Protein 9FHK (pdb70)

B-factor: mean 66.82, std 17.43, range [40.03, 145.8]

Nearest PDB structures (foldseek):
  8q1x-assembly1_A  TM=9.048E-01  e=1.992E-31  Homo sapiens
  8q1x-assembly1_B  TM=8.945E-01  e=1.234E-30  Homo sapiens
  8v05-assembly1_A-2  TM=8.817E-01  e=1.022E-30  Mus musculus
  8v08-assembly1_A  TM=8.621E-01  e=4.176E-29  Homo sapiens
  8q1k-assembly1_B  TM=8.665E-01  e=1.666E-28  Homo sapiens

InterPro domains:
  IPR001736 Phospholipase D/Transphosphatidylase [PS50035] (307-334)
  IPR001736 Phospholipase D/Transphosphatidylase [SM00155] (113-140)
  IPR001736 Phospholipase D/Transphosphatidylase [SM00155] (307-334)
  IPR032803 PLD3/4-like, PLD-like domain [PF13918] (140-310)
  IPR050874 Diverse function phospholipase D-related protein [PTHR10185] (12-371)

Structure (mmCIF, N/CA/C/O backbone):
data_9FHK
#
_entry.id   9FHK
#
_cell.length_a   52.350
_cell.length_b   94.111
_cell.length_c   73.197
_cell.angle_alpha   90.000
_cell.angle_beta   98.941
_cell.angle_gamma   90.000
#
_symmetry.space_group_name_H-M   'P 1 21 1'
#
loop_
_entity.id
_entity.type
_entity.pdbx_description
1 polymer 'Envelope phospholipase OPG057'
2 water water
#
loop_
_atom_site.group_PDB
_atom_site.id
_atom_site.type_symbol
_atom_site.label_atom_id
_atom_site.label_alt_id
_atom_site.label_comp_id
_atom_site.label_asym_id
_atom_site.label_entity_id
_atom_site.label_seq_id
_atom_site.pdbx_PDB_ins_code
_atom_site.Cartn_x
_atom_site.Cartn_y
_atom_site.Cartn_z
_atom_site.occupancy
_atom_site.B_iso_or_equiv
_atom_site.auth_seq_id
_atom_site.auth_comp_id
_atom_site.auth_asym_id
_atom_site.auth_atom_id
_atom_site.pdbx_PDB_model_num
ATOM 1 N N . SER A 1 33 ? -28.19765 -4.78995 15.42295 1.000 83.57953 6 SER B N 1
ATOM 2 C CA . SER A 1 33 ? -27.01415 -3.95960 15.23593 1.000 80.44686 6 SER B CA 1
ATOM 3 C C . SER A 1 33 ? -26.85807 -3.55329 13.77556 1.000 85.66203 6 SER B C 1
ATOM 4 O O . SER A 1 33 ? -27.09207 -2.40069 13.41312 1.000 84.60417 6 SER B O 1
ATOM 7 N N . VAL A 1 34 ? -26.46267 -4.50630 12.94547 1.000 74.84676 7 VAL B N 1
ATOM 8 C CA . VAL A 1 34 ? -26.25851 -4.28344 11.51522 1.000 78.92645 7 VAL B CA 1
ATOM 9 C C . VAL A 1 34 ? -27.51913 -4.70957 10.77954 1.000 76.53227 7 VAL B C 1
ATOM 10 O O . VAL A 1 34 ? -27.99344 -5.83630 10.98831 1.000 79.16207 7 VAL B O 1
ATOM 14 N N . PRO A 1 35 ? -28.08875 -3.86546 9.91968 1.000 70.99038 8 PRO B N 1
ATOM 15 C CA . PRO A 1 35 ? -29.30895 -4.25520 9.20781 1.000 72.72402 8 PRO B CA 1
ATOM 16 C C . PRO A 1 35 ? -29.01306 -5.26817 8.11311 1.000 73.78294 8 PRO B C 1
ATOM 17 O O . PRO A 1 35 ? -28.00630 -5.17248 7.40670 1.000 70.34713 8 PRO B O 1
ATOM 21 N N . ALA A 1 36 ? -29.89850 -6.25478 7.98946 1.000 72.14500 9 ALA B N 1
ATOM 22 C CA . ALA A 1 36 ? -29.76269 -7.25152 6.93622 1.000 70.83325 9 ALA B CA 1
ATOM 23 C C . ALA A 1 36 ? -29.92135 -6.59880 5.56905 1.000 69.25994 9 ALA B C 1
ATOM 24 O O . ALA A 1 36 ? -30.87959 -5.85923 5.32753 1.000 70.82458 9 ALA B O 1
ATOM 26 N N . GLY A 1 37 ? -28.97616 -6.87704 4.67172 1.000 69.10761 10 GLY B N 1
ATOM 27 C CA . GLY A 1 37 ? -28.95092 -6.26132 3.36398 1.000 65.41350 10 GLY B CA 1
ATOM 28 C C . GLY A 1 37 ? -28.17431 -4.96543 3.28058 1.000 68.05884 10 GLY B C 1
ATOM 29 O O . GLY A 1 37 ? -27.92764 -4.48406 2.16669 1.000 59.71356 10 GLY B O 1
ATOM 30 N N . ALA A 1 38 ? -27.78419 -4.38886 4.42060 1.000 65.95527 11 ALA B N 1
ATOM 31 C CA . ALA A 1 38 ? -26.99488 -3.15545 4.46960 1.000 61.89002 11 ALA B CA 1
ATOM 32 C C . ALA A 1 38 ? -27.69466 -2.00871 3.74261 1.000 63.45645 11 ALA B C 1
ATOM 33 O O . ALA A 1 38 ? -27.05122 -1.16728 3.11115 1.000 63.12114 11 ALA B O 1
ATOM 35 N N . LYS A 1 39 ? -29.02615 -1.97684 3.83812 1.000 62.79903 12 LYS B N 1
ATOM 36 C CA . LYS A 1 39 ? -29.84293 -0.91117 3.25237 1.000 63.31448 12 LYS B CA 1
ATOM 37 C C . LYS A 1 39 ? -29.60734 -0.77659 1.74805 1.000 63.23460 12 LYS B C 1
ATOM 38 O O . LYS A 1 39 ? -29.63866 0.32336 1.19263 1.000 62.66504 12 LYS B O 1
ATOM 44 N N . CYS A 1 40 ? -29.37516 -1.90395 1.08028 1.000 63.43389 13 CYS B N 1
ATOM 45 C CA . CYS A 1 40 ? -29.13842 -1.91188 -0.35660 1.000 63.23449 13 CYS B CA 1
ATOM 46 C C . CYS A 1 40 ? -30.44612 -2.08410 -1.11918 1.000 65.08095 13 CYS B C 1
ATOM 47 O O . CYS A 1 40 ? -31.32644 -2.84620 -0.70868 1.000 65.30767 13 CYS B O 1
ATOM 50 N N . ARG A 1 41 ? -30.56461 -1.36496 -2.23400 1.000 61.19790 14 ARG B N 1
ATOM 51 C CA . ARG A 1 41 ? -31.70339 -1.48157 -3.13255 1.000 63.54399 14 ARG B CA 1
ATOM 52 C C . ARG A 1 41 ? -31.20338 -1.41678 -4.56747 1.000 64.34148 14 ARG B C 1
ATOM 53 O O . ARG A 1 41 ? -30.25193 -0.69011 -4.86790 1.000 66.34565 14 ARG B O 1
ATOM 61 N N . LEU A 1 42 ? -31.84463 -2.17927 -5.44857 1.000 65.57038 15 LEU B N 1
ATOM 62 C CA . LEU A 1 42 ? -31.38035 -2.27239 -6.82453 1.000 63.86363 15 LEU B CA 1
ATOM 63 C C . LEU A 1 42 ? -31.71183 -1.00186 -7.59880 1.000 63.16855 15 LEU B C 1
ATOM 64 O O . LEU A 1 42 ? -32.73089 -0.34732 -7.36257 1.000 62.17062 15 LEU B O 1
ATOM 69 N N . VAL A 1 43 ? -30.83257 -0.65996 -8.53802 1.000 61.07351 16 VAL B N 1
ATOM 70 C CA . VAL A 1 43 ? -30.99057 0.51047 -9.39123 1.000 58.70666 16 VAL B CA 1
ATOM 71 C C . VAL A 1 43 ? -30.87305 0.06615 -10.84149 1.000 62.06214 16 VAL B C 1
ATOM 72 O O . VAL A 1 43 ? -30.01820 -0.76036 -11.17841 1.000 59.51664 16 VAL B O 1
ATOM 76 N N . GLU A 1 44 ? -31.72780 0.61683 -11.70142 1.000 62.36634 17 GLU B N 1
ATOM 77 C CA . GLU A 1 44 ? -31.75767 0.23078 -13.10331 1.000 61.12600 17 GLU B CA 1
ATOM 78 C C . GLU A 1 44 ? -31.91427 1.45852 -13.98608 1.000 60.86891 17 GLU B C 1
ATOM 79 O O . GLU A 1 44 ? -32.53747 2.45008 -13.59848 1.000 62.12941 17 GLU B O 1
ATOM 85 N N . THR A 1 45 ? -31.33607 1.37810 -15.18092 1.000 61.97939 18 THR B N 1
ATOM 86 C CA . THR A 1 45 ? -31.63640 2.29484 -16.27419 1.000 61.89003 18 THR B CA 1
ATOM 87 C C . THR A 1 45 ? -32.41567 1.50906 -17.31890 1.000 62.96318 18 THR B C 1
ATOM 88 O O . THR A 1 45 ? -31.84770 0.66234 -18.01624 1.000 63.78626 18 THR B O 1
ATOM 92 N N . LEU A 1 46 ? -33.71163 1.78530 -17.42567 1.000 64.15983 19 LEU B N 1
ATOM 93 C CA . LEU A 1 46 ? -34.56289 1.09481 -18.38788 1.000 68.66555 19 LEU B CA 1
ATOM 94 C C . LEU A 1 46 ? -35.01110 2.07890 -19.45769 1.000 70.13841 19 LEU B C 1
ATOM 95 O O . LEU A 1 46 ? -35.95850 2.84884 -19.23362 1.000 69.38356 19 LEU B O 1
ATOM 100 N N . PRO A 1 47 ? -34.35824 2.11200 -20.61920 1.000 71.13564 20 PRO B N 1
ATOM 101 C CA . PRO A 1 47 ? -34.74727 3.07440 -21.65599 1.000 77.84849 20 PRO B CA 1
ATOM 102 C C . PRO A 1 47 ? -36.18498 2.85643 -22.10230 1.000 83.55073 20 PRO B C 1
ATOM 103 O O . PRO A 1 47 ? -36.66594 1.72434 -22.18574 1.000 83.18667 20 PRO B O 1
ATOM 107 N N . GLU A 1 48 ? -36.87338 3.96474 -22.38456 1.000 103.57665 21 GLU B N 1
ATOM 108 C CA . GLU A 1 48 ? -38.29126 3.89084 -22.71999 1.000 94.09323 21 GLU B CA 1
ATOM 109 C C . GLU A 1 48 ? -38.52277 3.18934 -24.05162 1.000 100.95337 21 GLU B C 1
ATOM 110 O O . GLU A 1 48 ? -39.60015 2.62434 -24.27164 1.000 106.01543 21 GLU B O 1
ATOM 116 N N . ASN A 1 49 ? -37.53880 3.21645 -24.94901 1.000 88.94653 22 ASN B N 1
ATOM 117 C CA . ASN A 1 49 ? -37.65841 2.51514 -26.22012 1.000 85.32904 22 ASN B CA 1
ATOM 118 C C . ASN A 1 49 ? -37.44479 1.01346 -26.08234 1.000 83.30732 22 ASN B C 1
ATOM 119 O O . ASN A 1 49 ? -37.56754 0.29186 -27.07762 1.000 81.66514 22 ASN B O 1
ATOM 124 N N . MET A 1 50 ? -37.12842 0.53135 -24.88480 1.000 85.62030 23 MET B N 1
ATOM 125 C CA . MET A 1 50 ? -36.98545 -0.88797 -24.60660 1.000 82.04160 23 MET B CA 1
ATOM 126 C C . MET A 1 50 ? -38.14119 -1.35684 -23.73025 1.000 80.84565 23 MET B C 1
ATOM 127 O O . MET A 1 50 ? -38.79466 -0.56310 -23.04775 1.000 81.69257 23 MET B O 1
ATOM 132 N N . ASP A 1 51 ? -38.39144 -2.66389 -23.75889 1.000 78.98660 24 ASP B N 1
ATOM 133 C CA . ASP A 1 51 ? -39.54536 -3.25221 -23.09049 1.000 78.96138 24 ASP B CA 1
ATOM 134 C C . ASP A 1 51 ? -39.28677 -3.59654 -21.62678 1.000 81.13495 24 ASP B C 1
ATOM 135 O O . ASP A 1 51 ? -40.15810 -4.18837 -20.98150 1.000 82.72474 24 ASP B O 1
ATOM 140 N N . PHE A 1 52 ? -38.12088 -3.24506 -21.09084 1.000 79.83678 25 PHE B N 1
ATOM 141 C CA . PHE A 1 52 ? -37.80583 -3.57020 -19.70558 1.000 78.59106 25 PHE B CA 1
ATOM 142 C C . PHE A 1 52 ? -38.62430 -2.70520 -18.75386 1.000 80.76483 25 PHE B C 1
ATOM 143 O O . PHE A 1 52 ? -38.64660 -1.47661 -18.87618 1.000 83.15183 25 PHE B O 1
ATOM 151 N N . ARG A 1 53 ? -39.29673 -3.35167 -17.80217 1.000 83.79788 26 ARG B N 1
ATOM 152 C CA . ARG A 1 53 ? -40.10375 -2.66946 -16.80067 1.000 86.81046 26 ARG B CA 1
ATOM 153 C C . ARG A 1 53 ? -39.74128 -3.17840 -15.41386 1.000 85.78368 26 ARG B C 1
ATOM 154 O O . ARG A 1 53 ? -39.45863 -4.36677 -15.23399 1.000 88.47579 26 ARG B O 1
ATOM 162 N N . SER A 1 54 ? -39.76298 -2.27593 -14.43669 1.000 81.44273 27 SER B N 1
ATOM 163 C CA . SER A 1 54 ? -39.53955 -2.62976 -13.03978 1.000 84.18205 27 SER B CA 1
ATOM 164 C C . SER A 1 54 ? -39.96721 -1.45073 -12.17647 1.000 86.78285 27 SER B C 1
ATOM 165 O O . SER A 1 54 ? -40.20575 -0.34659 -12.67313 1.000 87.15107 27 SER B O 1
ATOM 168 N N . ASP A 1 55 ? -40.06606 -1.70310 -10.87006 1.000 87.90852 28 ASP B N 1
ATOM 169 C CA . ASP A 1 55 ? -40.41112 -0.67789 -9.89330 1.000 84.71887 28 ASP B CA 1
ATOM 170 C C . ASP A 1 55 ? -39.20827 -0.24947 -9.05970 1.000 86.51423 28 ASP B C 1
ATOM 171 O O . ASP A 1 55 ? -39.37842 0.32963 -7.98201 1.000 87.28228 28 ASP B O 1
ATOM 176 N N . HIS A 1 56 ? -37.99784 -0.52136 -9.53793 1.000 78.60684 29 HIS B N 1
ATOM 177 C CA . HIS A 1 56 ? -36.79280 -0.17240 -8.80550 1.000 74.55612 29 HIS B CA 1
ATOM 178 C C . HIS A 1 56 ? -36.44110 1.29973 -8.99983 1.000 71.77535 29 HIS B C 1
ATOM 179 O O . HIS A 1 56 ? -36.89187 1.95931 -9.94085 1.000 71.96027 29 HIS B O 1
ATOM 186 N N . LEU A 1 57 ? -35.63404 1.81321 -8.07352 1.000 70.69516 30 LEU B N 1
ATOM 187 C CA . LEU A 1 57 ? -35.09474 3.16043 -8.19895 1.000 68.61559 30 LEU B CA 1
ATOM 188 C C . LEU A 1 57 ? -34.29833 3.28942 -9.49130 1.000 66.98416 30 LEU B C 1
ATOM 189 O O . LEU A 1 57 ? -33.46465 2.43675 -9.80734 1.000 65.74209 30 LEU B O 1
ATOM 194 N N . THR A 1 58 ? -34.55955 4.35399 -10.24317 1.000 69.56009 31 THR B N 1
ATOM 195 C CA . THR A 1 58 ? -33.84867 4.55859 -11.49445 1.000 67.17879 31 THR B CA 1
ATOM 196 C C . THR A 1 58 ? -32.49928 5.22652 -11.24284 1.000 66.84898 31 THR B C 1
ATOM 197 O O . THR A 1 58 ? -32.27174 5.86212 -10.20951 1.000 66.30346 31 THR B O 1
ATOM 201 N N . THR A 1 59 ? -31.59162 5.05923 -12.20926 1.000 64.08791 32 THR B N 1
ATOM 202 C CA . THR A 1 59 ? -30.27037 5.67282 -12.10540 1.000 65.05430 32 THR B CA 1
ATOM 203 C C . THR A 1 59 ? -30.37350 7.18875 -11.99992 1.000 66.32439 32 THR B C 1
ATOM 204 O O . THR A 1 59 ? -29.63009 7.81895 -11.23764 1.000 64.62380 32 THR B O 1
ATOM 208 N N . PHE A 1 60 ? -31.28501 7.79099 -12.76680 1.000 66.09761 33 PHE B N 1
ATOM 209 C CA . PHE A 1 60 ? -31.50392 9.23067 -12.67748 1.000 67.85191 33 PHE B CA 1
ATOM 210 C C . PHE A 1 60 ? -31.95896 9.62616 -11.27757 1.000 67.93309 33 PHE B C 1
ATOM 211 O O . PHE A 1 60 ? -31.41569 10.55924 -10.67454 1.000 69.83148 33 PHE B O 1
ATOM 219 N N . GLU A 1 61 ? -32.96641 8.92695 -10.74784 1.000 66.28623 34 GLU B N 1
ATOM 220 C CA . GLU A 1 61 ? -33.44089 9.21045 -9.39662 1.000 69.84364 34 GLU B CA 1
ATOM 221 C C . GLU A 1 61 ? -32.35016 8.96040 -8.36238 1.000 70.87120 34 GLU B C 1
ATOM 222 O O . GLU A 1 61 ? -32.24850 9.68867 -7.36776 1.000 68.39456 34 GLU B O 1
ATOM 228 N N . CYS A 1 62 ? -31.53046 7.92806 -8.57576 1.000 67.26944 35 CYS B N 1
ATOM 229 C CA . CYS A 1 62 ? -30.45898 7.61923 -7.63340 1.000 66.76692 35 CYS B CA 1
ATOM 230 C C . CYS A 1 62 ? -29.43284 8.74455 -7.57968 1.000 68.68900 35 CYS B C 1
ATOM 231 O O . CYS A 1 62 ? -29.08874 9.23565 -6.49802 1.000 68.88033 35 CYS B O 1
ATOM 234 N N . PHE A 1 63 ? -28.91913 9.15517 -8.74245 1.000 66.71063 36 PHE B N 1
ATOM 235 C CA . PHE A 1 63 ? -27.96364 10.25813 -8.78013 1.000 66.75775 36 PHE B CA 1
ATOM 236 C C . PHE A 1 63 ? -28.58505 11.54106 -8.24227 1.000 69.79216 36 PHE B C 1
ATOM 237 O O . PHE A 1 63 ? -27.90872 12.33774 -7.58153 1.000 71.44313 36 PHE B O 1
ATOM 245 N N . ASN A 1 64 ? -29.87331 11.75919 -8.51866 1.000 69.61846 37 ASN B N 1
ATOM 246 C CA . ASN A 1 64 ? -30.54751 12.95189 -8.01588 1.000 72.48250 37 ASN B CA 1
ATOM 247 C C . ASN A 1 64 ? -30.62403 12.93735 -6.49415 1.000 73.66622 37 ASN B C 1
ATOM 248 O O . ASN A 1 64 ? -30.40943 13.96710 -5.84386 1.000 75.59386 37 ASN B O 1
ATOM 253 N N . GLU A 1 65 ? -30.93088 11.77704 -5.90888 1.000 73.08899 38 GLU B N 1
ATOM 254 C CA . GLU A 1 65 ? -31.00524 11.67493 -4.45482 1.000 74.22850 38 GLU B CA 1
ATOM 255 C C . GLU A 1 65 ? -29.63644 11.87411 -3.81439 1.000 73.34628 38 GLU B C 1
ATOM 256 O O . GLU A 1 65 ? -29.53114 12.46180 -2.73143 1.000 73.77820 38 GLU B O 1
ATOM 262 N N . ILE A 1 66 ? -28.57764 11.38882 -4.46600 1.000 72.44537 39 ILE B N 1
ATOM 263 C CA . ILE A 1 66 ? -27.23027 11.56672 -3.93323 1.000 72.45769 39 ILE B CA 1
ATOM 264 C C . ILE A 1 66 ? -26.83036 13.03760 -3.95784 1.000 74.73031 39 ILE B C 1
ATOM 265 O O . ILE A 1 66 ? -26.27516 13.56055 -2.98412 1.000 75.23625 39 ILE B O 1
ATOM 270 N N . ILE A 1 67 ? -27.10929 13.72886 -5.06492 1.000 74.29326 40 ILE B N 1
ATOM 271 C CA . ILE A 1 67 ? -26.74619 15.13875 -5.17652 1.000 75.11750 40 ILE B CA 1
ATOM 272 C C . ILE A 1 67 ? -27.56965 15.98849 -4.21531 1.000 76.89117 40 ILE B C 1
ATOM 273 O O . ILE A 1 67 ? -27.05155 16.92442 -3.59381 1.000 77.86982 40 ILE B O 1
ATOM 278 N N . THR A 1 68 ? -28.85954 15.67745 -4.07257 1.000 76.00050 41 THR B N 1
ATOM 279 C CA . THR A 1 68 ? -29.73172 16.49484 -3.23405 1.000 81.57976 41 THR B CA 1
ATOM 280 C C . THR A 1 68 ? -29.35107 16.38413 -1.76138 1.000 82.12353 41 THR B C 1
ATOM 281 O O . THR A 1 68 ? -29.22206 17.39779 -1.06495 1.000 84.74657 41 THR B O 1
ATOM 285 N N . LEU A 1 69 ? -29.16493 15.16051 -1.26999 1.000 80.66794 42 LEU B N 1
ATOM 286 C CA . LEU A 1 69 ? -28.86200 14.92568 0.13679 1.000 80.55308 42 LEU B CA 1
ATOM 287 C C . LEU A 1 69 ? -27.41493 15.23155 0.50413 1.000 81.95207 42 LEU B C 1
ATOM 288 O O . LEU A 1 69 ? -27.04985 15.08048 1.67497 1.000 82.06299 42 LEU B O 1
ATOM 293 N N . ALA A 1 70 ? -26.58871 15.64900 -0.45138 1.000 82.43915 43 ALA B N 1
ATOM 294 C CA . ALA A 1 70 ? -25.17390 15.86261 -0.17942 1.000 82.31360 43 ALA B CA 1
ATOM 295 C C . ALA A 1 70 ? -24.97043 17.02777 0.78122 1.000 83.37065 43 ALA B C 1
ATOM 296 O O . ALA A 1 70 ? -25.58293 18.08946 0.63729 1.000 81.90878 43 ALA B O 1
ATOM 298 N N . LYS A 1 71 ? -24.09751 16.82242 1.76659 1.000 87.35364 44 LYS B N 1
ATOM 299 C CA . LYS A 1 71 ? -23.77884 17.84268 2.75502 1.000 90.67496 44 LYS B CA 1
ATOM 300 C C . LYS A 1 71 ? -22.32078 18.27356 2.74581 1.000 93.79296 44 LYS B C 1
ATOM 301 O O . LYS A 1 71 ? -22.03591 19.43023 3.06376 1.000 91.40474 44 LYS B O 1
ATOM 307 N N . LYS A 1 72 ? -21.39404 17.38504 2.38690 1.000 84.77421 45 LYS B N 1
ATOM 308 C CA . LYS A 1 72 ? -19.97293 17.70799 2.43119 1.000 83.54797 45 LYS B CA 1
ATOM 309 C C . LYS A 1 72 ? -19.28605 17.43371 1.09974 1.000 77.44136 45 LYS B C 1
ATOM 310 O O . LYS A 1 72 ? -18.65593 18.32905 0.52720 1.000 79.06075 45 LYS B O 1
ATOM 316 N N . TYR A 1 73 ? -19.39776 16.20680 0.59516 1.000 74.40156 46 TYR B N 1
ATOM 317 C CA . TYR A 1 73 ? -18.68518 15.84180 -0.61888 1.000 72.21407 46 TYR B CA 1
ATOM 318 C C . TYR A 1 73 ? -19.51016 14.86091 -1.43684 1.000 69.60804 46 TYR B C 1
ATOM 319 O O . TYR A 1 73 ? -20.42993 14.21272 -0.93187 1.000 68.47085 46 TYR B O 1
ATOM 328 N N . ILE A 1 74 ? -19.16209 14.77180 -2.72019 1.000 66.65003 47 ILE B N 1
ATOM 329 C CA . ILE A 1 74 ? -19.64474 13.73156 -3.62290 1.000 65.53180 47 ILE B CA 1
ATOM 330 C C . ILE A 1 74 ? -18.45000 13.26003 -4.43831 1.000 62.09578 47 ILE B C 1
ATOM 331 O O . ILE A 1 74 ? -17.81565 14.06318 -5.13167 1.000 59.82556 47 ILE B O 1
ATOM 336 N N . TYR A 1 75 ? -18.14256 11.96947 -4.36280 1.000 60.94700 48 TYR B N 1
ATOM 337 C CA . TYR A 1 75 ? -17.04782 11.37779 -5.11915 1.000 60.48940 48 TYR B CA 1
ATOM 338 C C . TYR A 1 75 ? -17.62442 10.47207 -6.19661 1.000 59.29716 48 TYR B C 1
ATOM 339 O O . TYR A 1 75 ? -18.52253 9.66918 -5.92202 1.000 56.17913 48 TYR B O 1
ATOM 348 N N . ILE A 1 76 ? -17.10721 10.60278 -7.41663 1.000 59.08682 49 ILE B N 1
ATOM 349 C CA . ILE A 1 76 ? -17.58819 9.84895 -8.56770 1.000 56.51528 49 ILE B CA 1
ATOM 350 C C . ILE A 1 76 ? -16.38811 9.25182 -9.28709 1.000 56.21234 49 ILE B C 1
ATOM 351 O O . ILE A 1 76 ? -15.39784 9.94845 -9.53587 1.000 56.84178 49 ILE B O 1
ATOM 356 N N . ALA A 1 77 ? -16.47674 7.96540 -9.61873 1.000 54.89758 50 ALA B N 1
ATOM 357 C CA . ALA A 1 77 ? -15.41895 7.25938 -10.33046 1.000 56.27288 50 ALA B CA 1
ATOM 358 C C . ALA A 1 77 ? -16.03178 6.51102 -11.50342 1.000 56.85425 50 ALA B C 1
ATOM 359 O O . ALA A 1 77 ? -16.93093 5.68681 -11.31384 1.000 54.06749 50 ALA B O 1
ATOM 361 N N . SER A 1 78 ? -15.55535 6.80903 -12.70950 1.000 53.78025 51 SER B N 1
ATOM 362 C CA . SER A 1 78 ? -16.02661 6.15745 -13.92301 1.000 54.75713 51 SER B CA 1
ATOM 363 C C . SER A 1 78 ? -14.91848 6.22797 -14.96115 1.000 52.86842 51 SER B C 1
ATOM 364 O O . SER A 1 78 ? -13.95314 6.97986 -14.81039 1.000 52.20188 51 SER B O 1
ATOM 367 N N . PHE A 1 79 ? -15.05303 5.41743 -16.01286 1.000 51.49215 52 PHE B N 1
ATOM 368 C CA . PHE A 1 79 ? -14.05226 5.43238 -17.07567 1.000 54.45632 52 PHE B CA 1
ATOM 369 C C . PHE A 1 79 ? -14.01302 6.78811 -17.76931 1.000 51.37922 52 PHE B C 1
ATOM 370 O O . PHE A 1 79 ? -12.93734 7.35756 -17.98719 1.000 53.39199 52 PHE B O 1
ATOM 378 N N . CYS A 1 80 ? -15.17983 7.32150 -18.12306 1.000 54.14580 53 CYS B N 1
ATOM 379 C CA . CYS A 1 80 ? -15.27142 8.62807 -18.75468 1.000 57.07245 53 CYS B CA 1
ATOM 380 C C . CYS A 1 80 ? -16.45005 9.38804 -18.16635 1.000 58.49625 53 CYS B C 1
ATOM 381 O O . CYS A 1 80 ? -17.36507 8.80392 -17.58087 1.000 57.85935 53 CYS B O 1
ATOM 384 N N . CYS A 1 81 ? -16.41113 10.70743 -18.32353 1.000 59.15134 54 CYS B N 1
ATOM 385 C CA . CYS A 1 81 ? -17.47420 11.59740 -17.86409 1.000 61.08090 54 CYS B CA 1
ATOM 386 C C . CYS A 1 81 ? -18.01604 12.33107 -19.08619 1.000 65.09864 54 CYS B C 1
ATOM 387 O O . CYS A 1 81 ? -17.37738 13.25521 -19.59925 1.000 67.25844 54 CYS B O 1
ATOM 390 N N . ASN A 1 82 ? -19.19072 11.91481 -19.55367 1.000 63.77314 55 ASN B N 1
ATOM 391 C CA . ASN A 1 82 ? -19.82671 12.49889 -20.73599 1.000 64.07691 55 ASN B CA 1
ATOM 392 C C . ASN A 1 82 ? -21.31949 12.63979 -20.47509 1.000 61.70040 55 ASN B C 1
ATOM 393 O O . ASN A 1 82 ? -22.14684 11.96585 -21.10022 1.000 63.15203 55 ASN B O 1
ATOM 398 N N . PRO A 1 83 ? -21.70500 13.52719 -19.55163 1.000 62.85867 56 PRO B N 1
ATOM 399 C CA . PRO A 1 83 ? -23.12468 13.62942 -19.18719 1.000 64.57388 56 PRO B CA 1
ATOM 400 C C . PRO A 1 83 ? -23.96478 14.41883 -20.17544 1.000 66.55219 56 PRO B C 1
ATOM 401 O O . PRO A 1 83 ? -25.18700 14.22445 -20.20715 1.000 67.97807 56 PRO B O 1
ATOM 405 N N . LEU A 1 84 ? -23.36151 15.28881 -20.98303 1.000 67.24988 57 LEU B N 1
ATOM 406 C CA . LEU A 1 84 ? -24.10703 16.16124 -21.88277 1.000 68.56048 57 LEU B CA 1
ATOM 407 C C . LEU A 1 84 ? -24.63836 15.44226 -23.11906 1.000 68.13035 57 LEU B C 1
ATOM 408 O O . LEU A 1 84 ? -25.19311 16.10246 -24.00429 1.000 68.98925 57 LEU B O 1
ATOM 413 N N . SER A 1 85 ? -24.48642 14.11831 -23.20702 1.000 67.39647 58 SER B N 1
ATOM 414 C CA . SER A 1 85 ? -24.93576 13.40931 -24.40079 1.000 68.24584 58 SER B CA 1
ATOM 415 C C . SER A 1 85 ? -26.45484 13.30399 -24.46090 1.000 69.20720 58 SER B C 1
ATOM 416 O O . SER A 1 85 ? -27.02152 13.18976 -25.55356 1.000 72.10537 58 SER B O 1
ATOM 419 N N . THR A 1 86 ? -27.12867 13.33750 -23.31276 1.000 71.69079 59 THR B N 1
ATOM 420 C CA . THR A 1 86 ? -28.58309 13.32411 -23.26147 1.000 73.19346 59 THR B CA 1
ATOM 421 C C . THR A 1 86 ? -29.06812 14.43897 -22.34543 1.000 75.48525 59 THR B C 1
ATOM 422 O O . THR A 1 86 ? -28.30531 14.99776 -21.55321 1.000 73.32296 59 THR B O 1
ATOM 426 N N . THR A 1 87 ? -30.35738 14.76269 -22.47125 1.000 76.75869 60 THR B N 1
ATOM 427 C CA . THR A 1 87 ? -30.93813 15.82163 -21.65117 1.000 78.32367 60 THR B CA 1
ATOM 428 C C . THR A 1 87 ? -30.96971 15.42994 -20.17881 1.000 77.27253 60 THR B C 1
ATOM 429 O O . THR A 1 87 ? -30.71044 16.26443 -19.30357 1.000 77.59456 60 THR B O 1
ATOM 433 N N . ARG A 1 88 ? -31.29291 14.16803 -19.88548 1.000 75.50140 61 ARG B N 1
ATOM 434 C CA . ARG A 1 88 ? -31.32964 13.72015 -18.49729 1.000 78.48355 61 ARG B CA 1
ATOM 435 C C . ARG A 1 88 ? -29.93829 13.73782 -17.87604 1.000 75.12988 61 ARG B C 1
ATOM 436 O O . ARG A 1 88 ? -29.77905 14.10403 -16.70551 1.000 79.50636 61 ARG B O 1
ATOM 444 N N . GLY A 1 89 ? -28.91996 13.34484 -18.64373 1.000 75.65494 62 GLY B N 1
ATOM 445 C CA . GLY A 1 89 ? -27.55926 13.40322 -18.13616 1.000 73.88300 62 GLY B CA 1
ATOM 446 C C . GLY A 1 89 ? -27.07926 14.82466 -17.91538 1.000 75.08977 62 GLY B C 1
ATOM 447 O O . GLY A 1 89 ? -26.36704 15.10576 -16.94739 1.000 73.71621 62 GLY B O 1
ATOM 448 N N . ALA A 1 90 ? -27.45800 15.73993 -18.81158 1.000 74.14002 63 ALA B N 1
ATOM 449 C CA . ALA A 1 90 ? -27.10401 17.14334 -18.63131 1.000 74.97987 63 ALA B CA 1
ATOM 450 C C . ALA A 1 90 ? -27.80834 17.74735 -17.42454 1.000 77.63806 63 ALA B C 1
ATOM 451 O O . ALA A 1 90 ? -27.24894 18.62458 -16.75664 1.000 78.11665 63 ALA B O 1
ATOM 453 N N . LEU A 1 91 ? -29.03005 17.29598 -17.13199 1.000 75.54806 64 LEU B N 1
ATOM 454 C CA . LEU A 1 91 ? -29.72940 17.77359 -15.94426 1.000 76.53340 64 LEU B CA 1
ATOM 455 C C . LEU A 1 91 ? -29.01857 17.31240 -14.67719 1.000 75.72510 64 LEU B C 1
ATOM 456 O O . LEU A 1 91 ? -28.86639 18.08812 -13.72608 1.000 75.27161 64 LEU B O 1
ATOM 461 N N . ILE A 1 92 ? -28.58805 16.04829 -14.64367 1.000 76.28172 65 ILE B N 1
ATOM 462 C CA . ILE A 1 92 ? -27.78699 15.55730 -13.52497 1.000 75.98173 65 ILE B CA 1
ATOM 463 C C . ILE A 1 92 ? -26.48985 16.34847 -13.41379 1.000 75.25337 65 ILE B C 1
ATOM 464 O O . ILE A 1 92 ? -26.04361 16.68882 -12.31108 1.000 72.65486 65 ILE B O 1
ATOM 469 N N . PHE A 1 93 ? -25.86775 16.65750 -14.55471 1.000 75.09320 66 PHE B N 1
ATOM 470 C CA . PHE A 1 93 ? -24.62583 17.42367 -14.54240 1.000 75.62471 66 PHE B CA 1
ATOM 471 C C . PHE A 1 93 ? -24.84188 18.81544 -13.96194 1.000 78.55622 66 PHE B C 1
ATOM 472 O O . PHE A 1 93 ? -23.99232 19.32654 -13.22276 1.000 78.36319 66 PHE B O 1
ATOM 480 N N . ASP A 1 94 ? -25.97315 19.44628 -14.28784 1.000 77.96563 67 ASP B N 1
ATOM 481 C CA . ASP A 1 94 ? -26.24991 20.77891 -13.76338 1.000 80.29287 67 ASP B CA 1
ATOM 482 C C . ASP A 1 94 ? -26.57334 20.74039 -12.27522 1.000 80.44767 67 ASP B C 1
ATOM 483 O O . ASP A 1 94 ? -26.21816 21.67127 -11.54298 1.000 82.58929 67 ASP B O 1
ATOM 488 N N . LYS A 1 95 ? -27.24905 19.68514 -11.81094 1.000 78.44725 68 LYS B N 1
ATOM 489 C CA . LYS A 1 95 ? -27.46161 19.52444 -10.37569 1.000 81.99800 68 LYS B CA 1
ATOM 490 C C . LYS A 1 95 ? -26.13717 19.35988 -9.64187 1.000 80.23030 68 LYS B C 1
ATOM 491 O O . LYS A 1 95 ? -25.94612 19.92021 -8.55613 1.000 83.56835 68 LYS B O 1
ATOM 497 N N . LEU A 1 96 ? -25.21164 18.58803 -10.21757 1.000 79.36915 69 LEU B N 1
ATOM 498 C CA . LEU A 1 96 ? -23.87894 18.47072 -9.63506 1.000 80.33708 69 LEU B CA 1
ATOM 499 C C . LEU A 1 96 ? -23.14398 19.80411 -9.67946 1.000 82.61713 69 LEU B C 1
ATOM 500 O O . LEU A 1 96 ? -22.39656 20.14224 -8.75363 1.000 81.85452 69 LEU B O 1
ATOM 505 N N . LYS A 1 97 ? -23.33775 20.57060 -10.75649 1.000 84.69714 70 LYS B N 1
ATOM 506 C CA . LYS A 1 97 ? -22.74887 21.90312 -10.83761 1.000 85.94014 70 LYS B CA 1
ATOM 507 C C . LYS A 1 97 ? -23.31851 22.81802 -9.76113 1.000 88.01987 70 LYS B C 1
ATOM 508 O O . LYS A 1 97 ? -22.57974 23.58359 -9.13104 1.000 88.52907 70 LYS B O 1
ATOM 514 N N . GLU A 1 98 ? -24.63431 22.75477 -9.54083 1.000 87.46024 71 GLU B N 1
ATOM 515 C CA . GLU A 1 98 ? -25.25356 23.54933 -8.48429 1.000 89.43310 71 GLU B CA 1
ATOM 516 C C . GLU A 1 98 ? -24.69614 23.17901 -7.11563 1.000 88.83276 71 GLU B C 1
ATOM 517 O O . GLU A 1 98 ? -24.46600 24.05467 -6.27256 1.000 89.88573 71 GLU B O 1
ATOM 523 N N . ALA A 1 99 ? -24.48765 21.88251 -6.87145 1.000 88.67996 72 ALA B N 1
ATOM 524 C CA . ALA A 1 99 ? -23.91850 21.45120 -5.59894 1.000 88.32420 72 ALA B CA 1
ATOM 525 C C . ALA A 1 99 ? -22.51371 22.00761 -5.40710 1.000 88.36450 72 ALA B C 1
ATOM 526 O O . ALA A 1 99 ? -22.14985 22.42916 -4.30270 1.000 86.28625 72 ALA B O 1
ATOM 528 N N . SER A 1 100 ? -21.71094 22.02151 -6.47422 1.000 88.66763 73 SER B N 1
ATOM 529 C CA . SER A 1 100 ? -20.37238 22.59587 -6.38474 1.000 89.14250 73 SER B CA 1
ATOM 530 C C . SER A 1 100 ? -20.43405 24.08387 -6.06661 1.000 92.14355 73 SER B C 1
ATOM 531 O O . SER A 1 100 ? -19.60105 24.60151 -5.31349 1.000 91.43085 73 SER B O 1
ATOM 534 N N . GLU A 1 101 ? -21.41393 24.78941 -6.63369 1.000 89.80364 74 GLU B N 1
ATOM 535 C CA . GLU A 1 101 ? -21.58133 26.20932 -6.35410 1.000 91.41726 74 GLU B CA 1
ATOM 536 C C . GLU A 1 101 ? -22.09295 26.47347 -4.94523 1.000 91.61946 74 GLU B C 1
ATOM 537 O O . GLU A 1 101 ? -22.06034 27.62542 -4.50079 1.000 94.67747 74 GLU B O 1
ATOM 543 N N . LYS A 1 102 ? -22.57559 25.44901 -4.24207 1.000 91.99436 75 LYS B N 1
ATOM 544 C CA . LYS A 1 102 ? -23.07322 25.59583 -2.88064 1.000 91.68678 75 LYS B CA 1
ATOM 545 C C . LYS A 1 102 ? -22.12091 24.98591 -1.85459 1.000 92.76694 75 LYS B C 1
ATOM 546 O O . LYS A 1 102 ? -22.55339 24.51341 -0.80083 1.000 94.12347 75 LYS B O 1
ATOM 552 N N . GLY A 1 103 ? -20.82052 24.99292 -2.15040 1.000 92.56179 76 GLY B N 1
ATOM 553 C CA . GLY A 1 103 ? -19.80551 24.60185 -1.19663 1.000 91.88431 76 GLY B CA 1
ATOM 554 C C . GLY A 1 103 ? -19.49733 23.12064 -1.12995 1.000 87.84041 76 GLY B C 1
ATOM 555 O O . GLY A 1 103 ? -18.56478 22.73375 -0.41405 1.000 85.79260 76 GLY B O 1
ATOM 556 N N . ILE A 1 104 ? -20.24045 22.27776 -1.84634 1.000 87.66065 77 ILE B N 1
ATOM 557 C CA . ILE A 1 104 ? -19.99597 20.84120 -1.79367 1.000 85.26416 77 ILE B CA 1
ATOM 558 C C . ILE A 1 104 ? -18.73209 20.51038 -2.57640 1.000 83.07454 77 ILE B C 1
ATOM 559 O O . ILE A 1 104 ? -18.54964 20.96079 -3.71521 1.000 81.40987 77 ILE B O 1
ATOM 564 N N . LYS A 1 105 ? -17.85207 19.71849 -1.96615 1.000 77.02087 78 LYS B N 1
ATOM 565 C CA . LYS A 1 105 ? -16.59896 19.30900 -2.59415 1.000 76.05010 78 LYS B CA 1
ATOM 566 C C . LYS A 1 105 ? -16.86967 18.12679 -3.51631 1.000 73.24864 78 LYS B C 1
ATOM 567 O O . LYS A 1 105 ? -17.15787 17.02052 -3.05079 1.000 72.80319 78 LYS B O 1
ATOM 573 N N . ILE A 1 106 ? -16.76697 18.34837 -4.82302 1.000 71.83155 79 ILE B N 1
ATOM 574 C CA . ILE A 1 106 ? -17.08265 17.33347 -5.82029 1.000 69.59698 79 ILE B CA 1
ATOM 575 C C . ILE A 1 106 ? -15.79724 16.93988 -6.53157 1.000 66.28213 79 ILE B C 1
ATOM 576 O O . ILE A 1 106 ? -15.08908 17.79963 -7.06945 1.000 67.59106 79 ILE B O 1
ATOM 581 N N . ILE A 1 107 ? -15.49831 15.64363 -6.53661 1.000 64.40864 80 ILE B N 1
ATOM 582 C CA . ILE A 1 107 ? -14.33404 15.10334 -7.22642 1.000 63.73959 80 ILE B CA 1
ATOM 583 C C . ILE A 1 107 ? -14.81100 14.01191 -8.17206 1.000 62.24181 80 ILE B C 1
ATOM 584 O O . ILE A 1 107 ? -15.51574 13.08652 -7.75345 1.000 59.23296 80 ILE B O 1
ATOM 589 N N . VAL A 1 108 ? -14.43071 14.12002 -9.44150 1.000 60.03548 81 VAL B N 1
ATOM 590 C CA . VAL A 1 108 ? -14.81751 13.15973 -10.46782 1.000 59.94094 81 VAL B CA 1
ATOM 591 C C . VAL A 1 108 ? -13.55377 12.48338 -10.97498 1.000 56.59103 81 VAL B C 1
ATOM 592 O O . VAL A 1 108 ? -12.66329 13.14873 -11.51900 1.000 63.41803 81 VAL B O 1
ATOM 596 N N . LEU A 1 109 ? -13.47433 11.16849 -10.79867 1.000 53.17692 82 LEU B N 1
ATOM 597 C CA . LEU A 1 109 ? -12.34802 10.38510 -11.28465 1.000 57.51561 82 LEU B CA 1
ATOM 598 C C . LEU A 1 109 ? -12.69584 9.78060 -12.63628 1.000 58.22589 82 LEU B C 1
ATOM 599 O O . LEU A 1 109 ? -13.76895 9.19105 -12.80262 1.000 54.59436 82 LEU B O 1
ATOM 604 N N . LEU A 1 110 ? -11.78340 9.92385 -13.59223 1.000 56.99119 83 LEU B N 1
ATOM 605 C CA . LEU A 1 110 ? -11.94070 9.34626 -14.91600 1.000 57.13941 83 LEU B CA 1
ATOM 606 C C . LEU A 1 110 ? -10.58325 8.85858 -15.39589 1.000 57.29634 83 LEU B C 1
ATOM 607 O O . LEU A 1 110 ? -9.54255 9.38752 -14.99800 1.000 58.25139 83 LEU B O 1
ATOM 612 N N . ASP A 1 111 ? -10.60088 7.83693 -16.24597 1.000 55.75937 84 ASP B N 1
ATOM 613 C CA . ASP A 1 111 ? -9.35526 7.27771 -16.74637 1.000 59.26277 84 ASP B CA 1
ATOM 614 C C . ASP A 1 111 ? -8.67485 8.25383 -17.69899 1.000 62.73882 84 ASP B C 1
ATOM 615 O O . ASP A 1 111 ? -9.31819 9.10281 -18.32210 1.000 59.77801 84 ASP B O 1
ATOM 620 N N . GLU A 1 112 ? -7.34920 8.12552 -17.80012 1.000 61.08755 85 GLU B N 1
ATOM 621 C CA . GLU A 1 112 ? -6.58036 9.00932 -18.66940 1.000 64.17945 85 GLU B CA 1
ATOM 622 C C . GLU A 1 112 ? -6.99047 8.85407 -20.12713 1.000 68.94855 85 GLU B C 1
ATOM 623 O O . GLU A 1 112 ? -6.93619 9.82199 -20.89427 1.000 73.11687 85 GLU B O 1
ATOM 629 N N . ARG A 1 113 ? -7.39819 7.65192 -20.52679 1.000 64.15339 86 ARG B N 1
ATOM 630 C CA . ARG A 1 113 ? -7.83949 7.38689 -21.88899 1.000 65.50007 86 ARG B CA 1
ATOM 631 C C . ARG A 1 113 ? -9.28304 7.81633 -22.13208 1.000 65.92657 86 ARG B C 1
ATOM 632 O O . ARG A 1 113 ? -9.86234 7.45353 -23.16199 1.000 67.39077 86 ARG B O 1
ATOM 640 N N . GLY A 1 114 ? -9.86589 8.57941 -21.21018 1.000 66.83294 87 GLY B N 1
ATOM 641 C CA . GLY A 1 114 ? -11.17315 9.17737 -21.39588 1.000 67.69442 87 GLY B CA 1
ATOM 642 C C . GLY A 1 114 ? -11.09453 10.67799 -21.21204 1.000 71.39188 87 GLY B C 1
ATOM 643 O O . GLY A 1 114 ? -12.03603 11.31566 -20.73087 1.000 71.95251 87 GLY B O 1
ATOM 644 N N . LYS A 1 115 ? -9.95657 11.24498 -21.60424 1.000 72.83353 88 LYS B N 1
ATOM 645 C CA . LYS A 1 115 ? -9.62947 12.64851 -21.40034 1.000 76.26860 88 LYS B CA 1
ATOM 646 C C . LYS A 1 115 ? -10.12655 13.53768 -22.53720 1.000 78.21269 88 LYS B C 1
ATOM 647 O O . LYS A 1 115 ? -9.70578 14.69495 -22.63637 1.000 82.10946 88 LYS B O 1
ATOM 653 N N . ARG A 1 116 ? -11.01360 13.02405 -23.39221 1.000 81.47014 89 ARG B N 1
ATOM 654 C CA . ARG A 1 116 ? -11.42250 13.76546 -24.58226 1.000 82.95274 89 ARG B CA 1
ATOM 655 C C . ARG A 1 116 ? -12.14634 15.05857 -24.21966 1.000 84.85720 89 ARG B C 1
ATOM 656 O O . ARG A 1 116 ? -11.77748 16.14112 -24.68981 1.000 83.51408 89 ARG B O 1
ATOM 664 N N . ASN A 1 117 ? -13.18071 14.96896 -23.38320 1.000 86.28048 90 ASN B N 1
ATOM 665 C CA . ASN A 1 117 ? -13.99530 16.12464 -23.03064 1.000 86.40204 90 ASN B CA 1
ATOM 666 C C . ASN A 1 117 ? -13.56042 16.78351 -21.72461 1.000 86.78052 90 ASN B C 1
ATOM 667 O O . ASN A 1 117 ? -14.36980 17.46528 -21.08747 1.000 88.67200 90 ASN B O 1
ATOM 672 N N . LEU A 1 118 ? -12.30204 16.59902 -21.31559 1.000 86.43203 91 LEU B N 1
ATOM 673 C CA . LEU A 1 118 ? -11.84569 17.16614 -20.04888 1.000 85.01497 91 LEU B CA 1
ATOM 674 C C . LEU A 1 118 ? -11.93932 18.68744 -20.05192 1.000 87.37112 91 LEU B C 1
ATOM 675 O O . LEU A 1 118 ? -12.36977 19.29176 -19.06223 1.000 86.36522 91 LEU B O 1
ATOM 680 N N . GLY A 1 119 ? -11.52723 19.32396 -21.15002 1.000 89.17515 92 GLY B N 1
ATOM 681 C CA . GLY A 1 119 ? -11.59123 20.77502 -21.22060 1.000 89.86611 92 GLY B CA 1
ATOM 682 C C . GLY A 1 119 ? -13.00903 21.30829 -21.14215 1.000 95.00953 92 GLY B C 1
ATOM 683 O O . GLY A 1 119 ? -13.26379 22.32991 -20.49927 1.000 96.50466 92 GLY B O 1
ATOM 684 N N . GLU A 1 120 ? -13.95195 20.62628 -21.79707 1.000 96.52922 93 GLU B N 1
ATOM 685 C CA . GLU A 1 120 ? -15.34239 21.06665 -21.75155 1.000 97.42651 93 GLU B CA 1
ATOM 686 C C . GLU A 1 120 ? -15.96745 20.82100 -20.38444 1.000 94.24476 93 GLU B C 1
ATOM 687 O O . GLU A 1 120 ? -16.83401 21.59119 -19.95460 1.000 100.85249 93 GLU B O 1
ATOM 693 N N . LEU A 1 121 ? -15.54678 19.76075 -19.69074 1.000 92.38231 94 LEU B N 1
ATOM 694 C CA . LEU A 1 121 ? -16.07589 19.49386 -18.35712 1.000 88.81589 94 LEU B CA 1
ATOM 695 C C . LEU A 1 121 ? -15.62657 20.55662 -17.36267 1.000 90.73387 94 LEU B C 1
ATOM 696 O O . LEU A 1 121 ? -16.39407 20.95032 -16.47656 1.000 92.72407 94 LEU B O 1
ATOM 701 N N . GLN A 1 122 ? -14.38747 21.03380 -17.49276 1.000 90.11854 95 GLN B N 1
ATOM 702 C CA . GLN A 1 122 ? -13.89326 22.06686 -16.59097 1.000 91.63903 95 GLN B CA 1
ATOM 703 C C . GLN A 1 122 ? -14.39715 23.45007 -16.98087 1.000 98.59472 95 GLN B C 1
ATOM 704 O O . GLN A 1 122 ? -14.53270 24.32179 -16.11475 1.000 99.27026 95 GLN B O 1
ATOM 710 N N . SER A 1 123 ? -14.67249 23.67098 -18.26885 1.000 100.10229 96 SER B N 1
ATOM 711 C CA . SER A 1 123 ? -15.26197 24.93663 -18.69342 1.000 103.74444 96 SER B CA 1
ATOM 712 C C . SER A 1 123 ? -16.69643 25.07093 -18.19907 1.000 103.08962 96 SER B C 1
ATOM 713 O O . SER A 1 123 ? -17.11480 26.15444 -17.77534 1.000 110.16685 96 SER B O 1
ATOM 716 N N . HIS A 1 124 ? -17.46532 23.98111 -18.25101 1.000 102.52111 97 HIS B N 1
ATOM 717 C CA . HIS A 1 124 ? -18.84968 24.02487 -17.79228 1.000 105.54760 97 HIS B CA 1
ATOM 718 C C . HIS A 1 124 ? -18.92948 24.20140 -16.28136 1.000 104.03121 97 HIS B C 1
ATOM 719 O O . HIS A 1 124 ? -19.77962 24.94793 -15.78238 1.000 104.41103 97 HIS B O 1
ATOM 726 N N . CYS A 1 125 ? -18.05683 23.52409 -15.53677 1.000 105.03615 98 CYS B N 1
ATOM 727 C CA . CYS A 1 125 ? -18.08890 23.53549 -14.07551 1.000 100.90527 98 CYS B CA 1
ATOM 728 C C . CYS A 1 125 ? -16.68291 23.76581 -13.53849 1.000 100.65529 98 CYS B C 1
ATOM 729 O O . CYS A 1 125 ? -15.91681 22.81237 -13.33913 1.000 100.43127 98 CYS B O 1
ATOM 732 N N . PRO A 1 126 ? -16.30611 25.02386 -13.29164 1.000 98.92914 99 PRO B N 1
ATOM 733 C CA . PRO A 1 126 ? -14.95813 25.29541 -12.76576 1.000 95.13097 99 PRO B CA 1
ATOM 734 C C . PRO A 1 126 ? -14.75307 24.83341 -11.33281 1.000 92.85840 99 PRO B C 1
ATOM 735 O O . PRO A 1 126 ? -13.59923 24.68763 -10.91057 1.000 94.10832 99 PRO B O 1
ATOM 739 N N . ASP A 1 127 ? -15.82233 24.60049 -10.57281 1.000 90.24859 100 ASP B N 1
ATOM 740 C CA . ASP A 1 127 ? -15.70014 24.21651 -9.17293 1.000 88.63439 100 ASP B CA 1
ATOM 741 C C . ASP A 1 127 ? -15.60384 22.71012 -8.96756 1.000 87.05696 100 ASP B C 1
ATOM 742 O O . ASP A 1 127 ? -15.27423 22.27316 -7.85942 1.000 84.90813 100 ASP B O 1
ATOM 747 N N . ILE A 1 128 ? -15.87991 21.91194 -9.99420 1.000 86.21111 101 ILE B N 1
ATOM 748 C CA . ILE A 1 128 ? -15.70640 20.46686 -9.91026 1.000 79.74259 101 ILE B CA 1
ATOM 749 C C . ILE A 1 128 ? -14.23657 20.13385 -10.11926 1.000 77.65359 101 ILE B C 1
ATOM 750 O O . ILE A 1 128 ? -13.55832 20.74358 -10.95516 1.000 77.51908 101 ILE B O 1
ATOM 755 N N . ASN A 1 129 ? -13.73454 19.16455 -9.35926 1.000 73.20825 102 ASN B N 1
ATOM 756 C CA . ASN A 1 129 ? -12.35686 18.70400 -9.48747 1.000 70.69209 102 ASN B CA 1
ATOM 757 C C . ASN A 1 129 ? -12.34691 17.45355 -10.36044 1.000 67.84315 102 ASN B C 1
ATOM 758 O O . ASN A 1 129 ? -12.76124 16.37658 -9.91972 1.000 66.33157 102 ASN B O 1
ATOM 763 N N . PHE A 1 130 ? -11.87197 17.59729 -11.59424 1.000 68.52808 103 PHE B N 1
ATOM 764 C CA . PHE A 1 130 ? -11.74240 16.48191 -12.52224 1.000 65.93747 103 PHE B CA 1
ATOM 765 C C . PHE A 1 130 ? -10.30302 15.98788 -12.51283 1.000 65.80950 103 PHE B C 1
ATOM 766 O O . PHE A 1 130 ? -9.37006 16.77447 -12.70456 1.000 66.22632 103 PHE B O 1
ATOM 774 N N . ILE A 1 131 ? -10.12761 14.68866 -12.28970 1.000 60.16066 104 ILE B N 1
ATOM 775 C CA . ILE A 1 131 ? -8.81015 14.07672 -12.17405 1.000 63.66188 104 ILE B CA 1
ATOM 776 C C . ILE A 1 131 ? -8.72459 12.90509 -13.14177 1.000 63.06241 104 ILE B C 1
ATOM 777 O O . ILE A 1 131 ? -9.58609 12.01845 -13.12847 1.000 58.63158 104 ILE B O 1
ATOM 782 N N . THR A 1 132 ? -7.68829 12.90266 -13.97712 1.000 64.25762 105 THR B N 1
ATOM 783 C CA . THR A 1 132 ? -7.39447 11.76885 -14.84038 1.000 63.04771 105 THR B CA 1
ATOM 784 C C . THR A 1 132 ? -6.49065 10.79403 -14.09902 1.000 63.93791 105 THR B C 1
ATOM 785 O O . THR A 1 132 ? -5.55516 11.20194 -13.40473 1.000 66.10106 105 THR B O 1
ATOM 789 N N . VAL A 1 133 ? -6.77274 9.50223 -14.25260 1.000 60.55364 106 VAL B N 1
ATOM 790 C CA . VAL A 1 133 ? -6.10937 8.45845 -13.48211 1.000 60.81648 106 VAL B CA 1
ATOM 791 C C . VAL A 1 133 ? -5.49852 7.43871 -14.43286 1.000 61.48164 106 VAL B C 1
ATOM 792 O O . VAL A 1 133 ? -6.09272 7.09674 -15.46132 1.000 59.11180 106 VAL B O 1
ATOM 796 N N . ASN A 1 134 ? -4.30600 6.95652 -14.08489 1.000 61.33347 107 ASN B N 1
ATOM 797 C CA . ASN A 1 134 ? -3.66154 5.83194 -14.76154 1.000 58.87615 107 ASN B CA 1
ATOM 798 C C . ASN A 1 134 ? -3.24686 4.84149 -13.67721 1.000 59.29343 107 ASN B C 1
ATOM 799 O O . ASN A 1 134 ? -2.24234 5.05085 -12.99013 1.000 58.60576 107 ASN B O 1
ATOM 804 N N . ILE A 1 135 ? -4.02001 3.76293 -13.52113 1.000 55.61011 108 ILE B N 1
ATOM 805 C CA . ILE A 1 135 ? -3.73664 2.78968 -12.46816 1.000 56.51114 108 ILE B CA 1
ATOM 806 C C . ILE A 1 135 ? -2.63983 1.81047 -12.84648 1.000 59.24510 108 ILE B C 1
ATOM 807 O O . ILE A 1 135 ? -2.18756 1.04172 -11.98850 1.000 53.25350 108 ILE B O 1
ATOM 812 N N . ASP A 1 136 ? -2.19163 1.81782 -14.10425 1.000 54.46079 109 ASP B N 1
ATOM 813 C CA . ASP A 1 136 ? -1.18624 0.87530 -14.59882 1.000 60.73248 109 ASP B CA 1
ATOM 814 C C . ASP A 1 136 ? -0.09866 1.69546 -15.28845 1.000 68.48280 109 ASP B C 1
ATOM 815 O O . ASP A 1 136 ? -0.03959 1.76905 -16.51709 1.000 67.03129 109 ASP B O 1
ATOM 820 N N . LYS A 1 137 ? 0.76589 2.31799 -14.48578 1.000 64.69682 110 LYS B N 1
ATOM 821 C CA . LYS A 1 137 ? 1.86729 3.09091 -15.04466 1.000 71.04154 110 LYS B CA 1
ATOM 822 C C . LYS A 1 137 ? 2.93146 2.19457 -15.66605 1.000 74.74193 110 LYS B C 1
ATOM 823 O O . LYS A 1 137 ? 3.68047 2.64982 -16.53728 1.000 77.83198 110 LYS B O 1
ATOM 829 N N . LYS A 1 138 ? 3.00474 0.93012 -15.24704 1.000 72.64203 111 LYS B N 1
ATOM 830 C CA . LYS A 1 138 ? 4.00806 0.01150 -15.77520 1.000 75.78072 111 LYS B CA 1
ATOM 831 C C . LYS A 1 138 ? 3.64744 -0.46239 -17.17991 1.000 78.74635 111 LYS B C 1
ATOM 832 O O . LYS A 1 138 ? 4.42579 -0.29064 -18.12405 1.000 80.91852 111 LYS B O 1
ATOM 838 N N . ASN A 1 139 ? 2.46755 -1.06455 -17.33529 1.000 73.37243 112 ASN B N 1
ATOM 839 C CA . ASN A 1 139 ? 2.08379 -1.68608 -18.59569 1.000 73.41675 112 ASN B CA 1
ATOM 840 C C . ASN A 1 139 ? 1.15540 -0.83012 -19.44623 1.000 69.94502 112 ASN B C 1
ATOM 841 O O . ASN A 1 139 ? 1.04095 -1.08798 -20.64975 1.000 66.94174 112 ASN B O 1
ATOM 846 N N . ASN A 1 140 ? 0.49559 0.16985 -18.85653 1.000 69.56856 113 ASN B N 1
ATOM 847 C CA . ASN A 1 140 ? -0.45709 1.02433 -19.57100 1.000 67.28691 113 ASN B CA 1
ATOM 848 C C . ASN A 1 140 ? -1.57667 0.20247 -20.20616 1.000 63.66241 113 ASN B C 1
ATOM 849 O O . ASN A 1 140 ? -2.03189 0.48926 -21.31509 1.000 61.65702 113 ASN B O 1
ATOM 854 N N . VAL A 1 141 ? -2.02092 -0.83162 -19.49662 1.000 63.56528 114 VAL B N 1
ATOM 855 C CA . VAL A 1 141 ? -3.12961 -1.66500 -19.93274 1.000 59.07338 114 VAL B CA 1
ATOM 856 C C . VAL A 1 141 ? -4.33666 -1.51406 -19.01619 1.000 56.17240 114 VAL B C 1
ATOM 857 O O . VAL A 1 141 ? -5.47376 -1.44518 -19.48950 1.000 53.28666 114 VAL B O 1
ATOM 861 N N . GLY A 1 142 ? -4.11095 -1.45126 -17.70757 1.000 55.69917 115 GLY B N 1
ATOM 862 C CA . GLY A 1 142 ? -5.21636 -1.33878 -16.77375 1.000 53.06649 115 GLY B CA 1
ATOM 863 C C . GLY A 1 142 ? -5.95646 -0.02220 -16.93695 1.000 48.94672 115 GLY B C 1
ATOM 864 O O . GLY A 1 142 ? -5.35504 1.04348 -17.07931 1.000 52.61707 115 GLY B O 1
ATOM 865 N N . LEU A 1 143 ? -7.28278 -0.10414 -16.91248 1.000 47.58457 116 LEU B N 1
ATOM 866 C CA . LEU A 1 143 ? -8.14577 1.05735 -17.05807 1.000 49.84656 116 LEU B CA 1
ATOM 867 C C . LEU A 1 143 ? -8.97289 1.23555 -15.79561 1.000 50.26002 116 LEU B C 1
ATOM 868 O O . LEU A 1 143 ? -9.38065 0.25453 -15.16461 1.000 44.85699 116 LEU B O 1
ATOM 873 N N . LEU A 1 144 ? -9.22147 2.48814 -15.43020 1.000 48.89958 117 LEU B N 1
ATOM 874 C CA . LEU A 1 144 ? -10.12652 2.77317 -14.32840 1.000 49.90371 117 LEU B CA 1
ATOM 875 C C . LEU A 1 144 ? -11.55976 2.65069 -14.82437 1.000 50.23201 117 LEU B C 1
ATOM 876 O O . LEU A 1 144 ? -11.95869 3.34285 -15.76712 1.000 49.51454 117 LEU B O 1
ATOM 881 N N . LEU A 1 145 ? -12.33232 1.77947 -14.18772 1.000 48.63324 118 LEU B N 1
ATOM 882 C CA . LEU A 1 145 ? -13.75597 1.67941 -14.45892 1.000 46.73690 118 LEU B CA 1
ATOM 883 C C . LEU A 1 145 ? -14.61100 2.01703 -13.25372 1.000 54.43217 118 LEU B C 1
ATOM 884 O O . LEU A 1 145 ? -15.67046 2.62257 -13.42719 1.000 50.81212 118 LEU B O 1
ATOM 889 N N . GLY A 1 146 ? -14.14923 1.69358 -12.04256 1.000 50.11524 119 GLY B N 1
ATOM 890 C CA . GLY A 1 146 ? -14.851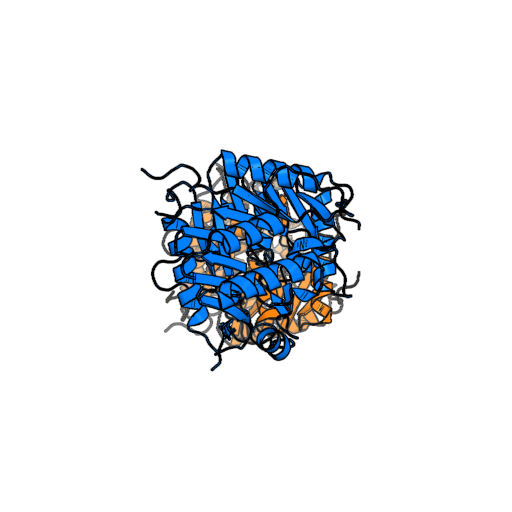23 1.95381 -10.79671 1.000 50.89776 119 GLY B CA 1
ATOM 891 C C . GLY A 1 146 ? -16.36031 1.87592 -10.87444 1.000 52.27688 119 GLY B C 1
ATOM 892 O O . GLY A 1 146 ? -16.97705 0.92997 -10.37518 1.000 56.80204 119 GLY B O 1
ATOM 893 N N . CYS A 1 147 ? -16.95567 2.89165 -11.49870 1.000 59.47852 120 CYS B N 1
ATOM 894 C CA . CYS A 1 147 ? -18.39742 2.98234 -11.70729 1.000 60.64095 120 CYS B CA 1
ATOM 895 C C . CYS A 1 147 ? -19.13931 2.95093 -10.37105 1.000 55.65764 120 CYS B C 1
ATOM 896 O O . CYS A 1 147 ? -19.91500 2.03941 -10.07275 1.000 52.19454 120 CYS B O 1
ATOM 899 N N . PHE A 1 148 ? -18.88254 3.97912 -9.56537 1.000 54.97619 121 PHE B N 1
ATOM 900 C CA . PHE A 1 148 ? -19.58498 4.14654 -8.30489 1.000 57.25499 121 PHE B CA 1
ATOM 901 C C . PHE A 1 148 ? -19.61697 5.61928 -7.92657 1.000 56.39156 121 PHE B C 1
ATOM 902 O O . PHE A 1 148 ? -18.73647 6.39591 -8.30568 1.000 58.28992 121 PHE B O 1
ATOM 910 N N . TRP A 1 149 ? -20.64657 5.98808 -7.17229 1.000 56.88245 122 TRP B N 1
ATOM 911 C CA . TRP A 1 149 ? -20.73740 7.27649 -6.50536 1.000 55.55347 122 TRP B CA 1
ATOM 912 C C . TRP A 1 149 ? -20.70442 7.05014 -5.00019 1.000 58.34771 122 TRP B C 1
ATOM 913 O O . TRP A 1 149 ? -21.17889 6.02569 -4.50584 1.000 57.11283 122 TRP B O 1
ATOM 924 N N . VAL A 1 150 ? -20.11605 7.99699 -4.27552 1.000 57.22249 123 VAL B N 1
ATOM 925 C CA . VAL A 1 150 ? -20.10662 7.95375 -2.81598 1.000 60.20357 123 VAL B CA 1
ATOM 926 C C . VAL A 1 150 ? -20.08731 9.38507 -2.29783 1.000 60.33676 123 VAL B C 1
ATOM 927 O O . VAL A 1 150 ? -19.41742 10.25432 -2.86321 1.000 61.09874 123 VAL B O 1
ATOM 931 N N . SER A 1 151 ? -20.83673 9.63230 -1.22458 1.000 64.49165 124 SER B N 1
ATOM 932 C CA . SER A 1 151 ? -21.02250 10.98803 -0.73007 1.000 64.54668 124 SER B CA 1
ATOM 933 C C . SER A 1 151 ? -21.19990 10.97561 0.78117 1.000 67.66259 124 SER B C 1
ATOM 934 O O . SER A 1 151 ? -21.93129 10.14146 1.32168 1.000 68.15598 124 SER B O 1
ATOM 937 N N . ASP A 1 152 ? -20.51686 11.90581 1.45147 1.000 68.09240 125 ASP B N 1
ATOM 938 C CA . ASP A 1 152 ? -20.67389 12.17596 2.88123 1.000 69.06099 125 ASP B CA 1
ATOM 939 C C . ASP A 1 152 ? -20.36735 10.96396 3.75656 1.000 70.55861 125 ASP B C 1
ATOM 940 O O . ASP A 1 152 ? -20.71288 10.95768 4.94305 1.000 69.20625 125 ASP B O 1
ATOM 945 N N . ASP A 1 153 ? -19.71235 9.94132 3.19961 1.000 60.82409 126 ASP B N 1
ATOM 946 C CA . ASP A 1 153 ? -19.47997 8.67401 3.89968 1.000 65.82854 126 ASP B CA 1
ATOM 947 C C . ASP A 1 153 ? -20.78716 8.06394 4.40123 1.000 66.87606 126 ASP B C 1
ATOM 948 O O . ASP A 1 153 ? -20.81059 7.35008 5.40643 1.000 66.62511 126 ASP B O 1
ATOM 953 N N . GLU A 1 154 ? -21.88375 8.34323 3.70601 1.000 64.61772 127 GLU B N 1
ATOM 954 C CA . GLU A 1 154 ? -23.20228 7.87005 4.11537 1.000 67.34760 127 GLU B CA 1
ATOM 955 C C . GLU A 1 154 ? -23.97640 7.20323 2.98938 1.000 68.23351 127 GLU B C 1
ATOM 956 O O . GLU A 1 154 ? -24.61304 6.17359 3.21957 1.000 69.62727 127 GLU B O 1
ATOM 962 N N . ARG A 1 155 ? -23.93105 7.75375 1.78001 1.000 66.34342 128 ARG B N 1
ATOM 963 C CA . ARG A 1 155 ? -24.69428 7.24158 0.65294 1.000 65.66059 128 ARG B CA 1
ATOM 964 C C . ARG A 1 155 ? -23.75269 6.86949 -0.48313 1.000 64.47743 128 ARG B C 1
ATOM 965 O O . ARG A 1 155 ? -22.69090 7.47749 -0.65560 1.000 64.90649 128 ARG B O 1
ATOM 973 N N . CYS A 1 156 ? -24.15183 5.86681 -1.26347 1.000 62.79840 129 CYS B N 1
ATOM 974 C CA . CYS A 1 156 ? -23.31273 5.41496 -2.36240 1.000 61.87774 129 CYS B CA 1
ATOM 975 C C . CYS A 1 156 ? -24.14385 4.64351 -3.37697 1.000 61.98303 129 CYS B C 1
ATOM 976 O O . CYS A 1 156 ? -25.15647 4.02590 -3.03658 1.000 60.79733 129 CYS B O 1
ATOM 979 N N . TYR A 1 157 ? -23.69319 4.69423 -4.62791 1.000 59.59234 130 TYR B N 1
ATOM 980 C CA . TYR A 1 157 ? -24.18071 3.84915 -5.70613 1.000 57.28714 130 TYR B CA 1
ATOM 981 C C . TYR A 1 157 ? -23.00754 3.07500 -6.28808 1.000 58.35831 130 TYR B C 1
ATOM 982 O O . TYR A 1 157 ? -21.88118 3.57224 -6.32119 1.000 58.32170 130 TYR B O 1
ATOM 991 N N . VAL A 1 158 ? -23.26908 1.84791 -6.72974 1.000 54.69956 131 VAL B N 1
ATOM 992 C CA . VAL A 1 158 ? -22.24661 1.03583 -7.38490 1.000 57.50689 131 VAL B CA 1
ATOM 993 C C . VAL A 1 158 ? -22.92286 0.14231 -8.41612 1.000 56.82512 131 VAL B C 1
ATOM 994 O O . VAL A 1 158 ? -23.94665 -0.48630 -8.13130 1.000 57.29721 131 VAL B O 1
ATOM 998 N N . GLY A 1 159 ? -22.35600 0.09379 -9.61954 1.000 54.69332 132 GLY B N 1
ATOM 999 C CA . GLY A 1 159 ? -22.90900 -0.73395 -10.67306 1.000 52.56896 132 GLY B CA 1
ATOM 1000 C C . GLY A 1 159 ? -22.16282 -0.62535 -11.98631 1.000 53.32352 132 GLY B C 1
ATOM 1001 O O . GLY A 1 159 ? -20.92841 -0.61543 -12.00920 1.000 50.12374 132 GLY B O 1
ATOM 1002 N N . ASN A 1 160 ? -22.90509 -0.54358 -13.09372 1.000 49.04126 133 ASN B N 1
ATOM 1003 C CA . ASN A 1 160 ? -22.30461 -0.44275 -14.41867 1.000 50.64066 133 ASN B CA 1
ATOM 1004 C C . ASN A 1 160 ? -22.85341 0.74298 -15.20598 1.000 54.49606 133 ASN B C 1
ATOM 1005 O O . ASN A 1 160 ? -22.75653 0.76028 -16.43702 1.000 52.96762 133 ASN B O 1
ATOM 1010 N N . ALA A 1 161 ? -23.42087 1.73568 -14.52313 1.000 54.10248 134 ALA B N 1
ATOM 1011 C CA . ALA A 1 161 ? -23.87843 2.97297 -15.15305 1.000 54.30245 134 ALA B CA 1
ATOM 1012 C C . ALA A 1 161 ? -22.79778 4.02928 -14.95463 1.000 57.68722 134 ALA B C 1
ATOM 1013 O O . ALA A 1 161 ? -22.67213 4.60794 -13.87218 1.000 56.65168 134 ALA B O 1
ATOM 1015 N N . SER A 1 162 ? -22.01349 4.27660 -16.00119 1.000 54.92579 135 SER B N 1
ATOM 1016 C CA . SER A 1 162 ? -20.98822 5.30534 -15.93815 1.000 56.27646 135 SER B CA 1
ATOM 1017 C C . SER A 1 162 ? -21.62899 6.68971 -15.84842 1.000 56.44349 135 SER B C 1
ATOM 1018 O O . SER A 1 162 ? -22.84495 6.85598 -15.98250 1.000 57.90115 135 SER B O 1
ATOM 1021 N N . PHE A 1 163 ? -20.78761 7.70030 -15.62503 1.000 55.52047 136 PHE B N 1
ATOM 1022 C CA . PHE A 1 163 ? -21.25609 9.08239 -15.53306 1.000 58.65794 136 PHE B CA 1
ATOM 1023 C C . PHE A 1 163 ? -21.38549 9.68973 -16.93253 1.000 58.53229 136 PHE B C 1
ATOM 1024 O O . PHE A 1 163 ? -20.73205 10.66841 -17.29226 1.000 58.07660 136 PHE B O 1
ATOM 1032 N N . THR A 1 164 ? -22.25799 9.07683 -17.72817 1.000 57.48741 137 THR B N 1
ATOM 1033 C CA . THR A 1 164 ? -22.56276 9.54433 -19.07023 1.000 57.84376 137 THR B CA 1
ATOM 1034 C C . THR A 1 164 ? -24.07153 9.63848 -19.23863 1.000 60.13821 137 THR B C 1
ATOM 1035 O O . THR A 1 164 ? -24.83897 8.97511 -18.53765 1.000 61.07978 137 THR B O 1
ATOM 1039 N N . GLY A 1 165 ? -24.49032 10.47962 -20.18482 1.000 60.82796 138 GLY B N 1
ATOM 1040 C CA . GLY A 1 165 ? -25.90577 10.58673 -20.48851 1.000 62.63631 138 GLY B CA 1
ATOM 1041 C C . GLY A 1 165 ? -26.49837 9.29406 -21.01081 1.000 62.59851 138 GLY B C 1
ATOM 1042 O O . GLY A 1 165 ? -27.68352 9.02062 -20.80151 1.000 64.42785 138 GLY B O 1
ATOM 1043 N N . GLY A 1 166 ? -25.69014 8.48619 -21.69935 1.000 60.04557 139 GLY B N 1
ATOM 1044 C CA . GLY A 1 166 ? -26.18102 7.20827 -22.18984 1.000 60.92065 139 GLY B CA 1
ATOM 1045 C C . GLY A 1 166 ? -26.50590 6.23920 -21.06874 1.000 62.28007 139 GLY B C 1
ATOM 1046 O O . GLY A 1 166 ? -27.59013 5.64973 -21.03571 1.000 62.62586 139 GLY B O 1
ATOM 1047 N N . SER A 1 167 ? -25.56924 6.06228 -20.13274 1.000 58.97588 140 SER B N 1
ATOM 1048 C CA . SER A 1 167 ? -25.80472 5.18029 -18.99498 1.000 58.77559 140 SER B CA 1
ATOM 1049 C C . SER A 1 167 ? -26.93983 5.67293 -18.10880 1.000 61.11057 140 SER B C 1
ATOM 1050 O O . SER A 1 167 ? -27.53269 4.87346 -17.37601 1.000 60.56087 140 SER B O 1
ATOM 1053 N N . ILE A 1 168 ? -27.25308 6.96485 -18.15796 1.000 59.94637 141 ILE B N 1
ATOM 1054 C CA . ILE A 1 168 ? -28.32141 7.51271 -17.33255 1.000 61.97407 141 ILE B CA 1
ATOM 1055 C C . ILE A 1 168 ? -29.69106 7.37113 -17.99776 1.000 64.91231 141 ILE B C 1
ATOM 1056 O O . ILE A 1 168 ? -30.69910 7.19801 -17.30362 1.000 63.47716 141 ILE B O 1
ATOM 1061 N N . HIS A 1 169 ? -29.75335 7.39702 -19.33002 1.000 64.08733 142 HIS B N 1
ATOM 1062 C CA . HIS A 1 169 ? -31.04523 7.47472 -20.00199 1.000 63.76329 142 HIS B CA 1
ATOM 1063 C C . HIS A 1 169 ? -31.23393 6.40837 -21.07730 1.000 67.90122 142 HIS B C 1
ATOM 1064 O O . HIS A 1 169 ? -32.25559 5.71416 -21.08771 1.000 72.93061 142 HIS B O 1
ATOM 1071 N N . THR A 1 170 ? -30.26751 6.26479 -21.98571 1.000 64.67655 143 THR B N 1
ATOM 1072 C CA . THR A 1 170 ? -30.47807 5.48798 -23.20212 1.000 65.52864 143 THR B CA 1
ATOM 1073 C C . THR A 1 170 ? -29.84098 4.10253 -23.18202 1.000 67.06120 143 THR B C 1
ATOM 1074 O O . THR A 1 170 ? -30.11876 3.30561 -24.08443 1.000 66.60182 143 THR B O 1
ATOM 1078 N N . ILE A 1 171 ? -29.00366 3.78904 -22.19631 1.000 65.03461 144 ILE B N 1
ATOM 1079 C CA . ILE A 1 171 ? -28.31037 2.50636 -22.13177 1.000 62.47530 144 ILE B CA 1
ATOM 1080 C C . ILE A 1 171 ? -28.79669 1.74739 -20.90541 1.000 62.68663 144 ILE B C 1
ATOM 1081 O O . ILE A 1 171 ? -28.84998 2.30725 -19.80413 1.000 60.95315 144 ILE B O 1
ATOM 1086 N N . LYS A 1 172 ? -29.14919 0.47678 -21.09856 1.000 60.00992 145 LYS B N 1
ATOM 1087 C CA . LYS A 1 172 ? -29.58220 -0.36229 -19.98867 1.000 63.59832 145 LYS B CA 1
ATOM 1088 C C . LYS A 1 172 ? -28.42670 -0.61330 -19.02760 1.000 59.18416 145 LYS B C 1
ATOM 1089 O O . LYS A 1 172 ? -27.35827 -1.08061 -19.43350 1.000 58.38799 145 LYS B O 1
ATOM 1095 N N . THR A 1 173 ? -28.64339 -0.30566 -17.74881 1.000 57.20439 146 THR B N 1
ATOM 1096 C CA . THR A 1 173 ? -27.64390 -0.52982 -16.71307 1.000 59.52691 146 THR B CA 1
ATOM 1097 C C . THR A 1 173 ? -28.31225 -1.13568 -15.48663 1.000 58.28484 146 THR B C 1
ATOM 1098 O O . THR A 1 173 ? -29.53719 -1.11213 -15.34309 1.000 59.03991 146 THR B O 1
ATOM 1102 N N . LEU A 1 174 ? -27.48434 -1.68461 -14.59950 1.000 55.45715 147 LEU B N 1
ATOM 1103 C CA . LEU A 1 174 ? -27.94857 -2.26771 -13.34748 1.000 53.59096 147 LEU B CA 1
ATOM 1104 C C . LEU A 1 174 ? -26.94929 -1.93867 -12.25031 1.000 54.45991 147 LEU B C 1
ATOM 1105 O O . LEU A 1 174 ? -25.74555 -2.15579 -12.41993 1.000 50.30156 147 LEU B O 1
ATOM 1110 N N . GLY A 1 175 ? -27.44780 -1.41553 -11.13198 1.000 53.76621 148 GLY B N 1
ATOM 1111 C CA . GLY A 1 175 ? -26.58650 -1.07010 -10.01780 1.000 56.55627 148 GLY B CA 1
ATOM 1112 C C . GLY A 1 175 ? -27.23926 -1.24534 -8.66161 1.000 57.91395 148 GLY B C 1
ATOM 1113 O O . GLY A 1 175 ? -28.32314 -1.82736 -8.55550 1.000 55.87475 148 GLY B O 1
ATOM 1114 N N . VAL A 1 176 ? -26.58546 -0.74441 -7.61508 1.000 56.47309 149 VAL B N 1
ATOM 1115 C CA . VAL A 1 176 ? -27.06214 -0.87504 -6.24212 1.000 60.05061 149 VAL B CA 1
ATOM 1116 C C . VAL A 1 176 ? -26.86746 0.45750 -5.53237 1.000 59.11678 149 VAL B C 1
ATOM 1117 O O . VAL A 1 176 ? -25.81076 1.08649 -5.64974 1.000 58.40700 149 VAL B O 1
ATOM 1121 N N . TYR A 1 177 ? -27.88722 0.88426 -4.79108 1.000 59.91884 150 TYR B N 1
ATOM 1122 C CA . TYR A 1 177 ? -27.82877 2.09126 -3.97937 1.000 60.85717 150 TYR B CA 1
ATOM 1123 C C . TYR A 1 177 ? -27.98467 1.72226 -2.51147 1.000 61.95087 150 TYR B C 1
ATOM 1124 O O . TYR A 1 177 ? -28.77560 0.83937 -2.16389 1.000 63.07685 150 TYR B O 1
ATOM 1133 N N . SER A 1 178 ? -27.22655 2.40015 -1.65286 1.000 62.64776 151 SER B N 1
ATOM 1134 C CA . SER A 1 178 ? -27.27681 2.14290 -0.22183 1.000 62.10614 151 SER B CA 1
ATOM 1135 C C . SER A 1 178 ? -26.96061 3.42486 0.53159 1.000 65.02079 151 SER B C 1
ATOM 1136 O O . SER A 1 178 ? -26.09307 4.19871 0.11793 1.000 64.04138 151 SER B O 1
ATOM 1139 N N . ASP A 1 179 ? -27.66848 3.63938 1.64019 1.000 64.22198 152 ASP B N 1
ATOM 1140 C CA . ASP A 1 179 ? -27.40239 4.75187 2.54283 1.000 66.15758 152 ASP B CA 1
ATOM 1141 C C . ASP A 1 179 ? -26.90155 4.26898 3.90217 1.000 64.07086 152 ASP B C 1
ATOM 1142 O O . ASP A 1 179 ? -27.18456 4.88558 4.93255 1.000 66.02979 152 ASP B O 1
ATOM 1147 N N . TYR A 1 180 ? -26.15476 3.16482 3.91409 1.000 63.23518 153 TYR B N 1
ATOM 1148 C CA . TYR A 1 180 ? -25.56635 2.64653 5.14136 1.000 63.18882 153 TYR B CA 1
ATOM 1149 C C . TYR A 1 180 ? -24.14910 3.18799 5.28548 1.000 62.50772 153 TYR B C 1
ATOM 1150 O O . TYR A 1 180 ? -23.29030 2.86381 4.45336 1.000 60.78669 153 TYR B O 1
ATOM 1159 N N . PRO A 1 181 ? -23.86864 4.00188 6.29943 1.000 60.65985 154 PRO B N 1
ATOM 1160 C CA . PRO A 1 181 ? -22.57717 4.70911 6.37651 1.000 61.70059 154 PRO B CA 1
ATOM 1161 C C . PRO A 1 181 ? -21.37885 3.77065 6.33814 1.000 59.45886 154 PRO B C 1
ATOM 1162 O O . PRO A 1 181 ? -20.39115 4.08023 5.65535 1.000 58.95734 154 PRO B O 1
ATOM 1166 N N . PRO A 1 182 ? -21.39153 2.63323 7.05672 1.000 59.35454 155 PRO B N 1
ATOM 1167 C CA . PRO A 1 182 ? -20.21546 1.74616 6.97127 1.000 58.57645 155 PRO B CA 1
ATOM 1168 C C . PRO A 1 182 ? -19.94395 1.23155 5.56835 1.000 58.51252 155 PRO B C 1
ATOM 1169 O O . PRO A 1 182 ? -18.77687 1.10128 5.17806 1.000 56.36966 155 PRO B O 1
ATOM 1173 N N . LEU A 1 183 ? -20.99097 0.93468 4.79524 1.000 56.06058 156 LEU B N 1
ATOM 1174 C CA . LEU A 1 183 ? -20.78502 0.44970 3.43438 1.000 58.36507 156 LEU B CA 1
ATOM 1175 C C . LEU A 1 183 ? -20.24778 1.55079 2.52791 1.000 58.32175 156 LEU B C 1
ATOM 1176 O O . LEU A 1 183 ? -19.33427 1.31344 1.72840 1.000 57.49536 156 LEU B O 1
ATOM 1181 N N . ALA A 1 184 ? -20.80539 2.75993 2.63409 1.000 55.41718 157 ALA B N 1
ATOM 1182 C CA . ALA A 1 184 ? -20.30967 3.87552 1.83419 1.000 56.90854 157 ALA B CA 1
ATOM 1183 C C . ALA A 1 184 ? -18.87419 4.22850 2.20280 1.000 60.25306 157 ALA B C 1
ATOM 1184 O O . ALA A 1 184 ? -18.08137 4.61535 1.33591 1.000 55.48256 157 ALA B O 1
ATOM 1186 N N . THR A 1 185 ? -18.52234 4.10596 3.48608 1.000 56.92276 158 THR B N 1
ATOM 1187 C CA . THR A 1 185 ? -17.15085 4.37584 3.90655 1.000 57.43380 158 THR B CA 1
ATOM 1188 C C . THR A 1 185 ? -16.18154 3.36715 3.30160 1.000 56.17961 158 THR B C 1
ATOM 1189 O O . THR A 1 185 ? -15.07701 3.73414 2.88209 1.000 56.08335 158 THR B O 1
ATOM 1193 N N . ASP A 1 186 ? -16.57743 2.09154 3.24813 1.000 55.25192 159 ASP B N 1
ATOM 1194 C CA . ASP A 1 186 ? -15.77213 1.09349 2.55014 1.000 55.03768 159 ASP B CA 1
ATOM 1195 C C . ASP A 1 186 ? -15.54941 1.48727 1.09555 1.000 53.03200 159 ASP B C 1
ATOM 1196 O O . ASP A 1 186 ? -14.43125 1.38012 0.57873 1.000 52.55793 159 ASP B O 1
ATOM 1201 N N . LEU A 1 187 ? -16.60605 1.94634 0.42025 1.000 53.27685 160 LEU B N 1
ATOM 1202 C CA . LEU A 1 187 ? -16.48162 2.36201 -0.97274 1.000 53.76802 160 LEU B CA 1
ATOM 1203 C C . LEU A 1 187 ? -15.63187 3.61912 -1.11205 1.000 54.44156 160 LEU B C 1
ATOM 1204 O O . LEU A 1 187 ? -14.93405 3.78516 -2.11946 1.000 54.41398 160 LEU B O 1
ATOM 1209 N N . ARG A 1 188 ? -15.68738 4.51708 -0.12446 1.000 54.20559 161 ARG B N 1
ATOM 1210 C CA . ARG A 1 188 ? -14.86177 5.71949 -0.16671 1.000 55.05571 161 ARG B CA 1
ATOM 1211 C C . ARG A 1 188 ? -13.37766 5.38135 -0.11815 1.000 54.87698 161 ARG B C 1
ATOM 1212 O O . ARG A 1 188 ? -12.56114 6.08205 -0.72795 1.000 54.96863 161 ARG B O 1
ATOM 1220 N N . ARG A 1 189 ? -13.00842 4.31538 0.59571 1.000 54.67533 162 ARG B N 1
ATOM 1221 C CA . ARG A 1 189 ? -11.60865 3.90737 0.63185 1.000 54.49860 162 ARG B CA 1
ATOM 1222 C C . ARG A 1 189 ? -11.13086 3.42910 -0.73263 1.000 53.12770 162 ARG B C 1
ATOM 1223 O O . ARG A 1 189 ? -9.95798 3.61562 -1.07590 1.000 53.10610 162 ARG B O 1
ATOM 1231 N N . ARG A 1 190 ? -12.01373 2.80687 -1.51732 1.000 52.03679 163 ARG B N 1
ATOM 1232 C CA . ARG A 1 190 ? -11.67010 2.49151 -2.89997 1.000 51.86356 163 ARG B CA 1
ATOM 1233 C C . ARG A 1 190 ? -11.40815 3.76197 -3.69764 1.000 53.35827 163 ARG B C 1
ATOM 1234 O O . ARG A 1 190 ? -10.51436 3.79657 -4.55182 1.000 51.33873 163 ARG B O 1
ATOM 1242 N N . PHE A 1 191 ? -12.18837 4.81469 -3.43853 1.000 52.11559 164 PHE B N 1
ATOM 1243 C CA . PHE A 1 191 ? -11.96190 6.08935 -4.11007 1.000 52.63153 164 PHE B CA 1
ATOM 1244 C C . PHE A 1 191 ? -10.60633 6.67354 -3.73052 1.000 54.15788 164 PHE B C 1
ATOM 1245 O O . PHE A 1 191 ? -9.90857 7.24329 -4.57756 1.000 54.85923 164 PHE B O 1
ATOM 1253 N N . ASP A 1 192 ? -10.22303 6.55348 -2.45563 1.000 54.29707 165 ASP B N 1
ATOM 1254 C CA . ASP A 1 192 ? -8.89904 7.00096 -2.03195 1.000 55.00599 165 ASP B CA 1
ATOM 1255 C C . ASP A 1 192 ? -7.80346 6.25521 -2.78313 1.000 54.04408 165 ASP B C 1
ATOM 1256 O O . ASP A 1 192 ? -6.80708 6.85545 -3.20388 1.000 56.03889 165 ASP B O 1
ATOM 1261 N N . THR A 1 193 ? -7.96423 4.93973 -2.94291 1.000 52.93322 166 THR B N 1
ATOM 1262 C CA . THR A 1 193 ? -6.98620 4.14726 -3.68225 1.000 54.41391 166 THR B CA 1
ATOM 1263 C C . THR A 1 193 ? -6.86529 4.62324 -5.12620 1.000 54.35577 166 THR B C 1
ATOM 1264 O O . THR A 1 193 ? -5.75631 4.80674 -5.64193 1.000 54.36952 166 THR B O 1
ATOM 1268 N N . PHE A 1 194 ? -8.00227 4.82652 -5.79696 1.000 51.00450 167 PHE B N 1
ATOM 1269 C CA . PHE A 1 194 ? -7.97188 5.21815 -7.20315 1.000 53.54829 167 PHE B CA 1
ATOM 1270 C C . PHE A 1 194 ? -7.47566 6.64885 -7.37389 1.000 55.55686 167 PHE B C 1
ATOM 1271 O O . PHE A 1 194 ? -6.71676 6.93953 -8.30569 1.000 56.03821 167 PHE B O 1
ATOM 1279 N N . LYS A 1 195 ? -7.89822 7.55664 -6.48924 1.000 55.32488 168 LYS B N 1
ATOM 1280 C CA . LYS A 1 195 ? -7.48755 8.95342 -6.60079 1.000 53.70830 168 LYS B CA 1
ATOM 1281 C C . LYS A 1 195 ? -5.97705 9.11141 -6.47296 1.000 55.78134 168 LYS B C 1
ATOM 1282 O O . LYS A 1 195 ? -5.39421 10.01792 -7.07989 1.000 57.60014 168 LYS B O 1
ATOM 1288 N N . ALA A 1 196 ? -5.32442 8.23400 -5.70736 1.000 54.32155 169 ALA B N 1
ATOM 1289 C CA . ALA A 1 196 ? -3.87882 8.31063 -5.52968 1.000 54.44391 169 ALA B CA 1
ATOM 1290 C C . ALA A 1 196 ? -3.10207 8.08971 -6.82210 1.000 57.92473 169 ALA B C 1
ATOM 1291 O O . ALA A 1 196 ? -1.89707 8.36213 -6.85144 1.000 57.50961 169 ALA B O 1
ATOM 1293 N N . PHE A 1 197 ? -3.74769 7.61073 -7.88302 1.000 58.43442 170 PHE B N 1
ATOM 1294 C CA . PHE A 1 197 ? -3.08543 7.36913 -9.16335 1.000 59.61633 170 PHE B CA 1
ATOM 1295 C C . PHE A 1 197 ? -3.36576 8.48245 -10.16316 1.000 63.28783 170 PHE B C 1
ATOM 1296 O O . PHE A 1 197 ? -3.55962 8.23365 -11.35699 1.000 63.55420 170 PHE B O 1
ATOM 1304 N N . ASN A 1 198 ? -3.40070 9.72259 -9.67912 1.000 66.41866 171 ASN B N 1
ATOM 1305 C CA . ASN A 1 198 ? -3.54674 10.88102 -10.54921 1.000 69.75532 171 ASN B CA 1
ATOM 1306 C C . ASN A 1 198 ? -2.42297 10.92036 -11.57785 1.000 75.83685 171 ASN B C 1
ATOM 1307 O O . ASN A 1 198 ? -1.27034 10.59668 -11.27837 1.000 76.83964 171 ASN B O 1
ATOM 1312 N N . SER A 1 199 ? -2.77061 11.31597 -12.80493 1.000 76.35805 172 SER B N 1
ATOM 1313 C CA . SER A 1 199 ? -1.76454 11.43378 -13.85451 1.000 79.72805 172 SER B CA 1
ATOM 1314 C C . SER A 1 199 ? -0.81165 12.59184 -13.59009 1.000 85.00634 172 SER B C 1
ATOM 1315 O O . SER A 1 199 ? 0.35516 12.53735 -13.99522 1.000 90.06579 172 SER B O 1
ATOM 1318 N N . ALA A 1 200 ? -1.28406 13.63896 -12.92144 1.000 94.77661 173 ALA B N 1
ATOM 1319 C CA . ALA A 1 200 ? -0.44834 14.78952 -12.60041 1.000 93.17312 173 ALA B CA 1
ATOM 1320 C C . ALA A 1 200 ? 0.50337 14.46671 -11.45322 1.000 98.77394 173 ALA B C 1
ATOM 1321 O O . ALA A 1 200 ? 1.71243 14.67213 -11.55921 1.000 112.79648 173 ALA B O 1
ATOM 1323 N N . ALA A 1 219 ? -12.41868 -17.25786 2.97635 1.000 103.49738 192 ALA B N 1
ATOM 1324 C CA . ALA A 1 219 ? -12.08431 -16.51360 4.18462 1.000 104.44042 192 ALA B CA 1
ATOM 1325 C C . ALA A 1 219 ? -13.25655 -16.50050 5.16062 1.000 105.78069 192 ALA B C 1
ATOM 1326 O O . ALA A 1 219 ? -14.18858 -17.29525 5.03777 1.000 109.69948 192 ALA B O 1
ATOM 1328 N N . TYR A 1 220 ? -13.20214 -15.58982 6.13171 1.000 96.11207 193 TYR B N 1
ATOM 1329 C CA . TYR A 1 220 ? -14.22862 -15.47192 7.16056 1.000 92.13342 193 TYR B CA 1
ATOM 1330 C C . TYR A 1 220 ? -15.26209 -14.39970 6.83952 1.000 88.19736 193 TYR B C 1
ATOM 1331 O O . TYR A 1 220 ? -16.46660 -14.65875 6.91537 1.000 87.82695 193 TYR B O 1
ATOM 1340 N N . HIS A 1 221 ? -14.81463 -13.19323 6.48470 1.000 87.55705 194 HIS B N 1
ATOM 1341 C CA . HIS A 1 221 ? -15.74851 -12.11769 6.17436 1.000 83.70927 194 HIS B CA 1
ATOM 1342 C C . HIS A 1 221 ? -16.47873 -12.34361 4.85719 1.000 84.21789 194 HIS B C 1
ATOM 1343 O O . HIS A 1 221 ? -17.51811 -11.71794 4.62556 1.000 83.78122 194 HIS B O 1
ATOM 1350 N N . ILE A 1 222 ? -15.95926 -13.21244 3.98929 1.000 85.33909 195 ILE B N 1
ATOM 1351 C CA . ILE A 1 222 ? -16.65363 -13.51108 2.74179 1.000 80.52440 195 ILE B CA 1
ATOM 1352 C C . ILE A 1 222 ? -17.75448 -14.54853 2.95510 1.000 82.59178 195 ILE B C 1
ATOM 1353 O O . ILE A 1 222 ? -18.75404 -14.55549 2.22700 1.000 80.36815 195 ILE B O 1
ATOM 1358 N N . LYS A 1 223 ? -17.61287 -15.42000 3.95654 1.000 85.41040 196 LYS B N 1
ATOM 1359 C CA . LYS A 1 223 ? -18.61681 -16.45624 4.17485 1.000 88.71578 196 LYS B CA 1
ATOM 1360 C C . LYS A 1 223 ? -19.82993 -15.91726 4.92419 1.000 89.21320 196 LYS B C 1
ATOM 1361 O O . LYS A 1 223 ? -20.97026 -16.25606 4.58798 1.000 92.22378 196 LYS B O 1
ATOM 1367 N N . ASN A 1 224 ? -19.60699 -15.07937 5.93450 1.000 87.79055 197 ASN B N 1
ATOM 1368 C CA . ASN A 1 224 ? -20.67840 -14.45459 6.70974 1.000 89.01861 197 ASN B CA 1
ATOM 1369 C C . ASN A 1 224 ? -20.42058 -12.95465 6.72488 1.000 90.50081 197 ASN B C 1
ATOM 1370 O O . ASN A 1 224 ? -19.89497 -12.40873 7.70454 1.000 91.74835 197 ASN B O 1
ATOM 1375 N N . PRO A 1 225 ? -20.77467 -12.25797 5.64908 1.000 88.07158 198 PRO B N 1
ATOM 1376 C CA . PRO A 1 225 ? -20.45393 -10.83124 5.54930 1.000 87.97437 198 PRO B CA 1
ATOM 1377 C C . PRO A 1 225 ? -21.30273 -9.99113 6.48972 1.000 90.91106 198 PRO B C 1
ATOM 1378 O O . PRO A 1 225 ? -22.33868 -10.42223 7.00109 1.000 88.05877 198 PRO B O 1
ATOM 1382 N N . ILE A 1 226 ? -20.83647 -8.76359 6.71217 1.000 109.48859 199 ILE B N 1
ATOM 1383 C CA . ILE A 1 226 ? -21.58032 -7.80596 7.52177 1.000 102.26477 199 ILE B CA 1
ATOM 1384 C C . ILE A 1 226 ? -22.82180 -7.38008 6.74993 1.000 104.52506 199 ILE B C 1
ATOM 1385 O O . ILE A 1 226 ? -22.72753 -6.76287 5.68237 1.000 104.82746 199 ILE B O 1
ATOM 1390 N N . GLY A 1 227 ? -23.99309 -7.71334 7.28723 1.000 79.89842 200 GLY B N 1
ATOM 1391 C CA . GLY A 1 227 ? -25.23710 -7.41314 6.60966 1.000 77.62904 200 GLY B CA 1
ATOM 1392 C C . GLY A 1 227 ? -25.44700 -8.17193 5.32095 1.000 75.69538 200 GLY B C 1
ATOM 1393 O O . GLY A 1 227 ? -26.30729 -7.79222 4.52263 1.000 71.22190 200 GLY B O 1
ATOM 1394 N N . GLY A 1 228 ? -24.68431 -9.24012 5.09350 1.000 74.66880 201 GLY B N 1
ATOM 1395 C CA . GLY A 1 228 ? -24.82092 -10.01472 3.87806 1.000 69.65250 201 GLY B CA 1
ATOM 1396 C C . GLY A 1 228 ? -24.29890 -9.34817 2.62745 1.000 66.53397 201 GLY B C 1
ATOM 1397 O O . GLY A 1 228 ? -24.59332 -9.82095 1.52705 1.000 60.67631 201 GLY B O 1
ATOM 1398 N N . VAL A 1 229 ? -23.53777 -8.26305 2.75739 1.000 66.57116 202 VAL B N 1
ATOM 1399 C CA . VAL A 1 229 ? -23.05039 -7.48931 1.62201 1.000 58.64174 202 VAL B CA 1
ATOM 1400 C C . VAL A 1 229 ? -21.55848 -7.24395 1.79918 1.000 58.42168 202 VAL B C 1
ATOM 1401 O O . VAL A 1 229 ? -21.10241 -6.91444 2.89981 1.000 60.88902 202 VAL B O 1
ATOM 1405 N N . PHE A 1 230 ? -20.79825 -7.40018 0.71518 1.000 56.11676 203 PHE B N 1
ATOM 1406 C CA . PHE A 1 230 ? -19.37006 -7.12051 0.74842 1.000 57.04714 203 PHE B CA 1
ATOM 1407 C C . PHE A 1 230 ? -18.89442 -6.75488 -0.65030 1.000 54.37316 203 PHE B C 1
ATOM 1408 O O . PHE A 1 230 ? -19.51910 -7.10677 -1.65438 1.000 51.80199 203 PHE B O 1
ATOM 1416 N N . PHE A 1 231 ? -17.77832 -6.03412 -0.70110 1.000 55.12090 204 PHE B N 1
ATOM 1417 C CA . PHE A 1 231 ? -17.16526 -5.61783 -1.95282 1.000 53.00058 204 PHE B CA 1
ATOM 1418 C C . PHE A 1 231 ? -15.96738 -6.49737 -2.28965 1.000 53.12427 204 PHE B C 1
ATOM 1419 O O . PHE A 1 231 ? -15.24665 -6.96849 -1.40549 1.000 55.17749 204 PHE B O 1
ATOM 1427 N N . THR A 1 232 ? -15.76385 -6.71048 -3.58641 1.000 50.36849 205 THR B N 1
ATOM 1428 C CA . THR A 1 232 ? -14.55366 -7.32044 -4.11113 1.000 50.05236 205 THR B CA 1
ATOM 1429 C C . THR A 1 232 ? -13.89690 -6.34152 -5.07617 1.000 48.89926 205 THR B C 1
ATOM 1430 O O . THR A 1 232 ? -14.55072 -5.45259 -5.62887 1.000 47.57825 205 THR B O 1
ATOM 1434 N N . ASP A 1 233 ? -12.59197 -6.50632 -5.27639 1.000 49.50487 206 ASP B N 1
ATOM 1435 C CA . ASP A 1 233 ? -11.78653 -5.46456 -5.89325 1.000 50.84809 206 ASP B CA 1
ATOM 1436 C C . ASP A 1 233 ? -10.86637 -6.03399 -6.96375 1.000 50.49266 206 ASP B C 1
ATOM 1437 O O . ASP A 1 233 ? -10.61541 -7.24025 -7.03429 1.000 50.15578 206 ASP B O 1
ATOM 1442 N N . SER A 1 234 ? -10.36124 -5.12460 -7.79567 1.000 47.11659 207 SER B N 1
ATOM 1443 C CA . SER A 1 234 ? -9.44839 -5.43588 -8.88593 1.000 48.91941 207 SER B CA 1
ATOM 1444 C C . SER A 1 234 ? -8.71259 -4.15755 -9.25297 1.000 46.87344 207 SER B C 1
ATOM 1445 O O . SER A 1 234 ? -9.28451 -3.06859 -9.13097 1.000 46.57667 207 SER B O 1
ATOM 1448 N N . PRO A 1 235 ? -7.45002 -4.24509 -9.69744 1.000 45.28395 208 PRO B N 1
ATOM 1449 C CA . PRO A 1 235 ? -6.64085 -5.44687 -9.93347 1.000 49.16814 208 PRO B CA 1
ATOM 1450 C C . PRO A 1 235 ? -5.88254 -5.89957 -8.69410 1.000 48.90960 208 PRO B C 1
ATOM 1451 O O . PRO A 1 235 ? -6.01099 -5.30985 -7.62301 1.000 50.87949 208 PRO B O 1
ATOM 1455 N N . GLU A 1 236 ? -5.08757 -6.96382 -8.82613 1.000 46.20497 209 GLU B N 1
ATOM 1456 C CA . GLU A 1 236 ? -4.42784 -7.55221 -7.66497 1.000 50.78411 209 GLU B CA 1
ATOM 1457 C C . GLU A 1 236 ? -3.40784 -6.59776 -7.05330 1.000 52.83994 209 GLU B C 1
ATOM 1458 O O . GLU A 1 236 ? -3.24465 -6.56140 -5.82820 1.000 49.91797 209 GLU B O 1
ATOM 1464 N N . HIS A 1 237 ? -2.70675 -5.82093 -7.88281 1.000 48.52769 210 HIS B N 1
ATOM 1465 C CA . HIS A 1 237 ? -1.67728 -4.92907 -7.35608 1.000 52.73242 210 HIS B CA 1
ATOM 1466 C C . HIS A 1 237 ? -2.24813 -3.72536 -6.61387 1.000 50.97526 210 HIS B C 1
ATOM 1467 O O . HIS A 1 237 ? -1.46609 -2.91147 -6.11054 1.000 53.72603 210 HIS B O 1
ATOM 1474 N N . LEU A 1 238 ? -3.57220 -3.58741 -6.53321 1.000 50.28862 211 LEU B N 1
ATOM 1475 C CA . LEU A 1 238 ? -4.20846 -2.52516 -5.76377 1.000 51.90502 211 LEU B CA 1
ATOM 1476 C C . LEU A 1 238 ? -4.99552 -3.05306 -4.57048 1.000 50.46306 211 LEU B C 1
ATOM 1477 O O . LEU A 1 238 ? -5.67539 -2.27287 -3.89526 1.000 48.29116 211 LEU B O 1
ATOM 1482 N N . LEU A 1 239 ? -4.92075 -4.35667 -4.29331 1.000 50.44364 212 LEU B N 1
ATOM 1483 C CA . LEU A 1 239 ? -5.73462 -4.93446 -3.22884 1.000 51.47341 212 LEU B CA 1
ATOM 1484 C C . LEU A 1 239 ? -5.29777 -4.46084 -1.84966 1.000 52.16677 212 LEU B C 1
ATOM 1485 O O . LEU A 1 239 ? -6.12562 -4.37867 -0.93510 1.000 52.81979 212 LEU B O 1
ATOM 1490 N N . GLY A 1 240 ? -4.01725 -4.14042 -1.67741 1.000 51.65581 213 GLY B N 1
ATOM 1491 C CA . GLY A 1 240 ? -3.54414 -3.88281 -0.33329 1.000 53.58924 213 GLY B CA 1
ATOM 1492 C C . GLY A 1 240 ? -3.39664 -5.18402 0.43753 1.000 55.13559 213 GLY B C 1
ATOM 1493 O O . GLY A 1 240 ? -3.06023 -6.23514 -0.11596 1.000 58.18392 213 GLY B O 1
ATOM 1494 N N . TYR A 1 241 ? -3.65079 -5.11121 1.74300 1.000 55.38554 214 TYR B N 1
ATOM 1495 C CA . TYR A 1 241 ? -3.52971 -6.27391 2.60917 1.000 56.24007 214 TYR B CA 1
ATOM 1496 C C . TYR A 1 241 ? -4.86471 -6.85949 3.04832 1.000 55.38896 214 TYR B C 1
ATOM 1497 O O . TYR A 1 241 ? -4.88178 -7.97489 3.58001 1.000 54.57807 214 TYR B O 1
ATOM 1506 N N . SER A 1 242 ? -5.97813 -6.15154 2.84629 1.000 52.48084 215 SER B N 1
ATOM 1507 C CA . SER A 1 242 ? -7.25971 -6.57510 3.39200 1.000 52.19475 215 SER B CA 1
ATOM 1508 C C . SER A 1 242 ? -8.32758 -6.87932 2.35178 1.000 56.37913 215 SER B C 1
ATOM 1509 O O . SER A 1 242 ? -9.28568 -7.58949 2.67628 1.000 57.83425 215 SER B O 1
ATOM 1512 N N . ARG A 1 243 ? -8.20002 -6.37634 1.12819 1.000 52.02929 216 ARG B N 1
ATOM 1513 C CA . ARG A 1 243 ? -9.26242 -6.52383 0.14553 1.000 52.01346 216 ARG B CA 1
ATOM 1514 C C . ARG A 1 243 ? -9.16192 -7.86389 -0.57399 1.000 51.99754 216 ARG B C 1
ATOM 1515 O O . ARG A 1 243 ? -8.07706 -8.42789 -0.74244 1.000 51.30210 216 ARG B O 1
ATOM 1523 N N . ASP A 1 244 ? -10.31494 -8.36905 -1.00175 1.000 49.15510 217 ASP B N 1
ATOM 1524 C CA . ASP A 1 244 ? -10.42110 -9.68257 -1.62214 1.000 52.10096 217 ASP B CA 1
ATOM 1525 C C . ASP A 1 244 ? -10.44972 -9.53632 -3.13731 1.000 48.53854 217 ASP B C 1
ATOM 1526 O O . ASP A 1 244 ? -11.16176 -8.67885 -3.67105 1.000 46.37756 217 ASP B O 1
ATOM 1531 N N . LEU A 1 245 ? -9.67188 -10.37007 -3.82200 1.000 51.50714 218 LEU B N 1
ATOM 1532 C CA . LEU A 1 245 ? -9.61821 -10.32580 -5.27648 1.000 46.10867 218 LEU B CA 1
ATOM 1533 C C . LEU A 1 245 ? -10.93302 -10.81837 -5.86940 1.000 45.28989 218 LEU B C 1
ATOM 1534 O O . LEU A 1 245 ? -11.39835 -11.91641 -5.54923 1.000 46.86326 218 LEU B O 1
ATOM 1539 N N . ASP A 1 246 ? -11.53346 -9.99777 -6.73607 1.000 43.40318 219 ASP B N 1
ATOM 1540 C CA . ASP A 1 246 ? -12.80593 -10.36532 -7.34987 1.000 44.01731 219 ASP B CA 1
ATOM 1541 C C . ASP A 1 246 ? -12.68301 -11.63057 -8.18958 1.000 47.57110 219 ASP B C 1
ATOM 1542 O O . ASP A 1 246 ? -13.63617 -12.41359 -8.27242 1.000 43.75966 219 ASP B O 1
ATOM 1547 N N . THR A 1 247 ? -11.53011 -11.83595 -8.83136 1.000 43.02762 220 THR B N 1
ATOM 1548 C CA . THR A 1 247 ? -11.31526 -13.04102 -9.62883 1.000 48.38916 220 THR B CA 1
ATOM 1549 C C . THR A 1 247 ? -11.52868 -14.30267 -8.79878 1.000 48.34403 220 THR B C 1
ATOM 1550 O O . THR A 1 247 ? -12.24997 -15.21783 -9.21239 1.000 49.64196 220 THR B O 1
ATOM 1554 N N . ASP A 1 248 ? -10.90498 -14.36815 -7.61996 1.000 47.83316 221 ASP B N 1
ATOM 1555 C CA . ASP A 1 248 ? -11.00572 -15.56627 -6.79147 1.000 49.02238 221 ASP B CA 1
ATOM 1556 C C . ASP A 1 248 ? -12.42802 -15.78388 -6.28896 1.000 49.44763 221 ASP B C 1
ATOM 1557 O O . ASP A 1 248 ? -12.90132 -16.92478 -6.22811 1.000 50.08061 221 ASP B O 1
ATOM 1562 N N . VAL A 1 249 ? -13.12226 -14.70552 -5.92140 1.000 47.98545 222 VAL B N 1
ATOM 1563 C CA . VAL A 1 249 ? -14.47366 -14.83671 -5.38405 1.000 51.01766 222 VAL B CA 1
ATOM 1564 C C . VAL A 1 249 ? -15.43448 -15.32419 -6.46245 1.000 49.26967 222 VAL B C 1
ATOM 1565 O O . VAL A 1 249 ? -16.25352 -16.22015 -6.22658 1.000 50.50437 222 VAL B O 1
ATOM 1569 N N . VAL A 1 250 ? -15.34989 -14.74142 -7.66085 1.000 49.69649 223 VAL B N 1
ATOM 1570 C CA . VAL A 1 250 ? -16.24107 -15.13837 -8.74943 1.000 49.07291 223 VAL B CA 1
ATOM 1571 C C . VAL A 1 250 ? -16.00687 -16.59677 -9.12406 1.000 50.14637 223 VAL B C 1
ATOM 1572 O O . VAL A 1 250 ? -16.95454 -17.37158 -9.30036 1.000 50.25969 223 VAL B O 1
ATOM 1576 N N . ILE A 1 251 ? -14.73848 -16.99300 -9.24667 1.000 48.19368 224 ILE B N 1
ATOM 1577 C CA . ILE A 1 251 ? -14.42361 -18.36923 -9.61697 1.000 51.77709 224 ILE B CA 1
ATOM 1578 C C . ILE A 1 251 ? -14.87015 -19.33342 -8.52350 1.000 50.89133 224 ILE B C 1
ATOM 1579 O O . ILE A 1 251 ? -15.39308 -20.41766 -8.80931 1.000 48.23215 224 ILE B O 1
ATOM 1584 N N . ASP A 1 252 ? -14.68357 -18.95313 -7.25666 1.000 50.62599 225 ASP B N 1
ATOM 1585 C CA . ASP A 1 252 ? -15.12197 -19.80869 -6.15754 1.000 52.30462 225 ASP B CA 1
ATOM 1586 C C . ASP A 1 252 ? -16.63475 -19.98942 -6.16666 1.000 52.98103 225 ASP B C 1
ATOM 1587 O O . ASP A 1 252 ? -17.13469 -21.10512 -5.98101 1.000 56.20365 225 ASP B O 1
ATOM 1592 N N . LYS A 1 253 ? -17.38058 -18.90253 -6.38022 1.000 52.14063 226 LYS B N 1
ATOM 1593 C CA . LYS A 1 253 ? -18.83611 -19.00197 -6.42259 1.000 51.97301 226 LYS B CA 1
ATOM 1594 C C . LYS A 1 253 ? -19.30089 -19.82955 -7.61510 1.000 55.48803 226 LYS B C 1
ATOM 1595 O O . LYS A 1 253 ? -20.27896 -20.57918 -7.51279 1.000 56.90776 226 LYS B O 1
ATOM 1601 N N . LEU A 1 254 ? -18.61730 -19.70454 -8.75564 1.000 50.95687 227 LEU B N 1
ATOM 1602 C CA . LEU A 1 254 ? -18.97117 -20.51373 -9.91817 1.000 53.97134 227 LEU B CA 1
ATOM 1603 C C . LEU A 1 254 ? -18.66418 -21.98745 -9.68048 1.000 55.23898 227 LEU B C 1
ATOM 1604 O O . LEU A 1 254 ? -19.43910 -22.86167 -10.08615 1.000 57.66063 227 LEU B O 1
ATOM 1609 N N . LYS A 1 255 ? -17.53575 -22.28333 -9.02972 1.000 52.26938 228 LYS B N 1
ATOM 1610 C CA . LYS A 1 255 ? -17.18616 -23.67251 -8.75162 1.000 56.15141 228 LYS B CA 1
ATOM 1611 C C . LYS A 1 255 ? -18.07736 -24.27385 -7.67250 1.000 57.53380 228 LYS B C 1
ATOM 1612 O O . LYS A 1 255 ? -18.27214 -25.49417 -7.64133 1.000 60.94478 228 LYS B O 1
ATOM 1618 N N . SER A 1 256 ? -18.61755 -23.44507 -6.78077 1.000 57.08718 229 SER B N 1
ATOM 1619 C CA . SER A 1 256 ? -19.49037 -23.92413 -5.71683 1.000 59.13398 229 SER B CA 1
ATOM 1620 C C . SER A 1 256 ? -20.94154 -24.05884 -6.15642 1.000 59.57118 229 SER B C 1
ATOM 1621 O O . SER A 1 256 ? -21.77634 -24.48378 -5.35049 1.000 64.58732 229 SER B O 1
ATOM 1624 N N . ALA A 1 257 ? -21.25955 -23.70293 -7.39944 1.000 61.02622 230 ALA B N 1
ATOM 1625 C CA . ALA A 1 257 ? -22.63831 -23.74548 -7.86740 1.000 62.36841 230 ALA B CA 1
ATOM 1626 C C . ALA A 1 257 ? -23.16559 -25.17412 -7.86917 1.000 65.26421 230 ALA B C 1
ATOM 1627 O O . ALA A 1 257 ? -22.54626 -26.08057 -8.43385 1.000 61.43427 230 ALA B O 1
ATOM 1629 N N . LYS A 1 258 ? -24.31627 -25.37042 -7.22709 1.000 66.88514 231 LYS B N 1
ATOM 1630 C CA . LYS A 1 258 ? -24.94779 -26.67909 -7.14571 1.000 68.29074 231 LYS B CA 1
ATOM 1631 C C . LYS A 1 258 ? -26.15911 -26.82576 -8.05580 1.000 67.03317 231 LYS B C 1
ATOM 1632 O O . LYS A 1 258 ? -26.49884 -27.95465 -8.42636 1.000 67.03497 231 LYS B O 1
ATOM 1638 N N . THR A 1 259 ? -26.81545 -25.72475 -8.42346 1.000 66.58658 232 THR B N 1
ATOM 1639 C CA . THR A 1 259 ? -28.08141 -25.81366 -9.14070 1.000 67.53497 232 THR B CA 1
ATOM 1640 C C . THR A 1 259 ? -28.11220 -24.95574 -10.40004 1.000 66.47139 232 THR B C 1
ATOM 1641 O O . THR A 1 259 ? -28.31169 -25.47802 -11.50164 1.000 66.99469 232 THR B O 1
ATOM 1645 N N . SER A 1 260 ? -27.91683 -23.64534 -10.25863 1.000 67.36114 233 SER B N 1
ATOM 1646 C CA . SER A 1 260 ? -28.13374 -22.72808 -11.36767 1.000 65.12047 233 SER B CA 1
ATOM 1647 C C . SER A 1 260 ? -27.04596 -21.66469 -11.40835 1.000 63.27888 233 SER B C 1
ATOM 1648 O O . SER A 1 260 ? -26.50090 -21.26520 -10.37606 1.000 60.57444 233 SER B O 1
ATOM 1651 N N . ILE A 1 261 ? -26.74150 -21.21094 -12.62456 1.000 61.71711 234 ILE B N 1
ATOM 1652 C CA . ILE A 1 261 ? -25.83702 -20.09088 -12.86735 1.000 60.39017 234 ILE B CA 1
ATOM 1653 C C . ILE A 1 261 ? -26.47503 -19.20139 -13.92521 1.000 61.33031 234 ILE B C 1
ATOM 1654 O O . ILE A 1 261 ? -26.68093 -19.63795 -15.06299 1.000 57.40137 234 ILE B O 1
ATOM 1659 N N . ASP A 1 262 ? -26.79171 -17.96313 -13.55733 1.000 59.40256 235 ASP B N 1
ATOM 1660 C CA . ASP A 1 262 ? -27.35469 -16.98596 -14.47961 1.000 57.80788 235 ASP B CA 1
ATOM 1661 C C . ASP A 1 262 ? -26.37107 -15.83944 -14.65728 1.000 57.06628 235 ASP B C 1
ATOM 1662 O O . ASP A 1 262 ? -25.93201 -15.23658 -13.67234 1.000 52.67487 235 ASP B O 1
ATOM 1667 N N . ILE A 1 263 ? -26.03469 -15.53563 -15.90968 1.000 53.81270 236 ILE B N 1
ATOM 1668 C CA . ILE A 1 263 ? -25.03559 -14.52520 -16.23558 1.000 54.88597 236 ILE B CA 1
ATOM 1669 C C . ILE A 1 263 ? -25.57810 -13.62941 -17.33914 1.000 57.55915 236 ILE B C 1
ATOM 1670 O O . ILE A 1 263 ? -26.00727 -14.11962 -18.38964 1.000 55.30586 236 ILE B O 1
ATOM 1675 N N . GLU A 1 264 ? -25.56070 -12.32114 -17.09901 1.000 55.52938 237 GLU B N 1
ATOM 1676 C CA . GLU A 1 264 ? -25.84440 -11.31835 -18.12262 1.000 52.32000 237 GLU B CA 1
ATOM 1677 C C . GLU A 1 264 ? -24.61617 -10.42042 -18.23027 1.000 51.07546 237 GLU B C 1
ATOM 1678 O O . GLU A 1 264 ? -24.43786 -9.50143 -17.42498 1.000 51.17096 237 GLU B O 1
ATOM 1684 N N . HIS A 1 265 ? -23.77282 -10.68866 -19.22380 1.000 50.83735 238 HIS B N 1
ATOM 1685 C CA . HIS A 1 265 ? -22.55345 -9.93112 -19.45835 1.000 50.12926 238 HIS B CA 1
ATOM 1686 C C . HIS A 1 265 ? -22.45464 -9.58355 -20.93691 1.000 52.81245 238 HIS B C 1
ATOM 1687 O O . HIS A 1 265 ? -23.27906 -10.00076 -21.75336 1.000 53.55171 238 HIS B O 1
ATOM 1694 N N . LEU A 1 266 ? -21.43359 -8.79609 -21.27799 1.000 49.62957 239 LEU B N 1
ATOM 1695 C CA . LEU A 1 266 ? -21.26007 -8.38083 -22.66599 1.000 53.86178 239 LEU B CA 1
ATOM 1696 C C . LEU A 1 266 ? -20.74563 -9.52982 -23.52553 1.000 54.61307 239 LEU B C 1
ATOM 1697 O O . LEU A 1 266 ? -21.25247 -9.76744 -24.62809 1.000 54.49929 239 LEU B O 1
ATOM 1702 N N . ALA A 1 267 ? -19.73904 -10.25502 -23.03988 1.000 53.29670 240 ALA B N 1
ATOM 1703 C CA . ALA A 1 267 ? -19.15816 -11.34666 -23.81143 1.000 52.97987 240 ALA B CA 1
ATOM 1704 C C . ALA A 1 267 ? -18.49375 -12.33753 -22.86894 1.000 55.04933 240 ALA B C 1
ATOM 1705 O O . ALA A 1 267 ? -17.75493 -11.93620 -21.96467 1.000 52.69307 240 ALA B O 1
ATOM 1707 N N . ILE A 1 268 ? -18.75987 -13.62498 -23.08311 1.000 54.66152 241 ILE B N 1
ATOM 1708 C CA . ILE A 1 268 ? -18.07077 -14.68990 -22.36388 1.000 52.50766 241 ILE B CA 1
ATOM 1709 C C . ILE A 1 268 ? -17.12709 -15.37959 -23.33980 1.000 55.71952 241 ILE B C 1
ATOM 1710 O O . ILE A 1 268 ? -17.47829 -16.39502 -23.95190 1.000 62.87536 241 ILE B O 1
ATOM 1715 N N . VAL A 1 269 ? -15.93183 -14.82261 -23.50617 1.000 54.19490 242 VAL B N 1
ATOM 1716 C CA . VAL A 1 269 ? -14.96458 -15.33942 -24.47115 1.000 53.81988 242 VAL B CA 1
ATOM 1717 C C . VAL A 1 269 ? -13.63028 -15.56666 -23.77035 1.000 51.86506 242 VAL B C 1
ATOM 1718 O O . VAL A 1 269 ? -13.23691 -14.76906 -22.90643 1.000 53.93783 242 VAL B O 1
ATOM 1722 N N . PRO A 1 270 ? -12.90763 -16.64158 -24.09757 1.000 51.38853 243 PRO B N 1
ATOM 1723 C CA . PRO A 1 270 ? -11.61349 -16.88758 -23.44856 1.000 49.72725 243 PRO B CA 1
ATOM 1724 C C . PRO A 1 270 ? -10.46651 -16.06417 -24.00873 1.000 51.15443 243 PRO B C 1
ATOM 1725 O O . PRO A 1 270 ? -9.3920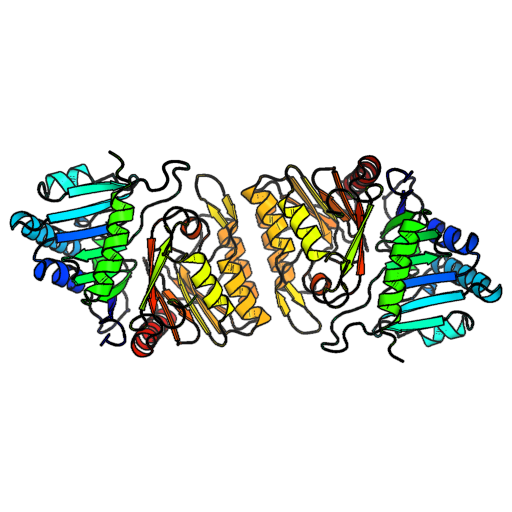8 -16.04249 -23.39302 1.000 48.71570 243 PRO B O 1
ATOM 1729 N N . THR A 1 271 ? -10.65015 -15.38667 -25.14046 1.000 50.60896 244 THR B N 1
ATOM 1730 C CA . THR A 1 271 ? -9.57538 -14.63938 -25.77932 1.000 51.58380 244 THR B CA 1
ATOM 1731 C C . THR A 1 271 ? -10.04337 -13.22402 -26.07845 1.000 54.16477 244 THR B C 1
ATOM 1732 O O . THR A 1 271 ? -11.11154 -13.02828 -26.66676 1.000 54.67971 244 THR B O 1
ATOM 1736 N N . THR A 1 272 ? -9.24298 -12.24462 -25.66730 1.000 55.10343 245 THR B N 1
ATOM 1737 C CA . THR A 1 272 ? -9.49545 -10.83802 -25.93468 1.000 59.35501 245 THR B CA 1
ATOM 1738 C C . THR A 1 272 ? -8.22046 -10.19708 -26.46410 1.000 62.02391 245 THR B C 1
ATOM 1739 O O . THR A 1 272 ? -7.14604 -10.80327 -26.46597 1.000 62.17727 245 THR B O 1
ATOM 1743 N N . ARG A 1 273 ? -8.34983 -8.95595 -26.92099 1.000 72.52232 246 ARG B N 1
ATOM 1744 C CA . ARG A 1 273 ? -7.22258 -8.16693 -27.40476 1.000 77.53849 246 ARG B CA 1
ATOM 1745 C C . ARG A 1 273 ? -6.94356 -7.10608 -26.34811 1.000 84.52208 246 ARG B C 1
ATOM 1746 O O . ARG A 1 273 ? -7.71890 -6.15689 -26.19065 1.000 88.32057 246 ARG B O 1
ATOM 1754 N N . VAL A 1 274 ? -5.83612 -7.27153 -25.62751 1.000 101.54763 247 VAL B N 1
ATOM 1755 C CA . VAL A 1 274 ? -5.50122 -6.40101 -24.50646 1.000 102.06076 247 VAL B CA 1
ATOM 1756 C C . VAL A 1 274 ? -4.85027 -5.10798 -24.98283 1.000 100.63836 247 VAL B C 1
ATOM 1757 O O . VAL A 1 274 ? -5.42520 -4.02329 -24.83752 1.000 108.91690 247 VAL B O 1
ATOM 1761 N N . ASP A 1 275 ? -3.64582 -5.20770 -25.55256 1.000 96.41680 248 ASP B N 1
ATOM 1762 C CA . ASP A 1 275 ? -2.89493 -4.05092 -26.00944 1.000 99.94465 248 ASP B CA 1
ATOM 1763 C C . ASP A 1 275 ? -2.29648 -4.39353 -27.37662 1.000 95.76861 248 ASP B C 1
ATOM 1764 O O . ASP A 1 275 ? -1.09100 -4.57985 -27.53740 1.000 97.61813 248 ASP B O 1
ATOM 1769 N N . GLY A 1 276 ? -3.16248 -4.48106 -28.38765 1.000 93.39507 249 GLY B N 1
ATOM 1770 C CA . GLY A 1 276 ? -2.73136 -4.80988 -29.72728 1.000 82.72755 249 GLY B CA 1
ATOM 1771 C C . GLY A 1 276 ? -2.43028 -6.27523 -29.94356 1.000 83.45151 249 GLY B C 1
ATOM 1772 O O . GLY A 1 276 ? -2.14454 -6.67371 -31.08074 1.000 80.46664 249 GLY B O 1
ATOM 1773 N N . ASN A 1 277 ? -2.46902 -7.08520 -28.88776 1.000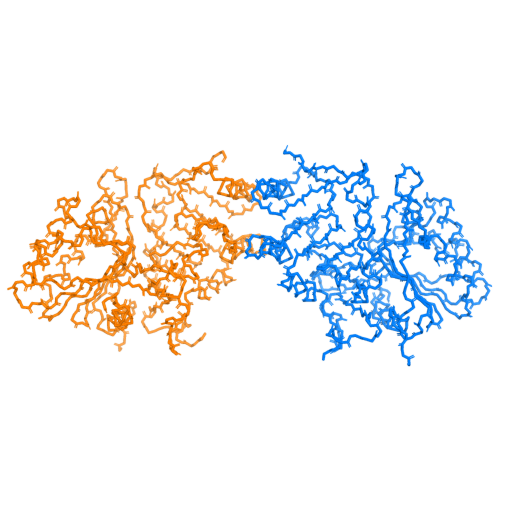 81.57559 250 ASN B N 1
ATOM 1774 C CA . ASN A 1 277 ? -2.13366 -8.49817 -28.93703 1.000 76.71382 250 ASN B CA 1
ATOM 1775 C C . ASN A 1 277 ? -3.24816 -9.30955 -28.29640 1.000 74.27680 250 ASN B C 1
ATOM 1776 O O . ASN A 1 277 ? -3.97972 -8.81817 -27.43206 1.000 76.36827 250 ASN B O 1
ATOM 1781 N N . SER A 1 278 ? -3.36682 -10.56083 -28.72487 1.000 70.12629 251 SER B N 1
ATOM 1782 C CA . SER A 1 278 ? -4.38432 -11.44662 -28.18541 1.000 66.32936 251 SER B CA 1
ATOM 1783 C C . SER A 1 278 ? -3.91816 -12.01161 -26.84957 1.000 59.95364 251 SER B C 1
ATOM 1784 O O . SER A 1 278 ? -2.73481 -12.30850 -26.66091 1.000 58.24545 251 SER B O 1
ATOM 1787 N N . TYR A 1 279 ? -4.85632 -12.14782 -25.91593 1.000 58.80146 252 TYR B N 1
ATOM 1788 C CA . TYR A 1 279 ? -4.57008 -12.66665 -24.58570 1.000 54.33362 252 TYR B CA 1
ATOM 1789 C C . TYR A 1 279 ? -5.58005 -13.75106 -24.24702 1.000 50.65787 252 TYR B C 1
ATOM 1790 O O . TYR A 1 279 ? -6.79022 -13.54231 -24.37975 1.000 49.12856 252 TYR B O 1
ATOM 1799 N N . TYR A 1 280 ? -5.07879 -14.90442 -23.81486 1.000 46.86914 253 TYR B N 1
ATOM 1800 C CA . TYR A 1 280 ? -5.89910 -16.08112 -23.56039 1.000 45.77258 253 TYR B CA 1
ATOM 1801 C C . TYR A 1 280 ? -6.09317 -16.24251 -22.05690 1.000 44.03856 253 TYR B C 1
ATOM 1802 O O . TYR A 1 280 ? -5.11564 -16.34812 -21.30798 1.000 44.10279 253 TYR B O 1
ATOM 1811 N N . TRP A 1 281 ? -7.35140 -16.26239 -21.62206 1.000 43.49533 254 TRP B N 1
ATOM 1812 C CA . TRP A 1 281 ? -7.68084 -16.31847 -20.19743 1.000 47.12013 254 TRP B CA 1
ATOM 1813 C C . TRP A 1 281 ? -9.03059 -16.99864 -20.05247 1.000 43.58465 254 TRP B C 1
ATOM 1814 O O . TRP A 1 281 ? -10.08401 -16.34849 -20.10589 1.000 45.84686 254 TRP B O 1
ATOM 1825 N N . PRO A 1 282 ? -9.04273 -18.32171 -19.87951 1.000 43.21543 255 PRO B N 1
ATOM 1826 C CA . PRO A 1 282 ? -10.31155 -19.05719 -19.88396 1.000 46.93743 255 PRO B CA 1
ATOM 1827 C C . PRO A 1 282 ? -10.80360 -19.42549 -18.49273 1.000 44.98954 255 PRO B C 1
ATOM 1828 O O . PRO A 1 282 ? -11.61779 -20.34240 -18.34964 1.000 48.70522 255 PRO B O 1
ATOM 1832 N N . ASP A 1 283 ? -10.32012 -18.72403 -17.46447 1.000 45.34148 256 ASP B N 1
ATOM 1833 C CA . ASP A 1 283 ? -10.60342 -19.12668 -16.08817 1.000 46.22459 256 ASP B CA 1
ATOM 1834 C C . ASP A 1 283 ? -12.10011 -19.10303 -15.79456 1.000 45.77096 256 ASP B C 1
ATOM 1835 O O . ASP A 1 283 ? -12.66409 -20.09093 -15.30993 1.000 47.96295 256 ASP B O 1
ATOM 1840 N N . ILE A 1 284 ? -12.76209 -17.97968 -16.07676 1.000 47.72754 257 ILE B N 1
ATOM 1841 C CA . ILE A 1 284 ? -14.20318 -17.90239 -15.85498 1.000 47.70229 257 ILE B CA 1
ATOM 1842 C C . ILE A 1 284 ? -14.94307 -18.75661 -16.87667 1.000 49.26760 257 ILE B C 1
ATOM 1843 O O . ILE A 1 284 ? -15.92707 -19.43130 -16.54889 1.000 49.84056 257 ILE B O 1
ATOM 1848 N N . TYR A 1 285 ? -14.48048 -18.73943 -18.12868 1.000 48.02496 258 TYR B N 1
ATOM 1849 C CA . TYR A 1 285 ? -15.08144 -19.56376 -19.17286 1.000 49.48992 258 TYR B CA 1
ATOM 1850 C C . TYR A 1 285 ? -15.08009 -21.03815 -18.78196 1.000 51.95977 258 TYR B C 1
ATOM 1851 O O . TYR A 1 285 ? -16.09525 -21.73017 -18.92222 1.000 49.52889 258 TYR B O 1
ATOM 1860 N N . ASN A 1 286 ? -13.94717 -21.53377 -18.27594 1.000 48.40088 259 ASN B N 1
ATOM 1861 C CA . ASN A 1 286 ? -13.86711 -22.93448 -17.87197 1.000 50.49708 259 ASN B CA 1
ATOM 1862 C C . ASN A 1 286 ? -14.75990 -23.22144 -16.67118 1.000 51.04411 259 ASN B C 1
ATOM 1863 O O . ASN A 1 286 ? -15.40220 -24.27595 -16.60871 1.000 50.65922 259 ASN B O 1
ATOM 1868 N N . SER A 1 287 ? -14.80349 -22.30161 -15.70369 1.000 45.81104 260 SER B N 1
ATOM 1869 C CA . SER A 1 287 ? -15.64676 -22.49887 -14.52836 1.000 54.33974 260 SER B CA 1
ATOM 1870 C C . SER A 1 287 ? -17.11063 -22.65416 -14.92025 1.000 51.73100 260 SER B C 1
ATOM 1871 O O . SER A 1 287 ? -17.82475 -23.49551 -14.36230 1.000 53.16725 260 SER B O 1
ATOM 1874 N N . ILE A 1 288 ? -17.57615 -21.84385 -15.87307 1.000 51.82984 261 ILE B N 1
ATOM 1875 C CA . ILE A 1 288 ? -18.94522 -21.97300 -16.36631 1.000 51.80274 261 ILE B CA 1
ATOM 1876 C C . ILE A 1 288 ? -19.14467 -23.32800 -17.03498 1.000 53.01611 261 ILE B C 1
ATOM 1877 O O . ILE A 1 288 ? -20.07967 -24.06989 -16.71068 1.000 52.37699 261 ILE B O 1
ATOM 1882 N N . ILE A 1 289 ? -18.26513 -23.66897 -17.98161 1.000 52.66990 262 ILE B N 1
ATOM 1883 C CA . ILE A 1 289 ? -18.45224 -24.87877 -18.78064 1.000 53.15991 262 ILE B CA 1
ATOM 1884 C C . ILE A 1 289 ? -18.37199 -26.12733 -17.90998 1.000 54.70829 262 ILE B C 1
ATOM 1885 O O . ILE A 1 289 ? -19.18449 -27.05038 -18.04956 1.000 54.70494 262 ILE B O 1
ATOM 1890 N N . GLU A 1 290 ? -17.39103 -26.18408 -17.00445 1.000 51.58076 263 GLU B N 1
ATOM 1891 C CA . GLU A 1 290 ? -17.23469 -27.37874 -16.18032 1.000 53.92121 263 GLU B CA 1
ATOM 1892 C C . GLU A 1 290 ? -18.39762 -27.54638 -15.20911 1.000 56.20915 263 GLU B C 1
ATOM 1893 O O . GLU A 1 290 ? -18.75975 -28.67928 -14.87240 1.000 55.99749 263 GLU B O 1
ATOM 1899 N N . ALA A 1 291 ? -18.99226 -26.44181 -14.75007 1.000 54.82661 264 ALA B N 1
ATOM 1900 C CA . ALA A 1 291 ? -20.18927 -26.53560 -13.91960 1.000 57.44430 264 ALA B CA 1
ATOM 1901 C C . ALA A 1 291 ? -21.32848 -27.20486 -14.67886 1.000 60.04679 264 ALA B C 1
ATOM 1902 O O . ALA A 1 291 ? -22.02022 -28.07937 -14.14353 1.000 60.08663 264 ALA B O 1
ATOM 1904 N N . ALA A 1 292 ? -21.53924 -26.80059 -15.93368 1.000 58.06323 265 ALA B N 1
ATOM 1905 C CA . ALA A 1 292 ? -22.62623 -27.36849 -16.72477 1.000 59.00947 265 ALA B CA 1
ATOM 1906 C C . ALA A 1 292 ? -22.36151 -28.82728 -17.07993 1.000 60.58906 265 ALA B C 1
ATOM 1907 O O . ALA A 1 292 ? -23.26863 -29.66429 -16.99972 1.000 60.55128 265 ALA B O 1
ATOM 1909 N N . ILE A 1 293 ? -21.13091 -29.15172 -17.47857 1.000 56.82999 266 ILE B N 1
ATOM 1910 C CA . ILE A 1 293 ? -20.84528 -30.48465 -18.00156 1.000 60.38221 266 ILE B CA 1
ATOM 1911 C C . ILE A 1 293 ? -20.60946 -31.47864 -16.87047 1.000 58.60511 266 ILE B C 1
ATOM 1912 O O . ILE A 1 293 ? -21.15530 -32.58792 -16.87799 1.000 56.14326 266 ILE B O 1
ATOM 1917 N N . ASN A 1 294 ? -19.79552 -31.10460 -15.88250 1.000 56.05741 267 ASN B N 1
ATOM 1918 C CA . ASN A 1 294 ? -19.38667 -32.04770 -14.84855 1.000 57.07232 267 ASN B CA 1
ATOM 1919 C C . ASN A 1 294 ? -20.33100 -32.09403 -13.65469 1.000 57.91148 267 ASN B C 1
ATOM 1920 O O . ASN A 1 294 ? -20.36560 -33.11275 -12.95500 1.000 56.59138 267 ASN B O 1
ATOM 1925 N N . ARG A 1 295 ? -21.09202 -31.02984 -13.39698 1.000 58.14506 268 ARG B N 1
ATOM 1926 C CA . ARG A 1 295 ? -21.97737 -30.99126 -12.23875 1.000 59.20494 268 ARG B CA 1
ATOM 1927 C C . ARG A 1 295 ? -23.43965 -30.78096 -12.61336 1.000 60.30441 268 ARG B C 1
ATOM 1928 O O . ARG A 1 295 ? -24.28014 -30.63035 -11.71701 1.000 59.78951 268 ARG B O 1
ATOM 1936 N N . GLY A 1 296 ? -23.76790 -30.77404 -13.90392 1.000 61.64983 269 GLY B N 1
ATOM 1937 C CA . GLY A 1 296 ? -25.15907 -30.68742 -14.32009 1.000 60.15147 269 GLY B CA 1
ATOM 1938 C C . GLY A 1 296 ? -25.85501 -29.39868 -13.94691 1.000 63.50217 269 GLY B C 1
ATOM 1939 O O . GLY A 1 296 ? -27.08201 -29.38298 -13.80661 1.000 65.28561 269 GLY B O 1
ATOM 1940 N N . VAL A 1 297 ? -25.10391 -28.31224 -13.77370 1.000 62.56583 270 VAL B N 1
ATOM 1941 C CA . VAL A 1 297 ? -25.70337 -27.04208 -13.38271 1.000 62.69534 270 VAL B CA 1
ATOM 1942 C C . VAL A 1 297 ? -26.44753 -26.44266 -14.56834 1.000 66.78556 270 VAL B C 1
ATOM 1943 O O . VAL A 1 297 ? -25.91592 -26.36866 -15.68405 1.000 67.09318 270 VAL B O 1
ATOM 1947 N N . LYS A 1 298 ? -27.68609 -26.01179 -14.33244 1.000 68.09787 271 LYS B N 1
ATOM 1948 C CA . LYS A 1 298 ? -28.44782 -25.30567 -15.35556 1.000 71.61345 271 LYS B CA 1
ATOM 1949 C C . LYS A 1 298 ? -27.90187 -23.89065 -15.50009 1.000 67.99515 271 LYS B C 1
ATOM 1950 O O . LYS A 1 298 ? -27.89435 -23.11944 -14.53531 1.000 66.17660 271 LYS B O 1
ATOM 1956 N N . ILE A 1 299 ? -27.44792 -23.54538 -16.70157 1.000 69.42180 272 ILE B N 1
ATOM 1957 C CA . ILE A 1 299 ? -26.75813 -22.28491 -16.94376 1.000 67.29845 272 ILE B CA 1
ATOM 1958 C C . ILE A 1 299 ? -27.45830 -21.54097 -18.07052 1.000 68.58665 272 ILE B C 1
ATOM 1959 O O . ILE A 1 299 ? -27.72661 -22.11768 -19.13046 1.000 68.94596 272 ILE B O 1
ATOM 1964 N N . ARG A 1 300 ? -27.75421 -20.26398 -17.83709 1.000 62.04671 273 ARG B N 1
ATOM 1965 C CA . ARG A 1 300 ? -28.32764 -19.37772 -18.84168 1.000 62.65914 273 ARG B CA 1
ATOM 1966 C C . ARG A 1 300 ? -27.39827 -18.18554 -19.01254 1.000 61.49735 273 ARG B C 1
ATOM 1967 O O . ARG A 1 300 ? -27.15747 -17.44115 -18.05584 1.000 62.18959 273 ARG B O 1
ATOM 1975 N N . LEU A 1 301 ? -26.87932 -18.00706 -20.22418 1.000 60.72738 274 LEU B N 1
ATOM 1976 C CA . LEU A 1 301 ? -25.93548 -16.94011 -20.53282 1.000 60.07573 274 LEU B CA 1
ATOM 1977 C C . LEU A 1 301 ? -26.59784 -15.94470 -21.47471 1.000 61.95888 274 LEU B C 1
ATOM 1978 O O . LEU A 1 301 ? -27.00704 -16.30959 -22.58210 1.000 63.87340 274 LEU B O 1
ATOM 1983 N N . LEU A 1 302 ? -26.70008 -14.69518 -21.03537 1.000 58.34634 275 LEU B N 1
ATOM 1984 C CA . LEU A 1 302 ? -27.24104 -13.60715 -21.84504 1.000 59.28146 275 LEU B CA 1
ATOM 1985 C C . LEU A 1 302 ? -26.08415 -12.67356 -22.18539 1.000 58.63049 275 LEU B C 1
ATOM 1986 O O . LEU A 1 302 ? -25.64364 -11.88358 -21.34520 1.000 57.97734 275 LEU B O 1
ATOM 1991 N N . VAL A 1 303 ? -25.59789 -12.76204 -23.42159 1.000 59.87622 276 VAL B N 1
ATOM 1992 C CA . VAL A 1 303 ? -24.41278 -12.03516 -23.85005 1.000 58.45792 276 VAL B CA 1
ATOM 1993 C C . VAL A 1 303 ? -24.77947 -11.15932 -25.04162 1.000 62.54485 276 VAL B C 1
ATOM 1994 O O . VAL A 1 303 ? -25.83148 -11.31674 -25.65886 1.000 61.26179 276 VAL B O 1
ATOM 1998 N N . GLY A 1 304 ? -23.89295 -10.21379 -25.35025 1.000 59.55881 277 GLY B N 1
ATOM 1999 C CA . GLY A 1 304 ? -24.11601 -9.34556 -26.48238 1.000 66.68685 277 GLY B CA 1
ATOM 2000 C C . GLY A 1 304 ? -23.77843 -10.01620 -27.79737 1.000 77.31854 277 GLY B C 1
ATOM 2001 O O . GLY A 1 304 ? -23.08518 -11.03137 -27.85261 1.000 74.80557 277 GLY B O 1
ATOM 2002 N N . ASN A 1 305 ? -24.28104 -9.43203 -28.88008 1.000 81.24333 278 ASN B N 1
ATOM 2003 C CA . ASN A 1 305 ? -24.00938 -9.98814 -30.19501 1.000 93.03218 278 ASN B CA 1
ATOM 2004 C C . ASN A 1 305 ? -22.56088 -9.73109 -30.59498 1.000 101.09446 278 ASN B C 1
ATOM 2005 O O . ASN A 1 305 ? -21.96803 -8.70220 -30.25897 1.000 98.66877 278 ASN B O 1
ATOM 2010 N N . TRP A 1 306 ? -21.99962 -10.68208 -31.33173 1.000 116.69418 279 TRP B N 1
ATOM 2011 C CA . TRP A 1 306 ? -20.61410 -10.65704 -31.76693 1.000 118.73581 279 TRP B CA 1
ATOM 2012 C C . TRP A 1 306 ? -20.52941 -10.56994 -33.28291 1.000 119.57290 279 TRP B C 1
ATOM 2013 O O . TRP A 1 306 ? -21.47066 -10.91662 -34.00167 1.000 121.51012 279 TRP B O 1
ATOM 2024 N N . ASP A 1 307 ? -19.36187 -10.12119 -33.74645 1.000 121.37656 280 ASP B N 1
ATOM 2025 C CA . ASP A 1 307 ? -18.93777 -10.18918 -35.14017 1.000 124.23557 280 ASP B CA 1
ATOM 2026 C C . ASP A 1 307 ? -17.53978 -9.60004 -35.27359 1.000 126.49369 280 ASP B C 1
ATOM 2027 O O . ASP A 1 307 ? -16.55746 -10.21717 -34.84809 1.000 121.15572 280 ASP B O 1
ATOM 2032 N N . LYS A 1 308 ? -17.44870 -8.40836 -35.86856 1.000 134.26018 281 LYS B N 1
ATOM 2033 C CA . LYS A 1 308 ? -16.18156 -7.72837 -36.15112 1.000 135.13383 281 LYS B CA 1
ATOM 2034 C C . LYS A 1 308 ? -15.22126 -8.60892 -36.95287 1.000 139.71168 281 LYS B C 1
ATOM 2035 O O . LYS A 1 308 ? -14.01276 -8.35122 -36.98311 1.000 138.75987 281 LYS B O 1
ATOM 2041 N N . ASN A 1 309 ? -15.75313 -9.63920 -37.61889 1.000 128.59724 282 ASN B N 1
ATOM 2042 C CA . ASN A 1 309 ? -14.94834 -10.66279 -38.29300 1.000 123.76714 282 ASN B CA 1
ATOM 2043 C C . ASN A 1 309 ? -13.93484 -11.30207 -37.34534 1.000 114.39246 282 ASN B C 1
ATOM 2044 O O . ASN A 1 309 ? -12.89280 -11.80416 -37.77365 1.000 115.12116 282 ASN B O 1
ATOM 2049 N N . ASP A 1 310 ? -14.23554 -11.28073 -36.04765 1.000 110.36339 283 ASP B N 1
ATOM 2050 C CA . ASP A 1 310 ? -13.33805 -11.82563 -35.03458 1.000 98.34407 283 ASP B CA 1
ATOM 2051 C C . ASP A 1 310 ? -13.40440 -13.34737 -35.08343 1.000 87.45086 283 ASP B C 1
ATOM 2052 O O . ASP A 1 310 ? -14.44482 -13.94319 -34.78635 1.000 86.62566 283 ASP B O 1
ATOM 2057 N N . VAL A 1 311 ? -12.29569 -13.97630 -35.47687 1.000 82.12871 284 VAL B N 1
ATOM 2058 C CA . VAL A 1 311 ? -12.24634 -15.43339 -35.55720 1.000 80.44792 284 VAL B CA 1
ATOM 2059 C C . VAL A 1 311 ? -12.42460 -16.05578 -34.17742 1.000 80.44395 284 VAL B C 1
ATOM 2060 O O . VAL A 1 311 ? -13.03208 -17.12419 -34.03674 1.000 74.63115 284 VAL B O 1
ATOM 2064 N N . TYR A 1 312 ? -11.90459 -15.39758 -33.13779 1.000 76.23397 285 TYR B N 1
ATOM 2065 C CA . TYR A 1 312 ? -11.99759 -15.94759 -31.78824 1.000 76.66670 285 TYR B CA 1
ATOM 2066 C C . TYR A 1 312 ? -13.43033 -15.90523 -31.27035 1.000 74.85617 285 TYR B C 1
ATOM 2067 O O . TYR A 1 312 ? -13.95393 -16.91375 -30.78229 1.000 72.29580 285 TYR B O 1
ATOM 2076 N N . SER A 1 313 ? -14.08007 -14.74238 -31.36355 1.000 77.77727 286 SER B N 1
ATOM 2077 C CA . SER A 1 313 ? -15.45616 -14.62742 -30.89042 1.000 76.76823 286 SER B CA 1
ATOM 2078 C C . SER A 1 313 ? -16.39082 -15.52702 -31.69003 1.000 77.89087 286 SER B C 1
ATOM 2079 O O . SER A 1 313 ? -17.33357 -16.10539 -31.13614 1.000 77.97905 286 SER B O 1
ATOM 2082 N N . MET A 1 314 ? -16.14719 -15.65372 -32.99660 1.000 75.33433 287 MET B N 1
ATOM 2083 C CA . MET A 1 314 ? -16.96971 -16.53093 -33.82292 1.000 80.63435 287 MET B CA 1
ATOM 2084 C C . MET A 1 314 ? -16.77581 -17.99387 -33.43869 1.000 75.47470 287 MET B C 1
ATOM 2085 O O . MET A 1 314 ? -17.74908 -18.75036 -33.34587 1.000 74.58977 287 MET B O 1
ATOM 2090 N N . ALA A 1 315 ? -15.52544 -18.40931 -33.21266 1.000 73.19122 288 ALA B N 1
ATOM 2091 C CA . ALA A 1 315 ? -15.25693 -19.78647 -32.80553 1.000 72.12879 288 ALA B CA 1
ATOM 2092 C C . ALA A 1 315 ? -15.86500 -20.09694 -31.44273 1.000 69.12808 288 ALA B C 1
ATOM 2093 O O . ALA A 1 315 ? -16.40590 -21.18898 -31.23067 1.000 68.78095 288 ALA B O 1
ATOM 2095 N N . THR A 1 316 ? -15.78253 -19.14980 -30.50446 1.000 69.18143 289 THR B N 1
ATOM 2096 C CA . THR A 1 316 ? -16.39832 -19.34699 -29.19523 1.000 69.61297 289 THR B CA 1
ATOM 2097 C C . THR A 1 316 ? -17.90882 -19.49351 -29.32200 1.000 65.01072 289 THR B C 1
ATOM 2098 O O . THR A 1 316 ? -18.53379 -20.26107 -28.57993 1.000 66.20387 289 THR B O 1
ATOM 2102 N N . ALA A 1 317 ? -18.51040 -18.76312 -30.26163 1.000 70.76226 290 ALA B N 1
ATOM 2103 C CA . ALA A 1 317 ? -19.94216 -18.88863 -30.50778 1.000 76.52881 290 ALA B CA 1
ATOM 2104 C C . ALA A 1 317 ? -20.30147 -20.30175 -30.94709 1.000 72.62923 290 ALA B C 1
ATOM 2105 O O . ALA A 1 317 ? -21.28042 -20.88588 -30.46797 1.000 73.49223 290 ALA B O 1
ATOM 2107 N N . ARG A 1 318 ? -19.51876 -20.86480 -31.86960 1.000 71.97429 291 ARG B N 1
ATOM 2108 C CA . ARG A 1 318 ? -19.77684 -22.22371 -32.33250 1.000 73.62455 291 ARG B CA 1
ATOM 2109 C C . ARG A 1 318 ? -19.58392 -23.23085 -31.20668 1.000 73.62556 291 ARG B C 1
ATOM 2110 O O . ARG A 1 318 ? -20.30110 -24.23546 -31.13064 1.000 74.81734 291 ARG B O 1
ATOM 2118 N N . SER A 1 319 ? -18.61380 -22.97928 -30.32438 1.000 70.79264 292 SER B N 1
ATOM 2119 C CA . SER A 1 319 ? -18.38291 -23.87649 -29.19727 1.000 74.25886 292 SER B CA 1
ATOM 2120 C C . SER A 1 319 ? -19.54575 -23.84758 -28.21298 1.000 76.58366 292 SER B C 1
ATOM 2121 O O . SER A 1 319 ? -19.99535 -24.90108 -27.74723 1.000 80.02214 292 SER B O 1
ATOM 2124 N N . LEU A 1 320 ? -20.04221 -22.65285 -27.87891 1.000 73.56575 293 LEU B N 1
ATOM 2125 C CA . LEU A 1 320 ? -21.17005 -22.55730 -26.95675 1.000 77.80087 293 LEU B CA 1
ATOM 2126 C C . LEU A 1 320 ? -22.42489 -23.18582 -27.54866 1.000 82.42048 293 LEU B C 1
ATOM 2127 O O . LEU A 1 320 ? -23.16943 -23.87983 -26.84688 1.000 85.49577 293 LEU B O 1
ATOM 2132 N N . ASP A 1 321 ? -22.67682 -22.95599 -28.83928 1.000 79.20145 294 ASP B N 1
ATOM 2133 C CA . ASP A 1 321 ? -23.81534 -23.59618 -29.48800 1.000 84.03960 294 ASP B CA 1
ATOM 2134 C C . ASP A 1 321 ? -23.63905 -25.10760 -29.54410 1.000 84.14747 294 ASP B C 1
ATOM 2135 O O . ASP A 1 321 ? -24.62444 -25.85036 -29.46572 1.000 85.35174 294 ASP B O 1
ATOM 2140 N N . ALA A 1 322 ? -22.39591 -25.57654 -29.68202 1.000 85.41678 295 ALA B N 1
ATOM 2141 C CA . ALA A 1 322 ? -22.12842 -27.00933 -29.63358 1.000 85.70408 295 ALA B CA 1
ATOM 2142 C C . ALA A 1 322 ? -22.45077 -27.59288 -28.26455 1.000 88.08802 295 ALA B C 1
ATOM 2143 O O . ALA A 1 322 ? -22.89306 -28.74326 -28.16716 1.000 88.98977 295 ALA B O 1
ATOM 2145 N N . LEU A 1 323 ? -22.23117 -26.82026 -27.19894 1.000 88.65529 296 LEU B N 1
ATOM 2146 C CA . LEU A 1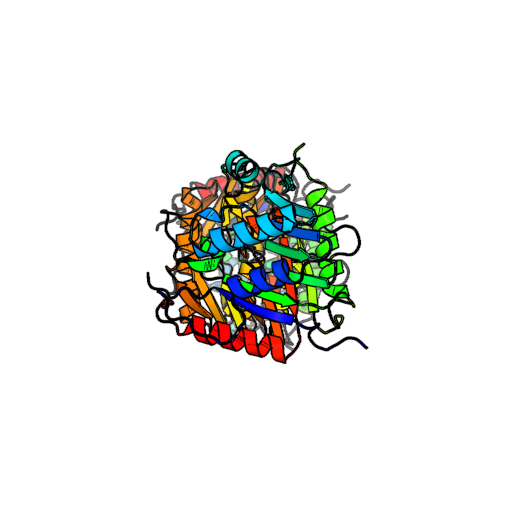 323 ? -22.55843 -27.27398 -25.85260 1.000 90.01246 296 LEU B CA 1
ATOM 2147 C C . LEU A 1 323 ? -24.05610 -27.24120 -25.57700 1.000 96.66416 296 LEU B C 1
ATOM 2148 O O . LEU A 1 323 ? -24.52503 -27.95125 -24.68108 1.000 95.66848 296 LEU B O 1
ATOM 2153 N N . CYS A 1 324 ? -24.81082 -26.43067 -26.32197 1.000 90.83201 297 CYS B N 1
ATOM 2154 C CA . CYS A 1 324 ? -26.24300 -26.28582 -26.08736 1.000 90.91212 297 CYS B CA 1
ATOM 2155 C C . CYS A 1 324 ? -27.04230 -27.51895 -26.49187 1.000 89.58172 297 CYS B C 1
ATOM 2156 O O . CYS A 1 324 ? -28.20176 -27.64599 -26.08410 1.000 88.35264 297 CYS B O 1
ATOM 2159 N N . VAL A 1 325 ? -26.46095 -28.42726 -27.27721 1.000 91.10187 298 VAL B N 1
ATOM 2160 C CA . VAL A 1 325 ? -27.23498 -29.53448 -27.83053 1.000 90.81780 298 VAL B CA 1
ATOM 2161 C C . VAL A 1 325 ? -27.32183 -30.74400 -26.90437 1.000 93.03282 298 VAL B C 1
ATOM 2162 O O . VAL A 1 325 ? -28.19132 -31.60360 -27.10887 1.000 90.69643 298 VAL B O 1
ATOM 2166 N N . GLN A 1 326 ? -26.45329 -30.84152 -25.89635 1.000 92.90758 299 GLN B N 1
ATOM 2167 C CA . GLN A 1 326 ? -26.44188 -31.99993 -25.01309 1.000 94.07654 299 GLN B CA 1
ATOM 2168 C C . GLN A 1 326 ? -26.42116 -31.65812 -23.53107 1.000 92.38072 299 GLN B C 1
ATOM 2169 O O . GLN A 1 326 ? -26.59396 -32.56703 -22.71158 1.000 96.17799 299 GLN B O 1
ATOM 2175 N N . ASN A 1 327 ? -26.21844 -30.39952 -23.15773 1.000 88.60511 300 ASN B N 1
ATOM 2176 C CA . ASN A 1 327 ? -26.15185 -30.00501 -21.76014 1.000 85.12916 300 ASN B CA 1
ATOM 2177 C C . ASN A 1 327 ? -27.22389 -28.96171 -21.47249 1.000 85.69777 300 ASN B C 1
ATOM 2178 O O . ASN A 1 327 ? -27.82808 -28.38725 -22.38142 1.000 86.14350 300 ASN B O 1
ATOM 2183 N N . ASP A 1 328 ? -27.44874 -28.71228 -20.18319 1.000 84.96903 301 ASP B N 1
ATOM 2184 C CA . ASP A 1 328 ? -28.43157 -27.72433 -19.75399 1.000 83.57277 301 ASP B CA 1
ATOM 2185 C C . ASP A 1 328 ? -27.84243 -26.31844 -19.78097 1.000 81.41885 301 ASP B C 1
ATOM 2186 O O . ASP A 1 328 ? -27.89132 -25.59874 -18.77813 1.000 87.83458 301 ASP B O 1
ATOM 2191 N N . LEU A 1 329 ? -27.28309 -25.91926 -20.92062 1.000 81.34843 302 LEU B N 1
ATOM 2192 C CA . LEU A 1 329 ? -26.69346 -24.59734 -21.09479 1.000 79.58724 302 LEU B CA 1
ATOM 2193 C C . LEU A 1 329 ? -27.39807 -23.89419 -22.24553 1.000 81.80561 302 LEU B C 1
ATOM 2194 O O . LEU A 1 329 ? -27.39078 -24.38955 -23.37737 1.000 89.03007 302 LEU B O 1
ATOM 2199 N N . SER A 1 330 ? -28.01060 -22.74966 -21.95256 1.000 76.30417 303 SER B N 1
ATOM 2200 C CA . SER A 1 330 ? -28.72269 -21.95152 -22.94007 1.000 73.04939 303 SER B CA 1
ATOM 2201 C C . SER A 1 330 ? -28.05615 -20.59024 -23.07687 1.000 71.63932 303 SER B C 1
ATOM 2202 O O . SER A 1 330 ? -27.66634 -19.97601 -22.07820 1.000 66.54891 303 SER B O 1
ATOM 2205 N N . VAL A 1 331 ? -27.92447 -20.12290 -24.31625 1.000 68.57571 304 VAL B N 1
ATOM 2206 C CA . VAL A 1 331 ? -27.29065 -18.84502 -24.61708 1.000 66.60091 304 VAL B CA 1
ATOM 2207 C C . VAL A 1 331 ? -28.26805 -17.99383 -25.41436 1.000 69.53161 304 VAL B C 1
ATOM 2208 O O . VAL A 1 331 ? -28.77784 -18.43126 -26.45285 1.000 72.37968 304 VAL B O 1
ATOM 2212 N N . LYS A 1 332 ? -28.52403 -16.78183 -24.92794 1.000 67.03913 305 LYS B N 1
ATOM 2213 C CA . LYS A 1 332 ? -29.31028 -15.78790 -25.64102 1.000 69.06894 305 LYS B CA 1
ATOM 2214 C C . LYS A 1 332 ? -28.46522 -14.54677 -25.89283 1.000 68.58362 305 LYS B C 1
ATOM 2215 O O . LYS A 1 332 ? -27.54511 -14.23689 -25.13013 1.000 64.16320 305 LYS B O 1
ATOM 2221 N N . VAL A 1 333 ? -28.78503 -13.83795 -26.97298 1.000 69.38480 306 VAL B N 1
ATOM 2222 C CA . VAL A 1 333 ? -27.99905 -12.70021 -27.43263 1.000 68.44241 306 VAL B CA 1
ATOM 2223 C C . VAL A 1 333 ? -28.87746 -11.45665 -27.44595 1.000 70.71731 306 VAL B C 1
ATOM 2224 O O . VAL A 1 333 ? -30.07072 -11.52906 -27.76153 1.000 73.77021 306 VAL B O 1
ATOM 2228 N N . PHE A 1 334 ? -28.29240 -10.31996 -27.07019 1.000 65.81090 307 PHE B N 1
ATOM 2229 C CA . PHE A 1 334 ? -28.95938 -9.03153 -27.17501 1.000 66.72553 307 PHE B CA 1
ATOM 2230 C C . PHE A 1 334 ? -28.18085 -8.11681 -28.11132 1.000 66.66239 307 PHE B C 1
ATOM 2231 O O . PHE A 1 334 ? -26.94896 -8.16938 -28.17886 1.000 66.88095 307 PHE B O 1
ATOM 2239 N N . THR A 1 335 ? -28.91832 -7.28131 -28.84247 1.000 65.86965 308 THR B N 1
ATOM 2240 C CA . THR A 1 335 ? -28.32418 -6.28425 -29.72228 1.000 67.71389 308 THR B CA 1
ATOM 2241 C C . THR A 1 335 ? -28.39440 -4.87382 -29.15423 1.000 65.25503 308 THR B C 1
ATOM 2242 O O . THR A 1 335 ? -27.63120 -4.00625 -29.59371 1.000 64.37367 308 THR B O 1
ATOM 2246 N N . ILE A 1 336 ? -29.29705 -4.63092 -28.19965 1.000 64.66983 309 ILE B N 1
ATOM 2247 C CA . ILE A 1 336 ? -29.41876 -3.31810 -27.58074 1.000 64.37230 309 ILE B CA 1
ATOM 2248 C C . ILE A 1 336 ? -28.12559 -2.93425 -26.86323 1.000 64.66833 309 ILE B C 1
ATOM 2249 O O . ILE A 1 336 ? -27.29309 -3.78026 -26.51311 1.000 64.05080 309 ILE B O 1
ATOM 2254 N N . GLN A 1 337 ? -27.96332 -1.63171 -26.64179 1.000 63.52331 310 GLN B N 1
ATOM 2255 C CA . GLN A 1 337 ? -26.87384 -1.14299 -25.80774 1.000 59.52349 310 GLN B CA 1
ATOM 2256 C C . GLN A 1 337 ? -27.15867 -1.51489 -24.35824 1.000 61.37709 310 GLN B C 1
ATOM 2257 O O . GLN A 1 337 ? -28.17018 -1.09009 -23.78989 1.000 60.83144 310 GLN B O 1
ATOM 2263 N N . ASN A 1 338 ? -26.27470 -2.30856 -23.75906 1.000 58.35293 311 ASN B N 1
ATOM 2264 C CA . ASN A 1 338 ? -26.54076 -2.87022 -22.43912 1.000 58.39034 311 ASN B CA 1
ATOM 2265 C C . ASN A 1 338 ? -25.23010 -3.00666 -21.68185 1.000 56.14440 311 ASN B C 1
ATOM 2266 O O . ASN A 1 338 ? -24.34321 -3.75325 -22.10722 1.000 54.15674 311 ASN B O 1
ATOM 2271 N N . ASN A 1 339 ? -25.11301 -2.29148 -20.56503 1.000 53.91545 312 ASN B N 1
ATOM 2272 C CA . ASN A 1 339 ? -23.94360 -2.37030 -19.70025 1.000 52.71452 312 ASN B CA 1
ATOM 2273 C C . ASN A 1 339 ? -24.11442 -3.36058 -18.55513 1.000 52.67715 312 ASN B C 1
ATOM 2274 O O . ASN A 1 339 ? -23.20491 -3.48613 -17.72963 1.000 48.96505 312 ASN B O 1
ATOM 2279 N N . THR A 1 340 ? -25.24922 -4.05574 -18.48318 1.000 52.28208 313 THR B N 1
ATOM 2280 C CA . THR A 1 340 ? -25.52698 -4.94138 -17.35808 1.000 51.98930 313 THR B CA 1
ATOM 2281 C C . THR A 1 340 ? -24.45734 -6.01884 -17.22408 1.000 52.14867 313 THR B C 1
ATOM 2282 O O . THR A 1 340 ? -24.17118 -6.75334 -18.17410 1.000 45.68157 313 THR B O 1
ATOM 2286 N N . LYS A 1 341 ? -23.86906 -6.10763 -16.03366 1.000 47.27738 314 LYS B N 1
ATOM 2287 C CA . LYS A 1 341 ? -22.91433 -7.15565 -15.67910 1.000 46.05646 314 LYS B CA 1
ATOM 2288 C C . LYS A 1 341 ? -23.46067 -7.83960 -14.43039 1.000 49.47360 314 LYS B C 1
ATOM 2289 O O . LYS A 1 341 ? -23.26810 -7.35038 -13.31284 1.000 49.63629 314 LYS B O 1
ATOM 2295 N N . LEU A 1 342 ? -24.14283 -8.96719 -14.61746 1.000 49.49945 315 LEU B N 1
ATOM 2296 C CA . LEU A 1 342 ? -24.89604 -9.60751 -13.54927 1.000 46.83273 315 LEU B CA 1
ATOM 2297 C C . LEU A 1 342 ? -24.55907 -11.08960 -13.48168 1.000 49.80438 315 LEU B C 1
ATOM 2298 O O . LEU A 1 342 ? -24.43196 -11.75689 -14.51298 1.000 50.81801 315 LEU B O 1
ATOM 2303 N N . LEU A 1 343 ? -24.41169 -11.59516 -12.25795 1.000 50.50987 316 LEU B N 1
ATOM 2304 C CA . LEU A 1 343 ? -24.16540 -13.00904 -12.00748 1.000 49.93096 316 LEU B CA 1
ATOM 2305 C C . LEU A 1 343 ? -24.97474 -13.43894 -10.79465 1.000 50.82567 316 LEU B C 1
ATOM 2306 O O . LEU A 1 343 ? -24.93692 -12.77429 -9.75510 1.000 51.68667 316 LEU B O 1
ATOM 2311 N N . ILE A 1 344 ? -25.69938 -14.54814 -10.92830 1.000 53.57241 317 ILE B N 1
ATOM 2312 C CA . ILE A 1 344 ? -26.52047 -15.09776 -9.85538 1.000 54.28989 317 ILE B CA 1
ATOM 2313 C C . ILE A 1 344 ? -26.23203 -16.58836 -9.75112 1.000 57.87256 317 ILE B C 1
ATOM 2314 O O . ILE A 1 344 ? -26.26804 -17.30276 -10.75948 1.000 58.12232 317 ILE B O 1
ATOM 2319 N N . VAL A 1 345 ? -25.94574 -17.05532 -8.53752 1.000 57.82137 318 VAL B N 1
ATOM 2320 C CA . VAL A 1 345 ? -25.55928 -18.44086 -8.29393 1.000 58.96419 318 VAL B CA 1
ATOM 2321 C C . VAL A 1 345 ? -26.55129 -19.05959 -7.31838 1.000 65.40759 318 VAL B C 1
ATOM 2322 O O . VAL A 1 345 ? -26.71859 -18.56367 -6.19670 1.000 64.10402 318 VAL B O 1
ATOM 2326 N N . ASP A 1 346 ? -27.20233 -20.14330 -7.74834 1.000 63.64241 319 ASP B N 1
ATOM 2327 C CA . ASP A 1 346 ? -28.07540 -20.96833 -6.90729 1.000 69.10611 319 ASP B CA 1
ATOM 2328 C C . ASP A 1 346 ? -29.17267 -20.16105 -6.21582 1.000 70.91587 319 ASP B C 1
ATOM 2329 O O . ASP A 1 346 ? -29.69822 -20.58759 -5.18157 1.000 74.40360 319 ASP B O 1
ATOM 2334 N N . ASP A 1 347 ? -29.53699 -19.00514 -6.77714 1.000 71.41201 320 ASP B N 1
ATOM 2335 C CA . ASP A 1 347 ? -30.54108 -18.11604 -6.18367 1.000 75.02462 320 ASP B CA 1
ATOM 2336 C C . ASP A 1 347 ? -30.21314 -17.78048 -4.73003 1.000 77.90858 320 ASP B C 1
ATOM 2337 O O . ASP A 1 347 ? -31.10747 -17.56350 -3.90870 1.000 75.82674 320 ASP B O 1
ATOM 2342 N N . GLU A 1 348 ? -28.92116 -17.73936 -4.40356 1.000 69.83874 321 GLU B N 1
ATOM 2343 C CA . GLU A 1 348 ? -28.48059 -17.38473 -3.06255 1.000 68.53608 321 GLU B CA 1
ATOM 2344 C C . GLU A 1 348 ? -27.26039 -16.47550 -3.05631 1.000 64.91802 321 GLU B C 1
ATOM 2345 O O . GLU A 1 348 ? -26.78323 -16.12179 -1.97318 1.000 62.63635 321 GLU B O 1
ATOM 2351 N N . TYR A 1 349 ? -26.74280 -16.09032 -4.22015 1.000 61.85620 322 TYR B N 1
ATOM 2352 C CA . TYR A 1 349 ? -25.60949 -15.18381 -4.31943 1.000 58.46041 322 TYR B CA 1
ATOM 2353 C C . TYR A 1 349 ? -25.79521 -14.32159 -5.55767 1.000 59.20291 322 TYR B C 1
ATOM 2354 O O . TYR A 1 349 ? -26.15385 -14.82961 -6.62285 1.000 59.67891 322 TYR B O 1
ATOM 2363 N N . VAL A 1 350 ? -25.55047 -13.02135 -5.41347 1.000 55.20633 323 VAL B N 1
ATOM 2364 C CA . VAL A 1 350 ? -25.69084 -12.06865 -6.50750 1.000 53.18580 323 VAL B CA 1
ATOM 2365 C C . VAL A 1 350 ? -24.38955 -11.29041 -6.64481 1.000 54.20451 323 VAL B C 1
ATOM 2366 O O . VAL A 1 350 ? -23.75428 -10.93811 -5.64429 1.000 53.46977 323 VAL B O 1
ATOM 2370 N N . HIS A 1 351 ? -23.98712 -11.03627 -7.88874 1.000 48.72961 324 HIS B N 1
ATOM 2371 C CA . HIS A 1 351 ? -22.74953 -10.32439 -8.18390 1.000 47.12486 324 HIS B CA 1
ATOM 2372 C C . HIS A 1 351 ? -23.03747 -9.29034 -9.25974 1.000 50.46927 324 HIS B C 1
ATOM 2373 O O . HIS A 1 351 ? -23.40452 -9.64818 -10.38290 1.000 45.91924 324 HIS B O 1
ATOM 2380 N N . ILE A 1 352 ? -22.87607 -8.01516 -8.91677 1.000 48.18231 325 ILE B N 1
ATOM 2381 C CA . ILE A 1 352 ? -23.11037 -6.90748 -9.83524 1.000 44.15244 325 ILE B CA 1
ATOM 2382 C C . ILE A 1 352 ? -21.83672 -6.07942 -9.90888 1.000 47.76084 325 ILE B C 1
ATOM 2383 O O . ILE A 1 352 ? -21.27427 -5.70423 -8.87337 1.000 45.54451 325 ILE B O 1
ATOM 2388 N N . THR A 1 353 ? -21.38358 -5.79656 -11.12768 1.000 42.67740 326 THR B N 1
ATOM 2389 C CA . THR A 1 353 ? -20.11755 -5.10837 -11.32712 1.000 43.89993 326 THR B CA 1
ATOM 2390 C C . THR A 1 353 ? -20.19765 -4.27367 -12.59807 1.000 45.16421 326 THR B C 1
ATOM 2391 O O . THR A 1 353 ? -21.23433 -4.21228 -13.26522 1.000 47.64200 326 THR B O 1
ATOM 2395 N N . SER A 1 354 ? -19.08467 -3.61457 -12.92033 1.000 41.66860 327 SER B N 1
ATOM 2396 C CA . SER A 1 354 ? -18.93775 -2.88536 -14.16977 1.000 45.39468 327 SER B CA 1
ATOM 2397 C C . SER A 1 354 ? -18.00562 -3.57172 -15.15636 1.000 45.18797 327 SER B C 1
ATOM 2398 O O . SER A 1 354 ? -17.95720 -3.16441 -16.32216 1.000 44.37095 327 SER B O 1
ATOM 2401 N N . ALA A 1 355 ? -17.26611 -4.58771 -14.72435 1.000 41.35072 328 ALA B N 1
ATOM 2402 C CA . ALA A 1 355 ? -16.32388 -5.28515 -15.58357 1.000 46.64057 328 ALA B CA 1
ATOM 2403 C C . ALA A 1 355 ? -16.99564 -6.45436 -16.29095 1.000 45.82996 328 ALA B C 1
ATOM 2404 O O . ALA A 1 355 ? -17.98381 -7.01579 -15.81037 1.000 41.91983 328 ALA B O 1
ATOM 2406 N N . ASN A 1 356 ? -16.44650 -6.81338 -17.44598 1.000 45.33638 329 ASN B N 1
ATOM 2407 C CA . ASN A 1 356 ? -16.88319 -7.99038 -18.17921 1.000 46.28182 329 ASN B CA 1
ATOM 2408 C C . ASN A 1 356 ? -16.02594 -9.19283 -17.80454 1.000 43.91719 329 ASN B C 1
ATOM 2409 O O . ASN A 1 356 ? -14.83300 -9.06476 -17.51619 1.000 44.72695 329 ASN B O 1
ATOM 2414 N N . PHE A 1 357 ? -16.64971 -10.37134 -17.81221 1.000 43.40619 330 PHE B N 1
ATOM 2415 C CA . PHE A 1 357 ? -15.96585 -11.61936 -17.47234 1.000 43.52789 330 PHE B CA 1
ATOM 2416 C C . PHE A 1 357 ? -15.02350 -12.00288 -18.61036 1.000 46.25616 330 PHE B C 1
ATOM 2417 O O . PHE A 1 357 ? -15.29553 -12.89253 -19.41905 1.000 43.52582 330 PHE B O 1
ATOM 2425 N N . ASP A 1 358 ? -13.88773 -11.31331 -18.67182 1.000 42.27902 331 ASP B N 1
ATOM 2426 C CA . ASP A 1 358 ? -12.83181 -11.67339 -19.60500 1.000 43.43681 331 ASP B CA 1
ATOM 2427 C C . ASP A 1 358 ? -11.48429 -11.39756 -18.95251 1.000 46.32481 331 ASP B C 1
ATOM 2428 O O . ASP A 1 358 ? -11.40095 -10.83839 -17.85590 1.000 43.82791 331 ASP B O 1
ATOM 2433 N N . GLY A 1 359 ? -10.42103 -11.80090 -19.65014 1.000 44.21975 332 GLY B N 1
ATOM 2434 C CA . GLY A 1 359 ? -9.08640 -11.69209 -19.08946 1.000 44.84040 332 GLY B CA 1
ATOM 2435 C C . GLY A 1 359 ? -8.57775 -10.26800 -19.01305 1.000 49.75694 332 GLY B C 1
ATOM 2436 O O . GLY A 1 359 ? -7.84199 -9.92003 -18.08564 1.000 50.381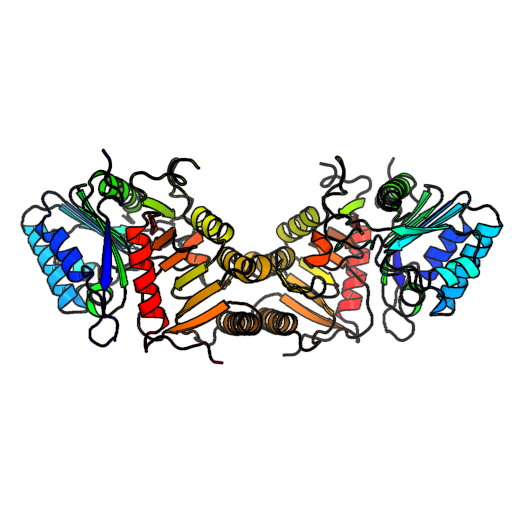46 332 GLY B O 1
ATOM 2437 N N . THR A 1 360 ? -8.94596 -9.43129 -19.98543 1.000 49.30774 333 THR B N 1
ATOM 2438 C CA . THR A 1 360 ? -8.50466 -8.03956 -19.97974 1.000 50.28315 333 THR B CA 1
ATOM 2439 C C . THR A 1 360 ? -8.95708 -7.32599 -18.71070 1.000 46.84141 333 THR B C 1
ATOM 2440 O O . THR A 1 360 ? -8.16849 -6.63320 -18.05703 1.000 46.39382 333 THR B O 1
ATOM 2444 N N . HIS A 1 361 ? -10.23256 -7.48365 -18.35005 1.000 42.96686 334 HIS B N 1
ATOM 2445 C CA . HIS A 1 361 ? -10.76256 -6.82763 -17.15815 1.000 46.74947 334 HIS B CA 1
ATOM 2446 C C . HIS A 1 361 ? -10.14972 -7.39656 -15.88455 1.000 44.52241 334 HIS B C 1
ATOM 2447 O O . HIS A 1 361 ? -9.59983 -6.65489 -15.06237 1.000 47.42742 334 HIS B O 1
ATOM 2454 N N . TYR A 1 362 ? -10.23560 -8.71057 -15.70247 1.000 43.87598 335 TYR B N 1
ATOM 2455 C CA . TYR A 1 362 ? -9.88510 -9.33439 -14.43280 1.000 48.00006 335 TYR B CA 1
ATOM 2456 C C . TYR A 1 362 ? -8.38944 -9.56486 -14.26244 1.000 49.19463 335 TYR B C 1
ATOM 2457 O O . TYR A 1 362 ? -7.98737 -10.22053 -13.29575 1.000 45.94767 335 TYR B O 1
ATOM 2466 N N . GLN A 1 363 ? -7.56013 -9.05371 -15.16973 1.000 46.18394 336 GLN B N 1
ATOM 2467 C CA . GLN A 1 363 ? -6.12005 -9.04870 -14.97204 1.000 48.06529 336 GLN B CA 1
ATOM 2468 C C . GLN A 1 363 ? -5.51254 -7.65360 -14.92080 1.000 47.97655 336 GLN B C 1
ATOM 2469 O O . GLN A 1 363 ? -4.35778 -7.52217 -14.50359 1.000 49.77087 336 GLN B O 1
ATOM 2475 N N . ASN A 1 364 ? -6.24522 -6.61230 -15.31839 1.000 47.38406 337 ASN B N 1
ATOM 2476 C CA . ASN A 1 364 ? -5.65200 -5.28496 -15.43246 1.000 48.29833 337 ASN B CA 1
ATOM 2477 C C . ASN A 1 364 ? -6.51912 -4.17164 -14.85608 1.000 46.36669 337 ASN B C 1
ATOM 2478 O O . ASN A 1 364 ? -6.00784 -3.25855 -14.20093 1.000 49.33147 337 ASN B O 1
ATOM 2483 N N . HIS A 1 365 ? -7.82373 -4.23754 -15.09102 1.000 44.76721 338 HIS B N 1
ATOM 2484 C CA . HIS A 1 365 ? -8.68365 -3.08438 -14.87431 1.000 46.16662 338 HIS B CA 1
ATOM 2485 C C . HIS A 1 365 ? -9.01816 -2.89084 -13.40032 1.000 46.78696 338 HIS B C 1
ATOM 2486 O O . HIS A 1 365 ? -9.02906 -3.83514 -12.60493 1.000 44.11221 338 HIS B O 1
ATOM 2493 N N . GLY A 1 366 ? -9.29777 -1.63872 -13.04605 1.000 44.93304 339 GLY B N 1
ATOM 2494 C CA . GLY A 1 366 ? -9.63487 -1.27543 -11.68408 1.000 45.33652 339 GLY B CA 1
ATOM 2495 C C . GLY A 1 366 ? -11.11759 -1.04194 -11.49855 1.000 45.06503 339 GLY B C 1
ATOM 2496 O O . GLY A 1 366 ? -11.68040 -0.09895 -12.06232 1.000 43.91307 339 GLY B O 1
ATOM 2497 N N . PHE A 1 367 ? -11.76179 -1.89283 -10.70542 1.000 42.55704 340 PHE B N 1
ATOM 2498 C CA . PHE A 1 367 ? -13.19569 -1.78976 -10.49325 1.000 43.77390 340 PHE B CA 1
ATOM 2499 C C . PHE A 1 367 ? -13.54709 -2.37352 -9.13413 1.000 45.33863 340 PHE B C 1
ATOM 2500 O O . PHE A 1 367 ? -12.78521 -3.14853 -8.54983 1.000 44.56457 340 PHE B O 1
ATOM 2508 N N . VAL A 1 368 ? -14.71651 -1.98228 -8.63641 1.000 43.27474 341 VAL B N 1
ATOM 2509 C CA . VAL A 1 368 ? -15.28341 -2.51939 -7.40637 1.000 48.23922 341 VAL B CA 1
ATOM 2510 C C . VAL A 1 368 ? -16.53768 -3.29582 -7.77590 1.000 45.31418 341 VAL B C 1
ATOM 2511 O O . VAL A 1 368 ? -17.36195 -2.81593 -8.56394 1.000 46.41464 341 VAL B O 1
ATOM 2515 N N . SER A 1 369 ? -16.68444 -4.48857 -7.20869 1.000 41.58036 342 SER B N 1
ATOM 2516 C CA . SER A 1 369 ? -17.79675 -5.37139 -7.52416 1.000 43.75658 342 SER B CA 1
ATOM 2517 C C . SER A 1 369 ? -18.67403 -5.55752 -6.29543 1.000 49.66277 342 SER B C 1
ATOM 2518 O O . SER A 1 369 ? -18.17244 -5.71666 -5.17776 1.000 48.18188 342 SER B O 1
ATOM 2521 N N . PHE A 1 370 ? -19.98570 -5.53428 -6.51234 1.000 47.97343 343 PHE B N 1
ATOM 2522 C CA . PHE A 1 370 ? -20.95614 -5.69843 -5.44031 1.000 46.40060 343 PHE B CA 1
ATOM 2523 C C . PHE A 1 370 ? -21.30054 -7.17257 -5.27551 1.000 50.39011 343 PHE B C 1
ATOM 2524 O O . PHE A 1 370 ? -21.56401 -7.86974 -6.26043 1.000 48.99877 343 PHE B O 1
ATOM 2532 N N . ASN A 1 371 ? -21.29408 -7.64104 -4.03018 1.000 47.19400 344 A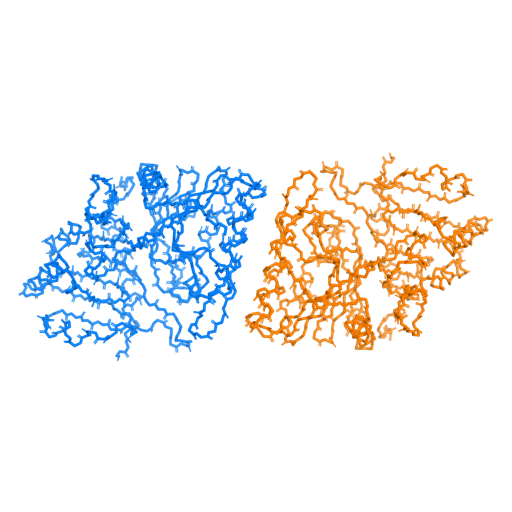SN B N 1
ATOM 2533 C CA . ASN A 1 371 ? -21.63175 -9.01725 -3.69950 1.000 48.65998 344 ASN B CA 1
ATOM 2534 C C . ASN A 1 371 ? -22.65146 -9.01769 -2.57199 1.000 53.10016 344 ASN B C 1
ATOM 2535 O O . ASN A 1 371 ? -22.57392 -8.19297 -1.65626 1.000 50.95959 344 ASN B O 1
ATOM 2540 N N . SER A 1 372 ? -23.60670 -9.94224 -2.63883 1.000 54.30551 345 SER B N 1
ATOM 2541 C CA . SER A 1 372 ? -24.59667 -10.07047 -1.58033 1.000 58.00119 345 SER B CA 1
ATOM 2542 C C . SER A 1 372 ? -25.13616 -11.49238 -1.53727 1.000 60.55627 345 SER B C 1
ATOM 2543 O O . SER A 1 372 ? -25.32842 -12.12445 -2.57933 1.000 55.16227 345 SER B O 1
ATOM 2546 N N . ILE A 1 373 ? -25.37341 -11.98593 -0.32253 1.000 61.13556 346 ILE B N 1
ATOM 2547 C CA . ILE A 1 373 ? -26.06833 -13.24655 -0.09744 1.000 61.86367 346 ILE B CA 1
ATOM 2548 C C . ILE A 1 373 ? -27.40200 -13.03040 0.60568 1.000 67.65280 346 ILE B C 1
ATOM 2549 O O . ILE A 1 373 ? -28.03746 -13.99822 1.03910 1.000 67.52291 346 ILE B O 1
ATOM 2554 N N . ASP A 1 374 ? -27.83683 -11.77901 0.73744 1.000 69.51340 347 ASP B N 1
ATOM 2555 C CA . ASP A 1 374 ? -29.13884 -11.47524 1.31791 1.000 72.72580 347 ASP B CA 1
ATOM 2556 C C . ASP A 1 374 ? -30.24591 -12.02941 0.43083 1.000 76.85747 347 ASP B C 1
ATOM 2557 O O . ASP A 1 374 ? -30.29999 -11.73186 -0.76586 1.000 75.21286 347 ASP B O 1
ATOM 2562 N N . LYS A 1 375 ? -31.12394 -12.84361 1.02349 1.000 81.32706 348 LYS B N 1
ATOM 2563 C CA . LYS A 1 375 ? -32.12263 -13.56817 0.24168 1.000 83.51818 348 LYS B CA 1
ATOM 2564 C C . LYS A 1 375 ? -33.05538 -12.62013 -0.50285 1.000 86.16974 348 LYS B C 1
ATOM 2565 O O . LYS A 1 375 ? -33.45328 -12.89766 -1.64045 1.000 82.79498 348 LYS B O 1
ATOM 2571 N N . GLN A 1 376 ? -33.41857 -11.49814 0.12167 1.000 96.26947 349 GLN B N 1
ATOM 2572 C CA . GLN A 1 376 ? -34.34701 -10.56588 -0.51138 1.000 92.99697 349 GLN B CA 1
ATOM 2573 C C . GLN A 1 376 ? -33.71713 -9.89912 -1.72863 1.000 88.87540 349 GLN B C 1
ATOM 2574 O O . GLN A 1 376 ? -34.33626 -9.81969 -2.79628 1.000 85.43716 349 GLN B O 1
ATOM 2580 N N . LEU A 1 377 ? -32.48337 -9.41058 -1.58477 1.000 81.89197 350 LEU B N 1
ATOM 2581 C CA . LEU A 1 377 ? -31.81204 -8.75079 -2.70000 1.000 77.64329 350 LEU B CA 1
ATOM 2582 C C . LEU A 1 377 ? -31.50622 -9.73029 -3.82681 1.000 74.24325 350 LEU B C 1
ATOM 2583 O O . LEU A 1 377 ? -31.57592 -9.36643 -5.00712 1.000 72.93540 350 LEU B O 1
ATOM 2588 N N . VAL A 1 378 ? -31.15938 -10.97345 -3.48491 1.000 75.40052 351 VAL B N 1
ATOM 2589 C CA . VAL A 1 378 ? -30.89977 -11.97710 -4.51265 1.000 75.25275 351 VAL B CA 1
ATOM 2590 C C . VAL A 1 378 ? -32.17647 -12.30348 -5.27877 1.000 73.43363 351 VAL B C 1
ATOM 2591 O O . VAL A 1 378 ? -32.15868 -12.45268 -6.50697 1.000 71.25684 351 VAL B O 1
ATOM 2595 N N . SER A 1 379 ? -33.30438 -12.41190 -4.57212 1.000 76.75876 352 SER B N 1
ATOM 2596 C CA . SER A 1 379 ? -34.56830 -12.70385 -5.24144 1.000 75.15104 352 SER B CA 1
ATOM 2597 C C . SER A 1 379 ? -34.97803 -11.56585 -6.16805 1.000 75.41903 352 SER B C 1
ATOM 2598 O O . SER A 1 379 ? -35.53725 -11.80557 -7.24511 1.000 73.89201 352 SER B O 1
ATOM 2601 N N . GLU A 1 380 ? -34.70935 -10.32092 -5.76648 1.000 72.82971 353 GLU B N 1
ATOM 2602 C CA . GLU A 1 380 ? -34.98390 -9.18794 -6.64409 1.000 72.97591 353 GLU B CA 1
ATOM 2603 C C . GLU A 1 380 ? -34.09279 -9.21909 -7.87968 1.000 70.38543 353 GLU B C 1
ATOM 2604 O O . GLU A 1 380 ? -34.55400 -8.94107 -8.99168 1.000 71.13524 353 GLU B O 1
ATOM 2610 N N . ALA A 1 381 ? -32.81027 -9.54106 -7.70581 1.000 72.61105 354 ALA B N 1
ATOM 2611 C CA . ALA A 1 381 ? -31.93022 -9.67692 -8.86044 1.000 72.86803 354 ALA B CA 1
ATOM 2612 C C . ALA A 1 381 ? -32.33682 -10.85395 -9.73669 1.000 71.67636 354 ALA B C 1
ATOM 2613 O O . ALA A 1 381 ? -32.18455 -10.79440 -10.96226 1.000 67.15717 354 ALA B O 1
ATOM 2615 N N . LYS A 1 382 ? -32.84398 -11.92964 -9.12865 1.000 72.28950 355 LYS B N 1
ATOM 2616 C CA . LYS A 1 382 ? -33.27913 -13.08587 -9.90517 1.000 70.93023 355 LYS B CA 1
ATOM 2617 C C . LYS A 1 382 ? -34.46400 -12.73923 -10.80015 1.000 72.01705 355 LYS B C 1
ATOM 2618 O O . LYS A 1 382 ? -34.52248 -13.17177 -11.95718 1.000 75.36682 355 LYS B O 1
ATOM 2624 N N . LYS A 1 383 ? -35.41757 -11.95491 -10.28784 1.000 72.29690 356 LYS B N 1
ATOM 2625 C CA . LYS A 1 383 ? -36.54223 -11.54043 -11.12193 1.000 73.50870 356 LYS B CA 1
ATOM 2626 C C . LYS A 1 383 ? -36.09584 -10.58766 -12.22517 1.000 70.81213 356 LYS B C 1
ATOM 2627 O O . LYS A 1 383 ? -36.69558 -10.57179 -13.30617 1.000 70.55058 356 LYS B O 1
ATOM 2633 N N . ILE A 1 384 ? -35.05879 -9.78503 -11.97219 1.000 70.37062 357 ILE B N 1
ATOM 2634 C CA . ILE A 1 384 ? -34.50710 -8.92768 -13.01906 1.000 69.75981 357 ILE B CA 1
ATOM 2635 C C . ILE A 1 384 ? -33.97097 -9.77429 -14.16706 1.000 69.60456 357 ILE B C 1
ATOM 2636 O O . ILE A 1 384 ? -34.22891 -9.49360 -15.34372 1.000 68.30783 357 ILE B O 1
ATOM 2641 N N . PHE A 1 385 ? -33.21254 -10.82457 -13.84139 1.000 67.97382 358 PHE B N 1
ATOM 2642 C CA . PHE A 1 385 ? -32.65873 -11.68181 -14.88438 1.000 67.14785 358 PHE B CA 1
ATOM 2643 C C . PHE A 1 385 ? -33.75945 -12.44253 -15.61360 1.000 68.40876 358 PHE B C 1
ATOM 2644 O O . PHE A 1 385 ? -33.68187 -12.63839 -16.83227 1.000 68.11213 358 PHE B O 1
ATOM 2652 N N . GLU A 1 386 ? -34.78488 -12.89077 -14.88273 1.000 67.75632 359 GLU B N 1
ATOM 2653 C CA . GLU A 1 386 ? -35.90308 -13.57926 -15.52048 1.000 71.33614 359 GLU B CA 1
ATOM 2654 C C . GLU A 1 386 ? -36.61429 -12.66587 -16.50976 1.000 70.20634 359 GLU B C 1
ATOM 2655 O O . GLU A 1 386 ? -37.05021 -13.11234 -17.57741 1.000 72.19673 359 GLU B O 1
ATOM 2661 N N . ARG A 1 387 ? -36.74594 -11.38273 -16.16782 1.000 70.83463 360 ARG B N 1
ATOM 2662 C CA . ARG A 1 387 ? -37.32113 -10.41999 -17.10060 1.000 69.59080 360 ARG B CA 1
ATOM 2663 C C . ARG A 1 387 ? -36.43443 -10.25671 -18.32901 1.000 72.00420 360 ARG B C 1
ATOM 2664 O O . ARG A 1 387 ? -36.91827 -10.26725 -19.46667 1.000 72.32329 360 ARG B O 1
ATOM 2672 N N . ASP A 1 388 ? -35.12495 -10.10559 -18.11554 1.000 68.36065 361 ASP B N 1
ATOM 2673 C CA . ASP A 1 388 ? -34.20702 -9.92594 -19.23525 1.000 69.24927 361 ASP B CA 1
ATOM 2674 C C . ASP A 1 388 ? -34.10904 -11.17810 -20.09888 1.000 70.67982 361 ASP B C 1
ATOM 2675 O O . ASP A 1 388 ? -33.88744 -11.07592 -21.31085 1.000 72.14999 361 ASP B O 1
ATOM 2680 N N . TRP A 1 389 ? -34.26683 -12.36107 -19.49997 1.000 70.46642 362 TRP B N 1
ATOM 2681 C CA . TRP A 1 389 ? -34.08504 -13.60136 -20.24912 1.000 71.49310 362 TRP B CA 1
ATOM 2682 C C . TRP A 1 389 ? -35.18087 -13.79260 -21.29301 1.000 73.71864 362 TRP B C 1
ATOM 2683 O O . TRP A 1 389 ? -34.90066 -14.19062 -22.42842 1.000 74.17768 362 TRP B O 1
ATOM 2694 N N . VAL A 1 390 ? -36.43443 -13.52798 -20.92466 1.000 73.07993 363 VAL B N 1
ATOM 2695 C CA . VAL A 1 390 ? -37.57397 -13.67959 -21.82368 1.000 75.60183 363 VAL B CA 1
ATOM 2696 C C . VAL A 1 390 ? -37.94310 -12.36371 -22.49520 1.000 78.56405 363 VAL B C 1
ATOM 2697 O O . VAL A 1 390 ? -39.04242 -12.23668 -23.04631 1.000 80.01481 363 VAL B O 1
ATOM 2701 N N . SER A 1 391 ? -37.05830 -11.37508 -22.44486 1.000 83.28571 364 SER B N 1
ATOM 2702 C CA . SER A 1 391 ? -37.32705 -10.10113 -23.08667 1.000 83.28338 364 SER B CA 1
ATOM 2703 C C . SER A 1 391 ? -37.32133 -10.24953 -24.60528 1.000 82.02001 364 SER B C 1
ATOM 2704 O O . SER A 1 391 ? -36.76027 -11.19487 -25.16522 1.000 84.61933 364 SER B O 1
ATOM 2707 N N . SER A 1 392 ? -37.96720 -9.29220 -25.27455 1.000 84.60944 365 SER B N 1
ATOM 2708 C CA . SER A 1 392 ? -37.98892 -9.29327 -26.73138 1.000 84.39277 365 SER B CA 1
ATOM 2709 C C . SER A 1 392 ? -36.64533 -8.90023 -27.33140 1.000 85.94684 365 SER B C 1
ATOM 2710 O O . SER A 1 392 ? -36.42843 -9.12064 -28.52757 1.000 84.63050 365 SER B O 1
ATOM 2713 N N . HIS A 1 393 ? -35.74580 -8.32169 -26.53841 1.000 90.29544 366 HIS B N 1
ATOM 2714 C CA . HIS A 1 393 ? -34.41364 -7.96081 -27.00280 1.000 87.09847 366 HIS B CA 1
ATOM 2715 C C . HIS A 1 393 ? -33.39640 -9.07361 -26.78413 1.000 84.70648 366 HIS B C 1
ATOM 2716 O O . HIS A 1 393 ? -32.20368 -8.86501 -27.02963 1.000 84.49010 366 HIS B O 1
ATOM 2723 N N . SER A 1 394 ? -33.83868 -10.24175 -26.32389 1.000 83.71042 367 SER B N 1
ATOM 2724 C CA . SER A 1 394 ? -32.97214 -11.39123 -26.09578 1.000 80.39639 367 SER B CA 1
ATOM 2725 C C . SER A 1 394 ? -33.47309 -12.55146 -26.94261 1.000 83.35917 367 SER B C 1
ATOM 2726 O O . SER A 1 394 ? -34.59977 -13.02147 -26.75093 1.000 85.67140 367 SER B O 1
ATOM 2729 N N . LYS A 1 395 ? -32.64020 -13.00945 -27.87338 1.000 83.97864 368 LYS B N 1
ATOM 2730 C CA . LYS A 1 395 ? -32.99692 -14.08007 -28.79074 1.000 82.49664 368 LYS B CA 1
ATOM 2731 C C . LYS A 1 395 ? -31.99436 -15.21993 -28.67065 1.000 81.40940 368 LYS B C 1
ATOM 2732 O O . LYS A 1 395 ? -30.80805 -14.99840 -28.40938 1.000 78.64143 368 LYS B O 1
ATOM 2738 N N . SER A 1 396 ? -32.48687 -16.44361 -28.85985 1.000 83.15012 369 SER B N 1
ATOM 2739 C CA . SER A 1 396 ? -31.64222 -17.62621 -28.75047 1.000 84.75193 369 SER B CA 1
ATOM 2740 C C . SER A 1 396 ? -30.51531 -17.57962 -29.77745 1.000 90.11930 369 SER B C 1
ATOM 2741 O O . SER A 1 396 ? -30.64767 -16.98729 -30.85199 1.000 93.86441 369 SER B O 1
ATOM 2744 N N . LEU A 1 397 ? -29.38514 -18.19653 -29.42672 1.000 90.07865 370 LEU B N 1
ATOM 2745 C CA . LEU A 1 397 ? -28.21426 -18.17111 -30.29550 1.000 93.72500 370 LEU B CA 1
ATOM 2746 C C . LEU A 1 397 ? -28.47119 -18.89093 -31.61531 1.000 103.04743 370 LEU B C 1
ATOM 2747 O O . LEU A 1 397 ? -28.66827 -20.11056 -31.64238 1.000 103.00797 370 LEU B O 1
ATOM 2752 N N . LYS A 1 398 ? -28.46703 -18.13880 -32.71068 1.000 107.02951 371 LYS B N 1
ATOM 2753 C CA . LYS A 1 398 ? -28.52193 -18.67163 -34.06306 1.000 110.01435 371 LYS B CA 1
ATOM 2754 C C . LYS A 1 398 ? -27.21192 -18.38060 -34.78427 1.000 116.54626 371 LYS B C 1
ATOM 2755 O O . LYS A 1 398 ? -26.51898 -17.40862 -34.46778 1.000 117.44532 371 LYS B O 1
ATOM 2761 N N . ILE A 1 399 ? -26.87066 -19.25379 -35.73255 1.000 120.40873 372 ILE B N 1
ATOM 2762 C CA . ILE A 1 399 ? -25.63571 -19.17110 -36.52059 1.000 127.11243 372 ILE B CA 1
ATOM 2763 C C . ILE A 1 399 ? -24.40989 -19.46787 -35.66102 1.000 128.71271 372 ILE B C 1
ATOM 2764 O O . ILE A 1 399 ? -24.19119 -18.86668 -34.60947 1.000 125.79102 372 ILE B O 1
ATOM 2770 N N . SER B 1 33 ? 29.54833 -42.86462 -12.53415 1.000 84.35955 6 SER A N 1
ATOM 2771 C CA . SER B 1 33 ? 28.68059 -43.76575 -11.78536 1.000 84.99054 6 SER A CA 1
ATOM 2772 C C . SER B 1 33 ? 27.47476 -44.18282 -12.61947 1.000 82.84451 6 SER A C 1
ATOM 2773 O O . SER B 1 33 ? 27.39160 -45.31952 -13.08428 1.000 88.65728 6 SER A O 1
ATOM 2776 N N . VAL B 1 34 ? 26.54703 -43.25612 -12.80562 1.000 77.43135 7 VAL A N 1
ATOM 2777 C CA . VAL B 1 34 ? 25.32561 -43.49325 -13.57104 1.000 70.87298 7 VAL A CA 1
ATOM 2778 C C . VAL B 1 34 ? 25.55205 -42.99940 -14.99659 1.000 68.73082 7 VAL A C 1
ATOM 2779 O O . VAL B 1 34 ? 25.98229 -41.85202 -15.17654 1.000 70.36740 7 VAL A O 1
ATOM 2783 N N . PRO B 1 35 ? 25.28189 -43.81292 -16.01525 1.000 62.09550 8 PRO A N 1
ATOM 2784 C CA . PRO B 1 35 ? 25.49895 -43.35701 -17.39271 1.000 61.98195 8 PRO A CA 1
ATOM 2785 C C . PRO B 1 35 ? 24.43720 -42.35575 -17.81931 1.000 61.06983 8 PRO A C 1
ATOM 2786 O O . PRO B 1 35 ? 23.25562 -42.49750 -17.49508 1.000 59.02740 8 PRO A O 1
ATOM 2790 N N . ALA B 1 36 ? 24.87473 -41.33181 -18.54987 1.000 60.31945 9 ALA A N 1
ATOM 2791 C CA . ALA B 1 36 ? 23.95032 -40.32998 -19.06294 1.000 54.98359 9 ALA A CA 1
ATOM 2792 C C . ALA B 1 36 ? 22.97445 -40.96674 -20.04307 1.000 57.76718 9 ALA A C 1
ATOM 2793 O O . ALA B 1 36 ? 23.37683 -41.68098 -20.96576 1.000 59.59421 9 ALA A O 1
ATOM 2795 N N . GLY B 1 37 ? 21.68509 -40.70081 -19.84163 1.000 55.40488 10 GLY A N 1
ATOM 2796 C CA . GLY B 1 37 ? 20.64224 -41.31917 -20.62724 1.000 51.40099 10 GLY A CA 1
ATOM 2797 C C . GLY B 1 37 ? 20.11030 -42.61911 -20.06564 1.000 55.39370 10 GLY A C 1
ATOM 2798 O O . GLY B 1 37 ? 19.09289 -43.11726 -20.56532 1.000 52.82493 10 GLY A O 1
ATOM 2799 N N . ALA B 1 38 ? 20.77017 -43.18517 -19.05085 1.000 52.87041 11 ALA A N 1
ATOM 2800 C CA . ALA B 1 38 ? 20.33158 -44.42127 -18.39886 1.000 50.69247 11 ALA A CA 1
ATOM 2801 C C . ALA B 1 38 ? 20.20602 -45.56900 -19.39893 1.000 52.99846 11 ALA A C 1
ATOM 2802 O O . ALA B 1 38 ? 19.31193 -46.41165 -19.29321 1.000 51.68357 11 ALA A O 1
ATOM 2804 N N . LYS B 1 39 ? 21.11236 -45.59649 -20.37981 1.000 53.70665 12 LYS A N 1
ATOM 2805 C CA . LYS B 1 39 ? 21.17235 -46.65585 -21.38970 1.000 51.56074 12 LYS A CA 1
ATOM 2806 C C . LYS B 1 39 ? 19.85602 -46.79662 -22.14940 1.000 52.49537 12 LYS A C 1
ATOM 2807 O O . LYS B 1 39 ? 19.46268 -47.90006 -22.53604 1.000 51.49615 12 LYS A O 1
ATOM 2813 N N . CYS B 1 40 ? 19.17303 -45.67969 -22.37807 1.000 49.83407 13 CYS A N 1
ATOM 2814 C CA . CYS B 1 40 ? 17.90358 -45.68173 -23.08724 1.000 53.74815 13 CYS A CA 1
ATOM 2815 C C . CYS B 1 40 ? 18.12432 -45.49378 -24.58204 1.000 54.82046 13 CYS A C 1
ATOM 2816 O O . CYS B 1 40 ? 18.98233 -44.71372 -25.00490 1.000 53.71491 13 CYS A O 1
ATOM 2819 N N . ARG B 1 41 ? 17.33888 -46.21496 -25.37757 1.000 51.69835 14 ARG A N 1
ATOM 2820 C CA . ARG B 1 41 ? 17.35257 -46.08210 -26.82587 1.000 50.68386 14 ARG A CA 1
ATOM 2821 C C . ARG B 1 41 ? 15.91929 -46.15245 -27.32789 1.000 53.31522 14 ARG A C 1
ATOM 2822 O O . ARG B 1 41 ? 15.09665 -46.88826 -26.77502 1.000 51.32754 14 ARG A O 1
ATOM 2830 N N . LEU B 1 42 ? 15.62243 -45.37962 -28.36832 1.000 49.43429 15 LEU A N 1
ATOM 2831 C CA . LEU B 1 42 ? 14.25319 -45.28484 -28.85041 1.000 51.83635 15 LEU A CA 1
ATOM 2832 C C . LEU B 1 42 ? 13.84913 -46.54943 -29.59919 1.000 52.28674 15 LEU A C 1
ATOM 2833 O O . LEU B 1 42 ? 14.66618 -47.20641 -30.25015 1.000 53.29426 15 LEU A O 1
ATOM 2838 N N . VAL B 1 43 ? 12.56551 -46.88465 -29.49685 1.000 51.40688 16 VAL A N 1
ATOM 2839 C CA . VAL B 1 43 ? 11.98778 -48.05102 -30.15055 1.000 50.15320 16 VAL A CA 1
ATOM 2840 C C . VAL B 1 43 ? 10.79284 -47.59061 -30.97169 1.000 53.60142 16 VAL A C 1
ATOM 2841 O O . VAL B 1 43 ? 10.01222 -46.74336 -30.52432 1.000 52.49628 16 VAL A O 1
ATOM 2845 N N . GLU B 1 44 ? 10.64837 -48.14657 -32.17316 1.000 52.68296 17 GLU A N 1
ATOM 2846 C CA . GLU B 1 44 ? 9.58056 -47.74555 -33.07539 1.000 52.87744 17 GLU A CA 1
ATOM 2847 C C . GLU B 1 44 ? 8.95671 -48.96569 -33.73190 1.000 53.87817 17 GLU A C 1
ATOM 2848 O O . GLU B 1 44 ? 9.62398 -49.97447 -33.97430 1.000 57.25975 17 GLU A O 1
ATOM 2854 N N . THR B 1 45 ? 7.66430 -48.85593 -34.01975 1.000 53.09002 18 THR A N 1
ATOM 2855 C CA . THR B 1 45 ? 6.97239 -49.76183 -34.92736 1.000 54.13058 18 THR A CA 1
ATOM 2856 C C . THR B 1 45 ? 6.66658 -48.96669 -36.18801 1.000 58.44588 18 THR A C 1
ATOM 2857 O O . THR B 1 45 ? 5.81206 -48.07471 -36.17318 1.000 56.79302 18 THR A O 1
ATOM 2861 N N . LEU B 1 46 ? 7.37144 -49.27779 -37.27047 1.000 55.96842 19 LEU A N 1
ATOM 2862 C CA . LEU B 1 46 ? 7.17556 -48.58095 -38.53619 1.000 61.15036 19 LEU A CA 1
ATOM 2863 C C . LEU B 1 46 ? 6.54771 -49.54280 -39.53378 1.000 64.22179 19 LEU A C 1
ATOM 2864 O O . LEU B 1 46 ? 7.25735 -50.36567 -40.13368 1.000 66.49820 19 LEU A O 1
ATOM 2869 N N . PRO B 1 47 ? 5.22964 -49.49570 -39.72975 1.000 62.90685 20 PRO A N 1
ATOM 2870 C CA . PRO B 1 47 ? 4.58165 -50.44093 -40.64609 1.000 70.66989 20 PRO A CA 1
ATOM 2871 C C . PRO B 1 47 ? 5.12762 -50.31520 -42.05963 1.000 67.96738 20 PRO A C 1
ATOM 2872 O O . PRO B 1 47 ? 5.45210 -49.22305 -42.53042 1.000 69.17596 20 PRO A O 1
ATOM 2876 N N . GLU B 1 48 ? 5.22610 -51.46077 -42.73446 1.000 74.42749 21 GLU A N 1
ATOM 2877 C CA . GLU B 1 48 ? 5.86798 -51.50337 -44.04241 1.000 73.82926 21 GLU A CA 1
ATOM 2878 C C . GLU B 1 48 ? 5.07564 -50.73810 -45.09454 1.000 72.34590 21 GLU A C 1
ATOM 2879 O O . GLU B 1 48 ? 5.66145 -50.22795 -46.05605 1.000 74.01341 21 GLU A O 1
ATOM 2885 N N . ASN B 1 49 ? 3.75737 -50.63917 -44.93259 1.000 72.67154 22 ASN A N 1
ATOM 2886 C CA . ASN B 1 49 ? 2.92852 -49.88177 -45.86208 1.000 76.84122 22 ASN A CA 1
ATOM 2887 C C . ASN B 1 49 ? 2.98985 -48.37767 -45.62556 1.000 78.65617 22 ASN A C 1
ATOM 2888 O O . ASN B 1 49 ? 2.37000 -47.62466 -46.38470 1.000 75.64766 22 ASN A O 1
ATOM 2893 N N . MET B 1 50 ? 3.71894 -47.92437 -44.60951 1.000 72.60823 23 MET A N 1
ATOM 2894 C CA . MET B 1 50 ? 3.88478 -46.50902 -44.31896 1.000 72.92232 23 MET A CA 1
ATOM 2895 C C . MET B 1 50 ? 5.30031 -46.06300 -44.66329 1.000 74.30157 23 MET A C 1
ATOM 2896 O O . MET B 1 50 ? 6.23007 -46.87055 -44.74315 1.000 72.97793 23 MET A O 1
ATOM 2901 N N . ASP B 1 51 ? 5.45469 -44.75592 -44.86367 1.000 74.94792 24 ASP A N 1
ATOM 2902 C CA . ASP B 1 51 ? 6.71187 -44.18723 -45.33136 1.000 78.57215 24 ASP A CA 1
ATOM 2903 C C . ASP B 1 51 ? 7.69139 -43.87337 -44.20659 1.000 73.79127 24 ASP A C 1
ATOM 2904 O O . ASP B 1 51 ? 8.76225 -43.32028 -44.47854 1.000 75.82975 24 ASP A O 1
ATOM 2909 N N . PHE B 1 52 ? 7.36043 -44.20556 -42.96059 1.000 70.13164 25 PHE A N 1
ATOM 2910 C CA . PHE B 1 52 ? 8.25886 -43.90990 -41.85241 1.000 68.76419 25 PHE A CA 1
ATOM 2911 C C . PHE B 1 52 ? 9.45981 -44.84635 -41.88071 1.000 68.32193 25 PHE A C 1
ATOM 2912 O O . PHE B 1 52 ? 9.30481 -46.07103 -41.91034 1.000 70.81832 25 PHE A O 1
ATOM 2920 N N . ARG B 1 53 ? 10.65899 -44.26689 -41.86174 1.000 63.71915 26 ARG A N 1
ATOM 2921 C CA . ARG B 1 53 ? 11.90185 -45.02418 -41.84062 1.000 66.19821 26 ARG A CA 1
ATOM 2922 C C . ARG B 1 53 ? 12.82310 -44.47306 -40.76319 1.000 64.07595 26 ARG A C 1
ATOM 2923 O O . ARG B 1 53 ? 12.85389 -43.26299 -40.51929 1.000 62.24122 26 ARG A O 1
ATOM 2931 N N . SER B 1 54 ? 13.57196 -45.36767 -40.12457 1.000 61.02572 27 SER A N 1
ATOM 2932 C CA . SER B 1 54 ? 14.56477 -44.99126 -39.12549 1.000 61.53562 27 SER A CA 1
ATOM 2933 C C . SER B 1 54 ? 15.45805 -46.19676 -38.86972 1.000 62.11544 27 SER A C 1
ATOM 2934 O O . SER B 1 54 ? 15.16475 -47.31443 -39.30286 1.000 59.50785 27 SER A O 1
ATOM 2937 N N . ASP B 1 55 ? 16.55550 -45.95468 -38.15217 1.000 58.27480 28 ASP A N 1
ATOM 2938 C CA . ASP B 1 55 ? 17.49387 -47.00289 -37.77764 1.000 58.67190 28 ASP A CA 1
ATOM 2939 C C . ASP B 1 55 ? 17.37107 -47.39439 -36.30973 1.000 57.80924 28 ASP A C 1
ATOM 2940 O O . ASP B 1 55 ? 18.30264 -47.98309 -35.75123 1.000 58.65290 28 ASP A O 1
ATOM 2945 N N . HIS B 1 56 ? 16.24341 -47.08397 -35.67720 1.000 58.19313 29 HIS A N 1
ATOM 2946 C CA . HIS B 1 56 ? 16.05325 -47.42045 -34.27714 1.000 58.53672 29 HIS A CA 1
ATOM 2947 C C . HIS B 1 56 ? 15.66552 -48.88730 -34.12627 1.000 58.55984 29 HIS A C 1
ATOM 2948 O O . HIS B 1 56 ? 15.20970 -49.54135 -35.06908 1.000 55.93914 29 HIS A O 1
ATOM 2955 N N . LEU B 1 57 ? 15.87149 -49.40262 -32.91717 1.000 58.52540 30 LEU A N 1
ATOM 2956 C CA . LEU B 1 57 ? 15.42281 -50.74597 -32.58121 1.000 63.84514 30 LEU A CA 1
ATOM 2957 C C . LEU B 1 57 ? 13.91811 -50.85921 -32.78864 1.000 65.24818 30 LEU A C 1
ATOM 2958 O O . LEU B 1 57 ? 13.15277 -50.00015 -32.34322 1.000 61.99568 30 LEU A O 1
ATOM 2963 N N . THR B 1 58 ? 13.49306 -51.91529 -33.47438 1.000 60.93737 31 THR A N 1
ATOM 2964 C CA . THR B 1 58 ? 12.07173 -52.09679 -33.71516 1.000 61.59006 31 THR A CA 1
ATOM 2965 C C . THR B 1 58 ? 11.40815 -52.75641 -32.51038 1.000 58.21105 31 THR A C 1
ATOM 2966 O O . THR B 1 58 ? 12.05773 -53.40632 -31.68663 1.000 59.32660 31 THR A O 1
ATOM 2970 N N . THR B 1 59 ? 10.08891 -52.57088 -32.41435 1.000 56.65706 32 THR A N 1
ATOM 2971 C CA . THR B 1 59 ? 9.33213 -53.16919 -31.31889 1.000 55.62269 32 THR A CA 1
ATOM 2972 C C . THR B 1 59 ? 9.47145 -54.68557 -31.31923 1.000 59.33289 32 THR A C 1
ATOM 2973 O O . THR B 1 59 ? 9.60117 -55.30596 -30.25678 1.000 60.74808 32 THR A O 1
ATOM 2977 N N . PHE B 1 60 ? 9.44506 -55.29932 -32.50382 1.000 59.88734 33 PHE A N 1
ATOM 2978 C CA . PHE B 1 60 ? 9.65252 -56.74002 -32.59858 1.000 61.00613 33 PHE A CA 1
ATOM 2979 C C . PHE B 1 60 ? 11.03058 -57.12981 -32.07652 1.000 61.77112 33 PHE A C 1
ATOM 2980 O O . PHE B 1 60 ? 11.16120 -58.04879 -31.25968 1.000 63.35108 33 PHE A O 1
ATOM 2988 N N . GLU B 1 61 ? 12.07456 -56.43853 -32.54286 1.000 61.83937 34 GLU A N 1
ATOM 2989 C CA . GLU B 1 61 ? 13.42810 -56.73153 -32.07980 1.000 62.01692 34 GLU A CA 1
ATOM 2990 C C . GLU B 1 61 ? 13.56699 -56.49239 -30.58133 1.000 61.43168 34 GLU A C 1
ATOM 2991 O O . GLU B 1 61 ? 14.27675 -57.23294 -29.89036 1.000 61.68577 34 GLU A O 1
ATOM 2997 N N . CYS B 1 62 ? 12.90240 -55.45742 -30.06295 1.000 60.42287 35 CYS A N 1
ATOM 2998 C CA . CYS B 1 62 ? 12.97732 -55.16332 -28.63513 1.000 59.49455 35 CYS A CA 1
ATOM 2999 C C . CYS B 1 62 ? 12.35936 -56.28602 -27.81056 1.000 59.71615 35 CYS A C 1
ATOM 3000 O O . CYS B 1 62 ? 12.98865 -56.81202 -26.88515 1.000 60.45209 35 CYS A O 1
ATOM 3003 N N . PHE B 1 63 ? 11.11913 -56.66371 -28.13236 1.000 61.41791 36 PHE A N 1
ATOM 3004 C CA . PHE B 1 63 ? 10.46355 -57.74988 -27.41047 1.000 59.61733 36 PHE A CA 1
ATOM 3005 C C . PHE B 1 63 ? 11.22598 -59.05957 -27.56616 1.000 64.62243 36 PHE A C 1
ATOM 3006 O O . PHE B 1 63 ? 11.31655 -59.84986 -26.61941 1.000 65.02873 36 PHE A O 1
ATOM 3014 N N . ASN B 1 64 ? 11.78038 -59.30707 -28.75567 1.000 65.09344 37 ASN A N 1
ATOM 3015 C CA . ASN B 1 64 ? 12.52582 -60.54061 -28.98544 1.000 67.45296 37 ASN A CA 1
ATOM 3016 C C . ASN B 1 64 ? 13.79512 -60.59291 -28.14313 1.000 67.33090 37 ASN A C 1
ATOM 3017 O O . ASN B 1 64 ? 14.11483 -61.63542 -27.55993 1.000 67.01399 37 ASN A O 1
ATOM 3022 N N . GLU B 1 65 ? 14.53151 -59.48162 -28.06529 1.000 65.62820 38 GLU A N 1
ATOM 3023 C CA . GLU B 1 65 ? 15.75424 -59.47025 -27.26825 1.000 71.66592 38 GLU A CA 1
ATOM 3024 C C . GLU B 1 65 ? 15.44612 -59.61520 -25.78282 1.000 64.97354 38 GLU A C 1
ATOM 3025 O O . GLU B 1 65 ? 16.20609 -60.25377 -25.04527 1.000 68.17256 38 GLU A O 1
ATOM 3031 N N . ILE B 1 66 ? 14.33416 -59.03429 -25.32674 1.000 64.44298 39 ILE A N 1
ATOM 3032 C CA . ILE B 1 66 ? 13.95651 -59.15900 -23.92245 1.000 65.20245 39 ILE A CA 1
ATOM 3033 C C . ILE B 1 66 ? 13.62878 -60.60877 -23.58642 1.000 66.07464 39 ILE A C 1
ATOM 3034 O O . ILE B 1 66 ? 14.04893 -61.12943 -22.54597 1.000 65.42449 39 ILE A O 1
ATOM 3039 N N . ILE B 1 67 ? 12.88167 -61.28543 -24.46116 1.000 66.42737 40 ILE A N 1
ATOM 3040 C CA . ILE B 1 67 ? 12.54076 -62.68431 -24.22218 1.000 64.77687 40 ILE A CA 1
ATOM 3041 C C . ILE B 1 67 ? 13.78603 -63.55918 -24.30668 1.000 67.20716 40 ILE A C 1
ATOM 3042 O O . ILE B 1 67 ? 13.96197 -64.49173 -23.51305 1.000 68.73648 40 ILE A O 1
ATOM 3047 N N . THR B 1 68 ? 14.67312 -63.26768 -25.26114 1.000 66.84236 41 THR A N 1
ATOM 3048 C CA . THR B 1 68 ? 15.85606 -64.09931 -25.46387 1.000 68.00098 41 THR A CA 1
ATOM 3049 C C . THR B 1 68 ? 16.81560 -63.99682 -24.28327 1.000 66.99315 41 THR A C 1
ATOM 3050 O O . THR B 1 68 ? 17.29309 -65.01476 -23.76844 1.000 67.91905 41 THR A O 1
ATOM 3054 N N . LEU B 1 69 ? 17.11161 -62.77512 -23.84124 1.000 69.05806 42 LEU A N 1
ATOM 3055 C CA . LEU B 1 69 ? 18.05831 -62.55659 -22.75423 1.000 68.76576 42 LEU A CA 1
ATOM 3056 C C . LEU B 1 69 ? 17.47555 -62.86164 -21.38039 1.000 69.18069 42 LEU A C 1
ATOM 3057 O O . LEU B 1 69 ? 18.19476 -62.73985 -20.38293 1.000 69.48119 42 LEU A O 1
ATOM 3062 N N . ALA B 1 70 ? 16.20453 -63.24652 -21.30133 1.000 67.76423 43 ALA A N 1
ATOM 3063 C CA . ALA B 1 70 ? 15.56100 -63.45817 -20.01198 1.000 67.16069 43 ALA A CA 1
ATOM 3064 C C . ALA B 1 70 ? 16.15902 -64.66282 -19.29555 1.000 70.24569 43 ALA A C 1
ATOM 3065 O O . ALA B 1 70 ? 16.36268 -65.72215 -19.89673 1.000 70.65901 43 ALA A O 1
ATOM 3067 N N . LYS B 1 71 ? 16.43711 -64.49544 -18.00487 1.000 69.28862 44 LYS A N 1
ATOM 3068 C CA . LYS B 1 71 ? 16.97541 -65.55515 -17.16429 1.000 69.68928 44 LYS A CA 1
ATOM 3069 C C . LYS B 1 71 ? 16.07208 -65.93727 -16.00329 1.000 72.13303 44 LYS A C 1
ATOM 3070 O O . LYS B 1 71 ? 16.10991 -67.09107 -15.57096 1.000 72.14713 44 LYS A O 1
ATOM 3076 N N . LYS B 1 72 ? 15.26261 -65.01120 -15.48842 1.000 72.37660 45 LYS A N 1
ATOM 3077 C CA . LYS B 1 72 ? 14.45370 -65.30086 -14.31109 1.000 72.48805 45 LYS A CA 1
ATOM 3078 C C . LYS B 1 72 ? 12.97313 -65.01863 -14.54070 1.000 71.46227 45 LYS A C 1
ATOM 3079 O O . LYS B 1 72 ? 12.13694 -65.90756 -14.34810 1.000 73.56376 45 LYS A O 1
ATOM 3085 N N . TYR B 1 73 ? 12.62893 -63.79822 -14.94970 1.000 67.02432 46 TYR A N 1
ATOM 3086 C CA . TYR B 1 73 ? 11.22375 -63.44401 -15.08835 1.000 66.56066 46 TYR A CA 1
ATOM 3087 C C . TYR B 1 73 ? 11.03388 -62.47934 -16.24984 1.000 64.45817 46 TYR A C 1
ATOM 3088 O O . TYR B 1 73 ? 11.97447 -61.82295 -16.70344 1.000 62.87578 46 TYR A O 1
ATOM 3097 N N . ILE B 1 74 ? 9.79016 -62.40945 -16.72635 1.000 62.41789 47 ILE A N 1
ATOM 3098 C CA . ILE B 1 74 ? 9.34525 -61.39669 -17.67955 1.000 60.33967 47 ILE A CA 1
ATOM 3099 C C . ILE B 1 74 ? 7.97727 -60.90606 -17.22594 1.000 60.73051 47 ILE A C 1
ATOM 3100 O O . ILE B 1 74 ? 7.03668 -61.70071 -17.11811 1.000 61.63011 47 ILE A O 1
ATOM 3105 N N . TYR B 1 75 ? 7.86116 -59.60832 -16.95993 1.000 56.29618 48 TYR A N 1
ATOM 3106 C CA . TYR B 1 75 ? 6.60029 -58.99671 -16.56057 1.000 58.26320 48 TYR A CA 1
ATOM 3107 C C . TYR B 1 75 ? 6.11589 -58.06693 -17.66453 1.000 56.99424 48 TYR A C 1
ATOM 3108 O O . TYR B 1 75 ? 6.89344 -57.26289 -18.18948 1.000 55.81160 48 TYR A O 1
ATOM 3117 N N . ILE B 1 76 ? 4.83411 -58.17648 -18.00972 1.000 58.28432 49 ILE A N 1
ATOM 3118 C CA . ILE B 1 76 ? 4.22829 -57.39422 -19.08093 1.000 56.57898 49 ILE A CA 1
ATOM 3119 C C . ILE B 1 76 ? 2.92108 -56.80637 -18.56891 1.000 54.27887 49 ILE A C 1
ATOM 3120 O O . ILE B 1 76 ? 2.11513 -57.51499 -17.95600 1.000 57.71302 49 ILE A O 1
ATOM 3125 N N . ALA B 1 77 ? 2.71141 -55.51594 -18.82229 1.000 51.39335 50 ALA A N 1
ATOM 3126 C CA . ALA B 1 77 ? 1.49710 -54.81747 -18.41825 1.000 57.65439 50 ALA A CA 1
ATOM 3127 C C . ALA B 1 77 ? 0.94550 -54.06889 -19.62092 1.000 60.05289 50 ALA A C 1
ATOM 3128 O O . ALA B 1 77 ? 1.64604 -53.24308 -20.21387 1.000 58.94736 50 ALA A O 1
ATOM 3130 N N . SER B 1 78 ? -0.30080 -54.36522 -19.98308 1.000 59.12956 51 SER A N 1
ATOM 3131 C CA . SER B 1 78 ? -0.95709 -53.72403 -21.11315 1.000 59.62326 51 SER A CA 1
ATOM 3132 C C . SER B 1 78 ? -2.46121 -53.75855 -20.89039 1.000 61.56387 51 SER A C 1
ATOM 3133 O O . SER B 1 78 ? -2.96292 -54.50084 -20.04329 1.000 60.87315 51 SER A O 1
ATOM 3136 N N . PHE B 1 79 ? -3.18009 -52.93159 -21.65419 1.000 60.18222 52 PHE A N 1
ATOM 3137 C CA . PHE B 1 79 ? -4.63593 -52.90863 -21.54145 1.000 63.58175 52 PHE A CA 1
ATOM 3138 C C . PHE B 1 79 ? -5.23827 -54.24382 -21.96193 1.000 66.97059 52 PHE A C 1
ATOM 3139 O O . PHE B 1 79 ? -6.08647 -54.80606 -21.25924 1.000 64.27488 52 PHE A O 1
ATOM 3147 N N . CYS B 1 80 ? -4.81203 -54.76536 -23.11026 1.000 64.99807 53 CYS A N 1
ATOM 3148 C CA . CYS B 1 80 ? -5.26699 -56.06025 -23.59108 1.000 68.14345 53 CYS A CA 1
ATOM 3149 C C . CYS B 1 80 ? -4.08558 -56.80783 -24.19057 1.000 67.79328 53 CYS A C 1
ATOM 3150 O O . CYS B 1 80 ? -3.07381 -56.21284 -24.56906 1.000 67.87565 53 CYS A O 1
ATOM 3153 N N . CYS B 1 81 ? -4.22671 -58.12699 -24.27190 1.000 69.16666 54 CYS A N 1
ATOM 3154 C CA . CYS B 1 81 ? -3.21046 -59.00445 -24.84820 1.000 71.98660 54 CYS A CA 1
ATOM 3155 C C . CYS B 1 81 ? -3.83798 -59.73426 -26.03100 1.000 74.37786 54 CYS A C 1
ATOM 3156 O O . CYS B 1 81 ? -4.62699 -60.66610 -25.84739 1.000 78.87514 54 CYS A O 1
ATOM 3159 N N . ASN B 1 82 ? -3.48982 -59.30811 -27.24295 1.000 73.93784 55 ASN A N 1
ATOM 3160 C CA . ASN B 1 82 ? -4.02676 -59.89114 -28.47398 1.000 73.61636 55 ASN A CA 1
ATOM 3161 C C . ASN B 1 82 ? -2.89867 -60.01682 -29.48876 1.000 72.61136 55 ASN A C 1
ATOM 3162 O O . ASN B 1 82 ? -2.88277 -59.33350 -30.51910 1.000 73.22824 55 ASN A O 1
ATOM 3167 N N . PRO B 1 83 ? -1.92944 -60.90140 -29.22818 1.000 73.18929 56 PRO A N 1
ATOM 3168 C CA . PRO B 1 83 ? -0.75972 -60.98567 -30.11433 1.000 72.42537 56 PRO A CA 1
ATOM 3169 C C . PRO B 1 83 ? -1.00121 -61.75806 -31.39957 1.000 75.07116 56 PRO A C 1
ATOM 3170 O O . PRO B 1 83 ? -0.25358 -61.55489 -32.36513 1.000 73.88090 56 PRO A O 1
ATOM 3174 N N . LEU B 1 84 ? -2.01035 -62.62504 -31.45218 1.000 75.96566 57 LEU A N 1
ATOM 3175 C CA . LEU B 1 84 ? -2.23459 -63.48968 -32.60541 1.000 77.86928 57 LEU A CA 1
ATOM 3176 C C . LEU B 1 84 ? -2.84248 -62.76283 -33.80222 1.000 78.31707 57 LEU A C 1
ATOM 3177 O O . LEU B 1 84 ? -3.17960 -63.41925 -34.79348 1.000 83.81068 57 LEU A O 1
ATOM 3182 N N . SER B 1 85 ? -2.99313 -61.43757 -33.74156 1.000 81.42326 58 SER A N 1
ATOM 3183 C CA . SER B 1 85 ? -3.61948 -60.72018 -34.84772 1.000 76.80515 58 SER A CA 1
ATOM 3184 C C . SER B 1 85 ? -2.69921 -60.62266 -36.05955 1.000 76.57445 58 SER A C 1
ATOM 3185 O O . SER B 1 85 ? -3.18227 -60.49764 -37.19079 1.000 88.83192 58 SER A O 1
ATOM 3188 N N . THR B 1 86 ? -1.38455 -60.67582 -35.85187 1.000 77.20161 59 THR A N 1
ATOM 3189 C CA . THR B 1 86 ? -0.41925 -60.66911 -36.94168 1.000 80.66420 59 THR A CA 1
ATOM 3190 C C . THR B 1 86 ? 0.57539 -61.80491 -36.74463 1.000 83.78824 59 THR A C 1
ATOM 3191 O O . THR B 1 86 ? 0.69752 -62.36999 -35.65464 1.000 78.80234 59 THR A O 1
ATOM 3195 N N . THR B 1 87 ? 1.29243 -62.13229 -37.82349 1.000 82.53366 60 THR A N 1
ATOM 3196 C CA . THR B 1 87 ? 2.26187 -63.22330 -37.76757 1.000 83.07569 60 THR A CA 1
ATOM 3197 C C . THR B 1 87 ? 3.42802 -62.89157 -36.84109 1.000 79.75829 60 THR A C 1
ATOM 3198 O O . THR B 1 87 ? 3.90571 -63.76193 -36.10379 1.000 79.63576 60 THR A O 1
ATOM 3202 N N . ARG B 1 88 ? 3.90525 -61.64384 -36.86785 1.000 78.75263 61 ARG A N 1
ATOM 3203 C CA . ARG B 1 88 ? 5.00284 -61.25358 -35.98727 1.000 76.70276 61 ARG A CA 1
ATOM 3204 C C . ARG B 1 88 ? 4.57936 -61.28519 -34.52389 1.000 74.37835 61 ARG A C 1
ATOM 3205 O O . ARG B 1 88 ? 5.36906 -61.66671 -33.65181 1.000 72.79373 61 ARG A O 1
ATOM 3213 N N . GLY B 1 89 ? 3.34202 -60.88008 -34.23394 1.000 74.82710 62 GLY A N 1
ATOM 3214 C CA . GLY B 1 89 ? 2.85730 -60.94912 -32.86577 1.000 73.82169 62 GLY A CA 1
ATOM 3215 C C . GLY B 1 89 ? 2.73049 -62.37559 -32.36730 1.000 74.32424 62 GLY A C 1
ATOM 3216 O O . GLY B 1 89 ? 3.01100 -62.66180 -31.20003 1.000 74.44126 62 GLY A O 1
ATOM 3217 N N . ALA B 1 90 ? 2.30419 -63.29006 -33.24248 1.000 76.11008 63 ALA A N 1
ATOM 3218 C CA . ALA B 1 90 ? 2.23852 -64.69746 -32.86512 1.000 76.49270 63 ALA A CA 1
ATOM 3219 C C . ALA B 1 90 ? 3.62658 -65.27883 -32.63043 1.000 76.70609 63 ALA A C 1
ATOM 3220 O O . ALA B 1 90 ? 3.79273 -66.15623 -31.77543 1.000 76.47557 63 ALA A O 1
ATOM 3222 N N . LEU B 1 91 ? 4.63003 -64.80619 -33.37461 1.000 77.10242 64 LEU A N 1
ATOM 3223 C CA . LEU B 1 91 ? 5.99880 -65.26118 -33.15017 1.000 77.30435 64 LEU A CA 1
ATOM 3224 C C . LEU B 1 91 ? 6.52111 -64.80480 -31.79401 1.000 75.44514 64 LEU A C 1
ATOM 3225 O O . LEU B 1 91 ? 7.16605 -65.58061 -31.07873 1.000 75.83476 64 LEU A O 1
ATOM 3230 N N . ILE B 1 92 ? 6.26567 -63.54586 -31.43056 1.000 73.20220 65 ILE A N 1
ATOM 3231 C CA . ILE B 1 92 ? 6.63501 -63.06459 -30.10201 1.000 72.76352 65 ILE A CA 1
ATOM 3232 C C . ILE B 1 92 ? 5.92345 -63.87908 -29.02955 1.000 72.53140 65 ILE A C 1
ATOM 3233 O O . ILE B 1 92 ? 6.51105 -64.22739 -27.99777 1.000 73.62321 65 ILE A O 1
ATOM 3238 N N . PHE B 1 93 ? 4.64726 -64.19754 -29.25899 1.000 73.24147 66 PHE A N 1
ATOM 3239 C CA . PHE B 1 93 ? 3.89214 -64.99491 -28.29873 1.000 74.15580 66 PHE A CA 1
ATOM 3240 C C . PHE B 1 93 ? 4.48096 -66.39356 -28.15604 1.000 75.93313 66 PHE A C 1
ATOM 3241 O O . PHE B 1 93 ? 4.54766 -66.93653 -27.04698 1.000 77.29133 66 PHE A O 1
ATOM 3249 N N . ASP B 1 94 ? 4.91302 -66.99411 -29.26895 1.000 76.57227 67 ASP A N 1
ATOM 3250 C CA . ASP B 1 94 ? 5.47958 -68.33825 -29.20914 1.000 77.81698 67 ASP A CA 1
ATOM 3251 C C . ASP B 1 94 ? 6.85521 -68.33310 -28.55315 1.000 76.61675 67 ASP A C 1
ATOM 3252 O O . ASP B 1 94 ? 7.20888 -69.27614 -27.83567 1.000 77.97501 67 ASP A O 1
ATOM 3257 N N . LYS B 1 95 ? 7.64860 -67.28526 -28.79191 1.000 75.21215 68 LYS A N 1
ATOM 3258 C CA . LYS B 1 95 ? 8.91755 -67.14830 -28.08361 1.000 76.84625 68 LYS A CA 1
ATOM 3259 C C . LYS B 1 95 ? 8.68746 -66.99020 -26.58681 1.000 74.58629 68 LYS A C 1
ATOM 3260 O O . LYS B 1 95 ? 9.42761 -67.55402 -25.77202 1.000 74.06966 68 LYS A O 1
ATOM 3266 N N . LEU B 1 96 ? 7.66450 -66.22013 -26.20841 1.000 74.42145 69 LEU A N 1
ATOM 3267 C CA . LEU B 1 96 ? 7.29828 -66.10529 -24.80142 1.000 74.45709 69 LEU A CA 1
ATOM 3268 C C . LEU B 1 96 ? 6.82943 -67.44689 -24.25288 1.000 77.67840 69 LEU A C 1
ATOM 3269 O O . LEU B 1 96 ? 7.09252 -67.78015 -23.09121 1.000 75.94266 69 LEU A O 1
ATOM 3274 N N . LYS B 1 97 ? 6.12679 -68.22786 -25.07852 1.000 78.79834 70 LYS A N 1
ATOM 3275 C CA . LYS B 1 97 ? 5.71443 -69.56823 -24.67445 1.000 79.97501 70 LYS A CA 1
ATOM 3276 C C . LYS B 1 97 ? 6.92291 -70.46350 -24.42730 1.000 83.42988 70 LYS A C 1
ATOM 3277 O O . LYS B 1 97 ? 6.93796 -71.24862 -23.47207 1.000 83.11921 70 LYS A O 1
ATOM 3283 N N . GLU B 1 98 ? 7.93987 -70.37095 -25.28854 1.000 84.46841 71 GLU A N 1
ATOM 3284 C CA . GLU B 1 98 ? 9.16104 -71.14484 -25.08312 1.000 84.06112 71 GLU A CA 1
ATOM 3285 C C . GLU B 1 98 ? 9.83235 -70.78333 -23.76418 1.000 81.52307 71 GLU A C 1
ATOM 3286 O O . GLU B 1 98 ? 10.32948 -71.66271 -23.05019 1.000 83.81899 71 GLU A O 1
ATOM 3292 N N . ALA B 1 99 ? 9.87023 -69.49077 -23.43168 1.000 82.15210 72 ALA A N 1
ATOM 3293 C CA . ALA B 1 99 ? 10.46748 -69.07062 -22.16851 1.000 81.81420 72 ALA A CA 1
ATOM 3294 C C . ALA B 1 99 ? 9.70493 -69.64150 -20.98027 1.000 82.42256 72 ALA A C 1
ATOM 3295 O O . ALA B 1 99 ? 10.31185 -70.08052 -19.99612 1.000 84.71437 72 ALA A O 1
ATOM 3297 N N . SER B 1 100 ? 8.37235 -69.65774 -21.05968 1.000 80.68352 73 SER A N 1
ATOM 3298 C CA . SER B 1 100 ? 7.57692 -70.22827 -19.97787 1.000 84.36665 73 SER A CA 1
ATOM 3299 C C . SER B 1 100 ? 7.86034 -71.71542 -19.80618 1.000 89.59921 73 SER A C 1
ATOM 3300 O O . SER B 1 100 ? 7.90616 -72.21883 -18.67795 1.000 90.65214 73 SER A O 1
ATOM 3303 N N . GLU B 1 101 ? 8.05236 -72.43634 -20.91303 1.000 88.99788 74 GLU A N 1
ATOM 3304 C CA . GLU B 1 101 ? 8.36341 -73.85902 -20.84113 1.000 90.02040 74 GLU A CA 1
ATOM 3305 C C . GLU B 1 101 ? 9.77503 -74.13406 -20.33946 1.000 89.98768 74 GLU A C 1
ATOM 3306 O O . GLU B 1 101 ? 10.07346 -75.28003 -19.98469 1.000 94.86087 74 GLU A O 1
ATOM 3312 N N . LYS B 1 102 ? 10.64828 -73.12656 -20.30998 1.000 89.84661 75 LYS A N 1
ATOM 3313 C CA . LYS B 1 102 ? 12.01761 -73.28645 -19.83730 1.000 94.54848 75 LYS A CA 1
ATOM 3314 C C . LYS B 1 102 ? 12.24472 -72.61518 -18.48472 1.000 94.68474 75 LYS A C 1
ATOM 3315 O O . LYS B 1 102 ? 13.34483 -72.13708 -18.19998 1.000 92.34131 75 LYS A O 1
ATOM 3321 N N . GLY B 1 103 ? 11.21057 -72.56857 -17.64481 1.000 90.97390 76 GLY A N 1
ATOM 3322 C CA . GLY B 1 103 ? 11.34735 -72.12727 -16.27353 1.000 91.13648 76 GLY A CA 1
ATOM 3323 C C . GLY B 1 103 ? 11.22735 -70.63638 -16.03172 1.000 86.00953 76 GLY A C 1
ATOM 3324 O O . GLY B 1 103 ? 11.23764 -70.21670 -14.86722 1.000 87.86528 76 GLY A O 1
ATOM 3325 N N . ILE B 1 104 ? 11.11485 -69.81828 -17.07767 1.000 84.94377 77 ILE A N 1
ATOM 3326 C CA . ILE B 1 104 ? 11.01540 -68.37723 -16.87674 1.000 80.21789 77 ILE A CA 1
ATOM 3327 C C . ILE B 1 104 ? 9.63093 -68.03535 -16.34285 1.000 78.19162 77 ILE A C 1
ATOM 3328 O O . ILE B 1 104 ? 8.60996 -68.47370 -16.88913 1.000 78.31300 77 ILE A O 1
ATOM 3333 N N . LYS B 1 105 ? 9.59001 -67.24708 -15.26974 1.000 76.05749 78 LYS A N 1
ATOM 3334 C CA . LYS B 1 105 ? 8.32916 -66.83308 -14.66095 1.000 75.03850 78 LYS A CA 1
ATOM 3335 C C . LYS B 1 105 ? 7.78708 -65.62662 -15.41718 1.000 70.26449 78 LYS A C 1
ATOM 3336 O O . LYS B 1 105 ? 8.31992 -64.51950 -15.29930 1.000 67.37673 78 LYS A O 1
ATOM 3342 N N . ILE B 1 106 ? 6.71874 -65.82914 -16.18135 1.000 69.18679 79 ILE A N 1
ATOM 3343 C CA . ILE B 1 106 ? 6.14476 -64.78697 -17.02255 1.000 68.77299 79 ILE A CA 1
ATOM 3344 C C . ILE B 1 106 ? 4.74993 -64.45681 -16.51170 1.000 67.76337 79 ILE A C 1
ATOM 3345 O O . ILE B 1 106 ? 3.90456 -65.34898 -16.37627 1.000 68.05463 79 ILE A O 1
ATOM 3350 N N . ILE B 1 107 ? 4.51501 -63.17686 -16.22874 1.000 65.00446 80 ILE A N 1
ATOM 3351 C CA . ILE B 1 107 ? 3.22447 -62.68376 -15.76286 1.000 66.28987 80 ILE A CA 1
ATOM 3352 C C . ILE B 1 107 ? 2.77842 -61.56043 -16.68790 1.000 63.33597 80 ILE A C 1
ATOM 3353 O O . ILE B 1 107 ? 3.53620 -60.61500 -16.93233 1.000 61.92684 80 ILE A O 1
ATOM 3358 N N . VAL B 1 108 ? 1.55443 -61.66404 -17.20002 1.000 63.13151 81 VAL A N 1
ATOM 3359 C CA . VAL B 1 108 ? 0.99030 -60.68496 -18.12366 1.000 62.80214 81 VAL A CA 1
ATOM 3360 C C . VAL B 1 108 ? -0.20589 -60.02572 -17.45086 1.000 61.96174 81 VAL A C 1
ATOM 3361 O O . VAL B 1 108 ? -1.17787 -60.70497 -17.09646 1.000 64.66410 81 VAL A O 1
ATOM 3365 N N . LEU B 1 109 ? -0.13494 -58.70839 -17.27641 1.000 59.20348 82 LEU A N 1
ATOM 3366 C CA . LEU B 1 109 ? -1.21749 -57.92979 -16.68853 1.000 61.50275 82 LEU A CA 1
ATOM 3367 C C . LEU B 1 109 ? -2.08442 -57.33634 -17.79072 1.000 61.31228 82 LEU A C 1
ATOM 3368 O O . LEU B 1 109 ? -1.56592 -56.76587 -18.75621 1.000 62.88698 82 LEU A O 1
ATOM 3373 N N . LEU B 1 110 ? -3.40054 -57.47273 -17.64275 1.000 62.61608 83 LEU A N 1
ATOM 3374 C CA . LEU B 1 110 ? -4.35276 -56.90070 -18.58196 1.000 63.22582 83 LEU A CA 1
ATOM 3375 C C . LEU B 1 110 ? -5.56378 -56.38808 -17.81757 1.000 65.88648 83 LEU A C 1
ATOM 3376 O O . LEU B 1 110 ? -5.90021 -56.89595 -16.74578 1.000 69.05419 83 LEU A O 1
ATOM 3381 N N . ASP B 1 111 ? -6.20800 -55.36587 -18.37336 1.000 65.13731 84 ASP A N 1
ATOM 3382 C CA . ASP B 1 111 ? -7.38108 -54.78842 -17.73709 1.000 68.19945 84 ASP A CA 1
ATOM 3383 C C . ASP B 1 111 ? -8.56490 -55.74890 -17.83233 1.000 72.26093 84 ASP A C 1
ATOM 3384 O O . ASP B 1 111 ? -8.62914 -56.61491 -18.70920 1.000 73.44266 84 ASP A O 1
ATOM 3389 N N . GLU B 1 112 ? -9.50843 -55.59151 -16.89910 1.000 74.26112 85 GLU A N 1
ATOM 3390 C CA . GLU B 1 112 ? -10.67984 -56.46303 -16.87592 1.000 75.72588 85 GLU A CA 1
ATOM 3391 C C . GLU B 1 112 ? -11.51964 -56.32969 -18.13969 1.000 78.91241 85 GLU A C 1
ATOM 3392 O O . GLU B 1 112 ? -12.12701 -57.31021 -18.58419 1.000 82.73126 85 GLU A O 1
ATOM 3398 N N . ARG B 1 113 ? -11.57570 -55.13706 -18.72733 1.000 78.38780 86 ARG A N 1
ATOM 3399 C CA . ARG B 1 113 ? -12.34464 -54.92172 -19.94678 1.000 80.47630 86 ARG A CA 1
ATOM 3400 C C . ARG B 1 113 ? -11.60400 -55.35699 -21.20708 1.000 81.95088 86 ARG A C 1
ATOM 3401 O O . ARG B 1 113 ? -12.03416 -55.01082 -22.31310 1.000 83.71071 86 ARG A O 1
ATOM 3409 N N . GLY B 1 114 ? -10.50934 -56.10022 -21.06628 1.000 83.64164 87 GLY A N 1
ATOM 3410 C CA . GLY B 1 114 ? -9.84618 -56.70852 -22.20252 1.000 84.46236 87 GLY A CA 1
ATOM 3411 C C . GLY B 1 114 ? -9.72518 -58.20345 -21.99644 1.000 90.90178 87 GLY A C 1
ATOM 3412 O O . GLY B 1 114 ? -8.77111 -58.83868 -22.45582 1.000 95.88313 87 GLY A O 1
ATOM 3413 N N . LYS B 1 115 ? -10.70688 -58.76866 -21.29741 1.000 89.89347 88 LYS A N 1
ATOM 3414 C CA . LYS B 1 115 ? -10.71423 -60.16662 -20.89255 1.000 92.39477 88 LYS A CA 1
ATOM 3415 C C . LYS B 1 115 ? -11.37024 -61.07799 -21.92809 1.000 97.24479 88 LYS A C 1
ATOM 3416 O O . LYS B 1 115 ? -11.67421 -62.23429 -21.61674 1.000 99.20723 88 LYS A O 1
ATOM 3422 N N . ARG B 1 116 ? -11.59516 -60.58650 -23.14928 1.000 97.79609 89 ARG A N 1
ATOM 3423 C CA . ARG B 1 116 ? -12.33563 -61.36712 -24.13725 1.000 102.38722 89 ARG A CA 1
ATOM 3424 C C . ARG B 1 116 ? -11.58706 -62.64237 -24.50757 1.000 102.89271 89 ARG A C 1
ATOM 3425 O O . ARG B 1 116 ? -12.14856 -63.74296 -24.45877 1.000 104.05493 89 ARG A O 1
ATOM 3433 N N . ASN B 1 117 ? -10.31449 -62.51386 -24.88130 1.000 101.38530 90 ASN A N 1
ATOM 3434 C CA . ASN B 1 117 ? -9.51407 -63.64481 -25.32778 1.000 101.34480 90 ASN A CA 1
ATOM 3435 C C . ASN B 1 117 ? -8.68589 -64.26439 -24.20636 1.000 98.79407 90 ASN A C 1
ATOM 3436 O O . ASN B 1 117 ? -7.66632 -64.90504 -24.48609 1.000 99.61047 90 ASN A O 1
ATOM 3441 N N . LEU B 1 118 ? -9.09866 -64.08515 -22.94828 1.000 98.05357 91 LEU A N 1
ATOM 3442 C CA . LEU B 1 118 ? -8.32661 -64.62048 -21.83041 1.000 95.93148 91 LEU A CA 1
ATOM 3443 C C . LEU B 1 118 ? -8.22950 -66.13924 -21.89735 1.000 98.00983 91 LEU A C 1
ATOM 3444 O O . LEU B 1 118 ? -7.15660 -66.70980 -21.66864 1.000 98.89905 91 LEU A O 1
ATOM 3449 N N . GLY B 1 119 ? -9.34124 -66.81036 -22.20520 1.000 100.48021 92 GLY A N 1
ATOM 3450 C CA . GLY B 1 119 ? -9.32297 -68.26282 -22.27445 1.000 98.79134 92 GLY A CA 1
ATOM 3451 C C . GLY B 1 119 ? -8.39422 -68.79112 -23.35052 1.000 103.62053 92 GLY A C 1
ATOM 3452 O O . GLY B 1 119 ? -7.70678 -69.79591 -23.15268 1.000 105.13431 92 GLY A O 1
ATOM 3453 N N . GLU B 1 120 ? -8.36181 -68.12348 -24.50534 1.000 102.41029 93 GLU A N 1
ATOM 3454 C CA . GLU B 1 120 ? -7.47819 -68.55651 -25.58233 1.000 103.72953 93 GLU A CA 1
ATOM 3455 C C . GLU B 1 120 ? -6.01464 -68.27807 -25.26174 1.000 101.63670 93 GLU A C 1
ATOM 3456 O O . GLU B 1 120 ? -5.13482 -69.03402 -25.69009 1.000 101.72437 93 GLU A O 1
ATOM 3462 N N . LEU B 1 121 ? -5.73297 -67.20631 -24.51672 1.000 99.60369 94 LEU A N 1
ATOM 3463 C CA . LEU B 1 121 ? -4.35145 -66.90354 -24.15589 1.000 97.24925 94 LEU A CA 1
ATOM 3464 C C . LEU B 1 121 ? -3.78649 -67.94044 -23.19277 1.000 99.39332 94 LEU A C 1
ATOM 3465 O O . LEU B 1 121 ? -2.61946 -68.33224 -23.30891 1.000 100.42314 94 LEU A O 1
ATOM 3470 N N . GLN B 1 122 ? -4.59775 -68.40166 -22.23938 1.000 98.18490 95 GLN A N 1
ATOM 3471 C CA . GLN B 1 122 ? -4.12916 -69.40709 -21.29275 1.000 100.10713 95 GLN A CA 1
ATOM 3472 C C . GLN B 1 122 ? -4.17489 -70.81109 -21.88192 1.000 104.50450 95 GLN A C 1
ATOM 3473 O O . GLN B 1 122 ? -3.39323 -71.67589 -21.47017 1.000 104.45866 95 GLN A O 1
ATOM 3479 N N . SER B 1 123 ? -5.07711 -71.05713 -22.83536 1.000 104.38065 96 SER A N 1
ATOM 3480 C CA . SER B 1 123 ? -5.09903 -72.34740 -23.51698 1.000 107.14609 96 SER A CA 1
ATOM 3481 C C . SER B 1 123 ? -3.86155 -72.53036 -24.38544 1.000 106.83833 96 SER A C 1
ATOM 3482 O O . SER B 1 123 ? -3.29936 -73.62951 -24.45256 1.000 109.59399 96 SER A O 1
ATOM 3485 N N . HIS B 1 124 ? -3.42859 -71.46574 -25.06370 1.000 106.03988 97 HIS A N 1
ATOM 3486 C CA . HIS B 1 124 ? -2.23957 -71.55402 -25.90404 1.000 108.05732 97 HIS A CA 1
ATOM 3487 C C . HIS B 1 124 ? -0.98535 -71.74607 -25.06061 1.000 107.79070 97 HIS A C 1
ATOM 3488 O O . HIS B 1 124 ? -0.08966 -72.51230 -25.43448 1.000 108.92801 97 HIS A O 1
ATOM 3495 N N . CYS B 1 125 ? -0.90227 -71.05841 -23.92204 1.000 105.51569 98 CYS A N 1
ATOM 3496 C CA . CYS B 1 125 ? 0.27141 -71.09647 -23.05119 1.000 103.05010 98 CYS A CA 1
ATOM 3497 C C . CYS B 1 125 ? -0.19647 -71.30250 -21.61702 1.000 100.66828 98 CYS A C 1
ATOM 3498 O O . CYS B 1 125 ? -0.48964 -70.33463 -20.90081 1.000 97.68421 98 CYS A O 1
ATOM 3501 N N . PRO B 1 126 ? -0.27853 -72.55592 -21.16035 1.000 101.66479 99 PRO A N 1
ATOM 3502 C CA . PRO B 1 126 ? -0.73399 -72.80696 -19.78286 1.000 99.25805 99 PRO A CA 1
ATOM 3503 C C . PRO B 1 126 ? 0.25034 -72.35732 -18.71688 1.000 96.51884 99 PRO A C 1
ATOM 3504 O O . PRO B 1 126 ? -0.15417 -72.19915 -17.55833 1.000 95.05023 99 PRO A O 1
ATOM 3508 N N . ASP B 1 127 ? 1.52031 -72.14847 -19.06019 1.000 97.05751 100 ASP A N 1
ATOM 3509 C CA . ASP B 1 127 ? 2.52673 -71.77376 -18.07623 1.000 92.99718 100 ASP A CA 1
ATOM 3510 C C . ASP B 1 127 ? 2.64246 -70.26786 -17.87795 1.000 92.24100 100 ASP A C 1
ATOM 3511 O O . ASP B 1 127 ? 3.30056 -69.83484 -16.92563 1.000 96.95530 100 ASP A O 1
ATOM 3516 N N . ILE B 1 128 ? 2.02885 -69.46495 -18.74226 1.000 89.07036 101 ILE A N 1
ATOM 3517 C CA . ILE B 1 128 ? 1.99311 -68.02074 -18.54708 1.000 84.56709 101 ILE A CA 1
ATOM 3518 C C . ILE B 1 128 ? 0.90696 -67.68786 -17.53537 1.000 82.21049 101 ILE A C 1
ATOM 3519 O O . ILE B 1 128 ? -0.17916 -68.28015 -17.54755 1.000 82.66976 101 ILE A O 1
ATOM 3524 N N . ASN B 1 129 ? 1.19470 -66.73515 -16.65330 1.000 73.35460 102 ASN A N 1
ATOM 3525 C CA . ASN B 1 129 ? 0.23989 -66.27866 -15.65049 1.000 73.85146 102 ASN A CA 1
ATOM 3526 C C . ASN B 1 129 ? -0.42983 -65.00881 -16.16441 1.000 71.42717 102 ASN A C 1
ATOM 3527 O O . ASN B 1 129 ? 0.19219 -63.94254 -16.20451 1.000 69.49983 102 ASN A O 1
ATOM 3532 N N . PHE B 1 130 ? -1.69479 -65.12482 -16.55577 1.000 72.82141 103 PHE A N 1
ATOM 3533 C CA . PHE B 1 130 ? -2.48370 -63.99059 -17.01656 1.000 71.09388 103 PHE A CA 1
ATOM 3534 C C . PHE B 1 130 ? -3.35286 -63.49211 -15.87013 1.000 70.58198 103 PHE A C 1
ATOM 3535 O O . PHE B 1 130 ? -4.08928 -64.27401 -15.25977 1.000 71.49782 103 PHE A O 1
ATOM 3543 N N . ILE B 1 131 ? -3.26582 -62.19641 -15.57866 1.000 67.51148 104 ILE A N 1
ATOM 3544 C CA . ILE B 1 131 ? -3.98446 -61.59315 -14.46266 1.000 68.26849 104 ILE A CA 1
ATOM 3545 C C . ILE B 1 131 ? -4.78896 -60.40594 -14.97211 1.000 67.18721 104 ILE A C 1
ATOM 3546 O O . ILE B 1 131 ? -4.23561 -59.49930 -15.60488 1.000 64.79687 104 ILE A O 1
ATOM 3551 N N . THR B 1 132 ? -6.09132 -60.41501 -14.69797 1.000 68.56520 105 THR A N 1
ATOM 3552 C CA . THR B 1 132 ? -6.94869 -59.27026 -14.96475 1.000 69.49315 105 THR A CA 1
ATOM 3553 C C . THR B 1 132 ? -6.99198 -58.36825 -13.73910 1.000 71.32467 105 THR A C 1
ATOM 3554 O O . THR B 1 132 ? -7.08308 -58.84656 -12.60499 1.000 75.30389 105 THR A O 1
ATOM 3558 N N . VAL B 1 133 ? -6.92752 -57.06008 -13.97202 1.000 69.67564 106 VAL A N 1
ATOM 3559 C CA . VAL B 1 133 ? -6.81792 -56.07826 -12.90053 1.000 71.09094 106 VAL A CA 1
ATOM 3560 C C . VAL B 1 133 ? -7.92407 -55.04301 -13.04700 1.000 69.60392 106 VAL A C 1
ATOM 3561 O O . VAL B 1 133 ? -8.32369 -54.69553 -14.16414 1.000 69.90782 106 VAL A O 1
ATOM 3565 N N . ASN B 1 134 ? -8.43212 -54.56768 -11.91146 1.000 70.75193 107 ASN A N 1
ATOM 3566 C CA . ASN B 1 134 ? -9.36035 -53.43902 -11.86105 1.000 70.23013 107 ASN A CA 1
ATOM 3567 C C . ASN B 1 134 ? -8.78170 -52.43077 -10.87203 1.000 68.77265 107 ASN A C 1
ATOM 3568 O O . ASN B 1 134 ? -8.88425 -52.61387 -9.65521 1.000 64.26677 107 ASN A O 1
ATOM 3573 N N . ILE B 1 135 ? -8.17480 -51.36409 -11.40163 1.000 65.71069 108 ILE A N 1
ATOM 3574 C CA . ILE B 1 135 ? -7.51514 -50.36290 -10.56468 1.000 63.85313 108 ILE A CA 1
ATOM 3575 C C . ILE B 1 135 ? -8.47746 -49.35654 -9.95830 1.000 65.77263 108 ILE A C 1
ATOM 3576 O O . ILE B 1 135 ? -8.05679 -48.53247 -9.13617 1.000 63.52262 108 ILE A O 1
ATOM 3581 N N . ASP B 1 136 ? -9.75658 -49.39354 -10.33732 1.000 70.98303 109 ASP A N 1
ATOM 3582 C CA . ASP B 1 136 ? -10.75052 -48.41445 -9.89043 1.000 74.28307 109 ASP A CA 1
ATOM 3583 C C . ASP B 1 136 ? -11.94555 -49.18019 -9.32490 1.000 81.02193 109 ASP A C 1
ATOM 3584 O O . ASP B 1 136 ? -12.97185 -49.33643 -9.98838 1.000 82.38438 109 ASP A O 1
ATOM 3589 N N . LYS B 1 137 ? -11.80239 -49.66787 -8.09060 1.000 88.91610 110 LYS A N 1
ATOM 3590 C CA . LYS B 1 137 ? -12.90311 -50.36685 -7.43858 1.000 86.22668 110 LYS A CA 1
ATOM 3591 C C . LYS B 1 137 ? -14.03245 -49.42227 -7.04525 1.000 88.84841 110 LYS A C 1
ATOM 3592 O O . LYS B 1 137 ? -15.18081 -49.86285 -6.92540 1.000 94.04736 110 LYS A O 1
ATOM 3598 N N . LYS B 1 138 ? -13.73760 -48.13497 -6.85728 1.000 86.78258 111 LYS A N 1
ATOM 3599 C CA . LYS B 1 138 ? -14.76350 -47.17871 -6.45308 1.000 86.41799 111 LYS A CA 1
ATOM 3600 C C . LYS B 1 138 ? -15.66626 -46.79215 -7.62060 1.000 88.17582 111 LYS A C 1
ATOM 3601 O O . LYS B 1 138 ? -16.88741 -46.97178 -7.56150 1.000 89.44458 111 LYS A O 1
ATOM 3607 N N . ASN B 1 139 ? -15.07955 -46.25452 -8.69113 1.000 85.34847 112 ASN A N 1
ATOM 3608 C CA . ASN B 1 139 ? -15.85284 -45.71265 -9.80079 1.000 84.31991 112 ASN A CA 1
ATOM 3609 C C . ASN B 1 139 ? -15.93972 -46.64109 -11.00447 1.000 81.97297 112 ASN A C 1
ATOM 3610 O O . ASN B 1 139 ? -16.82780 -46.45049 -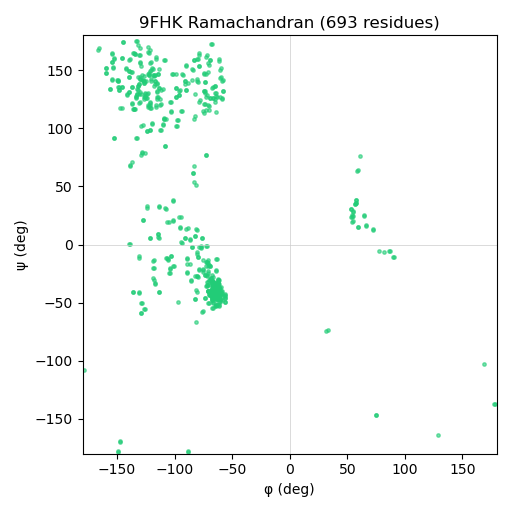11.84342 1.000 82.42668 112 ASN A O 1
ATOM 3615 N N . ASN B 1 140 ? -15.04678 -47.62794 -11.11059 1.000 81.51451 113 ASN A N 1
ATOM 3616 C CA . ASN B 1 140 ? -15.00705 -48.54417 -12.25366 1.000 81.13119 113 ASN A CA 1
ATOM 3617 C C . ASN B 1 140 ? -14.84150 -47.78491 -13.56840 1.000 77.64950 113 ASN A C 1
ATOM 3618 O O . ASN B 1 140 ? -15.43086 -48.13802 -14.59186 1.000 83.75002 113 ASN A O 1
ATOM 3623 N N . VAL B 1 141 ? -14.03058 -46.73065 -13.53780 1.000 76.44948 114 VAL A N 1
ATOM 3624 C CA . VAL B 1 141 ? -13.71905 -45.94362 -14.71922 1.000 72.93633 114 VAL A CA 1
ATOM 3625 C C . VAL B 1 141 ? -12.25483 -46.08309 -15.11564 1.000 68.37219 114 VAL A C 1
ATOM 3626 O O . VAL B 1 141 ? -11.93758 -46.18629 -16.30300 1.000 66.12451 114 VAL A O 1
ATOM 3630 N N . GLY B 1 142 ? -11.35235 -46.09433 -14.13783 1.000 65.92224 115 GLY A N 1
ATOM 3631 C CA . GLY B 1 142 ? -9.93744 -46.18676 -14.45313 1.000 61.37642 115 GLY A CA 1
ATOM 3632 C C . GLY B 1 142 ? -9.59279 -47.51705 -15.09972 1.000 59.75407 115 GLY A C 1
ATOM 3633 O O . GLY B 1 142 ? -10.04978 -48.57917 -14.67082 1.000 62.50923 115 GLY A O 1
ATOM 3634 N N . LEU B 1 143 ? -8.77113 -47.45111 -16.14335 1.000 57.61830 116 LEU A N 1
ATOM 3635 C CA . LEU B 1 143 ? -8.33139 -48.61956 -16.88841 1.000 57.47354 116 LEU A CA 1
ATOM 3636 C C . LEU B 1 143 ? -6.81938 -48.75539 -16.78303 1.000 57.35332 116 LEU A C 1
ATOM 3637 O O . LEU B 1 143 ? -6.09343 -47.75830 -16.72185 1.000 55.04217 116 LEU A O 1
ATOM 3642 N N . LEU B 1 144 ? -6.34713 -49.99831 -16.76019 1.000 58.45287 117 LEU A N 1
ATOM 3643 C CA . LEU B 1 144 ? -4.91433 -50.25587 -16.79401 1.000 56.02929 117 LEU A CA 1
ATOM 3644 C C . LEU B 1 144 ? -4.40562 -50.09448 -18.21882 1.000 60.48151 117 LEU A C 1
ATOM 3645 O O . LEU B 1 144 ? -4.90775 -50.74411 -19.14254 1.000 60.07148 117 LEU A O 1
ATOM 3650 N N . LEU B 1 145 ? -3.41392 -49.23228 -18.39642 1.000 55.79844 118 LEU A N 1
ATOM 3651 C CA . LEU B 1 145 ? -2.73591 -49.10082 -19.67392 1.000 56.85781 118 LEU A CA 1
ATOM 3652 C C . LEU B 1 145 ? -1.26170 -49.45846 -19.60218 1.000 60.01233 118 LEU A C 1
ATOM 3653 O O . LEU B 1 145 ? -0.73583 -50.01589 -20.56802 1.000 62.29419 118 LEU A O 1
ATOM 3658 N N . GLY B 1 146 ? -0.60143 -49.19199 -18.47121 1.000 67.02966 119 GLY A N 1
ATOM 3659 C CA . GLY B 1 146 ? 0.80561 -49.48441 -18.24336 1.000 59.43292 119 GLY A CA 1
ATOM 3660 C C . GLY B 1 146 ? 1.70349 -49.41130 -19.45959 1.000 69.16967 119 GLY A C 1
ATOM 3661 O O . GLY B 1 146 ? 2.48417 -48.46791 -19.61796 1.000 73.17943 119 GLY A O 1
ATOM 3662 N N . CYS B 1 147 ? 1.59165 -50.42358 -20.32029 1.000 65.77230 120 CYS A N 1
ATOM 3663 C CA . CYS B 1 147 ? 2.34347 -50.51684 -21.56934 1.000 64.24220 120 CYS A CA 1
ATOM 3664 C C . CYS B 1 147 ? 3.84950 -50.51388 -21.30349 1.000 56.73560 120 CYS A C 1
ATOM 3665 O O . CYS B 1 147 ? 4.58253 -49.60488 -21.70041 1.000 51.02888 120 CYS A O 1
ATOM 3668 N N . PHE B 1 148 ? 4.30335 -51.56139 -20.61916 1.000 54.27163 121 PHE A N 1
ATOM 3669 C CA . PHE B 1 148 ? 5.72771 -51.73245 -20.38991 1.000 55.03468 121 PHE A CA 1
ATOM 3670 C C . PHE B 1 148 ? 6.05202 -53.20765 -20.20860 1.000 54.31285 121 PHE A C 1
ATOM 3671 O O . PHE B 1 148 ? 5.21606 -53.99594 -19.75926 1.000 55.53958 121 PHE A O 1
ATOM 3679 N N . TRP B 1 149 ? 7.28310 -53.56476 -20.56238 1.000 54.30380 122 TRP A N 1
ATOM 3680 C CA . TRP B 1 149 ? 7.86540 -54.86026 -20.25361 1.000 55.03418 122 TRP A CA 1
ATOM 3681 C C . TRP B 1 149 ? 9.03210 -54.65123 -19.29961 1.000 50.78066 122 TRP A C 1
ATOM 3682 O O . TRP B 1 149 ? 9.71345 -53.62460 -19.35204 1.000 51.40628 122 TRP A O 1
ATOM 3693 N N . VAL B 1 150 ? 9.24670 -55.61786 -18.41208 1.000 51.29372 123 VAL A N 1
ATOM 3694 C CA . VAL B 1 150 ? 10.39519 -55.59166 -17.51147 1.000 53.65269 123 VAL A CA 1
ATOM 3695 C C . VAL B 1 150 ? 10.80049 -57.02967 -17.21864 1.000 56.54609 123 VAL A C 1
ATOM 3696 O O . VAL B 1 150 ? 9.94803 -57.90841 -17.05918 1.000 55.64775 123 VAL A O 1
ATOM 3700 N N . SER B 1 151 ? 12.10949 -57.27187 -17.16681 1.000 57.16772 124 SER A N 1
ATOM 3701 C CA . SER B 1 151 ? 12.62499 -58.62796 -17.05177 1.000 61.05786 124 SER A CA 1
ATOM 3702 C C . SER B 1 151 ? 13.93423 -58.62692 -16.27721 1.000 59.64031 124 SER A C 1
ATOM 3703 O O . SER B 1 151 ? 14.79904 -57.77679 -16.50546 1.000 58.66311 124 SER A O 1
ATOM 3706 N N . ASP B 1 152 ? 14.06139 -59.58436 -15.35620 1.000 61.42987 125 ASP A N 1
ATOM 3707 C CA . ASP B 1 152 ? 15.29434 -59.86730 -14.62039 1.000 62.27116 125 ASP A CA 1
ATOM 3708 C C . ASP B 1 152 ? 15.79329 -58.67595 -13.80766 1.000 63.24220 125 ASP A C 1
ATOM 3709 O O . ASP B 1 152 ? 16.94522 -58.67353 -13.36015 1.000 63.49105 125 ASP A O 1
ATOM 3714 N N . ASP B 1 153 ? 14.94427 -57.66667 -13.59585 1.000 61.38043 126 ASP A N 1
ATOM 3715 C CA . ASP B 1 153 ? 15.34541 -56.41742 -12.94129 1.000 60.84265 126 ASP A CA 1
ATOM 3716 C C . ASP B 1 153 ? 16.53873 -55.77513 -13.64507 1.000 60.41659 126 ASP A C 1
ATOM 3717 O O . ASP B 1 153 ? 17.33781 -55.06897 -13.02601 1.000 57.92030 126 ASP A O 1
ATOM 3722 N N . GLU B 1 154 ? 16.66824 -56.01858 -14.94304 1.000 59.02732 127 GLU A N 1
ATOM 3723 C CA . GLU B 1 154 ? 17.79268 -55.50807 -15.71991 1.000 57.84167 127 GLU A CA 1
ATOM 3724 C C . GLU B 1 154 ? 17.36811 -54.82517 -17.00988 1.000 57.13788 127 GLU A C 1
ATOM 3725 O O . GLU B 1 154 ? 17.91992 -53.77743 -17.34994 1.000 57.20523 127 GLU A O 1
ATOM 3731 N N . ARG B 1 155 ? 16.39442 -55.37897 -17.72606 1.000 56.54008 128 ARG A N 1
ATOM 3732 C CA . ARG B 1 155 ? 15.97407 -54.85671 -19.01650 1.000 56.27449 128 ARG A CA 1
ATOM 3733 C C . ARG B 1 155 ? 14.50025 -54.48176 -18.96222 1.000 52.88511 128 ARG A C 1
ATOM 3734 O O . ARG B 1 155 ? 13.71678 -55.08571 -18.22201 1.000 52.70622 128 ARG A O 1
ATOM 3742 N N . CYS B 1 156 ? 14.12449 -53.47999 -19.75526 1.000 52.74173 129 CYS A N 1
ATOM 3743 C CA . CYS B 1 156 ? 12.74218 -53.02660 -19.75323 1.000 52.54318 129 CYS A CA 1
ATOM 3744 C C . CYS B 1 156 ? 12.43564 -52.26373 -21.03352 1.000 52.08689 129 CYS A C 1
ATOM 3745 O O . CYS B 1 156 ? 13.31979 -51.65456 -21.64161 1.000 49.76805 129 CYS A O 1
ATOM 3748 N N . TYR B 1 157 ? 11.16574 -52.30991 -21.42764 1.000 48.01833 130 TYR A N 1
ATOM 3749 C CA . TYR B 1 157 ? 10.61495 -51.46022 -22.47061 1.000 50.14127 130 TYR A CA 1
ATOM 3750 C C . TYR B 1 157 ? 9.45368 -50.66858 -21.88875 1.000 48.84726 130 TYR A C 1
ATOM 3751 O O . TYR B 1 157 ? 8.73612 -51.15266 -21.01083 1.000 53.85032 130 TYR A O 1
ATOM 3760 N N . VAL B 1 158 ? 9.28411 -49.44007 -22.36772 1.000 47.80005 131 VAL A N 1
ATOM 3761 C CA . VAL B 1 158 ? 8.15810 -48.60429 -21.96218 1.000 47.56357 131 VAL A CA 1
ATOM 3762 C C . VAL B 1 158 ? 7.77770 -47.70981 -23.13371 1.000 50.43128 131 VAL A C 1
ATOM 3763 O O . VAL B 1 158 ? 8.64346 -47.10025 -23.76904 1.000 45.83260 131 VAL A O 1
ATOM 3767 N N . GLY B 1 159 ? 6.48263 -47.64243 -23.42953 1.000 51.07308 132 GLY A N 1
ATOM 3768 C CA . GLY B 1 159 ? 6.01098 -46.81196 -24.51829 1.000 50.79255 132 GLY A CA 1
ATOM 3769 C C . GLY B 1 159 ? 4.51846 -46.90974 -24.74870 1.000 52.69605 132 GLY A C 1
ATOM 3770 O O . GLY B 1 159 ? 3.73139 -46.91312 -23.79737 1.000 47.13190 132 GLY A O 1
ATOM 3771 N N . ASN B 1 160 ? 4.11815 -46.99268 -26.02003 1.000 48.48363 133 ASN A N 1
ATOM 3772 C CA . ASN B 1 160 ? 2.71070 -47.08028 -26.39016 1.000 51.21145 133 ASN A CA 1
ATOM 3773 C C . ASN B 1 160 ? 2.43577 -48.26327 -27.31275 1.000 56.62478 133 ASN A C 1
ATOM 3774 O O . ASN B 1 160 ? 1.42786 -48.26492 -28.02675 1.000 52.77588 133 ASN A O 1
ATOM 3779 N N . ALA B 1 161 ? 3.31211 -49.26415 -27.32003 1.000 55.64460 134 ALA A N 1
ATOM 3780 C CA . ALA B 1 161 ? 3.09599 -50.49696 -28.07301 1.000 57.96326 134 ALA A CA 1
ATOM 3781 C C . ALA B 1 161 ? 2.55934 -51.55009 -27.11013 1.000 60.03144 134 ALA A C 1
ATOM 3782 O O . ALA B 1 161 ? 3.31571 -52.14280 -26.33669 1.000 58.04969 134 ALA A O 1
ATOM 3784 N N . SER B 1 162 ? 1.24877 -51.77804 -27.15608 1.000 60.89244 135 SER A N 1
ATOM 3785 C CA . SER B 1 162 ? 0.63609 -52.80796 -26.33320 1.000 61.93433 135 SER A CA 1
ATOM 3786 C C . SER B 1 162 ? 1.07994 -54.19375 -26.80007 1.000 59.72712 135 SER A C 1
ATOM 3787 O O . SER B 1 162 ? 1.73914 -54.35457 -27.83118 1.000 62.86548 135 SER A O 1
ATOM 3790 N N . PHE B 1 163 ? 0.70529 -55.21101 -26.02344 1.000 58.97978 136 PHE A N 1
ATOM 3791 C CA . PHE B 1 163 ? 1.04050 -56.59452 -26.35729 1.000 65.01185 136 PHE A CA 1
ATOM 3792 C C . PHE B 1 163 ? 0.01417 -57.16405 -27.34026 1.000 64.68796 136 PHE A C 1
ATOM 3793 O O . PHE B 1 163 ? -0.68952 -58.13743 -27.07275 1.000 67.96186 136 PHE A O 1
ATOM 3801 N N . THR B 1 164 ? -0.05412 -56.52689 -28.50583 1.000 64.27935 137 THR A N 1
ATOM 3802 C CA . THR B 1 164 ? -0.92337 -56.95631 -29.58838 1.000 65.23217 137 THR A CA 1
ATOM 3803 C C . THR B 1 164 ? -0.11230 -57.04412 -30.87214 1.000 66.61789 137 THR A C 1
ATOM 3804 O O . THR B 1 164 ? 0.93330 -56.40668 -31.01596 1.000 63.49217 137 THR A O 1
ATOM 3808 N N . GLY B 1 165 ? -0.60695 -57.85642 -31.80715 1.000 69.00026 138 GLY A N 1
ATOM 3809 C CA . GLY B 1 165 ? 0.03840 -57.95469 -33.10396 1.000 68.82235 138 GLY A CA 1
ATOM 3810 C C . GLY B 1 165 ? 0.03057 -56.64837 -33.87073 1.000 67.23114 138 GLY A C 1
ATOM 3811 O O . GLY B 1 165 ? 0.93494 -56.38679 -34.66885 1.000 65.00464 138 GLY A O 1
ATOM 3812 N N . GLY B 1 166 ? -0.99027 -55.81802 -33.65160 1.000 65.53816 139 GLY A N 1
ATOM 3813 C CA . GLY B 1 166 ? -1.03527 -54.52657 -34.31822 1.000 66.18506 139 GLY A CA 1
ATOM 3814 C C . GLY B 1 166 ? 0.07442 -53.59836 -33.86142 1.000 62.55550 139 GLY A C 1
ATOM 3815 O O . GLY B 1 166 ? 0.78727 -53.01171 -34.68092 1.000 63.68800 139 GLY A O 1
ATOM 3816 N N . SER B 1 167 ? 0.23638 -53.45466 -32.54359 1.000 63.83206 140 SER A N 1
ATOM 3817 C CA . SER B 1 167 ? 1.30008 -52.61590 -32.00286 1.000 60.21048 140 SER A CA 1
ATOM 3818 C C . SER B 1 167 ? 2.68533 -53.14052 -32.35554 1.000 59.34222 140 SER A C 1
ATOM 3819 O O . SER B 1 167 ? 3.65293 -52.37154 -32.33371 1.000 57.05330 140 SER A O 1
ATOM 3822 N N . ILE B 1 168 ? 2.80315 -54.42761 -32.67065 1.000 61.03118 141 ILE A N 1
ATOM 3823 C CA . ILE B 1 168 ? 4.09759 -55.00393 -33.00976 1.000 62.71423 141 ILE A CA 1
ATOM 3824 C C . ILE B 1 168 ? 4.43647 -54.82786 -34.48997 1.000 62.57210 141 ILE A C 1
ATOM 3825 O O . ILE B 1 168 ? 5.61119 -54.66558 -34.83853 1.000 60.05998 141 ILE A O 1
ATOM 3830 N N . HIS B 1 169 ? 3.43474 -54.81531 -35.37076 1.000 64.12133 142 HIS A N 1
ATOM 3831 C CA . HIS B 1 169 ? 3.71571 -54.85780 -36.80104 1.000 65.44407 142 HIS A CA 1
ATOM 3832 C C . HIS B 1 169 ? 2.99825 -53.77445 -37.60119 1.000 67.71781 142 HIS A C 1
ATOM 3833 O O . HIS B 1 169 ? 3.63209 -53.06498 -38.38916 1.000 67.47289 142 HIS A O 1
ATOM 3840 N N . THR B 1 170 ? 1.68487 -53.63251 -37.41537 1.000 67.90376 143 THR A N 1
ATOM 3841 C CA . THR B 1 170 ? 0.87041 -52.84520 -38.33424 1.000 65.26777 143 THR A CA 1
ATOM 3842 C C . THR B 1 170 ? 0.49398 -51.46176 -37.81463 1.000 66.48155 143 THR A C 1
ATOM 3843 O O . THR B 1 170 ? -0.03398 -50.65704 -38.58924 1.000 63.64790 143 THR A O 1
ATOM 3847 N N . ILE B 1 171 ? 0.74191 -51.15810 -36.54361 1.000 63.53061 144 ILE A N 1
ATOM 3848 C CA . ILE B 1 171 ? 0.36853 -49.87606 -35.95512 1.000 62.22506 144 ILE A CA 1
ATOM 3849 C C . ILE B 1 171 ? 1.63782 -49.13212 -35.56692 1.000 55.41125 144 ILE A C 1
ATOM 3850 O O . ILE B 1 171 ? 2.52786 -49.70615 -34.92957 1.000 54.12432 144 ILE A O 1
ATOM 3855 N N . LYS B 1 172 ? 1.71930 -47.85974 -35.95212 1.000 55.43070 145 LYS A N 1
ATOM 3856 C CA . LYS B 1 172 ? 2.86866 -47.03995 -35.59244 1.000 56.23156 145 LYS A CA 1
ATOM 3857 C C . LYS B 1 172 ? 2.90910 -46.81527 -34.08638 1.000 53.79934 145 LYS A C 1
ATOM 3858 O O . LYS B 1 172 ? 1.92895 -46.35980 -33.48956 1.000 54.46637 145 LYS A O 1
ATOM 3864 N N . THR B 1 173 ? 4.04649 -47.13624 -33.47086 1.000 50.99053 146 THR A N 1
ATOM 3865 C CA . THR B 1 173 ? 4.23654 -46.93516 -32.04159 1.000 53.05472 146 THR A CA 1
ATOM 3866 C C . THR B 1 173 ? 5.60775 -46.32197 -31.79897 1.000 53.62559 146 THR A C 1
ATOM 3867 O O . THR B 1 173 ? 6.47931 -46.32495 -32.67229 1.000 50.46490 146 THR A O 1
ATOM 3871 N N . LEU B 1 174 ? 5.78494 -45.79055 -30.59159 1.000 48.82661 147 LEU A N 1
ATOM 3872 C CA . LEU B 1 174 ? 7.04811 -45.20364 -30.16744 1.000 47.51743 147 LEU A CA 1
ATOM 3873 C C . LEU B 1 174 ? 7.28276 -45.56078 -28.70935 1.000 49.77822 147 LEU A C 1
ATOM 3874 O O . LEU B 1 174 ? 6.40391 -45.34994 -27.86843 1.000 46.62778 147 LEU A O 1
ATOM 3879 N N . GLY B 1 175 ? 8.46426 -46.09487 -28.41268 1.000 51.37309 148 GLY A N 1
ATOM 3880 C CA . GLY B 1 175 ? 8.79081 -46.46889 -27.05109 1.000 49.06872 148 GLY A CA 1
ATOM 3881 C C . GLY B 1 175 ? 10.25811 -46.30662 -26.71593 1.000 50.00317 148 GLY A C 1
ATOM 3882 O O . GLY B 1 175 ? 11.01892 -45.71677 -27.48935 1.000 48.48650 148 GLY A O 1
ATOM 3883 N N . VAL B 1 176 ? 10.66779 -46.82951 -25.56275 1.000 48.66437 149 VAL A N 1
ATOM 3884 C CA . VAL B 1 176 ? 12.03942 -46.70913 -25.08220 1.000 50.40602 149 VAL A CA 1
ATOM 3885 C C . VAL B 1 176 ? 12.47240 -48.05207 -24.51196 1.000 51.00841 149 VAL A C 1
ATOM 3886 O O . VAL B 1 176 ? 11.72024 -48.69680 -23.77393 1.000 50.88332 149 VAL A O 1
ATOM 3890 N N . TYR B 1 177 ? 13.68685 -48.47294 -24.85581 1.000 50.17596 150 TYR A N 1
ATOM 3891 C CA . TYR B 1 177 ? 14.28598 -49.68610 -24.31992 1.000 52.66299 150 TYR A CA 1
ATOM 3892 C C . TYR B 1 177 ? 15.53045 -49.32287 -23.52440 1.000 51.06622 150 TYR A C 1
ATOM 3893 O O . TYR B 1 177 ? 16.29602 -48.43797 -23.91996 1.000 53.44421 150 TYR A O 1
ATOM 3902 N N . SER B 1 178 ? 15.73072 -50.01121 -22.40408 1.000 53.52107 151 SER A N 1
ATOM 3903 C CA . SER B 1 178 ? 16.88037 -49.75661 -21.55055 1.000 51.14250 151 SER A CA 1
ATOM 3904 C C . SER B 1 178 ? 17.28096 -51.04385 -20.84918 1.000 51.29636 151 SER A C 1
ATOM 3905 O O . SER B 1 178 ? 16.42173 -51.83129 -20.44428 1.000 56.07615 151 SER A O 1
ATOM 3908 N N . ASP B 1 179 ? 18.59044 -51.25091 -20.71293 1.000 51.63101 152 ASP A N 1
ATOM 3909 C CA . ASP B 1 179 ? 19.13479 -52.36463 -19.94780 1.000 54.06957 152 ASP A CA 1
ATOM 3910 C C . ASP B 1 179 ? 19.87988 -51.88057 -18.70683 1.000 55.10978 152 ASP A C 1
ATOM 3911 O O . ASP B 1 179 ? 20.85596 -52.49920 -18.27614 1.000 55.84262 152 ASP A O 1
ATOM 3916 N N . TYR B 1 180 ? 19.42251 -50.77451 -18.12347 1.000 54.27284 153 TYR A N 1
ATOM 3917 C CA . TYR B 1 180 ? 20.00837 -50.25323 -16.89739 1.000 53.94531 153 TYR A CA 1
ATOM 3918 C C . TYR B 1 180 ? 19.22065 -50.78898 -15.70942 1.000 55.05226 153 TYR A C 1
ATOM 3919 O O . TYR B 1 180 ? 18.02846 -50.47726 -15.58292 1.000 54.75293 153 TYR A O 1
ATOM 3928 N N . PRO B 1 181 ? 19.82369 -51.60305 -14.84526 1.000 53.84512 154 PRO A N 1
ATOM 3929 C CA . PRO B 1 181 ? 19.05903 -52.30292 -13.79522 1.000 57.43184 154 PRO A CA 1
ATOM 3930 C C . PRO B 1 181 ? 18.27243 -51.36053 -12.89516 1.000 54.37517 154 PRO A C 1
ATOM 3931 O O . PRO B 1 181 ? 17.11514 -51.66464 -12.56807 1.000 51.56439 154 PRO A O 1
ATOM 3935 N N . PRO B 1 182 ? 18.83724 -50.22242 -12.45151 1.000 54.59875 155 PRO A N 1
ATOM 3936 C CA . PRO B 1 182 ? 18.03165 -49.33906 -11.58528 1.000 53.31429 155 PRO A CA 1
ATOM 3937 C C . PRO B 1 182 ? 16.75684 -48.83977 -12.24186 1.000 55.18340 155 PRO A C 1
ATOM 3938 O O . PRO B 1 182 ? 15.72891 -48.70758 -11.56556 1.000 50.64011 155 PRO A O 1
ATOM 3942 N N . LEU B 1 183 ? 16.79464 -48.55304 -13.54484 1.000 52.98349 156 LEU A N 1
ATOM 3943 C CA . LEU B 1 183 ? 15.59272 -48.09386 -14.23277 1.000 50.37880 156 LEU A CA 1
ATOM 3944 C C . LEU B 1 183 ? 14.56937 -49.21691 -14.36110 1.000 50.97330 156 LEU A C 1
ATOM 3945 O O . LEU B 1 183 ? 13.36964 -48.99840 -14.15434 1.000 49.82451 156 LEU A O 1
ATOM 3950 N N . ALA B 1 184 ? 15.02551 -50.42464 -14.70662 1.000 48.82235 157 ALA A N 1
ATOM 3951 C CA . ALA B 1 184 ? 14.11860 -51.56458 -14.80324 1.000 50.44783 157 ALA A CA 1
ATOM 3952 C C . ALA B 1 184 ? 13.50604 -51.89944 -13.44950 1.000 53.39975 157 ALA A C 1
ATOM 3953 O O . ALA B 1 184 ? 12.34336 -52.31626 -13.36978 1.000 50.79691 157 ALA A O 1
ATOM 3955 N N . THR B 1 185 ? 14.27535 -51.72578 -12.37242 1.000 52.29570 158 THR A N 1
ATOM 3956 C CA . THR B 1 185 ? 13.74268 -51.98212 -11.03814 1.000 49.82115 158 THR A CA 1
ATOM 3957 C C . THR B 1 185 ? 12.62254 -51.00584 -10.69987 1.000 51.21993 158 THR A C 1
ATOM 3958 O O . THR B 1 185 ? 11.62496 -51.38554 -10.07341 1.000 54.21785 158 THR A O 1
ATOM 3962 N N . ASP B 1 186 ? 12.77086 -49.74106 -11.10367 1.000 50.10901 159 ASP A N 1
ATOM 3963 C CA . ASP B 1 186 ? 11.67930 -48.78594 -10.94690 1.000 52.03477 159 ASP A CA 1
ATOM 3964 C C . ASP B 1 186 ? 10.41450 -49.28165 -11.63492 1.000 51.22004 159 ASP A C 1
ATOM 3965 O O . ASP B 1 186 ? 9.32192 -49.21472 -11.06098 1.000 47.57207 159 ASP A O 1
ATOM 3970 N N . LEU B 1 187 ? 10.54381 -49.80116 -12.85952 1.000 51.24180 160 LEU A N 1
ATOM 3971 C CA . LEU B 1 187 ? 9.37423 -50.31632 -13.56430 1.000 50.02114 160 LEU A CA 1
ATOM 3972 C C . LEU B 1 187 ? 8.80894 -51.55810 -12.88894 1.000 49.43697 160 LEU A C 1
ATOM 3973 O O . LEU B 1 187 ? 7.59180 -51.77469 -12.91698 1.000 52.13631 160 LEU A O 1
ATOM 3978 N N . ARG B 1 188 ? 9.66751 -52.38761 -12.29091 1.000 50.34993 161 ARG A N 1
ATOM 3979 C CA . ARG B 1 188 ? 9.17274 -53.56389 -11.58436 1.000 52.65156 161 ARG A CA 1
ATOM 3980 C C . ARG B 1 188 ? 8.31439 -53.17078 -10.38866 1.000 53.84330 161 ARG A C 1
ATOM 3981 O O . ARG B 1 188 ? 7.34644 -53.86884 -10.06377 1.000 55.51560 161 ARG A O 1
ATOM 3989 N N . ARG B 1 189 ? 8.64988 -52.06205 -9.72206 1.000 53.94323 162 ARG A N 1
ATOM 3990 C CA . ARG B 1 189 ? 7.81919 -51.58943 -8.61866 1.000 53.73944 162 ARG A CA 1
ATOM 3991 C C . ARG B 1 189 ? 6.46546 -51.09948 -9.11831 1.000 54.28631 162 ARG A C 1
ATOM 3992 O O . ARG B 1 189 ? 5.44941 -51.26328 -8.43297 1.000 52.17058 162 ARG A O 1
ATOM 4000 N N . ARG B 1 190 ? 6.42965 -50.49503 -10.30956 1.000 52.95821 163 ARG A N 1
ATOM 4001 C CA . ARG B 1 190 ? 5.14761 -50.16544 -10.92484 1.000 50.02075 163 ARG A CA 1
ATOM 4002 C C . ARG B 1 190 ? 4.34108 -51.42454 -11.21100 1.000 54.14900 163 ARG A C 1
ATOM 4003 O O . ARG B 1 190 ? 3.11281 -51.43100 -11.06666 1.000 55.10169 163 ARG A O 1
ATOM 4011 N N . PHE B 1 191 ? 5.01580 -52.49884 -11.62779 1.000 50.45220 164 PHE A N 1
ATOM 4012 C CA . PHE B 1 191 ? 4.32755 -53.76539 -11.84937 1.000 55.77893 164 PHE A CA 1
ATOM 4013 C C . PHE B 1 191 ? 3.74003 -54.30373 -10.55087 1.000 55.44438 164 PHE A C 1
ATOM 4014 O O . PHE B 1 191 ? 2.63106 -54.84970 -10.54231 1.000 56.00137 164 PHE A O 1
ATOM 4022 N N . ASP B 1 192 ? 4.47672 -54.17115 -9.44455 1.000 54.35335 165 ASP A N 1
ATOM 4023 C CA . ASP B 1 192 ? 3.94896 -54.58228 -8.14655 1.000 56.30213 165 ASP A CA 1
ATOM 4024 C C . ASP B 1 192 ? 2.68627 -53.80689 -7.79438 1.000 56.36644 165 ASP A C 1
ATOM 4025 O O . ASP B 1 192 ? 1.71457 -54.38237 -7.29022 1.000 57.44499 165 ASP A O 1
ATOM 4030 N N . THR B 1 193 ? 2.68891 -52.49517 -8.03986 1.000 54.48528 166 THR A N 1
ATOM 4031 C CA . THR B 1 193 ? 1.50994 -51.68073 -7.76229 1.000 54.78854 166 THR A CA 1
ATOM 4032 C C . THR B 1 193 ? 0.30745 -52.15527 -8.57274 1.000 58.01233 166 THR A C 1
ATOM 4033 O O . THR B 1 193 ? -0.79131 -52.32885 -8.03255 1.000 57.42735 166 THR A O 1
ATOM 4037 N N . PHE B 1 194 ? 0.50001 -52.37844 -9.87567 1.000 52.65223 167 PHE A N 1
ATOM 4038 C CA . PHE B 1 194 ? -0.61361 -52.78161 -10.73036 1.000 56.68838 167 PHE A CA 1
ATOM 4039 C C . PHE B 1 194 ? -1.05475 -54.21078 -10.43742 1.000 58.17429 167 PHE A C 1
ATOM 4040 O O . PHE B 1 194 ? -2.25540 -54.50679 -10.44100 1.000 60.82925 167 PHE A O 1
ATOM 4048 N N . LYS B 1 195 ? -0.09856 -55.11350 -10.19929 1.000 56.95494 168 LYS A N 1
ATOM 4049 C CA . LYS B 1 195 ? -0.43819 -56.50654 -9.92141 1.000 57.41770 168 LYS A CA 1
ATOM 4050 C C . LYS B 1 195 ? -1.27594 -56.64191 -8.65588 1.000 60.24640 168 LYS A C 1
ATOM 4051 O O . LYS B 1 195 ? -2.10259 -57.55602 -8.55206 1.000 63.95395 168 LYS A O 1
ATOM 4057 N N . ALA B 1 196 ? -1.08687 -55.73978 -7.69071 1.000 61.87433 169 ALA A N 1
ATOM 4058 C CA . ALA B 1 196 ? -1.83243 -55.79429 -6.43917 1.000 64.11617 169 ALA A CA 1
ATOM 4059 C C . ALA B 1 196 ? -3.33237 -55.60803 -6.62417 1.000 65.46880 169 ALA A C 1
ATOM 4060 O O . ALA B 1 196 ? -4.08898 -55.86940 -5.68260 1.000 64.15867 169 ALA A O 1
ATOM 4062 N N . PHE B 1 197 ? -3.78207 -55.16784 -7.79731 1.000 64.70865 170 PHE A N 1
ATOM 4063 C CA . PHE B 1 197 ? -5.20395 -54.96705 -8.06811 1.000 67.41558 170 PHE A CA 1
ATOM 4064 C C . PHE B 1 197 ? -5.79531 -56.10583 -8.88440 1.000 70.28232 170 PHE A C 1
ATOM 4065 O O . PHE B 1 197 ? -6.64069 -55.88369 -9.75547 1.000 70.41966 170 PHE A O 1
ATOM 4073 N N . ASN B 1 198 ? -5.35503 -57.33472 -8.62125 1.000 73.23982 171 ASN A N 1
ATOM 4074 C CA . ASN B 1 198 ? -5.95084 -58.50034 -9.25797 1.000 76.47408 171 ASN A CA 1
ATOM 4075 C C . ASN B 1 198 ? -7.43831 -58.57041 -8.93531 1.000 83.40210 171 ASN A C 1
ATOM 4076 O O . ASN B 1 198 ? -7.86280 -58.28396 -7.81248 1.000 83.00088 171 ASN A O 1
ATOM 4081 N N . SER B 1 199 ? -8.23417 -58.95323 -9.93550 1.000 97.61240 172 SER A N 1
ATOM 4082 C CA . SER B 1 199 ? -9.67003 -59.09155 -9.72086 1.000 91.50388 172 SER A CA 1
ATOM 4083 C C . SER B 1 199 ? -9.99450 -60.28296 -8.83026 1.000 89.06386 172 SER A C 1
ATOM 4084 O O . SER B 1 199 ? -10.99401 -60.25703 -8.10304 1.000 98.69278 172 SER A O 1
ATOM 4087 N N . ALA B 1 200 ? -9.17134 -61.32546 -8.87016 1.000 88.61145 173 ALA A N 1
ATOM 4088 C CA . ALA B 1 200 ? -9.38961 -62.50820 -8.04687 1.000 88.24170 173 ALA A CA 1
ATOM 4089 C C . ALA B 1 200 ? -9.00883 -62.23813 -6.59540 1.000 88.72240 173 ALA A C 1
ATOM 4090 O O . ALA B 1 200 ? -9.38726 -62.98700 -5.69468 1.000 90.14793 173 ALA A O 1
ATOM 4092 N N . TYR B 1 220 ? 15.27956 -31.51063 -5.86464 1.000 90.03332 193 TYR A N 1
ATOM 4093 C CA . TYR B 1 220 ? 14.11781 -32.16208 -6.45740 1.000 83.38867 193 TYR A CA 1
ATOM 4094 C C . TYR B 1 220 ? 14.56137 -33.18209 -7.50354 1.000 81.70319 193 TYR A C 1
ATOM 4095 O O . TYR B 1 220 ? 15.35524 -32.86807 -8.39075 1.000 84.02508 193 TYR A O 1
ATOM 4104 N N . HIS B 1 221 ? 14.04157 -34.40743 -7.39340 1.000 80.45452 194 HIS A N 1
ATOM 4105 C CA . HIS B 1 221 ? 14.41727 -35.46522 -8.32473 1.000 79.78456 194 HIS A CA 1
ATOM 4106 C C . HIS B 1 221 ? 13.85653 -35.24049 -9.72285 1.000 81.18343 194 HIS A C 1
ATOM 4107 O O . HIS B 1 221 ? 14.34993 -35.84948 -10.67799 1.000 77.65381 194 HIS A O 1
ATOM 4114 N N . ILE B 1 222 ? 12.84239 -34.38708 -9.86757 1.000 81.17852 195 ILE A N 1
ATOM 4115 C CA . ILE B 1 222 ? 12.33453 -34.07983 -11.19945 1.000 76.02376 195 ILE A CA 1
ATOM 4116 C C . ILE B 1 222 ? 13.22565 -33.04704 -11.88133 1.000 77.79223 195 ILE A C 1
ATOM 4117 O O . ILE B 1 222 ? 13.32183 -33.01820 -13.11401 1.000 79.44025 195 ILE A O 1
ATOM 4122 N N . LYS B 1 223 ? 13.90193 -32.20306 -11.10037 1.000 83.13779 196 LYS A N 1
ATOM 4123 C CA . LYS B 1 223 ? 14.77376 -31.18121 -11.66689 1.000 83.02513 196 LYS A CA 1
ATOM 4124 C C . LYS B 1 223 ? 16.13371 -31.75599 -12.04693 1.000 85.72188 196 LYS A C 1
ATOM 4125 O O . LYS B 1 223 ? 16.69980 -31.38496 -13.08141 1.000 85.58549 196 LYS A O 1
ATOM 4131 N N . ASN B 1 224 ? 16.66837 -32.66281 -11.22864 1.000 92.69086 197 ASN A N 1
ATOM 4132 C CA . ASN B 1 224 ? 17.96317 -33.29876 -11.47226 1.000 89.41926 197 ASN A CA 1
ATOM 4133 C C . ASN B 1 224 ? 17.77569 -34.80959 -11.43520 1.000 91.41717 197 ASN A C 1
ATOM 4134 O O . ASN B 1 224 ? 18.08154 -35.46293 -10.42823 1.000 94.62475 197 ASN A O 1
ATOM 4139 N N . PRO B 1 225 ? 17.26906 -35.39781 -12.51579 1.000 81.19168 198 PRO A N 1
ATOM 4140 C CA . PRO B 1 225 ? 16.97794 -36.83512 -12.50775 1.000 77.24012 198 PRO A CA 1
ATOM 4141 C C . PRO B 1 225 ? 18.24672 -37.67320 -12.56024 1.000 77.72456 198 PRO A C 1
ATOM 4142 O O . PRO B 1 225 ? 19.32365 -37.21029 -12.94286 1.000 77.48349 198 PRO A O 1
ATOM 4146 N N . ILE B 1 226 ? 18.09815 -38.93657 -12.16470 1.000 82.35430 199 ILE A N 1
ATOM 4147 C CA . ILE B 1 226 ? 19.19617 -39.89353 -12.25027 1.000 78.78692 199 ILE A CA 1
ATOM 4148 C C . ILE B 1 226 ? 19.42029 -40.25737 -13.71238 1.000 75.02849 199 ILE A C 1
ATOM 4149 O O . ILE B 1 226 ? 18.54619 -40.84245 -14.36300 1.000 71.81654 199 ILE A O 1
ATOM 4154 N N . GLY B 1 227 ? 20.59161 -39.90553 -14.23795 1.000 69.15681 200 GLY A N 1
ATOM 4155 C CA . GLY B 1 227 ? 20.88453 -40.18068 -15.62987 1.000 63.93521 200 GLY A CA 1
ATOM 4156 C C . GLY B 1 227 ? 20.03249 -39.42109 -16.61828 1.000 62.09809 200 GLY A C 1
ATOM 4157 O O . GLY B 1 227 ? 19.97383 -39.80088 -17.79065 1.000 55.40182 200 GLY A O 1
ATOM 4158 N N . GLY B 1 228 ? 19.36244 -38.35768 -16.17850 1.000 63.72790 201 GLY A N 1
ATOM 4159 C CA . GLY B 1 228 ? 18.50854 -37.59004 -17.06006 1.000 58.01710 201 GLY A CA 1
ATOM 4160 C C . GLY B 1 228 ? 17.21445 -38.26620 -17.44552 1.000 50.69117 201 GLY A C 1
ATOM 4161 O O . GLY B 1 228 ? 16.54413 -37.80015 -18.36973 1.000 53.24277 201 GLY A O 1
ATOM 4162 N N . VAL B 1 229 ? 16.84383 -39.35287 -16.77073 1.000 54.26771 202 VAL A N 1
ATOM 4163 C CA . VAL B 1 229 ? 15.65604 -40.13298 -17.09575 1.000 50.47804 202 VAL A CA 1
ATOM 4164 C C . VAL B 1 229 ? 14.87386 -40.38478 -15.81384 1.000 52.61950 202 VAL A C 1
ATOM 4165 O O . VAL B 1 229 ? 15.45813 -40.72140 -14.77807 1.000 52.31847 202 VAL A O 1
ATOM 4169 N N . PHE B 1 230 ? 13.55186 -40.22938 -15.88298 1.000 48.66164 203 PHE A N 1
ATOM 4170 C CA . PHE B 1 230 ? 12.70004 -40.50996 -14.73605 1.000 49.74240 203 PHE A CA 1
ATOM 4171 C C . PHE B 1 230 ? 11.30263 -40.87408 -15.21643 1.000 47.51789 203 PHE A C 1
ATOM 4172 O O . PHE B 1 230 ? 10.89192 -40.52199 -16.32496 1.000 46.71338 203 PHE A O 1
ATOM 4180 N N . PHE B 1 231 ? 10.57787 -41.59280 -14.36362 1.000 47.60352 204 PHE A N 1
ATOM 4181 C CA . PHE B 1 231 ? 9.21322 -42.01270 -14.64314 1.000 46.80204 204 PHE A CA 1
ATOM 4182 C C . PHE B 1 231 ? 8.21258 -41.12786 -13.91038 1.000 47.80723 204 PHE A C 1
ATOM 4183 O O . PHE B 1 231 ? 8.47034 -40.64473 -12.80487 1.000 49.18072 204 PHE A O 1
ATOM 4191 N N . THR B 1 232 ? 7.06363 -40.92016 -14.54471 1.000 47.21376 205 THR A N 1
ATOM 4192 C CA . THR B 1 232 ? 5.90871 -40.30762 -13.91061 1.000 48.01999 205 THR A CA 1
ATOM 4193 C C . THR B 1 232 ? 4.74163 -41.28274 -13.98820 1.000 47.43521 205 THR A C 1
ATOM 4194 O O . THR B 1 232 ? 4.70151 -42.16205 -14.85343 1.000 46.20321 205 THR A O 1
ATOM 4198 N N . ASP B 1 233 ? 3.78351 -41.12686 -13.07850 1.000 48.27009 206 ASP A N 1
ATOM 4199 C CA . ASP B 1 233 ? 2.79731 -42.17063 -12.84920 1.000 48.06484 206 ASP A CA 1
ATOM 4200 C C . ASP B 1 233 ? 1.39253 -41.59046 -12.77475 1.000 48.54565 206 ASP A C 1
ATOM 4201 O O . ASP B 1 233 ? 1.19360 -40.38213 -12.62381 1.000 49.24583 206 ASP A O 1
ATOM 4206 N N . SER B 1 234 ? 0.41833 -42.49040 -12.89593 1.000 48.26947 207 SER A N 1
ATOM 4207 C CA . SER B 1 234 ? -1.00088 -42.17014 -12.85386 1.000 48.75797 207 SER A CA 1
ATOM 4208 C C . SER B 1 234 ? -1.75275 -43.44464 -12.50629 1.000 48.92036 207 SER A C 1
ATOM 4209 O O . SER B 1 234 ? -1.30291 -44.53587 -12.87311 1.000 48.20063 207 SER A O 1
ATOM 4212 N N . PRO B 1 235 ? -2.88584 -43.35246 -11.79187 1.000 49.98293 208 PRO A N 1
ATOM 4213 C CA . PRO B 1 235 ? -3.56525 -42.14890 -11.29652 1.000 50.98625 208 PRO A CA 1
ATOM 4214 C C . PRO B 1 235 ? -3.06746 -41.70623 -9.92486 1.000 52.25478 208 PRO A C 1
ATOM 4215 O O . PRO B 1 235 ? -2.16127 -42.30920 -9.35460 1.000 52.37914 208 PRO A O 1
ATOM 4219 N N . GLU B 1 236 ? -3.65439 -40.63541 -9.38442 1.000 53.32572 209 GLU A N 1
ATOM 4220 C CA . GLU B 1 236 ? -3.14783 -40.04871 -8.14764 1.000 54.67209 209 GLU A CA 1
ATOM 4221 C C . GLU B 1 236 ? -3.31767 -40.99056 -6.96108 1.000 55.70659 209 GLU A C 1
ATOM 4222 O O . GLU B 1 236 ? -2.45071 -41.04636 -6.08133 1.000 56.47704 209 GLU A O 1
ATOM 4228 N N . HIS B 1 237 ? -4.42037 -41.74093 -6.91512 1.000 55.90473 210 HIS A N 1
ATOM 4229 C CA . HIS B 1 237 ? -4.66561 -42.60901 -5.76781 1.000 57.13067 210 HIS A CA 1
ATOM 4230 C C . HIS B 1 237 ? -3.75045 -43.82752 -5.73267 1.000 56.62196 210 HIS A C 1
ATOM 4231 O O . HIS B 1 237 ? -3.85094 -44.62189 -4.79139 1.000 57.71287 210 HIS A O 1
ATOM 4238 N N . LEU B 1 238 ? -2.87234 -43.99724 -6.72129 1.000 55.36251 211 LEU A N 1
ATOM 4239 C CA . LEU B 1 238 ? -1.88863 -45.07277 -6.73207 1.000 55.61500 211 LEU A CA 1
ATOM 4240 C C . LEU B 1 238 ? -0.45830 -44.55844 -6.63376 1.000 55.68524 211 LEU A C 1
ATOM 4241 O O . LEU B 1 238 ? 0.48468 -45.34806 -6.75565 1.000 53.91953 211 LEU A O 1
ATOM 4246 N N . LEU B 1 239 ? -0.27492 -43.25371 -6.42006 1.000 55.35197 212 LEU A N 1
ATOM 4247 C CA . LEU B 1 239 ? 1.06632 -42.67970 -6.41892 1.000 55.07030 212 LEU A CA 1
ATOM 4248 C C . LEU B 1 239 ? 1.88862 -43.15281 -5.22846 1.000 57.49904 212 LEU A C 1
ATOM 4249 O O . LEU B 1 239 ? 3.11942 -43.22622 -5.31800 1.000 55.92126 212 LEU A O 1
ATOM 4254 N N . GLY B 1 240 ? 1.23838 -43.47723 -4.11327 1.000 57.55867 213 GLY A N 1
ATOM 4255 C CA . GLY B 1 240 ? 2.00455 -43.74273 -2.91480 1.000 59.04800 213 GLY A CA 1
ATOM 4256 C C . GLY B 1 240 ? 2.52305 -42.45070 -2.30671 1.000 61.40996 213 GLY A C 1
ATOM 4257 O O . GLY B 1 240 ? 1.88226 -41.39694 -2.36824 1.000 60.60063 213 GLY A O 1
ATOM 4258 N N . TYR B 1 241 ? 3.70912 -42.53608 -1.70552 1.000 61.14301 214 TYR A N 1
ATOM 4259 C CA . TYR B 1 241 ? 4.32192 -41.39018 -1.05249 1.000 62.62092 214 TYR A CA 1
ATOM 4260 C C . TYR B 1 241 ? 5.48293 -40.78715 -1.83108 1.000 61.90306 214 TYR A C 1
ATOM 4261 O O . TYR B 1 241 ? 5.90464 -39.67121 -1.50824 1.000 63.05489 214 TYR A O 1
ATOM 4270 N N . SER B 1 242 ? 6.00761 -41.47991 -2.84405 1.000 60.17923 215 SER A N 1
ATOM 4271 C CA . SER B 1 242 ? 7.21818 -41.04105 -3.52297 1.000 59.67040 215 SER A CA 1
ATOM 4272 C C . SER B 1 242 ? 7.04570 -40.73538 -5.00353 1.000 57.77568 215 SER A C 1
ATOM 4273 O O . SER B 1 242 ? 7.87900 -40.01168 -5.55972 1.000 58.46183 215 SER A O 1
ATOM 4276 N N . ARG B 1 243 ? 6.00762 -41.25129 -5.65436 1.000 56.47194 216 ARG A N 1
ATOM 4277 C CA . ARG B 1 243 ? 5.88391 -41.10424 -7.09689 1.000 54.72252 216 ARG A CA 1
ATOM 4278 C C . ARG B 1 243 ? 5.23933 -39.77110 -7.46132 1.000 55.11599 216 ARG A C 1
ATOM 4279 O O . ARG B 1 243 ? 4.43243 -39.21595 -6.70985 1.000 56.06593 216 ARG A O 1
ATOM 4287 N N . ASP B 1 244 ? 5.60939 -39.26058 -8.63318 1.000 53.92533 217 ASP A N 1
ATOM 4288 C CA . ASP B 1 244 ? 5.17618 -37.95060 -9.10250 1.000 54.18518 217 ASP A CA 1
ATOM 4289 C C . ASP B 1 244 ? 4.01279 -38.09800 -10.07387 1.000 52.92200 217 ASP A C 1
ATOM 4290 O O . ASP B 1 244 ? 4.05021 -38.94414 -10.97379 1.000 51.47765 217 ASP A O 1
ATOM 4295 N N . LEU B 1 245 ? 2.98932 -37.26783 -9.89278 1.000 53.58768 218 LEU A N 1
ATOM 4296 C CA . LEU B 1 245 ? 1.82220 -37.30823 -10.76264 1.000 52.66132 218 LEU A CA 1
ATOM 4297 C C . LEU B 1 245 ? 2.18820 -36.81394 -12.15747 1.000 51.66318 218 LEU A C 1
ATOM 4298 O O . LEU B 1 245 ? 2.74349 -35.72224 -12.31486 1.000 52.31460 218 LEU A O 1
ATOM 4303 N N . ASP B 1 246 ? 1.88556 -37.62957 -13.17163 1.000 43.83183 219 ASP A N 1
ATOM 4304 C CA . ASP B 1 246 ? 2.20830 -37.25594 -14.54580 1.000 42.99830 219 ASP A CA 1
ATOM 4305 C C . ASP B 1 246 ? 1.47922 -35.98730 -14.96898 1.000 42.28509 219 ASP A C 1
ATOM 4306 O O . ASP B 1 246 ? 2.02019 -35.19214 -15.74531 1.000 43.71937 219 ASP A O 1
ATOM 4311 N N . THR B 1 247 ? 0.25425 -35.78550 -14.47670 1.000 42.44157 220 THR A N 1
ATOM 4312 C CA . THR B 1 247 ? -0.49879 -34.57669 -14.80237 1.000 42.42129 220 THR A CA 1
ATOM 4313 C C . THR B 1 247 ? 0.28447 -33.31963 -14.43881 1.000 47.75560 220 THR A C 1
ATOM 4314 O O . THR B 1 247 ? 0.40969 -32.39488 -15.25013 1.000 45.62556 220 THR A O 1
ATOM 4318 N N . ASP B 1 248 ? 0.81444 -33.26616 -13.21446 1.000 42.64392 221 ASP A N 1
ATOM 4319 C CA . ASP B 1 248 ? 1.52822 -32.07401 -12.76617 1.000 44.79501 221 ASP A CA 1
ATOM 4320 C C . ASP B 1 248 ? 2.80775 -31.85584 -13.56406 1.000 43.16310 221 ASP A C 1
ATOM 4321 O O . ASP B 1 248 ? 3.15857 -30.71404 -13.88403 1.000 43.29493 221 ASP A O 1
ATOM 4326 N N . VAL B 1 249 ? 3.51873 -32.93543 -13.89049 1.000 42.50037 222 VAL A N 1
ATOM 4327 C CA . VAL B 1 249 ? 4.77805 -32.80595 -14.61716 1.000 44.82611 222 VAL A CA 1
ATOM 4328 C C . VAL B 1 249 ? 4.53042 -32.30615 -16.03613 1.000 44.28588 222 VAL A C 1
ATOM 4329 O O . VAL B 1 249 ? 5.22400 -31.40551 -16.52242 1.000 45.11920 222 VAL A O 1
ATOM 4333 N N . VAL B 1 250 ? 3.53695 -32.88076 -16.71944 1.000 44.08706 223 VAL A N 1
ATOM 4334 C CA . VAL B 1 250 ? 3.24104 -32.47666 -18.09357 1.000 45.25391 223 VAL A CA 1
ATOM 4335 C C . VAL B 1 250 ? 2.80687 -31.01597 -18.13980 1.000 43.56146 223 VAL A C 1
ATOM 4336 O O . VAL B 1 250 ? 3.25948 -30.24161 -18.99151 1.000 44.64872 223 VAL A O 1
ATOM 4340 N N . ILE B 1 251 ? 1.92508 -30.61657 -17.22097 1.000 45.27192 224 ILE A N 1
ATOM 4341 C CA . ILE B 1 251 ? 1.43725 -29.24043 -17.21175 1.000 44.65035 224 ILE A CA 1
ATOM 4342 C C . ILE B 1 251 ? 2.56870 -28.26916 -16.89054 1.000 46.06531 224 ILE A C 1
ATOM 4343 O O . ILE B 1 251 ? 2.66730 -27.19100 -17.49002 1.000 43.45527 224 ILE A O 1
ATOM 4348 N N . ASP B 1 252 ? 3.44724 -28.63759 -15.95405 1.000 44.83514 225 ASP A N 1
ATOM 4349 C CA . ASP B 1 252 ? 4.57703 -27.77517 -15.61685 1.000 45.95897 225 ASP A CA 1
ATOM 4350 C C . ASP B 1 252 ? 5.51417 -27.59436 -16.80544 1.000 49.36424 225 ASP A C 1
ATOM 4351 O O . ASP B 1 252 ? 5.98014 -26.48066 -17.07426 1.000 47.65585 225 ASP A O 1
ATOM 4356 N N . LYS B 1 253 ? 5.81043 -28.68044 -17.52311 1.000 47.14440 226 LYS A N 1
ATOM 4357 C CA . LYS B 1 253 ? 6.69485 -28.58232 -18.67986 1.000 46.44201 226 LYS A CA 1
ATOM 4358 C C . LYS B 1 253 ? 6.06816 -27.74112 -19.78539 1.000 45.76677 226 LYS A C 1
ATOM 4359 O O . LYS B 1 253 ? 6.76876 -26.99158 -20.47538 1.000 48.98775 226 LYS A O 1
ATOM 4365 N N . LEU B 1 254 ? 4.75115 -27.85258 -19.97124 1.000 44.26867 227 LEU A N 1
ATOM 4366 C CA . LEU B 1 254 ? 4.07788 -27.02746 -20.96902 1.000 45.00356 227 LEU A CA 1
ATOM 4367 C C . LEU B 1 254 ? 4.08438 -25.55701 -20.56587 1.000 48.83164 227 LEU A C 1
ATOM 4368 O O . LEU B 1 254 ? 4.26779 -24.67659 -21.41437 1.000 44.67305 227 LEU A O 1
ATOM 4373 N N . LYS B 1 255 ? 3.89064 -25.27005 -19.27521 1.000 44.09931 228 LYS A N 1
ATOM 4374 C CA . LYS B 1 255 ? 3.89206 -23.88269 -18.82135 1.000 48.62382 228 LYS A CA 1
ATOM 4375 C C . LYS B 1 255 ? 5.28930 -23.27760 -18.84972 1.000 48.88582 228 LYS A C 1
ATOM 4376 O O . LYS B 1 255 ? 5.43128 -22.05763 -18.99209 1.000 53.40615 228 LYS A O 1
ATOM 4382 N N . SER B 1 256 ? 6.32486 -24.10392 -18.71833 1.000 47.06891 229 SER A N 1
ATOM 4383 C CA . SER B 1 256 ? 7.70234 -23.62900 -18.73173 1.000 49.68411 229 SER A CA 1
ATOM 4384 C C . SER B 1 256 ? 8.27012 -23.48770 -20.13681 1.000 55.21082 229 SER A C 1
ATOM 4385 O O . SER B 1 256 ? 9.42424 -23.06936 -20.27827 1.000 56.98525 229 SER A O 1
ATOM 4388 N N . ALA B 1 257 ? 7.50013 -23.83078 -21.16722 1.000 50.18906 230 ALA A N 1
ATOM 4389 C CA . ALA B 1 257 ? 8.00586 -23.78556 -22.53229 1.000 55.85502 230 ALA A CA 1
ATOM 4390 C C . ALA B 1 257 ? 8.36083 -22.35899 -22.93099 1.000 57.81589 230 ALA A C 1
ATOM 4391 O O . ALA B 1 257 ? 7.54220 -21.44269 -22.80876 1.000 55.09827 230 ALA A O 1
ATOM 4393 N N . LYS B 1 258 ? 9.59064 -22.17641 -23.41473 1.000 61.68670 231 LYS A N 1
ATOM 4394 C CA . LYS B 1 258 ? 10.06761 -20.86843 -23.84042 1.000 57.84606 231 LYS A CA 1
ATOM 4395 C C . LYS B 1 258 ? 10.11268 -20.70411 -25.35274 1.000 57.23907 231 LYS A C 1
ATOM 4396 O O . LYS B 1 258 ? 10.04487 -19.56826 -25.83498 1.000 56.88291 231 LYS A O 1
ATOM 4402 N N . THR B 1 259 ? 10.22320 -21.79825 -26.10815 1.000 55.40062 232 THR A N 1
ATOM 4403 C CA . THR B 1 259 ? 10.45529 -21.70159 -27.54444 1.000 55.66777 232 THR A CA 1
ATOM 4404 C C . THR B 1 259 ? 9.47796 -22.54361 -28.35682 1.000 54.31324 232 THR A C 1
ATOM 4405 O O . THR B 1 259 ? 8.75278 -22.00945 -29.20186 1.000 51.95393 232 THR A O 1
ATOM 4409 N N . SER B 1 260 ? 9.44850 -23.85451 -28.11959 1.000 50.66676 233 SER A N 1
ATOM 4410 C CA . SER B 1 260 ? 8.70430 -24.76148 -28.98130 1.000 50.42451 233 SER A CA 1
ATOM 4411 C C . SER B 1 260 ? 7.98995 -25.82735 -28.16233 1.000 50.13668 233 SER A C 1
ATOM 4412 O O . SER B 1 260 ? 8.45206 -26.22994 -27.09152 1.000 48.17925 233 SER A O 1
ATOM 4415 N N . ILE B 1 261 ? 6.85031 -26.27868 -28.68764 1.000 50.66632 234 ILE A N 1
ATOM 4416 C CA . ILE B 1 261 ? 6.10035 -27.40646 -28.14213 1.000 45.71382 234 ILE A CA 1
ATOM 4417 C C . ILE B 1 261 ? 5.68091 -28.28955 -29.30894 1.000 47.85361 234 ILE A C 1
ATOM 4418 O O . ILE B 1 261 ? 4.91152 -27.85482 -30.17284 1.000 47.21519 234 ILE A O 1
ATOM 4423 N N . ASP B 1 262 ? 6.17873 -29.52129 -29.33823 1.000 45.51792 235 ASP A N 1
ATOM 4424 C CA . ASP B 1 262 ? 5.81679 -30.49377 -30.36000 1.000 46.84279 235 ASP A CA 1
ATOM 4425 C C . ASP B 1 262 ? 5.07317 -31.64852 -29.70605 1.000 45.52053 235 ASP A C 1
ATOM 4426 O O . ASP B 1 262 ? 5.56803 -32.24481 -28.74364 1.000 48.40250 235 ASP A O 1
ATOM 4431 N N . ILE B 1 263 ? 3.88792 -31.95841 -30.22631 1.000 47.80155 236 ILE A N 1
ATOM 4432 C CA . ILE B 1 263 ? 3.01682 -32.97558 -29.65160 1.000 45.42363 236 ILE A CA 1
ATOM 4433 C C . ILE B 1 263 ? 2.49660 -33.87135 -30.76464 1.000 48.97475 236 ILE A C 1
ATOM 4434 O O . ILE B 1 263 ? 1.93022 -33.38319 -31.74874 1.000 46.92898 236 ILE A O 1
ATOM 4439 N N . GLU B 1 264 ? 2.68603 -35.17746 -30.60557 1.000 47.73202 237 GLU A N 1
ATOM 4440 C CA . GLU B 1 264 ? 2.06318 -36.18416 -31.46012 1.000 51.81203 237 GLU A CA 1
ATOM 4441 C C . GLU B 1 264 ? 1.22800 -37.08302 -30.55351 1.000 48.52509 237 GLU A C 1
ATOM 4442 O O . GLU B 1 264 ? 1.75782 -37.99776 -29.91495 1.000 46.69045 237 GLU A O 1
ATOM 4448 N N . HIS B 1 265 ? -0.07481 -36.81763 -30.49646 1.000 47.10284 238 HIS A N 1
ATOM 4449 C CA . HIS B 1 265 ? -1.00586 -37.57848 -29.67772 1.000 47.85574 238 HIS A CA 1
ATOM 4450 C C . HIS B 1 265 ? -2.23599 -37.92502 -30.50456 1.000 50.30805 238 HIS A C 1
ATOM 4451 O O . HIS B 1 265 ? -2.38444 -37.49478 -31.65135 1.000 51.71102 238 HIS A O 1
ATOM 4458 N N . LEU B 1 266 ? -3.12696 -38.71899 -29.90766 1.000 49.55366 239 LEU A N 1
ATOM 4459 C CA . LEU B 1 266 ? -4.32799 -39.14181 -30.62061 1.000 51.55592 239 LEU A CA 1
ATOM 4460 C C . LEU B 1 266 ? -5.32937 -37.99915 -30.74353 1.000 54.75134 239 LEU A C 1
ATOM 4461 O O . LEU B 1 266 ? -5.88397 -37.76188 -31.82317 1.000 53.91392 239 LEU A O 1
ATOM 4466 N N . ALA B 1 267 ? -5.57112 -37.27533 -29.65125 1.000 50.12136 240 ALA A N 1
ATOM 4467 C CA . ALA B 1 267 ? -6.54557 -36.19163 -29.67070 1.000 50.57566 240 ALA A CA 1
ATOM 4468 C C . ALA B 1 267 ? -6.22223 -35.19396 -28.56960 1.000 56.00006 240 ALA A C 1
ATOM 4469 O O . ALA B 1 267 ? -5.95879 -35.58812 -27.42930 1.000 55.51611 240 ALA A O 1
ATOM 4471 N N . ILE B 1 268 ? -6.23942 -33.90824 -28.91732 1.000 54.74755 241 ILE A N 1
ATOM 4472 C CA . ILE B 1 268 ? -6.10499 -32.83207 -27.94270 1.000 56.81855 241 ILE A CA 1
ATOM 4473 C C . ILE B 1 268 ? -7.46192 -32.15477 -27.80774 1.000 62.82652 241 ILE A C 1
ATOM 4474 O O . ILE B 1 268 ? -7.74125 -31.15496 -28.47948 1.000 60.72930 241 ILE A O 1
ATOM 4479 N N . VAL B 1 269 ? -8.31976 -32.70616 -26.95505 1.000 57.04182 242 VAL A N 1
ATOM 4480 C CA . VAL B 1 269 ? -9.68612 -32.21282 -26.80116 1.000 56.59064 242 VAL A CA 1
ATOM 4481 C C . VAL B 1 269 ? -9.96740 -31.94629 -25.32681 1.000 56.61912 242 VAL A C 1
ATOM 4482 O O . VAL B 1 269 ? -9.50322 -32.70039 -24.45890 1.000 53.87927 242 VAL A O 1
ATOM 4486 N N . PRO B 1 270 ? -10.69998 -30.87902 -24.99458 1.000 55.41479 243 PRO A N 1
ATOM 4487 C CA . PRO B 1 270 ? -11.01009 -30.60325 -23.58532 1.000 51.85985 243 PRO A CA 1
ATOM 4488 C C . PRO B 1 270 ? -12.15103 -31.43628 -23.02659 1.000 54.01254 243 PRO A C 1
ATOM 4489 O O . PRO B 1 270 ? -12.35955 -31.42374 -21.80563 1.000 53.15045 243 PRO A O 1
ATOM 4493 N N . THR B 1 271 ? -12.89928 -32.14600 -23.86807 1.000 53.10533 244 THR A N 1
ATOM 4494 C CA . THR B 1 271 ? -14.05805 -32.90999 -23.42690 1.000 55.25864 244 THR A CA 1
ATOM 4495 C C . THR B 1 271 ? -13.97674 -34.32638 -23.97203 1.000 58.32473 244 THR A C 1
ATOM 4496 O O . THR B 1 271 ? -13.74267 -34.52210 -25.16867 1.000 58.03924 244 THR A O 1
ATOM 4500 N N . THR B 1 272 ? -14.17134 -35.30767 -23.09547 1.000 56.60935 245 THR A N 1
ATOM 4501 C CA . THR B 1 272 ? -14.21014 -36.70935 -23.48093 1.000 63.34107 245 THR A CA 1
ATOM 4502 C C . THR B 1 272 ? -15.45150 -37.35496 -22.88226 1.000 69.70801 245 THR A C 1
ATOM 4503 O O . THR B 1 272 ? -16.13527 -36.77405 -22.03519 1.000 70.74066 245 THR A O 1
ATOM 4507 N N . ARG B 1 273 ? -15.73835 -38.57541 -23.32805 1.000 73.94266 246 ARG A N 1
ATOM 4508 C CA . ARG B 1 273 ? -16.88413 -39.34098 -22.84749 1.000 84.04574 246 ARG A CA 1
ATOM 4509 C C . ARG B 1 273 ? -16.41342 -40.50410 -21.98238 1.000 94.64980 246 ARG A C 1
ATOM 4510 O O . ARG B 1 273 ? -15.86228 -41.48324 -22.49662 1.000 96.53787 246 ARG A O 1
ATOM 4518 N N . VAL B 1 274 ? -16.64166 -40.39790 -20.67234 1.000 110.92890 247 VAL A N 1
ATOM 4519 C CA . VAL B 1 274 ? -16.26335 -41.43987 -19.72193 1.000 105.98538 247 VAL A CA 1
ATOM 4520 C C . VAL B 1 274 ? -17.34819 -42.51170 -19.69053 1.000 112.23277 247 VAL A C 1
ATOM 4521 O O . VAL B 1 274 ? -18.05220 -42.66454 -18.68556 1.000 112.21410 247 VAL A O 1
ATOM 4525 N N . ASP B 1 275 ? -17.49232 -43.25262 -20.79378 1.000 116.67546 248 ASP A N 1
ATOM 4526 C CA . ASP B 1 275 ? -18.49041 -44.31301 -20.92637 1.000 119.39878 248 ASP A CA 1
ATOM 4527 C C . ASP B 1 275 ? -19.91517 -43.78275 -20.79344 1.000 119.88102 248 ASP A C 1
ATOM 4528 O O . ASP B 1 275 ? -20.55708 -43.95752 -19.75199 1.000 121.23083 248 ASP A O 1
ATOM 4533 N N . GLY B 1 276 ? -20.41341 -43.12933 -21.84330 1.000 113.93993 249 GLY A N 1
ATOM 4534 C CA . GLY B 1 276 ? -21.75911 -42.59576 -21.86688 1.000 111.62419 249 GLY A CA 1
ATOM 4535 C C . GLY B 1 276 ? -21.96305 -41.25671 -21.19294 1.000 107.17077 249 GLY A C 1
ATOM 4536 O O . GLY B 1 276 ? -23.06007 -40.69353 -21.30110 1.000 108.64408 249 GLY A O 1
ATOM 4537 N N . ASN B 1 277 ? -20.95943 -40.71252 -20.51170 1.000 102.90490 250 ASN A N 1
ATOM 4538 C CA . ASN B 1 277 ? -21.10680 -39.41932 -19.86306 1.000 96.75535 250 ASN A CA 1
ATOM 4539 C C . ASN B 1 277 ? -19.95893 -38.51301 -20.28246 1.000 91.10564 250 ASN A C 1
ATOM 4540 O O . ASN B 1 277 ? -18.83290 -38.96986 -20.48820 1.000 93.37662 250 ASN A O 1
ATOM 4545 N N . SER B 1 278 ? -20.25383 -37.21859 -20.39381 1.000 84.79793 251 SER A N 1
ATOM 4546 C CA . SER B 1 278 ? -19.26310 -36.22493 -20.78772 1.000 76.01988 251 SER A CA 1
ATOM 4547 C C . SER B 1 278 ? -18.46356 -35.74577 -19.58249 1.000 69.48735 251 SER A C 1
ATOM 4548 O O . SER B 1 278 ? -19.01005 -35.56791 -18.48997 1.000 69.13196 251 SER A O 1
ATOM 4551 N N . TYR B 1 279 ? -17.16264 -35.54027 -19.78936 1.000 64.74386 252 TYR A N 1
ATOM 4552 C CA . TYR B 1 279 ? -16.26886 -35.02486 -18.75870 1.000 60.81661 252 TYR A CA 1
ATOM 4553 C C . TYR B 1 279 ? -15.41765 -33.91386 -19.35467 1.000 59.74304 252 TYR A C 1
ATOM 4554 O O . TYR B 1 279 ? -14.77139 -34.11052 -20.38909 1.000 57.11164 252 TYR A O 1
ATOM 4563 N N . TYR B 1 280 ? -15.40634 -32.75841 -18.69469 1.000 56.17485 253 TYR A N 1
ATOM 4564 C CA . TYR B 1 280 ? -14.71985 -31.57082 -19.18867 1.000 51.47977 253 TYR A CA 1
ATOM 4565 C C . TYR B 1 280 ? -13.42865 -31.37409 -18.40300 1.000 55.44926 253 TYR A C 1
ATOM 4566 O O . TYR B 1 280 ? -13.45909 -31.24887 -17.17394 1.000 52.43252 253 TYR A O 1
ATOM 4575 N N . TRP B 1 281 ? -12.30145 -31.34058 -19.11163 1.000 51.06799 254 TRP A N 1
ATOM 4576 C CA . TRP B 1 281 ? -10.98775 -31.25137 -18.47355 1.000 51.28577 254 TRP A CA 1
ATOM 4577 C C . TRP B 1 281 ? -10.03017 -30.57434 -19.43986 1.000 49.58119 254 TRP A C 1
ATOM 4578 O O . TRP B 1 281 ? -9.39250 -31.23182 -20.27348 1.000 49.74823 254 TRP A O 1
ATOM 4589 N N . PRO B 1 282 ? -9.90127 -29.24815 -19.35949 1.000 50.37487 255 PRO A N 1
ATOM 4590 C CA . PRO B 1 282 ? -9.11710 -28.52106 -20.36434 1.000 47.52320 255 PRO A CA 1
ATOM 4591 C C . PRO B 1 282 ? -7.71937 -28.14059 -19.89896 1.000 47.65440 255 PRO A C 1
ATOM 4592 O O . PRO B 1 282 ? -7.11182 -27.22555 -20.46272 1.000 50.92323 255 PRO A O 1
ATOM 4596 N N . ASP B 1 283 ? -7.19837 -28.82900 -18.88012 1.000 44.87321 256 ASP A N 1
ATOM 4597 C CA . ASP B 1 283 ? -5.93798 -28.41297 -18.26782 1.000 47.81918 256 ASP A CA 1
ATOM 4598 C C . ASP B 1 283 ? -4.78949 -28.44065 -19.27203 1.000 49.00761 256 ASP A C 1
ATOM 4599 O O . ASP B 1 283 ? -4.07092 -27.44773 -19.43567 1.000 46.55958 256 ASP A O 1
ATOM 4604 N N . ILE B 1 284 ? -4.59849 -29.57158 -19.95475 1.000 47.25256 257 ILE A N 1
ATOM 4605 C CA . ILE B 1 284 ? -3.53612 -29.65702 -20.95317 1.000 42.56133 257 ILE A CA 1
ATOM 4606 C C . ILE B 1 284 ? -3.88681 -28.81810 -22.17628 1.000 46.95605 257 ILE A C 1
ATOM 4607 O O . ILE B 1 284 ? -3.02250 -28.15269 -22.75994 1.000 48.38015 257 ILE A O 1
ATOM 4612 N N . TYR B 1 285 ? -5.15770 -28.84090 -22.58363 1.000 46.77791 258 TYR A N 1
ATOM 4613 C CA . TYR B 1 285 ? -5.60937 -28.02790 -23.70902 1.000 46.72860 258 TYR A CA 1
ATOM 4614 C C . TYR B 1 285 ? -5.30540 -26.55032 -23.48265 1.000 48.80061 258 TYR A C 1
ATOM 4615 O O . TYR B 1 285 ? -4.79682 -25.86593 -24.37782 1.000 45.11622 258 TYR A O 1
ATOM 4624 N N . ASN B 1 286 ? -5.60886 -26.04129 -22.28498 1.000 44.81814 259 ASN A N 1
ATOM 4625 C CA . ASN B 1 286 ? -5.34751 -24.63567 -21.98761 1.000 45.63382 259 ASN A CA 1
ATOM 4626 C C . ASN B 1 286 ? -3.85364 -24.33954 -21.93838 1.000 45.25697 259 ASN A C 1
ATOM 4627 O O . ASN B 1 286 ? -3.40914 -23.29109 -22.42012 1.000 45.65840 259 ASN A O 1
ATOM 4632 N N . SER B 1 287 ? -3.06593 -25.24398 -21.34934 1.000 42.37600 260 SER A N 1
ATOM 4633 C CA . SER B 1 287 ? -1.62368 -25.03224 -21.26737 1.000 43.17504 260 SER A CA 1
ATOM 4634 C C . SER B 1 287 ? -1.00608 -24.89016 -22.65258 1.000 44.22246 260 SER A C 1
ATOM 4635 O O . SER B 1 287 ? -0.13036 -24.04360 -22.86625 1.000 42.05454 260 SER A O 1
ATOM 4638 N N . ILE B 1 288 ? -1.44296 -25.71712 -23.60396 1.000 43.27448 261 ILE A N 1
ATOM 4639 C CA . ILE B 1 288 ? -0.96208 -25.59496 -24.97748 1.000 43.28029 261 ILE A CA 1
ATOM 4640 C C . ILE B 1 288 ? -1.36933 -24.24880 -25.56367 1.000 42.37816 261 ILE A C 1
ATOM 4641 O O . ILE B 1 288 ? -0.53522 -23.50173 -26.08783 1.000 44.89940 261 ILE A O 1
ATOM 4646 N N . ILE B 1 289 ? -2.66005 -23.91588 -25.47372 1.000 42.59323 262 ILE A N 1
ATOM 4647 C CA . ILE B 1 289 ? -3.16845 -22.71293 -26.13016 1.000 43.42628 262 ILE A CA 1
ATOM 4648 C C . ILE B 1 289 ? -2.53562 -21.46020 -25.53582 1.000 47.73029 262 ILE A C 1
ATOM 4649 O O . ILE B 1 289 ? -2.12751 -20.54903 -26.26667 1.000 44.41571 262 ILE A O 1
ATOM 4654 N N . GLU B 1 290 ? -2.43816 -21.39205 -24.20479 1.000 43.12399 263 GLU A N 1
ATOM 4655 C CA . GLU B 1 290 ? -1.88699 -20.19401 -23.57829 1.000 43.97015 263 GLU A CA 1
ATOM 4656 C C . GLU B 1 290 ? -0.40193 -20.03038 -23.88392 1.000 44.83728 263 GLU A C 1
ATOM 4657 O O . GLU B 1 290 ? 0.08789 -18.89869 -23.97027 1.000 44.91737 263 GLU A O 1
ATOM 4663 N N . ALA B 1 291 ? 0.32698 -21.13562 -24.05711 1.000 46.85411 264 ALA A N 1
ATOM 4664 C CA . ALA B 1 291 ? 1.72586 -21.04114 -24.46420 1.000 46.62917 264 ALA A CA 1
ATOM 4665 C C . ALA B 1 291 ? 1.85774 -20.36929 -25.82620 1.000 46.83269 264 ALA A C 1
ATOM 4666 O O . ALA B 1 291 ? 2.70186 -19.48584 -26.01788 1.000 46.53948 264 ALA A O 1
ATOM 4668 N N . ALA B 1 292 ? 1.02548 -20.77670 -26.78724 1.000 46.93491 265 ALA A N 1
ATOM 4669 C CA . ALA B 1 292 ? 1.10913 -20.20939 -28.12979 1.000 49.07680 265 ALA A CA 1
ATOM 4670 C C . ALA B 1 292 ? 0.65852 -18.75321 -28.15674 1.000 48.22413 265 ALA A C 1
ATOM 4671 O O . ALA B 1 292 ? 1.30430 -17.91070 -28.79071 1.000 48.16930 265 ALA A O 1
ATOM 4673 N N . ILE B 1 293 ? -0.44189 -18.43537 -27.47522 1.000 48.98749 266 ILE A N 1
ATOM 4674 C CA . ILE B 1 293 ? -1.03450 -17.10707 -27.59902 1.000 48.63648 266 ILE A CA 1
ATOM 4675 C C . ILE B 1 293 ? -0.33025 -16.10512 -26.69198 1.000 48.18314 266 ILE A C 1
ATOM 4676 O O . ILE B 1 293 ? 0.01086 -14.99545 -27.11706 1.000 49.64162 266 ILE A O 1
ATOM 4681 N N . ASN B 1 294 ? -0.10055 -16.47403 -25.43194 1.000 47.38053 267 ASN A N 1
ATOM 4682 C CA . ASN B 1 294 ? 0.40711 -15.52510 -24.44905 1.000 48.17372 267 ASN A CA 1
ATOM 4683 C C . ASN B 1 294 ? 1.92738 -15.45857 -24.38999 1.000 48.89634 267 ASN A C 1
ATOM 4684 O O . ASN B 1 294 ? 2.46788 -14.43348 -23.95908 1.000 50.25820 267 ASN A O 1
ATOM 4689 N N . ARG B 1 295 ? 2.63144 -16.51261 -24.80407 1.000 48.26174 268 ARG A N 1
ATOM 4690 C CA . ARG B 1 295 ? 4.08668 -16.54260 -24.71155 1.000 49.08102 268 ARG A CA 1
ATOM 4691 C C . ARG B 1 295 ? 4.76376 -16.73355 -26.06373 1.000 51.52635 268 ARG A C 1
ATOM 4692 O O . ARG B 1 295 ? 5.99125 -16.88218 -26.11254 1.000 51.00491 268 ARG A O 1
ATOM 4700 N N . GLY B 1 296 ? 4.00393 -16.72954 -27.15792 1.000 49.64456 269 GLY A N 1
ATOM 4701 C CA . GLY B 1 296 ? 4.59260 -16.81171 -28.48221 1.000 52.54924 269 GLY A CA 1
ATOM 4702 C C . GLY B 1 296 ? 5.32212 -18.10062 -28.77850 1.000 54.43122 269 GLY A C 1
ATOM 4703 O O . GLY B 1 296 ? 6.21840 -18.11405 -29.62623 1.000 56.80673 269 GLY A O 1
ATOM 4704 N N . VAL B 1 297 ? 4.96940 -19.18998 -28.09682 1.000 53.20580 270 VAL A N 1
ATOM 4705 C CA . VAL B 1 297 ? 5.64469 -20.46367 -28.31107 1.000 55.44046 270 VAL A CA 1
ATOM 4706 C C . VAL B 1 297 ? 5.19624 -21.06267 -29.63711 1.000 58.23431 270 VAL A C 1
ATOM 4707 O O . VAL B 1 297 ? 3.99623 -21.12500 -29.93561 1.000 55.67706 270 VAL A O 1
ATOM 4711 N N . LYS B 1 298 ? 6.16052 -21.50964 -30.43951 1.000 62.16537 271 LYS A N 1
ATOM 4712 C CA . LYS B 1 298 ? 5.84751 -22.21916 -31.67402 1.000 66.93309 271 LYS A CA 1
ATOM 4713 C C . LYS B 1 298 ? 5.35681 -23.62196 -31.34075 1.000 59.52697 271 LYS A C 1
ATOM 4714 O O . LYS B 1 298 ? 6.07470 -24.40390 -30.70974 1.000 47.11599 271 LYS A O 1
ATOM 4720 N N . ILE B 1 299 ? 4.13724 -23.94541 -31.76141 1.000 59.84450 272 ILE A N 1
ATOM 4721 C CA . ILE B 1 299 ? 3.49665 -25.20161 -31.39464 1.000 56.88106 272 ILE A CA 1
ATOM 4722 C C . ILE B 1 299 ? 3.06229 -25.92756 -32.65822 1.000 54.90764 272 ILE A C 1
ATOM 4723 O O . ILE B 1 299 ? 2.40323 -25.34075 -33.52383 1.000 53.20582 272 ILE A O 1
ATOM 4728 N N . ARG B 1 300 ? 3.43180 -27.20204 -32.75830 1.000 49.86823 273 ARG A N 1
ATOM 4729 C CA . ARG B 1 300 ? 3.01514 -28.07661 -33.84623 1.000 54.76731 273 ARG A CA 1
ATOM 4730 C C . ARG B 1 300 ? 2.31716 -29.28507 -33.24052 1.000 52.79015 273 ARG A C 1
ATOM 4731 O O . ARG B 1 300 ? 2.92105 -30.02546 -32.45655 1.000 52.66126 273 ARG A O 1
ATOM 4739 N N . LEU B 1 301 ? 1.05133 -29.47947 -33.59835 1.000 52.38949 274 LEU A N 1
ATOM 4740 C CA . LEU B 1 301 ? 0.23093 -30.55800 -33.06129 1.000 50.73189 274 LEU A CA 1
ATOM 4741 C C . LEU B 1 301 ? -0.06665 -31.56166 -34.16610 1.000 52.89313 274 LEU A C 1
ATOM 4742 O O . LEU B 1 301 ? -0.65957 -31.20588 -35.19044 1.000 54.68290 274 LEU A O 1
ATOM 4747 N N . LEU B 1 302 ? 0.34525 -32.80785 -33.95707 1.000 51.28149 275 LEU A N 1
ATOM 4748 C CA . LEU B 1 302 ? 0.06935 -33.90414 -34.88088 1.000 53.76080 275 LEU A CA 1
ATOM 4749 C C . LEU B 1 302 ? -0.93274 -34.82327 -34.19008 1.000 55.57307 275 LEU A C 1
ATOM 4750 O O . LEU B 1 302 ? -0.56619 -35.60761 -33.30942 1.000 53.00925 275 LEU A O 1
ATOM 4755 N N . VAL B 1 303 ? -2.19844 -34.72426 -34.59222 1.000 54.31906 276 VAL A N 1
ATOM 4756 C CA . VAL B 1 303 ? -3.28722 -35.42469 -33.92827 1.000 52.25958 276 VAL A CA 1
ATOM 4757 C C . VAL B 1 303 ? -4.02050 -36.29454 -34.94353 1.000 60.72528 276 VAL A C 1
ATOM 4758 O O . VAL B 1 303 ? -3.85422 -36.15759 -36.15464 1.000 57.48722 276 VAL A O 1
ATOM 4762 N N . GLY B 1 304 ? -4.83876 -37.20555 -34.42058 1.000 59.51113 277 GLY A N 1
ATOM 4763 C CA . GLY B 1 304 ? -5.63023 -38.08328 -35.25378 1.000 62.75832 277 GLY A CA 1
ATOM 4764 C C . GLY B 1 304 ? -6.86372 -37.40331 -35.81943 1.000 66.69007 277 GLY A C 1
ATOM 4765 O O . GLY B 1 304 ? -7.28138 -36.33171 -35.38103 1.000 61.93964 277 GLY A O 1
ATOM 4766 N N . ASN B 1 305 ? -7.45122 -38.05153 -36.82168 1.000 69.20075 278 ASN A N 1
ATOM 4767 C CA . ASN B 1 305 ? -8.64769 -37.52247 -37.45989 1.000 76.42000 278 ASN A CA 1
ATOM 4768 C C . ASN B 1 305 ? -9.84910 -37.62622 -36.52722 1.000 80.60140 278 ASN A C 1
ATOM 4769 O O . ASN B 1 305 ? -9.95176 -38.53971 -35.70392 1.000 82.88650 278 ASN A O 1
ATOM 4774 N N . TRP B 1 306 ? -10.76433 -36.67136 -36.66030 1.000 83.70266 279 TRP A N 1
ATOM 4775 C CA . TRP B 1 306 ? -11.91660 -36.58164 -35.78134 1.000 87.78973 279 TRP A CA 1
ATOM 4776 C C . TRP B 1 306 ? -13.19373 -36.79242 -36.58129 1.000 95.16334 279 TRP A C 1
ATOM 4777 O O . TRP B 1 306 ? -13.21174 -36.62723 -37.80431 1.000 94.51173 279 TRP A O 1
ATOM 4788 N N . ASP B 1 307 ? -14.26591 -37.12593 -35.85566 1.000 99.81348 280 ASP A N 1
ATOM 4789 C CA . ASP B 1 307 ? -15.64474 -37.08370 -36.33797 1.000 105.79062 280 ASP A CA 1
ATOM 4790 C C . ASP B 1 307 ? -16.56200 -37.79336 -35.35588 1.000 113.88971 280 ASP A C 1
ATOM 4791 O O . ASP B 1 307 ? -16.91234 -37.23454 -34.31170 1.000 111.47968 280 ASP A O 1
ATOM 4796 N N . LYS B 1 308 ? -16.95562 -39.02501 -35.68831 1.000 126.67692 281 LYS A N 1
ATOM 4797 C CA . LYS B 1 308 ? -17.91299 -39.79262 -34.89308 1.000 129.05240 281 LYS A CA 1
ATOM 4798 C C . LYS B 1 308 ? -19.21110 -39.02380 -34.68594 1.000 135.36371 281 LYS A C 1
ATOM 4799 O O . LYS B 1 308 ? -19.96632 -39.31031 -33.75134 1.000 142.87753 281 LYS A O 1
ATOM 4805 N N . ASN B 1 309 ? -19.46628 -38.02916 -35.53734 1.000 118.92141 282 ASN A N 1
ATOM 4806 C CA . ASN B 1 309 ? -20.55689 -37.07796 -35.34199 1.000 114.51740 282 ASN A CA 1
ATOM 4807 C C . ASN B 1 309 ? -20.48376 -36.42411 -33.96128 1.000 110.89491 282 ASN A C 1
ATOM 4808 O O . ASN B 1 309 ? -21.49291 -35.94723 -33.43263 1.000 109.05962 282 ASN A O 1
ATOM 4813 N N . ASP B 1 310 ? -19.28826 -36.39694 -33.37279 1.000 106.00963 283 ASP A N 1
ATOM 4814 C CA . ASP B 1 310 ? -19.08041 -35.84962 -32.03674 1.000 99.19474 283 ASP A CA 1
ATOM 4815 C C . ASP B 1 310 ? -19.11099 -34.32925 -32.11378 1.000 92.09102 283 ASP A C 1
ATOM 4816 O O . ASP B 1 310 ? -18.23853 -33.71207 -32.73289 1.000 88.65105 283 ASP A O 1
ATOM 4821 N N . VAL B 1 311 ? -20.11797 -33.72280 -31.48369 1.000 89.19267 284 VAL A N 1
ATOM 4822 C CA . VAL B 1 311 ? -20.21675 -32.26760 -31.47707 1.000 88.73935 284 VAL A CA 1
ATOM 4823 C C . VAL B 1 311 ? -19.01198 -31.65643 -30.77500 1.000 82.30381 284 VAL A C 1
ATOM 4824 O O . VAL B 1 311 ? -18.55972 -30.56326 -31.13674 1.000 79.84948 284 VAL A O 1
ATOM 4828 N N . TYR B 1 312 ? -18.48185 -32.34116 -29.75764 1.000 82.81635 285 TYR A N 1
ATOM 4829 C CA . TYR B 1 312 ? -17.34433 -31.81864 -29.00595 1.000 82.21685 285 TYR A CA 1
ATOM 4830 C C . TYR B 1 312 ? -16.06819 -31.84447 -29.83978 1.000 79.90747 285 TYR A C 1
ATOM 4831 O O . TYR B 1 312 ? -15.34598 -30.84365 -29.91779 1.000 76.86515 285 TYR A O 1
ATOM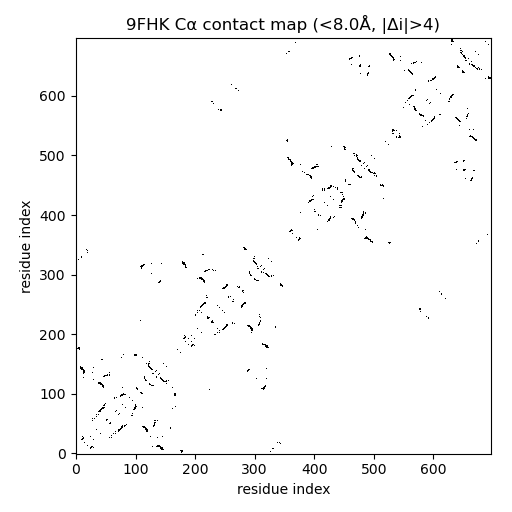 4840 N N . SER B 1 313 ? -15.76340 -32.99142 -30.45489 1.000 79.98004 286 SER A N 1
ATOM 4841 C CA . SER B 1 313 ? -14.55367 -33.10044 -31.26593 1.000 81.39445 286 SER A CA 1
ATOM 4842 C C . SER B 1 313 ? -14.60372 -32.16214 -32.46468 1.000 76.07004 286 SER A C 1
ATOM 4843 O O . SER B 1 313 ? -13.58120 -31.58475 -32.85386 1.000 72.54676 286 SER A O 1
ATOM 4846 N N . MET B 1 314 ? -15.78305 -32.00488 -33.07039 1.000 77.93429 287 MET A N 1
ATOM 4847 C CA . MET B 1 314 ? -15.91618 -31.07163 -34.18352 1.000 78.21542 287 MET A CA 1
ATOM 4848 C C . MET B 1 314 ? -15.72024 -29.63379 -33.72120 1.000 74.38032 287 MET A C 1
ATOM 4849 O O . MET B 1 314 ? -15.04921 -28.84674 -34.39807 1.000 70.41103 287 MET A O 1
ATOM 4854 N N . ALA B 1 315 ? -16.29492 -29.27368 -32.56976 1.000 74.13196 288 ALA A N 1
ATOM 4855 C CA . ALA B 1 315 ? -16.10884 -27.92572 -32.04123 1.000 71.68562 288 ALA A CA 1
ATOM 4856 C C . ALA B 1 315 ? -14.64458 -27.66007 -31.71622 1.000 67.22686 288 ALA A C 1
ATOM 4857 O O . ALA B 1 315 ? -14.13568 -26.55974 -31.96147 1.000 66.70484 288 ALA A O 1
ATOM 4859 N N . THR B 1 316 ? -13.95395 -28.65309 -31.15070 1.000 67.87714 289 THR A N 1
ATOM 4860 C CA . THR B 1 316 ? -12.52446 -28.50697 -30.89738 1.000 64.54330 289 THR A CA 1
ATOM 4861 C C . THR B 1 316 ? -11.75134 -28.36446 -32.20352 1.000 64.05161 289 THR A C 1
ATOM 4862 O O . THR B 1 316 ? -10.77729 -27.60580 -32.28018 1.000 61.54442 289 THR A O 1
ATOM 4866 N N . ALA B 1 317 ? -12.17843 -29.08250 -33.24539 1.000 66.61286 290 ALA A N 1
ATOM 4867 C CA . ALA B 1 317 ? -11.53407 -28.96530 -34.54987 1.000 66.24017 290 ALA A CA 1
ATOM 4868 C C . ALA B 1 317 ? -11.66674 -27.55317 -35.10735 1.000 64.82536 290 ALA A C 1
ATOM 4869 O O . ALA B 1 317 ? -10.69324 -26.97610 -35.60561 1.000 63.68632 290 ALA A O 1
ATOM 4871 N N . ARG B 1 318 ? -12.87173 -26.98085 -35.03767 1.000 64.41440 291 ARG A N 1
ATOM 4872 C CA . ARG B 1 318 ? -13.06812 -25.61804 -35.52346 1.000 64.56406 291 ARG A CA 1
ATOM 4873 C C . ARG B 1 318 ? -12.28491 -24.61639 -34.68556 1.000 64.29151 291 ARG A C 1
ATOM 4874 O O . ARG B 1 318 ? -11.78233 -23.61663 -35.21221 1.000 63.19517 291 ARG A O 1
ATOM 4882 N N . SER B 1 319 ? -12.17733 -24.86343 -33.37797 1.000 59.42393 292 SER A N 1
ATOM 4883 C CA . SER B 1 319 ? -11.40250 -23.97275 -32.52127 1.000 64.25100 292 SER A CA 1
ATOM 4884 C C . SER B 1 319 ? -9.91996 -24.03215 -32.86683 1.000 63.32868 292 SER A C 1
ATOM 4885 O O . SER B 1 319 ? -9.25570 -22.99275 -32.95453 1.000 65.05565 292 SER A O 1
ATOM 4888 N N . LEU B 1 320 ? -9.38441 -25.24026 -33.06384 1.000 61.56224 293 LEU A N 1
ATOM 4889 C CA . LEU B 1 320 ? -7.98186 -25.37704 -33.44456 1.000 62.69604 293 LEU A CA 1
ATOM 4890 C C . LEU B 1 320 ? -7.72124 -24.76852 -34.81681 1.000 65.74828 293 LEU A C 1
ATOM 4891 O O . LEU B 1 320 ? -6.68446 -24.13133 -35.03435 1.000 66.66771 293 LEU A O 1
ATOM 4896 N N . ASP B 1 321 ? -8.64681 -24.96385 -35.75936 1.000 64.86801 294 ASP A N 1
ATOM 4897 C CA . ASP B 1 321 ? -8.50303 -24.34922 -37.07450 1.000 72.50184 294 ASP A CA 1
ATOM 4898 C C . ASP B 1 321 ? -8.56697 -22.83082 -36.98518 1.000 71.72426 294 ASP A C 1
ATOM 4899 O O . ASP B 1 321 ? -7.89267 -22.13319 -37.75203 1.000 76.72239 294 ASP A O 1
ATOM 4904 N N . ALA B 1 322 ? -9.37305 -22.30217 -36.06090 1.000 67.86087 295 ALA A N 1
ATOM 4905 C CA . ALA B 1 322 ? -9.39915 -20.86163 -35.83697 1.000 71.74401 295 ALA A CA 1
ATOM 4906 C C . ALA B 1 322 ? -8.07074 -20.35596 -35.29126 1.000 73.47868 295 ALA A C 1
ATOM 4907 O O . ALA B 1 322 ? -7.65958 -19.23414 -35.60620 1.000 76.79156 295 ALA A O 1
ATOM 4909 N N . LEU B 1 323 ? -7.39146 -21.16033 -34.47089 1.000 69.73080 296 LEU A N 1
ATOM 4910 C CA . LEU B 1 323 ? -6.09172 -20.76415 -33.94314 1.000 71.34775 296 LEU A CA 1
ATOM 4911 C C . LEU B 1 323 ? -4.97971 -20.87406 -34.97747 1.000 76.62366 296 LEU A C 1
ATOM 4912 O O . LEU B 1 323 ? -3.96001 -20.18923 -34.84435 1.000 80.68523 296 LEU A O 1
ATOM 4917 N N . CYS B 1 324 ? -5.14635 -21.71917 -35.99721 1.000 75.14841 297 CYS A N 1
ATOM 4918 C CA . CYS B 1 324 ? -4.09597 -21.89676 -36.99265 1.000 79.73454 297 CYS A CA 1
ATOM 4919 C C . CYS B 1 324 ? -3.95985 -20.69592 -37.91908 1.000 88.26555 297 CYS A C 1
ATOM 4920 O O . CYS B 1 324 ? -2.92433 -20.55230 -38.57793 1.000 90.75674 297 CYS A O 1
ATOM 4923 N N . VAL B 1 325 ? -4.97675 -19.83653 -37.98934 1.000 99.88654 298 VAL A N 1
ATOM 4924 C CA . VAL B 1 325 ? -4.96623 -18.74022 -38.95110 1.000 94.80453 298 VAL A CA 1
ATOM 4925 C C . VAL B 1 325 ? -4.32351 -17.46637 -38.41028 1.000 97.04028 298 VAL A C 1
ATOM 4926 O O . VAL B 1 325 ? -3.97921 -16.57743 -39.20217 1.000 106.44972 298 VAL A O 1
ATOM 4930 N N . GLN B 1 326 ? -4.15200 -17.34558 -37.09091 1.000 89.94682 299 GLN A N 1
ATOM 4931 C CA . GLN B 1 326 ? -3.65099 -16.10916 -36.50485 1.000 90.42367 299 GLN A CA 1
ATOM 4932 C C . GLN B 1 326 ? -2.50771 -16.28066 -35.51356 1.000 90.68029 299 GLN A C 1
ATOM 4933 O O . GLN B 1 326 ? -1.88965 -15.27526 -35.14640 1.000 87.76446 299 GLN A O 1
ATOM 4939 N N . ASN B 1 327 ? -2.20151 -17.49618 -35.07363 1.000 91.77241 300 ASN A N 1
ATOM 4940 C CA . ASN B 1 327 ? -1.16443 -17.73150 -34.07967 1.000 93.11105 300 ASN A CA 1
ATOM 4941 C C . ASN B 1 327 ? -0.11492 -18.69051 -34.62571 1.000 99.14946 300 ASN A C 1
ATOM 4942 O O . ASN B 1 327 ? -0.28534 -19.30485 -35.68223 1.000 96.80202 300 ASN A O 1
ATOM 4947 N N . ASP B 1 328 ? 0.98879 -18.81053 -33.88531 1.000 119.47920 301 ASP A N 1
ATOM 4948 C CA . ASP B 1 328 ? 2.05353 -19.73644 -34.25238 1.000 116.05409 301 ASP A CA 1
ATOM 4949 C C . ASP B 1 328 ? 1.69063 -21.14039 -33.78897 1.000 122.23857 301 ASP A C 1
ATOM 4950 O O . ASP B 1 328 ? 2.47959 -21.81135 -33.11524 1.000 114.19219 301 ASP A O 1
ATOM 4955 N N . LEU B 1 329 ? 0.48923 -21.58333 -34.14736 1.000 92.20720 302 LEU A N 1
ATOM 4956 C CA . LEU B 1 329 ? -0.00838 -22.91124 -33.82078 1.000 79.58152 302 LEU A CA 1
ATOM 4957 C C . LEU B 1 329 ? -0.37894 -23.60658 -35.12078 1.000 74.05302 302 LEU A C 1
ATOM 4958 O O . LEU B 1 329 ? -1.25958 -23.13747 -35.84956 1.000 73.14959 302 LEU A O 1
ATOM 4963 N N . SER B 1 330 ? 0.28812 -24.71776 -35.40861 1.000 67.46390 303 SER A N 1
ATOM 4964 C CA . SER B 1 330 ? 0.03063 -25.49535 -36.60943 1.000 63.77709 303 SER A CA 1
ATOM 4965 C C . SER B 1 330 ? -0.45589 -26.87875 -36.20975 1.000 61.46973 303 SER A C 1
ATOM 4966 O O . SER B 1 330 ? 0.08713 -27.49600 -35.28774 1.000 60.14645 303 SER A O 1
ATOM 4969 N N . VAL B 1 331 ? -1.48541 -27.35887 -36.90011 1.000 61.51525 304 VAL A N 1
ATOM 4970 C CA . VAL B 1 331 ? -2.08037 -28.65956 -36.62557 1.000 60.17794 304 VAL A CA 1
ATOM 4971 C C . VAL B 1 331 ? -2.07659 -29.47533 -37.90845 1.000 63.09874 304 VAL A C 1
ATOM 4972 O O . VAL B 1 331 ? -2.57374 -29.01754 -38.94423 1.000 63.11420 304 VAL A O 1
ATOM 4976 N N . LYS B 1 332 ? -1.51134 -30.67585 -37.83810 1.000 58.91902 305 LYS A N 1
ATOM 4977 C CA . LYS B 1 332 ? -1.58770 -31.64519 -38.91717 1.000 62.55220 305 LYS A CA 1
ATOM 4978 C C . LYS B 1 332 ? -2.29010 -32.89512 -38.40972 1.000 60.59902 305 LYS A C 1
ATOM 4979 O O . LYS B 1 332 ? -2.22474 -33.22663 -37.22229 1.000 59.10163 305 LYS A O 1
ATOM 4985 N N . VAL B 1 333 ? -2.96302 -33.58631 -39.32180 1.000 58.04434 306 VAL A N 1
ATOM 4986 C CA . VAL B 1 333 ? -3.81668 -34.71564 -38.98368 1.000 61.46024 306 VAL A CA 1
ATOM 4987 C C . VAL B 1 333 ? -3.30601 -35.95650 -39.70051 1.000 66.67026 306 VAL A C 1
ATOM 4988 O O . VAL B 1 333 ? -2.87769 -35.88504 -40.85778 1.000 62.36827 306 VAL A O 1
ATOM 4992 N N . PHE B 1 334 ? -3.35095 -37.09344 -39.00943 1.000 63.68946 307 PHE A N 1
ATOM 4993 C CA . PHE B 1 334 ? -3.03790 -38.38146 -39.60484 1.000 65.15514 307 PHE A CA 1
ATOM 4994 C C . PHE B 1 334 ? -4.26649 -39.27957 -39.55771 1.000 68.68826 307 PHE A C 1
ATOM 4995 O O . PHE B 1 334 ? -5.06692 -39.21990 -38.61920 1.000 65.04444 307 PHE A O 1
ATOM 5003 N N . THR B 1 335 ? -4.41014 -40.10934 -40.59063 1.000 69.84805 308 THR A N 1
ATOM 5004 C CA . THR B 1 335 ? -5.49214 -41.08082 -40.66635 1.000 74.25228 308 THR A CA 1
ATOM 5005 C C . THR B 1 335 ? -5.03164 -42.49835 -40.35918 1.000 74.65109 308 THR A C 1
ATOM 5006 O O . THR B 1 335 ? -5.86157 -43.34252 -40.00192 1.000 82.10666 308 THR A O 1
ATOM 5010 N N . ILE B 1 336 ? -3.73056 -42.77035 -40.48607 1.000 69.36035 309 ILE A N 1
ATOM 5011 C CA . ILE B 1 336 ? -3.20418 -44.08999 -40.17705 1.000 69.41339 309 ILE A CA 1
ATOM 5012 C C . ILE B 1 336 ? -3.44183 -44.42994 -38.70657 1.000 70.22034 309 ILE A C 1
ATOM 5013 O O . ILE B 1 336 ? -3.62203 -43.55283 -37.85185 1.000 67.81461 309 ILE A O 1
ATOM 5018 N N . GLN B 1 337 ? -3.43277 -45.72838 -38.41244 1.000 65.32095 310 GLN A N 1
ATOM 5019 C CA . GLN B 1 337 ? -3.46682 -46.18040 -37.02764 1.000 70.75456 310 GLN A CA 1
ATOM 5020 C C . GLN B 1 337 ? -2.12876 -45.87443 -36.36806 1.000 64.50490 310 GLN A C 1
ATOM 5021 O O . GLN B 1 337 ? -1.08262 -46.35763 -36.81403 1.000 71.12574 310 GLN A O 1
ATOM 5027 N N . ASN B 1 338 ? -2.16196 -45.07463 -35.30581 1.000 60.69907 311 ASN A N 1
ATOM 5028 C CA . ASN B 1 338 ? -0.94151 -44.55215 -34.70246 1.000 57.32227 311 ASN A CA 1
ATOM 5029 C C . ASN B 1 338 ? -1.14843 -44.44147 -33.20133 1.000 57.74116 311 ASN A C 1
ATOM 5030 O O . ASN B 1 338 ? -2.02110 -43.69425 -32.74826 1.000 52.49202 311 ASN A O 1
ATOM 5035 N N . ASN B 1 339 ? -0.35299 -45.18703 -32.43788 1.000 54.68113 312 ASN A N 1
ATOM 5036 C CA . ASN B 1 339 ? -0.39361 -45.13787 -30.98312 1.000 53.11607 312 ASN A CA 1
ATOM 5037 C C . ASN B 1 339 ? 0.62020 -44.16682 -30.39340 1.000 51.11192 312 ASN A C 1
ATOM 5038 O O . ASN B 1 339 ? 0.70058 -44.05554 -29.16680 1.000 52.72253 312 ASN A O 1
ATOM 5043 N N . THR B 1 340 ? 1.38508 -43.46560 -31.23041 1.000 52.35521 313 THR A N 1
ATOM 5044 C CA . THR B 1 340 ? 2.44783 -42.59405 -30.74177 1.000 48.32643 313 THR A CA 1
ATOM 5045 C C . THR B 1 340 ? 1.89564 -41.52646 -29.80396 1.000 48.63514 313 THR A C 1
ATOM 5046 O O . THR B 1 340 ? 0.96199 -40.79663 -30.15018 1.000 45.74990 313 THR A O 1
ATOM 5050 N N . LYS B 1 341 ? 2.47224 -41.44972 -28.60667 1.000 45.85939 314 LYS A N 1
ATOM 5051 C CA . LYS B 1 341 ? 2.16089 -40.41298 -27.62448 1.000 47.47603 314 LYS A CA 1
ATOM 5052 C C . LYS B 1 341 ? 3.47939 -39.72841 -27.28059 1.000 44.37245 314 LYS A C 1
ATOM 5053 O O . LYS B 1 341 ? 4.24417 -40.22173 -26.44576 1.000 45.12301 314 LYS A O 1
ATOM 5059 N N . LEU B 1 342 ? 3.74315 -38.59450 -27.92466 1.000 45.85535 315 LEU A N 1
ATOM 5060 C CA . LEU B 1 342 ? 5.04348 -37.94436 -27.86915 1.000 45.61908 315 LEU A CA 1
ATOM 5061 C C . LEU B 1 342 ? 4.87687 -36.46658 -27.55140 1.000 42.14293 315 LEU A C 1
ATOM 5062 O O . LEU B 1 342 ? 3.98170 -35.80291 -28.08356 1.000 46.63974 315 LEU A O 1
ATOM 5067 N N . LEU B 1 343 ? 5.74884 -35.95833 -26.68278 1.000 44.86881 316 LEU A N 1
ATOM 5068 C CA . LEU B 1 343 ? 5.77963 -34.54616 -26.32681 1.000 43.55651 316 LEU A CA 1
ATOM 5069 C C . LEU B 1 343 ? 7.22824 -34.09953 -26.22430 1.000 41.10453 316 LEU A C 1
ATOM 5070 O O . LEU B 1 343 ? 8.03769 -34.76287 -25.57007 1.000 45.17229 316 LEU A O 1
ATOM 5075 N N . ILE B 1 344 ? 7.55202 -32.98282 -26.87277 1.000 42.67503 317 ILE A N 1
ATOM 5076 C CA . ILE B 1 344 ? 8.89506 -32.41577 -26.85330 1.000 45.03833 317 ILE A CA 1
ATOM 5077 C C . ILE B 1 344 ? 8.77861 -30.92660 -26.56271 1.000 46.90174 317 ILE A C 1
ATOM 5078 O O . ILE B 1 344 ? 8.00165 -30.22176 -27.21659 1.000 48.60118 317 ILE A O 1
ATOM 5083 N N . VAL B 1 345 ? 9.54861 -30.45023 -25.58729 1.000 46.35623 318 VAL A N 1
ATOM 5084 C CA . VAL B 1 345 ? 9.48247 -29.06733 -25.12769 1.000 49.16350 318 VAL A CA 1
ATOM 5085 C C . VAL B 1 345 ? 10.85260 -28.42962 -25.30969 1.000 52.02280 318 VAL A C 1
ATOM 5086 O O . VAL B 1 345 ? 11.84866 -28.91943 -24.76191 1.000 50.60897 318 VAL A O 1
ATOM 5090 N N . ASP B 1 346 ? 10.89708 -27.33607 -26.07481 1.000 50.44260 319 ASP A N 1
ATOM 5091 C CA . ASP B 1 346 ? 12.09216 -26.50524 -26.24615 1.000 54.27021 319 ASP A CA 1
ATOM 5092 C C . ASP B 1 346 ? 13.30324 -27.30652 -26.71902 1.000 57.34712 319 ASP A C 1
ATOM 5093 O O . ASP B 1 346 ? 14.44661 -26.89257 -26.49805 1.000 61.63626 319 ASP A O 1
ATOM 5098 N N . ASP B 1 347 ? 13.06853 -28.44636 -27.37464 1.000 53.34397 320 ASP A N 1
ATOM 5099 C CA . ASP B 1 347 ? 14.13970 -29.33584 -27.83278 1.000 56.18184 320 ASP A CA 1
ATOM 5100 C C . ASP B 1 347 ? 15.08909 -29.70809 -26.69490 1.000 58.22409 320 ASP A C 1
ATOM 5101 O O . ASP B 1 347 ? 16.28183 -29.93751 -26.90973 1.000 60.77435 320 ASP A O 1
ATOM 5106 N N . GLU B 1 348 ? 14.56025 -29.76960 -25.47041 1.000 57.04049 321 GLU A N 1
ATOM 5107 C CA . GLU B 1 348 ? 15.35427 -30.14691 -24.30986 1.000 58.19366 321 GLU A CA 1
ATOM 5108 C C . GLU B 1 348 ? 14.61943 -31.06591 -23.34412 1.000 55.35475 321 GLU A C 1
ATOM 5109 O O . GLU B 1 348 ? 15.19958 -31.44382 -22.32139 1.000 54.00309 321 GLU A O 1
ATOM 5115 N N . TYR B 1 349 ? 13.37532 -31.43927 -23.63089 1.000 51.51989 322 TYR A N 1
ATOM 5116 C CA . TYR B 1 349 ? 12.62032 -32.35029 -22.78457 1.000 49.61067 322 TYR A CA 1
ATOM 5117 C C . TYR B 1 349 ? 11.73012 -33.20619 -23.67093 1.000 47.71212 322 TYR A C 1
ATOM 5118 O O . TYR B 1 349 ? 11.09831 -32.69553 -24.59841 1.000 47.79651 322 TYR A O 1
ATOM 5127 N N . VAL B 1 350 ? 11.69008 -34.50580 -23.38588 1.000 43.39846 323 VAL A N 1
ATOM 5128 C CA . VAL B 1 350 ? 10.89244 -35.45638 -24.15014 1.000 44.00225 323 VAL A CA 1
ATOM 5129 C C . VAL B 1 350 ? 9.99950 -36.23300 -23.19174 1.000 47.75557 323 VAL A C 1
ATOM 5130 O O . VAL B 1 350 ? 10.41225 -36.57287 -22.07659 1.000 44.86896 323 VAL A O 1
ATOM 5134 N N . HIS B 1 351 ? 8.76539 -36.49269 -23.62210 1.000 44.75006 324 HIS A N 1
ATOM 5135 C CA . HIS B 1 351 ? 7.78121 -37.21477 -22.82614 1.000 43.61202 324 HIS A CA 1
ATOM 5136 C C . HIS B 1 351 ? 7.10841 -38.24379 -23.72033 1.000 43.82926 324 HIS A C 1
ATOM 5137 O O . HIS B 1 351 ? 6.43637 -37.87987 -24.69059 1.000 41.80341 324 HIS A O 1
ATOM 5144 N N . ILE B 1 352 ? 7.28832 -39.52084 -23.39450 1.000 40.42108 325 ILE A N 1
ATOM 5145 C CA . ILE B 1 352 ? 6.71434 -40.62755 -24.15047 1.000 45.69840 325 ILE A CA 1
ATOM 5146 C C . ILE B 1 352 ? 5.87997 -41.46509 -23.19378 1.000 43.60312 325 ILE A C 1
ATOM 5147 O O . ILE B 1 352 ? 6.35302 -41.83607 -22.11314 1.000 48.36751 325 ILE A O 1
ATOM 5152 N N . THR B 1 353 ? 4.64280 -41.75845 -23.58632 1.000 43.19418 326 THR A N 1
ATOM 5153 C CA . THR B 1 353 ? 3.71187 -42.45045 -22.70820 1.000 43.78254 326 THR A CA 1
ATOM 5154 C C . THR B 1 353 ? 2.76176 -43.29611 -23.54531 1.000 47.53520 326 THR A C 1
ATOM 5155 O O . THR B 1 353 ? 2.87378 -43.37011 -24.77233 1.000 49.10204 326 THR A O 1
ATOM 5159 N N . SER B 1 354 ? 1.82306 -43.94899 -22.86007 1.000 43.78394 327 SER A N 1
ATOM 5160 C CA . SER B 1 354 ? 0.74951 -44.68422 -23.50874 1.000 46.57677 327 SER A CA 1
ATOM 5161 C C . SER B 1 354 ? -0.59954 -43.99031 -23.39943 1.000 47.81588 327 SER A C 1
ATOM 5162 O O . SER B 1 354 ? -1.54444 -44.39924 -24.08267 1.000 48.11549 327 SER A O 1
ATOM 5165 N N . ALA B 1 355 ? -0.71494 -42.96115 -22.56720 1.000 44.72940 328 ALA A N 1
ATOM 5166 C CA . ALA B 1 355 ? -1.97110 -42.25614 -22.37341 1.000 44.86984 328 ALA A CA 1
ATOM 5167 C C . ALA B 1 355 ? -2.10661 -41.10002 -23.35471 1.000 44.71227 328 ALA A C 1
ATOM 5168 O O . ALA B 1 355 ? -1.11583 -40.54633 -23.83830 1.000 47.81263 328 ALA A O 1
ATOM 5170 N N . ASN B 1 356 ? -3.35190 -40.74035 -23.64295 1.000 46.00597 329 ASN A N 1
ATOM 5171 C CA . ASN B 1 356 ? -3.64931 -39.56664 -24.44674 1.000 48.84921 329 ASN A CA 1
ATOM 5172 C C . ASN B 1 356 ? -3.87261 -38.36398 -23.53834 1.000 48.91919 329 ASN A C 1
ATOM 5173 O O . ASN B 1 356 ? -4.39177 -38.49021 -22.42651 1.000 47.79585 329 ASN A O 1
ATOM 5178 N N . PHE B 1 357 ? -3.47232 -37.18816 -24.02364 1.000 48.47286 330 PHE A N 1
ATOM 5179 C CA . PHE B 1 357 ? -3.61425 -35.94551 -23.26399 1.000 47.58576 330 PHE A CA 1
ATOM 5180 C C . PHE B 1 357 ? -5.08645 -35.54078 -23.23455 1.000 49.19097 330 PHE A C 1
ATOM 5181 O O . PHE B 1 357 ? -5.53475 -34.63673 -23.94334 1.000 50.45257 330 PHE A O 1
ATOM 5189 N N . ASP B 1 358 ? -5.85476 -36.22818 -22.39059 1.000 46.21632 331 ASP A N 1
ATOM 5190 C CA . ASP B 1 358 ? -7.24380 -35.86907 -22.14512 1.000 48.81273 331 ASP A CA 1
ATOM 5191 C C . ASP B 1 358 ? -7.58792 -36.14722 -20.68703 1.000 50.39245 331 ASP A C 1
ATOM 5192 O O . ASP B 1 358 ? -6.79308 -36.71347 -19.93194 1.000 46.02163 331 ASP A O 1
ATOM 5197 N N . GLY B 1 359 ? -8.79802 -35.74110 -20.29794 1.000 49.07346 332 GLY A N 1
ATOM 5198 C CA . GLY B 1 359 ? -9.18629 -35.83269 -18.89955 1.000 51.41248 332 GLY A CA 1
ATOM 5199 C C . GLY B 1 359 ? -9.45298 -37.25175 -18.43456 1.000 53.19414 332 GLY A C 1
ATOM 5200 O O . GLY B 1 359 ? -9.16576 -37.59883 -17.28649 1.000 53.96372 332 GLY A O 1
ATOM 5201 N N . THR B 1 360 ? -10.01506 -38.08726 -19.31026 1.000 54.18853 333 THR A N 1
ATOM 5202 C CA . THR B 1 360 ? -10.30368 -39.47080 -18.94042 1.000 54.22066 333 THR A CA 1
ATOM 5203 C C . THR B 1 360 ? -9.03370 -40.20795 -18.53067 1.000 53.60541 333 THR A C 1
ATOM 5204 O O . THR B 1 360 ? -9.00326 -40.89597 -17.50329 1.000 52.18957 333 THR A O 1
ATOM 5208 N N . HIS B 1 361 ? -7.97150 -40.07450 -19.32732 1.000 49.93051 334 HIS A N 1
ATOM 5209 C CA . HIS B 1 361 ? -6.71714 -40.75146 -19.01419 1.000 51.10588 334 HIS A CA 1
ATOM 5210 C C . HIS B 1 361 ? -6.08357 -40.19166 -17.74480 1.000 51.09769 334 HIS A C 1
ATOM 5211 O O . HIS B 1 361 ? -5.78891 -40.93844 -16.80425 1.000 52.48930 334 HIS A O 1
ATOM 5218 N N . TYR B 1 362 ? -5.87195 -38.87903 -17.69667 1.000 47.78547 335 TYR A N 1
ATOM 5219 C CA . TYR B 1 362 ? -5.08893 -38.25677 -16.63588 1.000 50.55000 335 TYR A CA 1
ATOM 5220 C C . TYR B 1 362 ? -5.88258 -38.00344 -15.35724 1.000 51.39553 335 TYR A C 1
ATOM 5221 O O . TYR B 1 362 ? -5.36218 -37.34957 -14.44738 1.000 52.36639 335 TYR A O 1
ATOM 5230 N N . GLN B 1 363 ? -7.11915 -38.49260 -15.26547 1.000 53.07644 336 GLN A N 1
ATOM 5231 C CA . GLN B 1 363 ? -7.86482 -38.47745 -14.01652 1.000 53.45407 336 GLN A CA 1
ATOM 5232 C C . GLN B 1 363 ? -8.23597 -39.86160 -13.50505 1.000 53.25324 336 GLN A C 1
ATOM 5233 O O . GLN B 1 363 ? -8.63970 -39.97899 -12.34187 1.000 53.29879 336 GLN A O 1
ATOM 5239 N N . ASN B 1 364 ? -8.11784 -40.90566 -14.32772 1.000 53.23810 337 ASN A N 1
ATOM 5240 C CA . ASN B 1 364 ? -8.58967 -42.22833 -13.93708 1.000 53.02397 337 ASN A CA 1
ATOM 5241 C C . ASN B 1 364 ? -7.60682 -43.34165 -14.28402 1.000 54.74347 337 ASN A C 1
ATOM 5242 O O . ASN B 1 364 ? -7.40457 -44.25945 -13.48398 1.000 54.29077 337 ASN A O 1
ATOM 5247 N N . HIS B 1 365 ? -6.98698 -43.27355 -15.45902 1.000 50.31350 338 HIS A N 1
ATOM 5248 C CA . HIS B 1 365 ? -6.28683 -44.43000 -16.00163 1.000 52.31001 338 HIS A CA 1
ATOM 5249 C C . HIS B 1 365 ? -4.92366 -44.62050 -15.34668 1.000 51.21143 338 HIS A C 1
ATOM 5250 O O . HIS B 1 365 ? -4.29931 -43.67289 -14.86098 1.000 49.45352 338 HIS A O 1
ATOM 5257 N N . GLY B 1 366 ? -4.46769 -45.87172 -15.34078 1.000 49.96160 339 GLY A N 1
ATOM 5258 C CA . GLY B 1 366 ? -3.19007 -46.23277 -14.75764 1.000 49.39835 339 GLY A CA 1
ATOM 5259 C C . GLY B 1 366 ? -2.11327 -46.47739 -15.79346 1.000 52.62671 339 GLY A C 1
ATOM 5260 O O . GLY B 1 366 ? -2.21268 -47.41739 -16.58792 1.000 50.48329 339 GLY A O 1
ATOM 5261 N N . PHE B 1 367 ? -1.07862 -45.64036 -15.79937 1.000 48.80311 340 PHE A N 1
ATOM 5262 C CA . PHE B 1 367 ? -0.01532 -45.76134 -16.78438 1.000 51.30805 340 PHE A CA 1
ATOM 5263 C C . PHE B 1 367 ? 1.27762 -45.19940 -16.21319 1.000 49.29806 340 PHE A C 1
ATOM 5264 O O . PHE B 1 367 ? 1.27393 -44.42310 -15.25387 1.000 49.95924 340 PHE A O 1
ATOM 5272 N N . VAL B 1 368 ? 2.38883 -45.60823 -16.82082 1.000 49.12736 341 VAL A N 1
ATOM 5273 C CA . VAL B 1 368 ? 3.71521 -45.09178 -16.50480 1.000 47.55605 341 VAL A CA 1
ATOM 5274 C C . VAL B 1 368 ? 4.21427 -44.32199 -17.71801 1.000 47.14298 341 VAL A C 1
ATOM 5275 O O . VAL B 1 368 ? 4.10241 -44.80225 -18.85260 1.000 46.38940 341 VAL A O 1
ATOM 5279 N N . SER B 1 369 ? 4.76782 -43.13605 -17.48244 1.000 42.79019 342 SER A N 1
ATOM 5280 C CA . SER B 1 369 ? 5.21690 -42.25672 -18.55174 1.000 47.36805 342 SER A CA 1
ATOM 5281 C C . SER B 1 369 ? 6.72589 -42.07101 -18.48502 1.000 47.77929 342 SER A C 1
ATOM 5282 O O . SER B 1 369 ? 7.29803 -41.91899 -17.40060 1.000 45.85610 342 SER A O 1
ATOM 5285 N N . PHE B 1 370 ? 7.36234 -42.08709 -19.65358 1.000 46.49905 343 PHE A N 1
ATOM 5286 C CA . PHE B 1 370 ? 8.80502 -41.92108 -19.76190 1.000 44.38750 343 PHE A CA 1
ATOM 5287 C C . PHE B 1 370 ? 9.14419 -40.44451 -19.92275 1.000 45.05646 343 PHE A C 1
ATOM 5288 O O . PHE B 1 370 ? 8.52898 -39.74344 -20.73241 1.000 46.21071 343 PHE A O 1
ATOM 5296 N N . ASN B 1 371 ? 10.12372 -39.97924 -19.15158 1.000 42.69934 344 ASN A N 1
ATOM 5297 C CA . ASN B 1 371 ? 10.58074 -38.59783 -19.19554 1.000 41.95934 344 ASN A CA 1
ATOM 5298 C C . ASN B 1 371 ? 12.09559 -38.57543 -19.31990 1.000 44.97717 344 ASN A C 1
ATOM 5299 O O . ASN B 1 371 ? 12.78536 -39.40816 -18.72420 1.000 45.73374 344 ASN A O 1
ATOM 5304 N N . SER B 1 372 ? 12.61281 -37.62246 -20.09227 1.000 42.84344 345 SER A N 1
ATOM 5305 C CA . SER B 1 372 ? 14.05419 -37.47445 -20.22186 1.000 44.11035 345 SER A CA 1
ATOM 5306 C C . SER B 1 372 ? 14.40917 -36.03974 -20.58150 1.000 45.44160 345 SER A C 1
ATOM 5307 O O . SER B 1 372 ? 13.70482 -35.39217 -21.36074 1.000 46.03180 345 SER A O 1
ATOM 5310 N N . ILE B 1 373 ? 15.50591 -35.55373 -20.00175 1.000 48.48479 346 ILE A N 1
ATOM 5311 C CA . ILE B 1 373 ? 16.11248 -34.28419 -20.37945 1.000 47.14162 346 ILE A CA 1
ATOM 5312 C C . ILE B 1 373 ? 17.49589 -34.48595 -20.98280 1.000 51.36695 346 ILE A C 1
ATOM 5313 O O . ILE B 1 373 ? 18.22550 -33.51144 -21.19703 1.000 51.29355 346 ILE A O 1
ATOM 5318 N N . ASP B 1 374 ? 17.87910 -35.73223 -21.25294 1.000 50.87175 347 ASP A N 1
ATOM 5319 C CA . ASP B 1 374 ? 19.14295 -36.01016 -21.92158 1.000 54.89791 347 ASP A CA 1
ATOM 5320 C C . ASP B 1 374 ? 19.11093 -35.44825 -23.33626 1.000 56.44972 347 ASP A C 1
ATOM 5321 O O . ASP B 1 374 ? 18.23506 -35.80086 -24.13178 1.000 55.92909 347 ASP A O 1
ATOM 5326 N N . LYS B 1 375 ? 20.07400 -34.57727 -23.64928 1.000 57.85517 348 LYS A N 1
ATOM 5327 C CA . LYS B 1 375 ? 20.03138 -33.84902 -24.91463 1.000 62.22316 348 LYS A CA 1
ATOM 5328 C C . LYS B 1 375 ? 20.09694 -34.79047 -26.11140 1.000 60.08534 348 LYS A C 1
ATOM 5329 O O . LYS B 1 375 ? 19.44290 -34.54985 -27.13298 1.000 62.43883 348 LYS A O 1
ATOM 5335 N N . GLN B 1 376 ? 20.87944 -35.86600 -26.00841 1.000 60.02129 349 GLN A N 1
ATOM 5336 C CA . GLN B 1 376 ? 20.99813 -36.79852 -27.12564 1.000 62.37879 349 GLN A CA 1
ATOM 5337 C C . GLN B 1 376 ? 19.68414 -37.53121 -27.37044 1.000 59.82652 349 GLN A C 1
ATOM 5338 O O . GLN B 1 376 ? 19.23603 -37.65600 -28.51622 1.000 58.98841 349 GLN A O 1
ATOM 5344 N N . LEU B 1 377 ? 19.05490 -38.03173 -26.30439 1.000 57.50939 350 LEU A N 1
ATOM 5345 C CA . LEU B 1 377 ? 17.78168 -38.72756 -26.46282 1.000 57.15362 350 LEU A CA 1
ATOM 5346 C C . LEU B 1 377 ? 16.68536 -37.77489 -26.92414 1.000 56.38561 350 LEU A C 1
ATOM 5347 O O . LEU B 1 377 ? 15.80752 -38.16158 -27.70537 1.000 54.34874 350 LEU A O 1
ATOM 5352 N N . VAL B 1 378 ? 16.71387 -36.52913 -26.44479 1.000 55.45220 351 VAL A N 1
ATOM 5353 C CA . VAL B 1 378 ? 15.73802 -35.54034 -26.89171 1.000 57.30118 351 VAL A CA 1
ATOM 5354 C C . VAL B 1 378 ? 15.94159 -35.21929 -28.36760 1.000 55.19437 351 VAL A C 1
ATOM 5355 O O . VAL B 1 378 ? 14.97432 -35.08396 -29.12682 1.000 55.81704 351 VAL A O 1
ATOM 5359 N N . SER B 1 379 ? 17.19994 -35.10290 -28.80018 1.000 55.71719 352 SER A N 1
ATOM 5360 C CA . SER B 1 379 ? 17.47712 -34.81696 -30.20467 1.000 56.08483 352 SER A CA 1
ATOM 5361 C C . SER B 1 379 ? 17.01808 -35.96107 -31.09955 1.000 55.20976 352 SER A C 1
ATOM 5362 O O . SER B 1 379 ? 16.55154 -35.73271 -32.22261 1.000 60.31312 352 SER A O 1
ATOM 5365 N N . GLU B 1 380 ? 17.14865 -37.20162 -30.62177 1.000 56.30887 353 GLU A N 1
ATOM 5366 C CA . GLU B 1 380 ? 16.64452 -38.33986 -31.38302 1.000 56.04698 353 GLU A CA 1
ATOM 5367 C C . GLU B 1 380 ? 15.12625 -38.29342 -31.50242 1.000 56.88523 353 GLU A C 1
ATOM 5368 O O . GLU B 1 380 ? 14.57232 -38.55336 -32.57739 1.000 54.75062 353 GLU A O 1
ATOM 5374 N N . ALA B 1 381 ? 14.43549 -37.96353 -30.40790 1.000 51.91729 354 ALA A N 1
ATOM 5375 C CA . ALA B 1 381 ? 12.98393 -37.82458 -30.46576 1.000 53.07232 354 ALA A CA 1
ATOM 5376 C C . ALA B 1 381 ? 12.57415 -36.64427 -31.33782 1.000 51.55036 354 ALA A C 1
ATOM 5377 O O . ALA B 1 381 ? 11.54100 -36.69620 -32.01538 1.000 51.73423 354 ALA A O 1
ATOM 5379 N N . LYS B 1 382 ? 13.36460 -35.56769 -31.32646 1.000 51.96118 355 LYS A N 1
ATOM 5380 C CA . LYS B 1 382 ? 13.05460 -34.41670 -32.16921 1.000 54.05620 355 LYS A CA 1
ATOM 5381 C C . LYS B 1 382 ? 13.14118 -34.78233 -33.64462 1.000 55.35502 355 LYS A C 1
ATOM 5382 O O . LYS B 1 382 ? 12.30934 -34.34696 -34.44909 1.000 55.84301 355 LYS A O 1
ATOM 5388 N N . LYS B 1 383 ? 14.13017 -35.59791 -34.01711 1.000 55.78171 356 LYS A N 1
ATOM 5389 C CA . LYS B 1 383 ? 14.22027 -36.05461 -35.39939 1.000 59.62139 356 LYS A CA 1
ATOM 5390 C C . LYS B 1 383 ? 13.05769 -36.97197 -35.75881 1.000 58.67960 356 LYS A C 1
ATOM 5391 O O . LYS B 1 383 ? 12.60313 -36.97314 -36.90866 1.000 59.16670 356 LYS A O 1
ATOM 5397 N N . ILE B 1 384 ? 12.56167 -37.75002 -34.79398 1.000 56.15756 357 ILE A N 1
ATOM 5398 C CA . ILE B 1 384 ? 11.38473 -38.58122 -35.03664 1.000 56.01820 357 ILE A CA 1
ATOM 5399 C C . ILE B 1 384 ? 10.17266 -37.71182 -35.35283 1.000 57.28547 357 ILE A C 1
ATOM 5400 O O . ILE B 1 384 ? 9.42873 -37.97551 -36.30520 1.000 56.85206 357 ILE A O 1
ATOM 5405 N N . PHE B 1 385 ? 9.95112 -36.66336 -34.55382 1.000 54.28199 358 PHE A N 1
ATOM 5406 C CA . PHE B 1 385 ? 8.79679 -35.79914 -34.78450 1.000 54.06657 358 PHE A CA 1
ATOM 5407 C C . PHE B 1 385 ? 8.93369 -35.01967 -36.08700 1.000 56.14269 358 PHE A C 1
ATOM 5408 O O . PHE B 1 385 ? 7.94365 -34.81882 -36.80028 1.000 56.95286 358 PHE A O 1
ATOM 5416 N N . GLU B 1 386 ? 10.14681 -34.55930 -36.40665 1.000 57.12608 359 GLU A N 1
ATOM 5417 C CA . GLU B 1 386 ? 10.35581 -33.84247 -37.66136 1.000 58.77566 359 GLU A CA 1
ATOM 5418 C C . GLU B 1 386 ? 10.03973 -34.73038 -38.85710 1.000 60.92963 359 GLU A C 1
ATOM 5419 O O . GLU B 1 386 ? 9.48664 -34.26286 -39.85974 1.000 67.29740 359 GLU A O 1
ATOM 5425 N N . ARG B 1 387 ? 10.39131 -36.01471 -38.77041 1.000 62.20394 360 ARG A N 1
ATOM 5426 C CA . ARG B 1 387 ? 10.04400 -36.95806 -39.82787 1.000 62.99226 360 ARG A CA 1
ATOM 5427 C C . ARG B 1 387 ? 8.53333 -37.13423 -39.92919 1.000 64.24221 360 ARG A C 1
ATOM 5428 O O . ARG B 1 387 ? 7.96554 -37.12002 -41.02776 1.000 64.05656 360 ARG A O 1
ATOM 5436 N N . ASP B 1 388 ? 7.86516 -37.30778 -38.78494 1.000 60.14892 361 ASP A N 1
ATOM 5437 C CA . ASP B 1 388 ? 6.41938 -37.50522 -38.78626 1.000 59.94608 361 ASP A CA 1
ATOM 5438 C C . ASP B 1 388 ? 5.67610 -36.25910 -39.24935 1.000 62.76522 361 ASP A C 1
ATOM 5439 O O . ASP B 1 388 ? 4.59836 -36.36865 -39.84574 1.000 64.28563 361 ASP A O 1
ATOM 5444 N N . TRP B 1 389 ? 6.22870 -35.07308 -38.98483 1.000 62.11772 362 TRP A N 1
ATOM 5445 C CA . TRP B 1 389 ? 5.52347 -33.83980 -39.31757 1.000 61.65561 362 TRP A CA 1
ATOM 5446 C C . TRP B 1 389 ? 5.40962 -33.65354 -40.82605 1.000 65.08252 362 TRP A C 1
ATOM 5447 O O . TRP B 1 389 ? 4.34293 -33.28812 -41.33145 1.000 63.68120 362 TRP A O 1
ATOM 5458 N N . VAL B 1 390 ? 6.49072 -33.90497 -41.56421 1.000 64.28657 363 VAL A N 1
ATOM 5459 C CA . VAL B 1 390 ? 6.48647 -33.74157 -43.01346 1.000 67.39515 363 VAL A CA 1
ATOM 5460 C C . VAL B 1 390 ? 6.19392 -35.05463 -43.73331 1.000 68.49637 363 VAL A C 1
ATOM 5461 O O . VAL B 1 390 ? 6.40734 -35.15364 -44.94468 1.000 71.27790 363 VAL A O 1
ATOM 5465 N N . SER B 1 391 ? 5.69956 -36.06160 -43.01822 1.000 72.11496 364 SER A N 1
ATOM 5466 C CA . SER B 1 391 ? 5.36172 -37.33011 -43.64336 1.000 70.68991 364 SER A CA 1
ATOM 5467 C C . SER B 1 391 ? 4.15027 -37.17499 -44.55992 1.000 70.38210 364 SER A C 1
ATOM 5468 O O . SER B 1 391 ? 3.35329 -36.24047 -44.43516 1.000 69.97306 364 SER A O 1
ATOM 5471 N N . SER B 1 392 ? 4.01894 -38.11680 -45.49635 1.000 72.56425 365 SER A N 1
ATOM 5472 C CA . SER B 1 392 ? 2.87748 -38.11550 -46.40217 1.000 76.97855 365 SER A CA 1
ATOM 5473 C C . SER B 1 392 ? 1.58421 -38.52301 -45.71109 1.000 77.42678 365 SER A C 1
ATOM 5474 O O . SER B 1 392 ? 0.50593 -38.29716 -46.27081 1.000 74.75796 365 SER A O 1
ATOM 5477 N N . HIS B 1 393 ? 1.66423 -39.10625 -44.51700 1.000 73.92349 366 HIS A N 1
ATOM 5478 C CA . HIS B 1 393 ? 0.48961 -39.48343 -43.74537 1.000 74.84046 366 HIS A CA 1
ATOM 5479 C C . HIS B 1 393 ? 0.02681 -38.37960 -42.80298 1.000 72.50308 366 HIS A C 1
ATOM 5480 O O . HIS B 1 393 ? -0.90401 -38.59891 -42.02117 1.000 67.69559 366 HIS A O 1
ATOM 5487 N N . SER B 1 394 ? 0.64711 -37.20337 -42.86336 1.000 73.49958 367 SER A N 1
ATOM 5488 C CA . SER B 1 394 ? 0.27958 -36.06617 -42.02892 1.000 68.79669 367 SER A CA 1
ATOM 5489 C C . SER B 1 394 ? -0.11498 -34.91211 -42.93707 1.000 67.55091 367 SER A C 1
ATOM 5490 O O . SER B 1 394 ? 0.71030 -34.41775 -43.71274 1.000 71.05510 367 SER A O 1
ATOM 5493 N N . LYS B 1 395 ? -1.37016 -34.48625 -42.83727 1.000 67.82007 368 LYS A N 1
ATOM 5494 C CA . LYS B 1 395 ? -1.91768 -33.43473 -43.67818 1.000 73.01096 368 LYS A CA 1
ATOM 5495 C C . LYS B 1 395 ? -2.44753 -32.30301 -42.81014 1.000 68.26447 368 LYS A C 1
ATOM 5496 O O . LYS B 1 395 ? -2.93308 -32.52637 -41.69734 1.000 66.47272 368 LYS A O 1
ATOM 5502 N N . SER B 1 396 ? -2.35025 -31.08555 -43.33856 1.000 71.67785 369 SER A N 1
ATOM 5503 C CA . SER B 1 396 ? -2.77905 -29.90105 -42.60908 1.000 75.49070 369 SER A CA 1
ATOM 5504 C C . SER B 1 396 ? -4.25913 -29.98544 -42.25077 1.000 80.59906 369 SER A C 1
ATOM 5505 O O . SER B 1 396 ? -5.05043 -30.64894 -42.92487 1.000 80.96157 369 SER A O 1
ATOM 5508 N N . LEU B 1 397 ? -4.61738 -29.31782 -41.15614 1.000 80.87084 370 LEU A N 1
ATOM 5509 C CA . LEU B 1 397 ? -5.98885 -29.31903 -40.66122 1.000 85.92315 370 LEU A CA 1
ATOM 5510 C C . LEU B 1 397 ? -6.92079 -28.72162 -41.70992 1.000 91.82295 370 LEU A C 1
ATOM 5511 O O . LEU B 1 397 ? -6.68923 -27.61366 -42.20251 1.000 93.26439 370 LEU A O 1
ATOM 5516 N N . LYS B 1 398 ? -7.97748 -29.45609 -42.05172 1.000 105.07813 371 LYS A N 1
ATOM 5517 C CA . LYS B 1 398 ? -8.96003 -28.97665 -43.01182 1.000 108.36400 371 LYS A CA 1
ATOM 5518 C C . LYS B 1 398 ? -10.16566 -28.40138 -42.27975 1.000 112.94965 371 LYS A C 1
ATOM 5519 O O . LYS B 1 398 ? -10.55711 -28.87890 -41.21233 1.000 116.12992 371 LYS A O 1
ATOM 5525 N N . ILE B 1 399 ? -10.76911 -27.38380 -42.88465 1.000 120.07711 372 ILE A N 1
ATOM 5526 C CA . ILE B 1 399 ? -11.88686 -26.67786 -42.27193 1.000 130.55208 372 ILE A CA 1
ATOM 5527 C C . ILE B 1 399 ? -13.14293 -27.53982 -42.28455 1.000 136.85854 372 ILE A C 1
ATOM 5528 O O . ILE B 1 399 ? -13.55851 -28.04130 -43.32853 1.000 137.05653 372 ILE A O 1
#

Sequence (697 aa):
SVPAGAKCRLVETLPENMDFRSDHLTTFECFNEIITLAKKYIYIASFCCNPLSTTRGALIFDKLKEASEKGIKIIVLLDERGKRNLGELQSHCPDINFITVNIDKKNNVGLLLGCFWVSDDERCYVGNASFTGGSIHTIKTLGVYSDYPPLATDLRRRFDTFKAFNSAAYHIKNPIGGVFFTDSPEHLLGYSRDLDTDVVIDKLKSAKTSIDIEHLAIVPTTRVDGNSYYWPDIYNSIIEAAINRGVKIRLLVGNWDKNDVYSMATARSLDALCVQNDLSVKVFTIQNNTKLLIVDDEYVHITSANFDGTHYQNHGFVSFNSIDKQLVSEAKKIFERDWVSSHSKSLKISVPAGAKCRLVETLPENMDFRSDHLTTFECFNEIITLAKKYIYIASFCCNPLSTTRGALIFDKLKEASEKGIKIIVLLDERGKRNLGELQSHCPDINFITVNIDKKNNVGLLLGCFWVSDDERCYVGNASFTGGSIHTIKTLGVYSDYPPLATDLRRRFDTFKAFNSAYHIKNPIGGVFFTDSPEHLLGYSRDLDTDVVIDKLKSAKTSIDIEHLAIVPTTRVDGNSYYWPDIYNSIIEAAINRGVKIRLLVGNWDKNDVYSMATARSLDALCVQNDLSVKVFTIQNNTKLLIVDDEYVHITSANFDGTHYQNHGFVSFNSIDKQLVSEAKKIFERDWVSSHSKSLKI

Solvent-accessible surface area: 28401 Å² total; per-residue (Å²): 164,62,44,92,8,1,112,21,119,3,0,3,5,43,3,148,120,10,62,7,157,33,149,38,25,54,1,33,87,0,0,42,75,0,12,90,67,14,136,150,19,0,20,0,0,2,61,36,0,37,1,89,67,26,113,109,0,25,75,0,0,62,67,0,52,84,8,9,107,150,71,23,113,2,11,0,0,1,0,62,105,9,112,180,10,34,41,101,4,80,91,70,0,111,88,9,68,15,14,16,0,21,2,12,178,176,80,73,27,0,38,0,25,0,2,1,1,0,0,17,45,63,21,2,0,3,0,5,1,25,0,17,0,10,2,7,58,63,26,0,0,0,0,2,14,1,61,30,59,63,12,0,37,43,0,68,102,15,0,61,34,6,81,84,66,66,49,130,92,201,92,25,153,115,16,123,15,13,5,18,12,0,7,2,3,123,112,22,19,65,231,96,50,32,26,0,12,88,6,0,28,74,35,0,104,65,2,135,84,20,0,3,0,1,0,91,32,6,21,20,10,27,107,45,95,79,108,26,51,16,18,14,58,2,30,23,3,1,2,38,0,5,19,56,92,57,0,97,0,31,0,2,6,6,98,52,86,154,135,17,47,14,19,50,13,12,4,107,16,8,58,9,15,42,88,103,33,67,4,48,6,35,21,7,120,26,116,11,42,1,14,0,0,1,4,17,75,77,4,0,0,0,0,19,0,6,3,8,2,17,38,5,92,24,8,0,0,0,0,1,0,0,58,19,163,129,16,0,60,71,0,62,75,0,0,55,41,0,20,111,14,81,42,8,135,56,13,150,179,163,62,45,90,5,2,110,20,124,4,0,3,5,42,2,137,121,10,66,4,147,44,151,42,22,53,1,30,87,0,0,40,69,0,12,96,77,12,154,151,22,0,25,0,1,2,59,35,0,45,1,91,69,24,110,103,0,27,72,0,0,58,58,0,55,83,10,10,107,152,71,23,119,3,1,0,0,0,2,71,124,10,106,189,14,32,31,100,4,84,89,77,0,110,89,9,67,23,12,15,0,30,1,12,182,177,82,76,42,1,34,0,24,0,3,1,4,0,0,18,47,76,25,1,0,2,0,6,2,26,0,20,0,9,2,6,51,60,31,0,0,0,0,2,10,1,62,26,58,64,12,0,37,39,0,75,100,14,1,62,32,7,71,84,63,66,54,130,179,99,24,154,110,20,123,16,14,5,18,12,0,8,3,3,122,116,24,20,65,230,96,50,24,26,0,12,89,5,0,28,72,36,0,108,46,0,156,90,15,0,2,0,1,0,92,32,4,21,20,10,26,79,32,134,75,104,31,50,15,19,14,58,1,29,23,2,0,2,38,0,5,19,53,89,56,0,95,0,29,0,2,10,8,98,58,78,150,140,13,47,10,22,53,12,10,8,110,19,8,22,8,14,41,94,84,37,66,3,46,5,40,16,6,116,32,121,11,42,1,14,0,0,1,4,24,71,94,5,0,0,0,0,19,0,6,3,8,2,19,40,4,89,26,9,0,0,0,0,0,0,0,62,23,151,128,13,1,58,70,0,37,145,4,0,61,46,0,21,114,13,67,46,8,119,62,21,134,186

GO terms:
  GO:0036338 viral membrane (C, IDA)
  GO:0044167 host cell endoplasmic reticulum membrane (C, IDA)
  GO:0039702 viral budding via host ESCRT complex (P, IDA)
  GO:0046760 viral budding from Golgi membrane (P, IDA)
  GO:0004630 D-type glycerophospholipase activity (F, EXP)
  GO:0005515 protein binding (F, IPI)

Secondary structure (DSSP, 8-state):
-PPTTTTEEEEEE--TTS-----SEEHHHHHHHHHHT-SSEEEEE-S-EEGGGSHHHHHHHHHHHHHHHTT-EEEEEEEGGG-TTHHHHHHH-TTSEEEEE-S-TTTS---EEE-EEEETTTEEEEES--EEHIIIIISBEEEEEE--HHHHHHHHHHHHHHHTTB---TTTS-GGGEEEEEE-GGG-TTTPPBHHHHHHHHHHT-SSEEEEE-S---SEEESSSSEEE--HHHHHHHHHHHHH--EEEEEEE---TT-HHHHHHHHHHHHHHTTSSEEEEEE-S-B---EEEETTTEEEE-SS-SSHHHHHH-EEEEEEE--HHHHHHHHHHHHHHHTSTTEEEPP-/-PPTTTTEEEEEE--TTS-----SEEHHHHHHHHHHT-SSEEEEE-S-EEGGGSHHHHHHHHHHHHHHHTT-EEEEEEEGGG-TTHHHHHHH-TTSEEEEE-S-TTTS---EEE-EEEETTTEEEEES--EEHIIIIISBEEEEEE--HHHHHHHHHHHHHHHTTB----TTTS-GGGEEEEEE-GGG-TTTPPBHHHHHHHHHHT-SSEEEEE-S---SEEESSSSEEE--HHHHHHHHHHHHH--EEEEEEE---TT-HHHHHHHHHHHHHTTTSSEEEEEE-S-B---EEEETTTEEEE-SS-SSHHHHHH-EEEEEEE--HHHHHHHHHHHHHHHTSTTEEE---

Organism: Vaccinia virus (strain Western Reserve) (NCBI:txid10254)

Radius of gyration: 31.09 Å; Cα contacts (8 Å, |Δi|>4): 1652; chains: 2; bounding box: 69×100×62 Å

Foldseek 3Di:
DFAAPQQKFKEKADAPVFPDDDDGHYPLNQLVVQLVPFDAEKEEWAAAAAQPPDPSSVVSLVSNLVSLVVNHAYEYEHAPVRCPCVVVSCVVRVSYHYFHFQPCPPPSQATEGAAKMAGPLFKMKAFAQHSYNCSRHPAIIMIMIHRRNVVSNVSVVLVVLGRVRTPCPPCCVPPRSQKDKAKDDPVSQPDPHHQPLVVLLVLLQPFQAEKEWEFAAQFQWDQGPNDIDGHCSNVCSNLCCFPVRQYQYEYEHEDDPPVDPRRVVVLVVQVVSVPPTNYWYKYFHGRYQWTWMAGPLQKIKGWRDGPYCSCSHHYTYMIMIGRRNVNSVVVVVSSVCVCPTPRIGTRDD/DQAAPQQKFKEKADAPVFPDDDDGHYPLNQLLVQLVPFDAEKEEWAAAAAQPPDPSSVVSLVSNLVSLVVHYAYEYEHAPVRCPCVVVSCVVRVSYHYFHFQPCPPPSQATEGAAKMAGPLFKMKAFAQHSYNCSRHPAIIMIMIHRRNVVSVVSVVLVVLGRVRTPCVCVVPPRSQKDKAKDDPVSQPDPHHQPLVVLLVLLQPFQAEKEWEFADQFQWDASPPRIDGHCSNVVSNVCCFPVRVYQYEYEYEDDPPVDPRRVVVLVVLVVCCVPTNYWYWYFHGRYQWTWMAGPLQKIKGWRDGPYCSCSHRYTYMIMIGRRNVNSVVVVVSSVCVCPTPRIGTRDD

=== Feature glossary ===
The record interleaves many kinds of information about one protein. Here is each kind framed as the question it answers.

Q: What does the local fold look like, residue by residue?
A: A 3Di character summarizes, for each residue, the relative orientation of the Cα frame of its nearest spatial neighbor. Because it encodes fold topology rather than chemistry, 3Di alignments detect remote structural similarity that sequence alignment misses.

Q: Which residues are in helices, strands, or loops?
A: Secondary structure is the local, repeating backbone conformation. DSSP classifies it into eight states by reading the hydrogen-bond network: three helix types (H, G, I), two β types (E, B), two non-regular types (T, S), and unstructured coil (-).

Q: How big and how compact is the whole molecule?
A: Three whole-structure scalars: the radius of gyration (RMS distance of Cα from centroid, in Å), the count of Cα–Cα contacts (pairs closer than 8 Å and separated by more than four residues in sequence — i.e. tertiary, not local, contacts), and the bounding-box dimensions. Together they distinguish compact globular folds from extended fibres or disordered chains.

Q: How confident is the AlphaFold model at each residue?
A: For AlphaFold models, the B-factor field carries pLDDT — the model's own estimate of local accuracy on a 0–100 scale. Regions with pLDDT<50 should be treated as essentially unmodeled; they often correspond to intrinsically disordered segments.

Q: What family and function is it annotated with?
A: Functional annotations link the protein to curated databases. InterPro entries identify conserved domains and families by matching the sequence against member-database signatures (Pfam, PROSITE, CDD, …). Gene Ontology (GO) terms describe molecular function, biological process, and cellular component in a controlled vocabulary. CATH places the structure in a hierarchical fold classification (Class/Architecture/Topology/Homologous-superfamily). The organism is the source species.

Q: What known structures does this most resemble?
A: Nearest PDB neighbors are the top structural matches found by Foldseek when searching this structure against the entire Protein Data Bank. Each hit reports a TM-score (0 to 1; >0.5 almost always implies the same fold) and an E-value. These are *structural* homologs — they may share no detectable sequence similarity.

Q: Which residues are buried vs exposed?
A: Solvent-accessible surface area (SASA) is the area in Å² traced out by the centre of a 1.4 Å probe sphere (a water molecule) rolled over the protein's van der Waals surface (Shrake–Rupley / Lee–Richards construction). Buried residues have near-zero SASA; fully exposed residues can exceed 200 Å². The total SASA scales roughly with the number of surface residues.

Q: What are the backbone torsion angles?
A: φ (phi) and ψ (psi) are the two rotatable backbone dihedrals per residue: φ is the C(i-1)–N–Cα–C torsion, ψ is the N–Cα–C–N(i+1) torsion, both in degrees on (−180°, 180°]. α-helical residues cluster near (−60°, −45°); β-strand residues near (−120°, +130°). A Ramachandran plot is simply a scatter of (φ, ψ) for every residue.

Q: Are the domains correctly placed relative to each other?
A: Predicted aligned error is AlphaFold's pairwise confidence. Unlike pLDDT (per-residue), PAE is per-residue-pair and captures whether two parts of the structure are correctly placed relative to each other. Units are ångströms of expected positional error.

Q: What if only a Cα trace is available?
A: P-SEA three-state annotation labels each residue as helix, strand, or coil based purely on the geometry of the Cα trace. It serves as a fallback when the full backbone (and thus DSSP) is unavailable.

Q: What is the amino-acid chain?
A: This is the polypeptide sequence — one letter per residue, N-terminus first. Length ranges from a few dozen residues for small domains to over a thousand for large multi-domain proteins.

Q: What do the rendered images show?
A: The six renders are orthographic views along the three Cartesian axes in both directions. Representation (cartoon, sticks, or surface) and color scheme (sequence-rainbow or by-chain) vary across proteins so the training set covers all the common visualization conventions.

Q: What do the diagnostic plots show?
A: Plot images: a contact map (which residues are close in 3D, as an N×N binary image), a Ramachandran scatter (backbone torsion angles, revealing secondary-structure composition at a glance), and — for AlphaFold structures — a PAE heatmap (pairwise prediction confidence).

Q: How mobile is each atom in the crystal?
A: B-factor (Debye–Waller factor) reflects atomic displacement in the crystal lattice. It is an experimental observable (units Å²), not a prediction; low values mean the atom is pinned down, high values mean it moves or is heterogeneous across the crystal.

Q: Where is each backbone atom in 3D?
A: The mmCIF table is the protein's shape written out atom by atom. For each backbone N, Cα, C, and carbonyl O, it records an (x, y, z) coordinate triple in Å plus the residue type, chain letter, and residue number.